Protein AF-A0A8H5XI41-F1 (afdb_monomer_lite)

Organism: NCBI:txid48507

pLDDT: mean 75.7, std 18.84, range [22.56, 98.12]

InterPro domains:
  IPR001138 Zn(2)Cys(6) fungal-type DNA-binding domain [PF00172] (496-532)
  IPR001138 Zn(2)Cys(6) fungal-type DNA-binding domain [PS00463] (496-524)
  IPR001138 Zn(2)Cys(6) fungal-type DNA-binding domain [PS50048] (496-526)
  IPR001138 Zn(2)Cys(6) fungal-type DNA-binding domain [SM00066] (491-535)
  IPR001138 Zn(2)Cys(6) fungal-type DNA-binding domain [cd00067] (493-527)
  IPR007219 Xylanolytic transcriptional activator, regulatory domain [PF04082] (597-843)
  IPR007219 Xylanolytic transcriptional activator, regulatory domain [SM00906] (698-781)
  IPR036864 Zn(2)-C6 fungal-type DNA-binding domain superfamily [G3DSA:4.10.240.10] (496-576)
  IPR036864 Zn(2)-C6 fungal-type DNA-binding domain superfamily [SSF57701] (493-531)
  IPR036890 Histidine kinase/HSP90-like ATPase superfamily [SSF55874] (29-204)
  IPR050815 Transcription factor, fungi [PTHR47338] (496-991)

Structure (mmCIF, N/CA/C/O backbone):
data_AF-A0A8H5XI41-F1
#
_entry.id   AF-A0A8H5XI41-F1
#
loop_
_atom_site.group_PDB
_atom_site.id
_atom_site.type_symbol
_atom_site.label_atom_id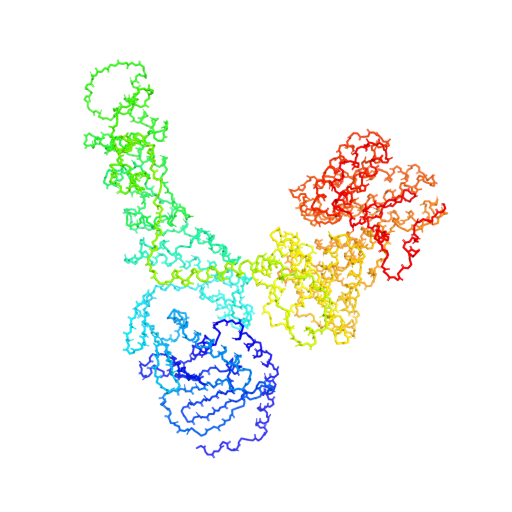
_atom_site.label_alt_id
_atom_site.label_comp_id
_atom_site.label_asym_id
_atom_site.label_entity_id
_atom_site.label_seq_id
_atom_site.pdbx_PDB_ins_code
_atom_site.Cartn_x
_atom_site.Cartn_y
_atom_site.Cartn_z
_atom_site.occupancy
_atom_site.B_iso_or_equiv
_atom_site.auth_seq_id
_atom_site.auth_comp_id
_atom_site.auth_asym_id
_atom_site.auth_atom_id
_atom_site.pdbx_PDB_model_num
ATOM 1 N N . MET A 1 1 ? 15.791 -34.299 -58.474 1.00 33.75 1 MET A N 1
ATOM 2 C CA . MET A 1 1 ? 15.028 -34.713 -57.265 1.00 33.75 1 MET A CA 1
ATOM 3 C C . MET A 1 1 ? 13.581 -34.393 -57.587 1.00 33.75 1 MET A C 1
ATOM 5 O O . MET A 1 1 ? 13.057 -33.374 -57.159 1.00 33.75 1 MET A O 1
ATOM 9 N N . ASP A 1 2 ? 12.982 -35.220 -58.436 1.00 31.73 2 ASP A N 1
ATOM 10 C CA . ASP A 1 2 ? 11.772 -34.885 -59.197 1.00 31.73 2 ASP A CA 1
ATOM 11 C C . ASP A 1 2 ? 10.502 -35.485 -58.585 1.00 31.73 2 ASP A C 1
ATOM 13 O O . ASP A 1 2 ? 9.521 -35.705 -59.279 1.00 31.73 2 ASP A O 1
ATOM 17 N N . ASP A 1 3 ? 10.507 -35.732 -57.271 1.00 39.62 3 ASP A N 1
ATOM 18 C CA . ASP A 1 3 ? 9.444 -36.504 -56.617 1.00 39.62 3 ASP A CA 1
ATOM 19 C C . ASP A 1 3 ? 8.990 -35.939 -55.256 1.00 39.62 3 ASP A C 1
ATOM 21 O O . ASP A 1 3 ? 8.602 -36.655 -54.336 1.00 39.62 3 ASP A O 1
ATOM 25 N N . ILE A 1 4 ? 8.974 -34.608 -55.113 1.00 42.25 4 ILE A N 1
ATOM 26 C CA . ILE A 1 4 ? 8.311 -33.936 -53.969 1.00 42.25 4 ILE A CA 1
ATOM 27 C C . ILE A 1 4 ? 6.768 -34.038 -54.063 1.00 42.25 4 ILE A C 1
ATOM 29 O O . ILE A 1 4 ? 6.047 -33.787 -53.090 1.00 42.25 4 ILE A O 1
ATOM 33 N N . GLY A 1 5 ? 6.244 -34.476 -55.215 1.00 40.41 5 GLY A N 1
ATOM 34 C CA . GLY A 1 5 ? 4.824 -34.752 -55.442 1.00 40.41 5 GLY A CA 1
ATOM 35 C C . GLY A 1 5 ? 4.277 -35.970 -54.685 1.00 40.41 5 GLY A C 1
ATOM 36 O O . GLY A 1 5 ? 3.074 -36.020 -54.442 1.00 40.41 5 GLY A O 1
ATOM 37 N N . CYS A 1 6 ? 5.136 -36.894 -54.238 1.00 39.97 6 CYS A N 1
ATOM 38 C CA . CYS A 1 6 ? 4.734 -38.194 -53.681 1.00 39.97 6 CYS A CA 1
ATOM 39 C C . CYS A 1 6 ? 4.675 -38.266 -52.140 1.00 39.97 6 CYS A C 1
ATOM 41 O O . CYS A 1 6 ? 4.635 -39.356 -51.569 1.00 39.97 6 CYS A O 1
ATOM 43 N N . PHE A 1 7 ? 4.635 -37.134 -51.425 1.00 45.41 7 PHE A N 1
ATOM 44 C CA . PHE A 1 7 ? 4.366 -37.170 -49.981 1.00 45.41 7 PHE A CA 1
ATOM 45 C C . PHE A 1 7 ? 2.884 -37.475 -49.715 1.00 45.41 7 PHE A C 1
ATOM 47 O O . PHE A 1 7 ? 2.018 -36.623 -49.918 1.00 45.41 7 PHE A O 1
ATOM 54 N N . ASN A 1 8 ? 2.637 -38.706 -49.249 1.00 49.75 8 ASN A N 1
ATOM 55 C CA . ASN A 1 8 ? 1.363 -39.276 -48.803 1.00 49.75 8 ASN A CA 1
ATOM 56 C C . ASN A 1 8 ? 0.442 -38.219 -48.152 1.00 49.75 8 ASN A C 1
ATOM 58 O O . ASN A 1 8 ? 0.838 -37.532 -47.204 1.00 49.75 8 ASN A O 1
ATOM 62 N N . SER A 1 9 ? -0.792 -38.090 -48.652 1.00 49.16 9 SER A N 1
ATOM 63 C CA . SER A 1 9 ? -1.793 -37.126 -48.170 1.00 49.16 9 SER A CA 1
ATOM 64 C C . SER A 1 9 ? -2.046 -37.226 -46.667 1.00 49.16 9 SER A C 1
ATOM 66 O O . SER A 1 9 ? -2.331 -36.216 -46.024 1.00 49.16 9 SER A O 1
ATOM 68 N N . ASP A 1 10 ? -1.876 -38.414 -46.088 1.00 45.97 10 ASP A N 1
ATOM 69 C CA . ASP A 1 10 ? -2.046 -38.638 -44.652 1.00 45.97 10 ASP A CA 1
ATOM 70 C C . ASP A 1 10 ? -0.869 -38.106 -43.827 1.00 45.97 10 ASP A C 1
ATOM 72 O O . ASP A 1 10 ? -1.053 -37.675 -42.689 1.00 45.97 10 ASP A O 1
ATOM 76 N N . TYR A 1 11 ? 0.332 -38.052 -44.410 1.00 47.97 11 TYR A N 1
ATOM 77 C CA . TYR A 1 11 ? 1.492 -37.409 -43.792 1.00 47.97 11 TYR A CA 1
ATOM 78 C C . TYR A 1 11 ? 1.343 -35.881 -43.803 1.00 47.97 11 TYR A C 1
ATOM 80 O O . TYR A 1 11 ? 1.595 -35.245 -42.782 1.00 47.97 11 TYR A O 1
ATOM 88 N N . ARG A 1 12 ? 0.833 -35.298 -44.903 1.00 50.50 12 ARG A N 1
ATOM 89 C CA . ARG A 1 12 ? 0.481 -33.864 -44.973 1.00 50.50 12 ARG A CA 1
ATOM 90 C C . ARG A 1 12 ? -0.629 -33.501 -43.986 1.00 50.50 12 ARG A C 1
ATOM 92 O O . ARG A 1 12 ? -0.442 -32.573 -43.217 1.00 50.50 12 ARG A O 1
ATOM 99 N N . ARG A 1 13 ? -1.709 -34.288 -43.901 1.00 50.09 13 ARG A N 1
ATOM 100 C CA . ARG A 1 13 ? -2.786 -34.070 -42.912 1.00 50.09 13 ARG A CA 1
ATOM 101 C C . ARG A 1 13 ? -2.323 -34.229 -41.464 1.00 50.09 13 ARG A C 1
ATOM 103 O O . ARG A 1 13 ? -2.809 -33.512 -40.597 1.00 50.09 13 ARG A O 1
ATOM 110 N N . ARG A 1 14 ? -1.399 -35.153 -41.177 1.00 48.69 14 ARG A N 1
ATOM 111 C CA . ARG A 1 14 ? -0.799 -35.295 -39.836 1.00 48.69 14 ARG A CA 1
ATOM 112 C C . ARG A 1 14 ? 0.106 -34.124 -39.482 1.00 48.69 14 ARG A C 1
ATOM 114 O O . ARG A 1 14 ? 0.086 -33.685 -38.338 1.00 48.69 14 ARG A O 1
ATOM 121 N N . ILE A 1 15 ? 0.875 -33.629 -40.448 1.00 49.50 15 ILE A N 1
ATOM 122 C CA . ILE A 1 15 ? 1.637 -32.391 -40.318 1.00 49.50 15 ILE A CA 1
ATOM 123 C C . ILE A 1 15 ? 0.651 -31.247 -40.060 1.00 49.50 15 ILE A C 1
ATOM 125 O O . ILE A 1 15 ? 0.700 -30.689 -38.972 1.00 49.50 15 ILE A O 1
ATOM 129 N N . ASP A 1 16 ? -0.307 -30.982 -40.947 1.00 47.56 16 ASP A N 1
ATOM 130 C CA . ASP A 1 16 ? -1.300 -29.908 -40.801 1.00 47.56 16 ASP A CA 1
ATOM 131 C C . ASP A 1 16 ? -2.066 -29.992 -39.468 1.00 47.56 16 ASP A C 1
ATOM 133 O O . ASP A 1 16 ? -2.233 -28.986 -38.787 1.00 47.56 16 ASP A O 1
ATOM 137 N N . GLY A 1 17 ? -2.455 -31.193 -39.027 1.00 46.59 17 GLY A N 1
ATOM 138 C CA . GLY A 1 17 ? -3.128 -31.410 -37.742 1.00 46.59 17 GLY A CA 1
ATOM 139 C C . GLY A 1 17 ? -2.235 -31.199 -36.513 1.00 46.59 17 GLY A C 1
ATOM 140 O O . GLY A 1 17 ? -2.713 -30.719 -35.485 1.00 46.59 17 GLY A O 1
ATOM 141 N N . ASN A 1 18 ? -0.940 -31.521 -36.595 1.00 48.50 18 ASN A N 1
ATOM 142 C CA . ASN A 1 18 ? 0.029 -31.204 -35.540 1.00 48.50 18 ASN A CA 1
ATOM 143 C C . ASN A 1 18 ? 0.394 -29.710 -35.537 1.00 48.50 18 ASN A C 1
ATOM 145 O O . ASN A 1 18 ? 0.560 -29.129 -34.466 1.00 48.50 18 ASN A O 1
ATOM 149 N N . TRP A 1 19 ? 0.449 -29.076 -36.711 1.00 46.41 19 TRP A N 1
ATOM 150 C CA . TRP A 1 19 ? 0.665 -27.637 -36.862 1.00 46.41 19 TRP A CA 1
ATOM 151 C C . TRP A 1 19 ? -0.518 -26.825 -36.329 1.00 46.41 19 TRP A C 1
ATOM 153 O O . TRP A 1 19 ? -0.282 -25.877 -35.590 1.00 46.41 19 TRP A O 1
ATOM 163 N N . LEU A 1 20 ? -1.762 -27.256 -36.563 1.00 44.59 20 LEU A N 1
ATOM 164 C CA . LEU A 1 20 ? -2.980 -26.641 -36.009 1.00 44.59 20 LEU A CA 1
ATOM 165 C C . LEU A 1 20 ? -3.036 -26.740 -34.467 1.00 44.59 20 LEU A C 1
ATOM 167 O O . LEU A 1 20 ? -3.506 -25.839 -33.775 1.00 44.59 20 LEU A O 1
ATOM 171 N N . LYS A 1 21 ? -2.510 -27.831 -33.892 1.00 46.09 21 LYS A N 1
ATOM 172 C CA . LYS A 1 21 ? -2.380 -27.987 -32.431 1.00 46.09 21 LYS A CA 1
ATOM 173 C C . LYS A 1 21 ? -1.283 -27.093 -31.842 1.00 46.09 21 LYS A C 1
ATOM 175 O O . LYS A 1 21 ? -1.486 -26.521 -30.775 1.00 46.09 21 LYS A O 1
ATOM 180 N N . MET A 1 22 ? -0.150 -26.940 -32.534 1.00 44.53 22 MET A N 1
ATOM 181 C CA . MET A 1 22 ? 0.895 -25.975 -32.159 1.00 44.53 22 MET A CA 1
ATOM 182 C C . MET A 1 22 ? 0.432 -24.517 -32.330 1.00 44.53 22 MET A C 1
ATOM 184 O O . MET A 1 22 ? 0.833 -23.657 -31.552 1.00 44.53 22 MET A O 1
ATOM 188 N N . GLU A 1 23 ? -0.432 -24.237 -33.307 1.00 45.25 23 GLU A N 1
ATOM 189 C CA . GLU A 1 23 ? -1.037 -22.927 -33.576 1.00 45.25 23 GLU A CA 1
ATOM 190 C C . GLU A 1 23 ? -1.941 -22.464 -32.428 1.00 45.25 23 GLU A C 1
ATOM 192 O O . GLU A 1 23 ? -1.781 -21.341 -31.949 1.00 45.25 23 GLU A O 1
ATOM 197 N N . ASN A 1 24 ? -2.804 -23.339 -31.902 1.00 45.75 24 ASN A N 1
ATOM 198 C CA . ASN A 1 24 ? -3.630 -23.022 -30.730 1.00 45.75 24 ASN A CA 1
ATOM 199 C C . ASN A 1 24 ? -2.791 -22.720 -29.478 1.00 45.75 24 ASN A C 1
ATOM 201 O O . ASN A 1 24 ? -3.178 -21.883 -28.667 1.00 45.75 24 ASN A O 1
ATOM 205 N N . ALA A 1 25 ? -1.620 -23.350 -29.345 1.00 40.22 25 ALA A N 1
ATOM 206 C CA . ALA A 1 25 ? -0.694 -23.091 -28.246 1.00 40.22 25 ALA A CA 1
ATOM 207 C C . ALA A 1 25 ? 0.127 -21.795 -28.434 1.00 40.22 25 ALA A C 1
ATOM 209 O O . ALA A 1 25 ? 0.444 -21.127 -27.454 1.00 40.22 25 ALA A O 1
ATOM 210 N N . ALA A 1 26 ? 0.464 -21.412 -29.675 1.00 37.91 26 ALA A N 1
ATOM 211 C CA . ALA A 1 26 ? 1.352 -20.277 -29.973 1.00 37.91 26 ALA A CA 1
ATOM 212 C C . ALA A 1 26 ? 0.628 -18.966 -30.355 1.00 37.91 26 ALA A C 1
ATOM 214 O O . ALA A 1 26 ? 1.226 -17.891 -30.255 1.00 37.91 26 ALA A O 1
ATOM 215 N N . SER A 1 27 ? -0.644 -19.022 -30.774 1.00 40.81 27 SER A N 1
ATOM 216 C CA . SER A 1 27 ? -1.429 -17.863 -31.244 1.00 40.81 27 SER A CA 1
ATOM 217 C C . SER A 1 27 ? -1.514 -16.746 -30.197 1.00 40.81 27 SER A C 1
ATOM 219 O O . SER A 1 27 ? -1.418 -15.565 -30.531 1.00 40.81 27 SER A O 1
ATOM 221 N N . HIS A 1 28 ? -1.614 -17.106 -28.914 1.00 40.19 28 HIS A N 1
ATOM 222 C CA . HIS A 1 28 ? -1.657 -16.142 -27.814 1.00 40.19 28 HIS A CA 1
ATOM 223 C C . HIS A 1 28 ? -0.310 -15.423 -27.622 1.00 40.19 28 HIS A C 1
ATOM 225 O O . HIS A 1 28 ? -0.267 -14.195 -27.582 1.00 40.19 28 HIS A O 1
ATOM 231 N N . SER A 1 29 ? 0.806 -16.158 -27.605 1.00 35.53 29 SER A N 1
ATOM 232 C CA . SER A 1 29 ? 2.153 -15.588 -27.452 1.00 35.53 29 SER A CA 1
ATOM 233 C C . SER A 1 29 ? 2.546 -14.690 -28.626 1.00 35.53 29 SER A C 1
ATOM 235 O O . SER A 1 29 ? 3.148 -13.642 -28.415 1.00 35.53 29 SER A O 1
ATOM 237 N N . ILE A 1 30 ? 2.158 -15.055 -29.853 1.00 40.56 30 ILE A N 1
ATOM 238 C CA . ILE A 1 30 ? 2.409 -14.257 -31.063 1.00 40.56 30 ILE A CA 1
ATOM 239 C C . ILE A 1 30 ? 1.605 -12.946 -31.019 1.00 40.56 30 ILE A C 1
ATOM 241 O O . ILE A 1 30 ? 2.164 -11.887 -31.291 1.00 40.56 30 ILE A O 1
ATOM 245 N N . LYS A 1 31 ? 0.335 -12.982 -30.584 1.00 41.53 31 LYS A N 1
ATOM 246 C CA . LYS A 1 31 ? -0.521 -11.788 -30.403 1.00 41.53 31 LYS A CA 1
ATOM 247 C C . LYS A 1 31 ? -0.076 -10.877 -29.247 1.00 41.53 31 LYS A C 1
ATOM 249 O O . LYS A 1 31 ? -0.292 -9.667 -29.302 1.00 41.53 31 LYS A O 1
ATOM 254 N N . VAL A 1 32 ? 0.550 -11.428 -28.207 1.00 39.56 32 VAL A N 1
ATOM 255 C CA . VAL A 1 32 ? 1.147 -10.648 -27.107 1.00 39.56 32 VAL A CA 1
ATOM 256 C C . VAL A 1 32 ? 2.461 -9.993 -27.549 1.00 39.56 32 VAL A C 1
ATOM 258 O O . VAL A 1 32 ? 2.661 -8.805 -27.297 1.00 39.56 32 VAL A O 1
ATOM 261 N N . LEU A 1 33 ? 3.324 -10.714 -28.279 1.00 37.50 33 LEU A N 1
ATOM 262 C CA . LEU A 1 33 ? 4.553 -10.154 -28.860 1.00 37.50 33 LEU A CA 1
ATOM 263 C C . LEU A 1 33 ? 4.243 -9.020 -29.854 1.00 37.50 33 LEU A C 1
ATOM 265 O O . LEU A 1 33 ? 4.911 -7.990 -29.844 1.00 37.50 33 LEU A O 1
ATOM 269 N N . ALA A 1 34 ? 3.182 -9.195 -30.649 1.00 41.59 34 ALA A N 1
ATOM 270 C CA . ALA A 1 34 ? 2.641 -8.229 -31.601 1.00 41.59 34 ALA A CA 1
ATOM 271 C C . ALA A 1 34 ? 2.322 -6.866 -30.990 1.00 41.59 34 ALA A C 1
ATOM 273 O O . ALA A 1 34 ? 2.803 -5.837 -31.460 1.00 41.59 34 ALA A O 1
ATOM 274 N N . ARG A 1 35 ? 1.519 -6.860 -29.920 1.00 44.47 35 ARG A N 1
ATOM 275 C CA . ARG A 1 35 ? 1.081 -5.631 -29.245 1.00 44.47 35 ARG A CA 1
ATOM 276 C C . ARG A 1 35 ? 2.245 -4.877 -28.607 1.00 44.47 35 ARG A C 1
ATOM 278 O O . ARG A 1 35 ? 2.241 -3.651 -28.605 1.00 44.47 35 ARG A O 1
ATOM 285 N N . ASN A 1 36 ? 3.269 -5.592 -28.150 1.00 40.00 36 ASN A N 1
ATOM 286 C CA . ASN A 1 36 ? 4.439 -4.986 -27.523 1.00 40.00 36 ASN A CA 1
ATOM 287 C C . ASN A 1 36 ? 5.445 -4.373 -28.523 1.00 40.00 36 ASN A C 1
ATOM 289 O O . ASN A 1 36 ? 6.294 -3.588 -28.103 1.00 40.00 36 ASN A O 1
ATOM 293 N N . ILE A 1 37 ? 5.369 -4.696 -29.824 1.00 46.06 37 ILE A N 1
ATOM 294 C CA . ILE A 1 37 ? 6.197 -4.085 -30.892 1.00 46.06 37 ILE A CA 1
ATOM 295 C C . ILE A 1 37 ? 5.703 -2.690 -31.280 1.00 46.06 37 ILE A C 1
ATOM 297 O O . ILE A 1 37 ? 6.516 -1.843 -31.644 1.00 46.06 37 ILE A O 1
ATOM 301 N N . TYR A 1 38 ? 4.407 -2.419 -31.123 1.00 42.75 38 TYR A N 1
ATOM 302 C CA . TYR A 1 38 ? 3.811 -1.112 -31.410 1.00 42.75 38 TYR A CA 1
ATOM 303 C C . TYR A 1 38 ? 3.887 -0.112 -30.253 1.00 42.75 38 TYR A C 1
ATOM 305 O O . TYR A 1 38 ? 3.722 1.082 -30.476 1.00 42.75 38 TYR A O 1
ATOM 313 N N . GLY A 1 39 ? 4.120 -0.589 -29.026 1.00 43.47 39 GLY A N 1
ATOM 314 C CA . GLY A 1 39 ? 3.970 0.213 -27.808 1.00 43.47 39 GLY A CA 1
ATOM 315 C C . GLY A 1 39 ? 5.201 1.002 -27.348 1.00 43.47 39 GLY A C 1
ATOM 316 O O . GLY A 1 39 ? 5.053 1.878 -26.503 1.00 43.47 39 GLY A O 1
ATOM 317 N N . SER A 1 40 ? 6.413 0.735 -27.853 1.00 40.03 40 SER A N 1
ATOM 318 C CA . SER A 1 40 ? 7.603 1.495 -27.435 1.00 40.03 40 SER A CA 1
ATOM 319 C C . SER A 1 40 ? 8.693 1.586 -28.508 1.00 40.03 40 SER A C 1
ATOM 321 O O . SER A 1 40 ? 8.917 0.674 -29.305 1.00 40.03 40 SER A O 1
ATOM 323 N N . GLY A 1 41 ? 9.366 2.740 -28.540 1.00 48.12 41 GLY A N 1
ATOM 324 C CA . GLY A 1 41 ? 10.152 3.270 -29.660 1.00 48.12 41 GLY A CA 1
ATOM 325 C C . GLY A 1 41 ? 11.439 2.549 -30.086 1.00 48.12 41 GLY A C 1
ATOM 326 O O . GLY A 1 41 ? 12.280 3.207 -30.685 1.00 48.12 41 GLY A O 1
ATOM 327 N N . ALA A 1 42 ? 11.634 1.246 -29.838 1.00 52.50 42 ALA A N 1
ATOM 328 C CA . ALA A 1 42 ? 12.854 0.542 -30.274 1.00 52.50 42 ALA A CA 1
ATOM 329 C C . ALA A 1 42 ? 12.734 -0.986 -30.497 1.00 52.50 42 ALA A C 1
ATOM 331 O O . ALA A 1 42 ? 13.725 -1.689 -30.351 1.00 52.50 42 ALA A O 1
ATOM 332 N N . ARG A 1 43 ? 11.575 -1.571 -30.827 1.00 62.50 43 ARG A N 1
ATOM 333 C CA . ARG A 1 43 ? 11.456 -3.051 -30.818 1.00 62.50 43 ARG A CA 1
ATOM 334 C C . ARG A 1 43 ? 11.770 -3.761 -32.141 1.00 62.50 43 ARG A C 1
ATOM 336 O O . ARG A 1 43 ? 12.300 -4.865 -32.124 1.00 62.50 43 ARG A O 1
ATOM 343 N N . PHE A 1 44 ? 11.489 -3.152 -33.290 1.00 71.12 44 PHE A N 1
ATOM 344 C CA . PHE A 1 44 ? 11.546 -3.853 -34.579 1.00 71.12 44 PHE A CA 1
ATOM 345 C C . PHE A 1 44 ? 12.983 -4.194 -35.007 1.00 71.12 44 PHE A C 1
ATOM 347 O O . PHE A 1 44 ? 13.279 -5.328 -35.379 1.00 71.12 44 PHE A O 1
ATOM 354 N N . VAL A 1 45 ? 13.900 -3.228 -34.905 1.00 77.56 45 VAL A N 1
ATOM 355 C CA . VAL A 1 45 ? 15.300 -3.399 -35.339 1.00 77.56 45 VAL A CA 1
ATOM 356 C C . VAL A 1 45 ? 16.069 -4.363 -34.433 1.00 77.56 45 VAL A C 1
ATOM 358 O O . VAL A 1 45 ? 16.796 -5.222 -34.929 1.00 77.56 45 VAL A O 1
ATOM 361 N N . PHE A 1 46 ? 15.896 -4.264 -33.111 1.00 75.31 46 PHE A N 1
ATOM 362 C CA . PHE A 1 46 ? 16.604 -5.125 -32.158 1.00 75.31 46 PHE A CA 1
ATOM 363 C C . PHE A 1 46 ? 16.165 -6.589 -32.249 1.00 75.31 46 PHE A C 1
ATOM 365 O O . PHE A 1 46 ? 17.015 -7.471 -32.162 1.00 75.31 46 PHE A O 1
ATOM 372 N N . GLU A 1 47 ? 14.884 -6.856 -32.514 1.00 74.81 47 GLU A N 1
ATOM 373 C CA . GLU A 1 47 ? 14.392 -8.215 -32.772 1.00 74.81 47 GLU A CA 1
ATOM 374 C C . GLU A 1 47 ? 15.046 -8.817 -34.026 1.00 74.81 47 GLU A C 1
ATOM 376 O O . GLU A 1 47 ? 15.477 -9.970 -34.011 1.00 74.81 47 GLU A O 1
ATOM 381 N N . LEU A 1 48 ? 15.197 -8.047 -35.111 1.00 78.56 48 LEU A N 1
ATOM 382 C CA . LEU A 1 48 ? 15.892 -8.512 -36.320 1.00 78.56 48 LEU A CA 1
ATOM 383 C C . LEU A 1 48 ? 17.379 -8.796 -36.057 1.00 78.56 48 LEU A C 1
ATOM 385 O O . LEU A 1 48 ? 17.910 -9.806 -36.523 1.00 78.56 48 LEU A O 1
ATOM 389 N N . VAL A 1 49 ? 18.041 -7.935 -35.280 1.00 81.69 49 VAL A N 1
ATOM 390 C CA . VAL A 1 49 ? 19.447 -8.114 -34.885 1.00 81.69 49 VAL A CA 1
ATOM 391 C C . VAL A 1 49 ? 19.622 -9.339 -33.980 1.00 81.69 49 VAL A C 1
ATOM 393 O O . VAL A 1 49 ? 20.544 -10.121 -34.201 1.00 81.69 49 VAL A O 1
ATOM 396 N N . GLN A 1 50 ? 18.729 -9.562 -33.012 1.00 74.81 50 GLN A N 1
ATOM 397 C CA . GLN A 1 50 ? 18.765 -10.731 -32.129 1.00 74.81 50 GLN A CA 1
ATOM 398 C C . GLN A 1 50 ? 18.538 -12.034 -32.907 1.00 74.81 50 GLN A C 1
ATOM 400 O O . GLN A 1 50 ? 19.298 -12.989 -32.754 1.00 74.81 50 GLN A O 1
ATOM 405 N N . ASN A 1 51 ? 17.553 -12.054 -33.809 1.00 73.44 51 ASN A N 1
ATOM 406 C CA . ASN A 1 51 ? 17.301 -13.202 -34.681 1.00 73.44 51 ASN A CA 1
ATOM 407 C C . ASN A 1 51 ? 18.514 -13.541 -35.566 1.00 73.44 51 ASN A C 1
ATOM 409 O O . ASN A 1 51 ? 18.757 -14.710 -35.868 1.00 73.44 51 ASN A O 1
ATOM 413 N N . ALA A 1 52 ? 19.285 -12.534 -35.981 1.00 77.19 52 ALA A N 1
ATOM 414 C CA . ALA A 1 52 ? 20.536 -12.745 -36.698 1.00 77.19 52 ALA A CA 1
ATOM 415 C C . ALA A 1 52 ? 21.673 -13.225 -35.778 1.00 77.19 52 ALA A C 1
ATOM 417 O O . ALA A 1 52 ? 22.441 -14.097 -36.174 1.00 77.19 52 ALA A O 1
ATOM 418 N N . GLU A 1 53 ? 21.767 -12.724 -34.547 1.00 78.06 53 GLU A N 1
ATOM 419 C CA . GLU A 1 53 ? 22.744 -13.162 -33.537 1.00 78.06 53 GLU A CA 1
ATOM 420 C C . GLU A 1 53 ? 22.552 -14.635 -33.122 1.00 78.06 53 GLU A C 1
ATOM 422 O O . GLU A 1 53 ? 23.524 -15.362 -32.883 1.00 78.06 53 GLU A O 1
ATOM 427 N N . ASP A 1 54 ? 21.313 -15.127 -33.099 1.00 69.31 54 ASP A N 1
ATOM 428 C CA . ASP A 1 54 ? 21.001 -16.525 -32.776 1.00 69.31 54 ASP A CA 1
ATOM 429 C C . ASP A 1 54 ? 21.496 -17.516 -33.846 1.00 69.31 54 ASP A C 1
ATOM 431 O O . ASP A 1 54 ? 21.693 -18.706 -33.567 1.00 69.31 54 ASP A O 1
ATOM 435 N N . ASN A 1 55 ? 21.828 -17.042 -35.051 1.00 70.50 55 ASN A N 1
ATOM 436 C CA . ASN A 1 55 ? 22.347 -17.898 -36.109 1.00 70.50 55 ASN A CA 1
ATOM 437 C C . ASN A 1 55 ? 23.711 -18.530 -35.770 1.00 70.50 55 ASN A C 1
ATOM 439 O O . ASN A 1 55 ? 24.525 -18.039 -34.985 1.00 70.50 55 ASN A O 1
ATOM 443 N N . SER A 1 56 ? 23.961 -19.694 -36.371 1.00 62.66 56 SER A N 1
ATOM 444 C CA . SER A 1 56 ? 25.261 -20.371 -36.333 1.00 62.66 56 SER A CA 1
ATOM 445 C C . SER A 1 56 ? 26.033 -20.036 -37.606 1.00 62.66 56 SER A C 1
ATOM 447 O O . SER A 1 56 ? 25.691 -20.546 -38.672 1.00 62.66 56 SER A O 1
ATOM 449 N N . PHE A 1 57 ? 27.076 -19.213 -37.495 1.00 65.56 57 PHE A N 1
ATOM 450 C CA . PHE A 1 57 ? 27.870 -18.703 -38.624 1.00 65.56 57 PHE A CA 1
ATOM 451 C C . PHE A 1 57 ? 29.011 -19.636 -39.077 1.00 65.56 57 PHE A C 1
ATOM 453 O O . PHE A 1 57 ? 29.924 -19.203 -39.764 1.00 65.56 57 PHE A O 1
ATOM 460 N N . ARG A 1 58 ? 28.944 -20.938 -38.763 1.00 57.59 58 ARG A N 1
ATOM 461 C CA . ARG A 1 58 ? 30.025 -21.926 -38.999 1.00 57.59 58 ARG A CA 1
ATOM 462 C C . ARG A 1 58 ? 30.502 -22.067 -40.459 1.00 57.59 58 ARG A C 1
ATOM 464 O O . ARG A 1 58 ? 31.535 -22.671 -40.682 1.00 57.59 58 ARG A O 1
ATOM 471 N N . LYS A 1 59 ? 29.741 -21.576 -41.448 1.00 50.53 59 LYS A N 1
ATOM 472 C CA . LYS A 1 59 ? 30.111 -21.588 -42.882 1.00 50.53 59 LYS A CA 1
ATOM 473 C C . LYS A 1 59 ? 30.792 -20.294 -43.360 1.00 50.53 59 LYS A C 1
ATOM 475 O O . LYS A 1 59 ? 31.268 -20.258 -44.488 1.00 50.53 59 LYS A O 1
ATOM 480 N N . ALA A 1 60 ? 30.792 -19.230 -42.552 1.00 51.44 60 ALA A N 1
ATOM 481 C CA . ALA A 1 60 ? 31.472 -17.971 -42.874 1.00 51.44 60 ALA A CA 1
ATOM 482 C C . ALA A 1 60 ? 32.996 -18.065 -42.650 1.00 51.44 60 ALA A C 1
ATOM 484 O O . ALA A 1 60 ? 33.755 -17.367 -43.320 1.00 51.44 60 ALA A O 1
ATOM 485 N N . ASP A 1 61 ? 33.436 -18.996 -41.792 1.00 47.44 61 ASP A N 1
ATOM 486 C CA . ASP A 1 61 ? 34.854 -19.261 -41.504 1.00 47.44 61 ASP A CA 1
ATOM 487 C C . ASP A 1 61 ? 35.646 -19.730 -42.743 1.00 47.44 61 ASP A C 1
ATOM 489 O O . ASP A 1 61 ? 36.846 -19.483 -42.832 1.00 47.44 61 ASP A O 1
ATOM 493 N N . ASP A 1 62 ? 34.980 -20.308 -43.752 1.00 48.06 62 ASP A N 1
ATOM 494 C CA . ASP A 1 62 ? 35.622 -20.810 -44.979 1.00 48.06 62 ASP A CA 1
ATOM 495 C C . ASP A 1 62 ? 35.923 -19.713 -46.029 1.00 48.06 62 ASP A C 1
ATOM 497 O O . ASP A 1 62 ? 36.604 -19.984 -47.020 1.00 48.06 62 ASP A O 1
ATOM 501 N N . ARG A 1 63 ? 35.416 -18.475 -45.863 1.00 52.25 63 ARG A N 1
ATOM 502 C CA . ARG A 1 63 ? 35.582 -17.368 -46.842 1.00 52.25 63 ARG A CA 1
ATOM 503 C C . ARG A 1 63 ? 36.190 -16.076 -46.282 1.00 52.25 63 ARG A C 1
ATOM 505 O O . ARG A 1 63 ? 36.351 -15.123 -47.035 1.00 52.25 63 ARG A O 1
ATOM 512 N N . SER A 1 64 ? 36.585 -16.045 -45.008 1.00 54.97 64 SER A N 1
ATOM 513 C CA . SER A 1 64 ? 37.180 -14.866 -44.348 1.00 54.97 64 SER A CA 1
ATOM 514 C C . SER A 1 64 ? 36.273 -13.617 -44.278 1.00 54.97 64 SER A C 1
ATOM 516 O O . SER A 1 64 ? 36.769 -12.524 -43.992 1.00 54.97 64 SER A O 1
ATOM 518 N N . ASP A 1 65 ? 34.959 -13.761 -44.484 1.00 62.03 65 ASP A N 1
ATOM 519 C CA . ASP A 1 65 ? 34.000 -12.659 -44.345 1.00 62.03 65 ASP A CA 1
ATOM 520 C C . ASP A 1 65 ? 33.451 -12.587 -42.904 1.00 62.03 65 ASP A C 1
ATOM 522 O O . ASP A 1 65 ? 32.942 -13.586 -42.386 1.00 62.03 65 ASP A O 1
ATOM 526 N N . PRO A 1 66 ? 33.516 -11.421 -42.233 1.00 69.69 66 PRO A N 1
ATOM 527 C CA . PRO A 1 66 ? 33.041 -11.265 -40.860 1.00 69.69 66 PRO A CA 1
ATOM 528 C C . PRO A 1 66 ? 31.510 -11.444 -40.756 1.00 69.69 66 PRO A C 1
ATOM 530 O O . PRO A 1 66 ? 30.787 -10.934 -41.616 1.00 69.69 66 PRO A O 1
ATOM 533 N N . PRO A 1 67 ? 30.971 -12.098 -39.700 1.00 82.75 67 PRO A N 1
ATOM 534 C CA . PRO A 1 67 ? 29.528 -12.250 -39.503 1.00 82.75 67 PRO A CA 1
ATOM 535 C C . PRO A 1 67 ? 28.798 -10.904 -39.526 1.00 82.75 67 PRO A C 1
ATOM 537 O O . PRO A 1 67 ? 29.090 -10.022 -38.705 1.00 82.75 67 PRO A O 1
ATOM 540 N N . PHE A 1 68 ? 27.847 -10.761 -40.453 1.00 86.25 68 PHE A N 1
ATOM 541 C CA . PHE A 1 68 ? 27.175 -9.497 -40.730 1.00 86.25 68 PHE A CA 1
ATOM 542 C C . PHE A 1 68 ? 25.653 -9.620 -40.855 1.00 86.25 68 PHE A C 1
ATOM 544 O O . PHE A 1 68 ? 25.102 -10.685 -41.148 1.00 86.25 68 PHE A O 1
ATOM 551 N N . ILE A 1 69 ? 24.999 -8.474 -40.683 1.00 88.38 69 ILE A N 1
ATOM 552 C CA . ILE A 1 69 ? 23.627 -8.214 -41.116 1.00 88.38 69 ILE A CA 1
ATOM 553 C C . ILE A 1 69 ? 23.580 -6.853 -41.814 1.00 88.38 69 ILE A C 1
ATOM 555 O O . ILE A 1 69 ? 24.202 -5.889 -41.356 1.00 88.38 69 ILE A O 1
ATOM 559 N N . SER A 1 70 ? 22.862 -6.772 -42.930 1.00 90.44 70 SER A N 1
ATOM 560 C CA . SER A 1 70 ? 22.635 -5.513 -43.636 1.00 90.44 70 SER A CA 1
ATOM 561 C C . SER A 1 70 ? 21.156 -5.247 -43.872 1.00 90.44 70 SER A C 1
ATOM 563 O O . SER A 1 70 ? 20.396 -6.149 -44.219 1.00 90.44 70 SER A O 1
ATOM 565 N N . PHE A 1 71 ? 20.775 -3.986 -43.695 1.00 91.75 71 PHE A N 1
ATOM 566 C CA . PHE A 1 71 ? 19.421 -3.479 -43.848 1.00 91.75 71 PHE A CA 1
ATOM 567 C C . PHE A 1 71 ? 19.374 -2.456 -44.980 1.00 91.75 71 PHE A C 1
ATOM 569 O O . PHE A 1 71 ? 20.117 -1.472 -44.960 1.00 91.75 71 PHE A O 1
ATOM 576 N N . GLN A 1 72 ? 18.484 -2.665 -45.946 1.00 91.56 72 GLN A N 1
ATOM 577 C CA . GLN A 1 72 ? 18.200 -1.713 -47.019 1.00 91.56 72 GLN A CA 1
ATOM 578 C C . GLN A 1 72 ? 16.781 -1.181 -46.817 1.00 91.56 72 GLN A C 1
ATOM 580 O O . GLN A 1 72 ? 15.809 -1.933 -46.897 1.00 91.56 72 GLN A O 1
ATOM 585 N N . ILE A 1 73 ? 16.666 0.099 -46.472 1.00 90.31 73 ILE A N 1
ATOM 586 C CA . ILE A 1 73 ? 15.405 0.737 -46.092 1.00 90.31 73 ILE A CA 1
ATOM 587 C C . ILE A 1 73 ? 14.863 1.504 -47.299 1.00 90.31 73 ILE A C 1
ATOM 589 O O . ILE A 1 73 ? 15.408 2.550 -47.659 1.00 90.31 73 ILE A O 1
ATOM 593 N N . HIS A 1 74 ? 13.792 0.989 -47.905 1.00 89.00 74 HIS A N 1
ATOM 594 C CA . HIS A 1 74 ? 13.054 1.646 -48.984 1.00 89.00 74 HIS A CA 1
ATOM 595 C C . HIS A 1 74 ? 11.702 2.179 -48.473 1.00 89.00 74 HIS A C 1
ATOM 597 O O . HIS A 1 74 ? 11.185 1.686 -47.469 1.00 89.00 74 HIS A O 1
ATOM 603 N N . PRO A 1 75 ? 11.059 3.127 -49.183 1.00 83.44 75 PRO A N 1
ATOM 604 C CA . PRO A 1 75 ? 9.772 3.693 -48.757 1.00 83.44 75 PRO A CA 1
ATOM 605 C C . PRO A 1 75 ? 8.631 2.672 -48.592 1.00 83.44 75 PRO A C 1
ATOM 607 O O . PRO A 1 75 ? 7.720 2.874 -47.791 1.00 83.44 75 PRO A O 1
ATOM 610 N N . LYS A 1 76 ? 8.660 1.572 -49.359 1.00 83.38 76 LYS A N 1
ATOM 611 C CA . LYS A 1 76 ? 7.582 0.561 -49.392 1.00 83.38 76 LYS A CA 1
ATOM 612 C C . LYS A 1 76 ? 7.972 -0.793 -48.794 1.00 83.38 76 LYS A C 1
ATOM 614 O O . LYS A 1 76 ? 7.104 -1.630 -48.560 1.00 83.38 76 LYS A O 1
ATOM 619 N N . HIS A 1 77 ? 9.260 -1.044 -48.592 1.00 87.62 77 HIS A N 1
ATOM 620 C CA . HIS A 1 77 ? 9.749 -2.336 -48.125 1.00 87.62 77 HIS A CA 1
ATOM 621 C C . HIS A 1 77 ? 11.129 -2.210 -47.480 1.00 87.62 77 HIS A C 1
ATOM 623 O O . HIS A 1 77 ? 11.853 -1.240 -47.695 1.00 87.62 77 HIS A O 1
ATOM 629 N N . ILE A 1 78 ? 11.499 -3.216 -46.700 1.00 88.31 78 ILE A N 1
ATOM 630 C CA . ILE A 1 78 ? 12.806 -3.327 -46.061 1.00 88.31 78 ILE A CA 1
ATOM 631 C C . ILE A 1 78 ? 13.444 -4.630 -46.520 1.00 88.31 78 ILE A C 1
ATOM 633 O O . ILE A 1 78 ? 12.829 -5.690 -46.425 1.00 88.31 78 ILE A O 1
ATOM 637 N N . VAL A 1 79 ? 14.678 -4.564 -46.998 1.00 88.75 79 VAL A N 1
ATOM 638 C CA . VAL A 1 79 ? 15.477 -5.748 -47.310 1.00 88.75 79 VAL A CA 1
ATOM 639 C C . VAL A 1 79 ? 16.411 -6.040 -46.147 1.00 88.75 79 VAL A C 1
ATOM 641 O O . VAL A 1 79 ? 17.111 -5.148 -45.664 1.00 88.75 79 VAL A O 1
ATOM 644 N N . VAL A 1 80 ? 16.447 -7.301 -45.730 1.00 88.62 80 VAL A N 1
ATOM 645 C CA . VAL A 1 80 ? 17.383 -7.826 -44.740 1.00 88.62 80 VAL A CA 1
ATOM 646 C C . VAL A 1 80 ? 18.236 -8.908 -45.384 1.00 88.62 80 VAL A C 1
ATOM 648 O O . VAL A 1 80 ? 17.730 -9.948 -45.810 1.00 88.62 80 VAL A O 1
ATOM 651 N N . ASP A 1 81 ? 19.538 -8.662 -45.409 1.00 86.88 81 ASP A N 1
ATOM 652 C CA . ASP A 1 81 ? 20.546 -9.549 -45.974 1.00 86.88 81 ASP A CA 1
ATOM 653 C C . ASP A 1 81 ? 21.419 -10.111 -44.847 1.00 86.88 81 ASP A C 1
ATOM 655 O O . ASP A 1 81 ? 21.984 -9.370 -44.034 1.00 86.88 81 ASP A O 1
ATOM 659 N N . CYS A 1 82 ? 21.523 -11.438 -44.786 1.00 80.88 82 CYS A N 1
ATOM 660 C CA . CYS A 1 82 ? 22.346 -12.137 -43.802 1.00 80.88 82 CYS A CA 1
ATOM 661 C C . CYS A 1 82 ? 22.886 -13.457 -44.374 1.00 80.88 82 CYS A C 1
ATOM 663 O O . CYS A 1 82 ? 22.286 -14.070 -45.258 1.00 80.88 82 CYS A O 1
ATOM 665 N N . ALA A 1 83 ? 24.008 -13.941 -43.835 1.00 68.00 83 ALA A N 1
ATOM 666 C CA . ALA A 1 83 ? 24.626 -15.217 -44.221 1.00 68.00 83 ALA A CA 1
ATOM 667 C C . ALA A 1 83 ? 23.752 -16.459 -43.925 1.00 68.00 83 ALA A C 1
ATOM 669 O O . ALA A 1 83 ? 24.071 -17.575 -44.335 1.00 68.00 83 ALA A O 1
ATOM 670 N N . LYS A 1 84 ? 22.662 -16.296 -43.168 1.00 65.69 84 LYS A N 1
ATOM 671 C CA . LYS A 1 84 ? 21.657 -17.327 -42.890 1.00 65.69 84 LYS A CA 1
ATOM 672 C C . LYS A 1 84 ? 20.301 -16.651 -42.673 1.00 65.69 84 LYS A C 1
ATOM 674 O O . LYS A 1 84 ? 20.258 -15.497 -42.259 1.00 65.69 84 LYS A O 1
ATOM 679 N N . GLY A 1 85 ? 19.205 -17.359 -42.950 1.00 59.34 85 GLY A N 1
ATOM 680 C CA . GLY A 1 85 ? 17.853 -16.836 -42.732 1.00 59.34 85 GLY A CA 1
ATOM 681 C C . GLY A 1 85 ? 17.635 -16.325 -41.307 1.00 59.34 85 GLY A C 1
ATOM 682 O O . GLY A 1 85 ? 18.156 -16.894 -40.348 1.00 59.34 85 GLY A O 1
ATOM 683 N N . ILE A 1 86 ? 16.878 -15.238 -41.186 1.00 67.50 86 ILE A N 1
ATOM 684 C CA . ILE A 1 86 ? 16.478 -14.643 -39.908 1.00 67.50 86 ILE A CA 1
ATOM 685 C C . ILE A 1 86 ? 15.172 -15.280 -39.413 1.00 67.50 86 ILE A C 1
ATOM 687 O O . ILE A 1 86 ? 14.337 -15.691 -40.216 1.00 67.50 86 ILE A O 1
ATOM 691 N N . GLY A 1 87 ? 14.968 -15.371 -38.099 1.00 60.75 87 GLY A N 1
ATOM 692 C CA . GLY A 1 87 ? 13.648 -15.660 -37.533 1.00 60.75 87 GLY A CA 1
ATOM 693 C C . GLY A 1 87 ? 12.686 -14.497 -37.804 1.00 60.75 87 GLY A C 1
ATOM 694 O O . GLY A 1 87 ? 13.018 -13.354 -37.521 1.00 60.75 87 GLY A O 1
ATOM 695 N N . PHE A 1 88 ? 11.511 -14.769 -38.381 1.00 60.03 88 PHE A N 1
ATOM 696 C CA . PHE A 1 88 ? 10.580 -13.724 -38.852 1.00 60.03 88 PHE A CA 1
ATOM 697 C C . PHE A 1 88 ? 9.173 -13.798 -38.223 1.00 60.03 88 PHE A C 1
ATOM 699 O O . PHE A 1 88 ? 8.316 -12.967 -38.515 1.00 60.03 88 PHE A O 1
ATOM 706 N N . LYS A 1 89 ? 8.927 -14.753 -37.310 1.00 54.41 89 LYS A N 1
ATOM 707 C CA . LYS A 1 89 ? 7.616 -14.951 -36.655 1.00 54.41 89 LYS A CA 1
ATOM 708 C C . LYS A 1 89 ? 7.134 -13.725 -35.869 1.00 54.41 89 LYS A C 1
ATOM 710 O O . LYS A 1 89 ? 5.940 -13.459 -35.845 1.00 54.41 89 LYS A O 1
ATOM 715 N N . SER A 1 90 ? 8.050 -12.982 -35.248 1.00 55.62 90 SER A N 1
ATOM 716 C CA . SER A 1 90 ? 7.758 -11.755 -34.494 1.00 55.62 90 SER A CA 1
ATOM 717 C C . SER A 1 90 ? 7.504 -10.536 -35.388 1.00 55.62 90 SER A C 1
ATOM 719 O O . SER A 1 90 ? 6.977 -9.533 -34.921 1.00 55.62 90 SER A O 1
ATOM 721 N N . VAL A 1 91 ? 7.846 -10.621 -36.677 1.00 61.16 91 VAL A N 1
ATOM 722 C CA . VAL A 1 91 ? 7.888 -9.484 -37.605 1.00 61.16 91 VAL A CA 1
ATOM 723 C C . VAL A 1 91 ? 6.593 -9.368 -38.420 1.00 61.16 91 VAL A C 1
ATOM 725 O O . VAL A 1 91 ? 6.229 -8.263 -38.805 1.00 61.16 91 VAL A O 1
ATOM 728 N N . PHE A 1 92 ? 5.848 -10.471 -38.604 1.00 61.81 92 PHE A N 1
ATOM 729 C CA . PHE A 1 92 ? 4.593 -10.561 -39.386 1.00 61.81 92 PHE A CA 1
ATOM 730 C C . PHE A 1 92 ? 3.480 -9.608 -38.995 1.00 61.81 92 PHE A C 1
ATOM 732 O O . PHE A 1 92 ? 2.550 -9.374 -39.756 1.00 61.81 92 PHE A O 1
ATOM 739 N N . ILE A 1 93 ? 3.555 -9.103 -37.782 1.00 55.59 93 ILE A N 1
ATOM 740 C CA . ILE A 1 93 ? 2.571 -8.185 -37.254 1.00 55.59 93 ILE A CA 1
ATOM 741 C C . ILE A 1 93 ? 2.734 -6.817 -37.930 1.00 55.59 93 ILE A C 1
ATOM 743 O O . ILE A 1 93 ? 1.751 -6.193 -38.302 1.00 55.59 93 ILE A O 1
ATOM 747 N N . ALA A 1 94 ? 3.979 -6.403 -38.175 1.00 61.84 94 ALA A N 1
ATOM 748 C CA . ALA A 1 94 ? 4.348 -5.102 -38.721 1.00 61.84 94 ALA A CA 1
ATOM 749 C C . ALA A 1 94 ? 4.353 -5.022 -40.258 1.00 61.84 94 ALA A C 1
ATOM 751 O O . ALA A 1 94 ? 4.461 -3.924 -40.801 1.00 61.84 94 ALA A O 1
ATOM 752 N N . VAL A 1 95 ? 4.293 -6.159 -40.956 1.00 71.75 95 VAL A N 1
ATOM 753 C CA . VAL A 1 95 ? 4.482 -6.261 -42.413 1.00 71.75 95 VAL A CA 1
ATOM 754 C C . VAL A 1 95 ? 3.350 -7.073 -43.032 1.00 71.75 95 VAL A C 1
ATOM 756 O O . VAL A 1 95 ? 2.937 -8.090 -42.485 1.00 71.75 95 VAL A O 1
ATOM 759 N N . SER A 1 96 ? 2.850 -6.648 -44.189 1.00 73.88 96 SER A N 1
ATOM 760 C CA . SER A 1 96 ? 1.751 -7.337 -44.885 1.00 73.88 96 SER A CA 1
ATOM 761 C C . SER A 1 96 ? 2.222 -8.610 -45.597 1.00 73.88 96 SER A C 1
ATOM 763 O O . SER A 1 96 ? 1.465 -9.565 -45.798 1.00 73.88 96 SER A O 1
ATOM 765 N N . ARG A 1 97 ? 3.500 -8.639 -45.988 1.00 84.44 97 ARG A N 1
ATOM 766 C CA . ARG A 1 97 ? 4.095 -9.728 -46.763 1.00 84.44 97 ARG A CA 1
ATOM 767 C C . ARG A 1 97 ? 5.579 -9.870 -46.447 1.00 84.44 97 ARG A C 1
ATOM 769 O O . ARG A 1 97 ? 6.307 -8.884 -46.368 1.00 84.44 97 ARG A O 1
ATOM 776 N N . VAL A 1 98 ? 6.029 -11.115 -46.317 1.00 86.19 98 VAL A N 1
ATOM 777 C CA . VAL A 1 98 ? 7.444 -11.474 -46.144 1.00 86.19 98 VAL A CA 1
ATOM 778 C C . VAL A 1 98 ? 7.842 -12.386 -47.290 1.00 86.19 98 VAL A C 1
ATOM 780 O O . VAL A 1 98 ? 7.279 -13.468 -47.430 1.00 86.19 98 VAL A O 1
ATOM 783 N N . TYR A 1 99 ? 8.800 -11.958 -48.104 1.00 87.25 99 TYR A N 1
ATOM 784 C CA . TYR A 1 99 ? 9.377 -12.746 -49.190 1.00 87.25 99 TYR A CA 1
ATOM 785 C C . TYR A 1 99 ? 10.785 -13.196 -48.800 1.00 87.25 99 TYR A C 1
ATOM 787 O O . TYR A 1 99 ? 11.582 -12.393 -48.321 1.00 87.25 99 TYR A O 1
ATOM 795 N N . ILE A 1 100 ? 11.084 -14.482 -48.972 1.00 86.44 100 ILE A N 1
ATOM 796 C CA . ILE A 1 100 ? 12.363 -15.078 -48.587 1.00 86.44 100 ILE A CA 1
ATOM 797 C C . ILE A 1 100 ? 12.969 -15.768 -49.794 1.00 86.44 100 ILE A C 1
ATOM 799 O O . ILE A 1 100 ? 12.336 -16.610 -50.435 1.00 86.44 100 ILE A O 1
ATOM 803 N N . GLN A 1 101 ? 14.238 -15.462 -50.035 1.00 85.50 101 GLN A N 1
ATOM 804 C CA . GLN A 1 101 ? 15.052 -16.121 -51.033 1.00 85.50 101 GLN A CA 1
ATOM 805 C C . GLN A 1 101 ? 16.359 -16.616 -50.406 1.00 85.50 101 GLN A C 1
ATOM 807 O O . GLN A 1 101 ? 17.102 -15.857 -49.787 1.00 85.50 101 GLN A O 1
ATOM 812 N N . SER A 1 102 ? 16.643 -17.912 -50.546 1.00 80.56 102 SER A N 1
ATOM 813 C CA . SER A 1 102 ? 17.851 -18.551 -50.010 1.00 80.56 102 SER A CA 1
ATOM 814 C C . SER A 1 102 ? 18.312 -19.658 -50.956 1.00 80.56 102 SER A C 1
ATOM 816 O O . SER A 1 102 ? 17.722 -20.741 -51.013 1.00 80.56 102 SER A O 1
ATOM 818 N N . GLY A 1 103 ? 19.349 -19.382 -51.752 1.00 74.75 103 GLY A N 1
ATOM 819 C CA . GLY A 1 103 ? 19.783 -20.282 -52.826 1.00 74.75 103 GLY A CA 1
ATOM 820 C C . GLY A 1 103 ? 18.651 -20.577 -53.820 1.00 74.75 103 GLY A C 1
ATOM 821 O O . GLY A 1 103 ? 18.096 -19.657 -54.414 1.00 74.75 103 GLY A O 1
ATOM 822 N N . ASN A 1 104 ? 18.293 -21.857 -53.975 1.00 74.00 104 ASN A N 1
ATOM 823 C CA . ASN A 1 104 ? 17.227 -22.309 -54.884 1.00 74.00 104 ASN A CA 1
ATOM 824 C C . ASN A 1 104 ? 15.811 -22.216 -54.282 1.00 74.00 104 ASN A C 1
ATOM 826 O O . ASN A 1 104 ? 14.840 -22.558 -54.955 1.00 74.00 104 ASN A O 1
ATOM 830 N N . TYR A 1 105 ? 15.679 -21.802 -53.020 1.00 77.44 105 TYR A N 1
ATOM 831 C CA . TYR A 1 105 ? 14.387 -21.684 -52.348 1.00 77.44 105 TYR A CA 1
ATOM 832 C C . TYR A 1 105 ? 13.875 -20.248 -52.440 1.00 77.44 105 TYR A C 1
ATOM 834 O O . TYR A 1 105 ? 14.575 -19.314 -52.049 1.00 77.44 105 TYR A O 1
ATOM 842 N N . SER A 1 106 ? 12.646 -20.089 -52.931 1.00 84.69 106 SER A N 1
ATOM 843 C CA . SER A 1 106 ? 11.935 -18.813 -53.008 1.00 84.69 106 SER A CA 1
ATOM 844 C C . SER A 1 106 ? 10.473 -19.029 -52.624 1.00 84.69 106 SER A C 1
ATOM 846 O O . SER A 1 106 ? 9.765 -19.847 -53.217 1.00 84.69 106 SER A O 1
ATOM 848 N N . PHE A 1 107 ? 10.037 -18.360 -51.564 1.00 86.25 107 PHE A N 1
ATOM 849 C CA . PHE A 1 107 ? 8.672 -18.453 -51.057 1.00 86.25 107 PHE A CA 1
ATOM 850 C C . PHE A 1 107 ? 8.312 -17.202 -50.265 1.00 86.25 107 PHE A C 1
ATOM 852 O O . PHE A 1 107 ? 9.175 -16.448 -49.819 1.00 86.25 107 PHE A O 1
ATOM 859 N N . GLU A 1 108 ? 7.020 -16.981 -50.082 1.00 86.75 108 GLU A N 1
ATOM 860 C CA . GLU A 1 108 ? 6.494 -15.855 -49.327 1.00 86.75 108 GLU A CA 1
ATOM 861 C C . GLU A 1 108 ? 5.415 -16.272 -48.339 1.00 86.75 108 GLU A C 1
ATOM 863 O O . GLU A 1 108 ? 4.778 -17.315 -48.471 1.00 86.75 108 GLU A O 1
ATOM 868 N N . PHE A 1 109 ? 5.182 -15.401 -47.373 1.00 82.25 109 PHE A N 1
ATOM 869 C CA . PHE A 1 109 ? 4.081 -15.468 -46.428 1.00 82.25 109 PHE A CA 1
ATOM 870 C C . PHE A 1 109 ? 3.282 -14.173 -46.547 1.00 82.25 109 PHE A C 1
ATOM 872 O O . PHE A 1 109 ? 3.861 -13.093 -46.711 1.00 82.25 109 PHE A O 1
ATOM 879 N N . ARG A 1 110 ? 1.956 -14.273 -46.480 1.00 75.62 110 ARG A N 1
ATOM 880 C CA . ARG A 1 110 ? 1.039 -13.136 -46.627 1.00 75.62 110 ARG A CA 1
ATOM 881 C C . ARG A 1 110 ? 0.108 -13.102 -45.434 1.00 75.62 110 ARG A C 1
ATOM 883 O O . ARG A 1 110 ? -0.524 -14.111 -45.152 1.00 75.62 110 ARG A O 1
ATOM 890 N N . HIS A 1 111 ? -0.008 -11.960 -44.772 1.00 69.31 111 HIS A N 1
ATOM 891 C CA . HIS A 1 111 ? -0.891 -11.798 -43.625 1.00 69.31 111 HIS A CA 1
ATOM 892 C C . HIS A 1 111 ? -1.742 -10.533 -43.776 1.00 69.31 111 HIS A C 1
ATOM 894 O O . HIS A 1 111 ? -1.213 -9.445 -43.988 1.00 69.31 111 HIS A O 1
ATOM 900 N N . ASN A 1 112 ? -3.062 -10.685 -43.641 1.00 62.00 112 ASN A N 1
ATOM 901 C CA . ASN A 1 112 ? -4.016 -9.575 -43.641 1.00 62.00 112 ASN A CA 1
ATOM 902 C C . ASN A 1 112 ? -4.497 -9.303 -42.207 1.00 62.00 112 ASN A C 1
ATOM 904 O O . ASN A 1 112 ? -4.715 -10.255 -41.462 1.00 62.00 112 ASN A O 1
ATOM 908 N N . LYS A 1 113 ? -4.766 -8.034 -41.848 1.00 52.94 113 LYS A N 1
ATOM 909 C CA . LYS A 1 113 ? -5.227 -7.623 -40.497 1.00 52.94 113 LYS A CA 1
ATOM 910 C C . LYS A 1 113 ? -6.452 -8.408 -39.975 1.00 52.94 113 LYS A C 1
ATOM 912 O O . LYS A 1 113 ? -6.609 -8.541 -38.768 1.00 52.94 113 LYS A O 1
ATOM 917 N N . ASN A 1 114 ? -7.283 -8.947 -40.873 1.00 51.84 114 ASN A N 1
ATOM 918 C CA . ASN A 1 114 ? -8.505 -9.698 -40.545 1.00 51.84 114 ASN A CA 1
ATOM 919 C C . ASN A 1 114 ? -8.341 -11.232 -40.630 1.00 51.84 114 ASN A C 1
ATOM 921 O O . ASN A 1 114 ? -9.314 -11.963 -40.458 1.00 51.84 114 ASN A O 1
ATOM 925 N N . ASP A 1 115 ? -7.143 -11.734 -40.939 1.00 53.81 115 ASP A N 1
ATOM 926 C CA . ASP A 1 115 ? -6.846 -13.168 -41.026 1.00 53.81 115 ASP A CA 1
ATOM 927 C C . ASP A 1 115 ? -6.518 -13.718 -39.618 1.00 53.81 115 ASP A C 1
ATOM 929 O O . ASP A 1 115 ? -5.731 -13.095 -38.899 1.00 53.81 115 ASP A O 1
ATOM 933 N N . PRO A 1 116 ? -7.068 -14.878 -39.200 1.00 46.66 116 PRO A N 1
ATOM 934 C CA . PRO A 1 116 ? -6.800 -15.499 -37.894 1.00 46.66 116 PRO A CA 1
ATOM 935 C C . PRO A 1 116 ? -5.318 -15.821 -37.606 1.00 46.66 116 PRO A C 1
ATOM 937 O O . PRO A 1 116 ? -4.994 -16.185 -36.472 1.00 46.66 116 PRO A O 1
ATOM 940 N N . GLY A 1 117 ? -4.424 -15.650 -38.588 1.00 53.34 117 GLY A N 1
ATOM 941 C CA . GLY A 1 117 ? -2.972 -15.822 -38.465 1.00 53.34 117 GLY A CA 1
ATOM 942 C C . GLY A 1 117 ? -2.417 -16.938 -39.353 1.00 53.34 117 GLY A C 1
ATOM 943 O O . GLY A 1 117 ? -1.207 -17.164 -39.368 1.00 53.34 117 GLY A O 1
ATOM 944 N N . LEU A 1 118 ? -3.275 -17.597 -40.140 1.00 48.22 118 LEU A N 1
ATOM 945 C CA . LEU A 1 118 ? -2.940 -18.771 -40.953 1.00 48.22 118 LEU A CA 1
ATOM 946 C C . LEU A 1 118 ? -1.922 -18.428 -42.059 1.00 48.22 118 LEU A C 1
ATOM 948 O O . LEU A 1 118 ? -1.017 -19.208 -42.375 1.00 48.22 118 LEU A O 1
ATOM 952 N N . GLY A 1 119 ? -2.028 -17.220 -42.618 1.00 56.00 119 GLY A N 1
ATOM 953 C CA . GLY A 1 119 ? -1.124 -16.693 -43.641 1.00 56.00 119 GLY A CA 1
ATOM 954 C C . GLY A 1 119 ? 0.316 -16.391 -43.177 1.00 56.00 119 GLY A C 1
ATOM 955 O O . GLY A 1 119 ? 1.213 -16.255 -44.011 1.00 56.00 119 GLY A O 1
ATOM 956 N N . MET A 1 120 ? 0.572 -16.362 -41.859 1.00 60.56 120 MET A N 1
ATOM 957 C CA . MET A 1 120 ? 1.914 -16.159 -41.276 1.00 60.56 120 MET A CA 1
ATOM 958 C C . MET A 1 120 ? 2.765 -17.439 -41.225 1.00 60.56 120 MET A C 1
ATOM 960 O O . MET A 1 120 ? 3.966 -17.384 -40.967 1.00 60.56 120 MET A O 1
ATOM 964 N N . VAL A 1 121 ? 2.152 -18.612 -41.410 1.00 56.94 121 VAL A N 1
ATOM 965 C CA . VAL A 1 121 ? 2.814 -19.915 -41.197 1.00 56.94 121 VAL A CA 1
ATOM 966 C C . VAL A 1 121 ? 2.820 -20.766 -42.467 1.00 56.94 121 VAL A C 1
ATOM 968 O O . VAL A 1 121 ? 3.692 -21.619 -42.633 1.00 56.94 121 VAL A O 1
ATOM 971 N N . ARG A 1 122 ? 1.898 -20.513 -43.403 1.00 65.38 122 ARG A N 1
ATOM 972 C CA . ARG A 1 122 ? 1.804 -21.244 -44.670 1.00 65.38 122 ARG A CA 1
ATOM 973 C C . ARG A 1 122 ? 2.678 -20.600 -45.761 1.00 65.38 122 ARG A C 1
ATOM 975 O O . ARG A 1 122 ? 2.325 -19.520 -46.233 1.00 65.38 122 ARG A O 1
ATOM 982 N N . PRO A 1 123 ? 3.762 -21.256 -46.222 1.00 77.12 123 PRO A N 1
ATOM 983 C CA . PRO A 1 123 ? 4.585 -20.722 -47.300 1.00 77.12 123 PRO A CA 1
ATOM 984 C C . PRO A 1 123 ? 3.871 -20.846 -48.651 1.00 77.12 123 PRO A C 1
ATOM 986 O O . PRO A 1 123 ? 3.319 -21.895 -48.999 1.00 77.12 123 PRO A O 1
ATOM 989 N N . ILE A 1 124 ? 3.930 -19.777 -49.435 1.00 80.44 124 ILE A N 1
ATOM 990 C CA . ILE A 1 124 ? 3.510 -19.717 -50.832 1.00 80.44 124 ILE A CA 1
ATOM 991 C C . ILE A 1 124 ? 4.786 -19.758 -51.668 1.00 80.44 124 ILE A C 1
ATOM 993 O O . ILE A 1 124 ? 5.571 -18.818 -51.649 1.00 80.44 124 ILE A O 1
ATOM 997 N N . TRP A 1 125 ? 5.026 -20.858 -52.376 1.00 82.06 125 TRP A N 1
ATOM 998 C CA . TRP A 1 125 ? 6.210 -20.996 -53.225 1.00 82.06 125 TRP A CA 1
ATOM 999 C C . TRP A 1 125 ? 6.134 -20.050 -54.425 1.00 82.06 125 TRP A C 1
ATOM 1001 O O . TRP A 1 125 ? 5.122 -20.012 -55.126 1.00 82.06 125 TRP A O 1
ATOM 1011 N N . VAL A 1 126 ? 7.214 -19.307 -54.668 1.00 82.69 126 VAL A N 1
ATOM 1012 C CA . VAL A 1 126 ? 7.319 -18.317 -55.746 1.00 82.69 126 VAL A CA 1
ATOM 1013 C C . VAL A 1 126 ? 8.482 -18.712 -56.654 1.00 82.69 126 VAL A C 1
ATOM 1015 O O . VAL A 1 126 ? 9.490 -19.246 -56.199 1.00 82.69 126 VAL A O 1
ATOM 1018 N N . LYS A 1 127 ? 8.352 -18.486 -57.965 1.00 76.75 127 LYS A N 1
ATOM 1019 C CA . LYS A 1 127 ? 9.494 -18.623 -58.877 1.00 76.75 127 LYS A CA 1
ATOM 1020 C C . LYS A 1 127 ? 10.363 -17.365 -58.751 1.00 76.75 127 LYS A C 1
ATOM 1022 O O . LYS A 1 127 ? 9.827 -16.279 -58.973 1.00 76.75 127 LYS A O 1
ATOM 1027 N N . PRO A 1 128 ? 11.656 -17.482 -58.409 1.00 71.56 128 PRO A N 1
ATOM 1028 C CA . PRO A 1 128 ? 12.511 -16.316 -58.229 1.00 71.56 128 PRO A CA 1
ATOM 1029 C C . PRO A 1 128 ? 12.713 -15.592 -59.564 1.00 71.56 128 PRO A C 1
ATOM 1031 O O . PRO A 1 128 ? 12.939 -16.229 -60.593 1.00 71.56 128 PRO A O 1
ATOM 1034 N N . THR A 1 129 ? 12.634 -14.263 -59.542 1.00 65.19 129 THR A N 1
ATOM 1035 C CA . THR A 1 129 ? 12.912 -13.396 -60.699 1.00 65.19 129 THR A CA 1
ATOM 1036 C C . THR A 1 129 ? 14.408 -13.188 -60.937 1.00 65.19 129 THR A C 1
ATOM 1038 O O . THR A 1 129 ? 14.811 -12.969 -62.073 1.00 65.19 129 THR A O 1
ATOM 1041 N N . GLU A 1 130 ? 15.233 -13.298 -59.892 1.00 70.62 130 GLU A N 1
ATOM 1042 C CA . GLU A 1 130 ? 16.684 -13.068 -59.933 1.00 70.62 130 GLU A CA 1
ATOM 1043 C C . GLU A 1 130 ? 17.425 -14.118 -59.093 1.00 70.62 130 GLU A C 1
ATOM 1045 O O . GLU A 1 130 ? 16.847 -14.703 -58.179 1.00 70.62 130 GLU A O 1
ATOM 1050 N N . THR A 1 131 ? 18.702 -14.382 -59.378 1.00 71.38 131 THR A N 1
ATOM 1051 C CA . THR A 1 131 ? 19.536 -15.326 -58.610 1.00 71.38 131 THR A CA 1
ATOM 1052 C C . THR A 1 131 ? 20.435 -14.590 -57.620 1.00 71.38 131 THR A C 1
ATOM 1054 O O . THR A 1 131 ? 21.270 -13.790 -58.036 1.00 71.38 131 THR A O 1
ATOM 1057 N N . ILE A 1 132 ? 20.322 -14.903 -56.325 1.00 75.00 132 ILE A N 1
ATOM 1058 C CA . ILE A 1 132 ? 21.181 -14.326 -55.279 1.00 75.00 132 ILE A CA 1
ATOM 1059 C C . ILE A 1 132 ? 22.469 -15.150 -55.054 1.00 75.00 132 ILE A C 1
ATOM 1061 O O . ILE A 1 132 ? 22.438 -16.381 -55.169 1.00 75.00 132 ILE A O 1
ATOM 1065 N N . PRO A 1 133 ? 23.605 -14.522 -54.692 1.00 69.94 133 PRO A N 1
ATOM 1066 C CA . PRO A 1 133 ? 24.857 -15.232 -54.417 1.00 69.94 133 PRO A CA 1
ATOM 1067 C C . PRO A 1 133 ? 24.768 -16.118 -53.160 1.00 69.94 133 PRO A C 1
ATOM 1069 O O . PRO A 1 133 ? 24.434 -15.648 -52.079 1.00 69.94 133 PRO A O 1
ATOM 1072 N N . SER A 1 134 ? 25.123 -17.403 -53.250 1.00 59.25 134 SER A N 1
ATOM 1073 C CA . SER A 1 134 ? 25.238 -18.289 -52.073 1.00 59.25 134 SER A CA 1
ATOM 1074 C C . SER A 1 134 ? 26.519 -17.985 -51.265 1.00 59.25 134 SER A C 1
ATOM 1076 O O . SER A 1 134 ? 27.586 -17.829 -51.882 1.00 59.25 134 SER A O 1
ATOM 1078 N N . PRO A 1 135 ? 26.482 -17.940 -49.911 1.00 63.41 135 PRO A N 1
ATOM 1079 C CA . PRO A 1 135 ? 25.421 -18.403 -49.001 1.00 63.41 135 PRO A CA 1
ATOM 1080 C C . PRO A 1 135 ? 24.507 -17.286 -48.442 1.00 63.41 135 PRO A C 1
ATOM 1082 O O . PRO A 1 135 ? 24.154 -17.315 -47.266 1.00 63.41 135 PRO A O 1
ATOM 1085 N N . LEU A 1 136 ? 24.122 -16.287 -49.240 1.00 77.56 136 LEU A N 1
ATOM 1086 C CA . LEU A 1 136 ? 23.236 -15.213 -48.780 1.00 77.56 136 LEU A CA 1
ATOM 1087 C C . LEU A 1 136 ? 21.785 -15.698 -48.644 1.00 77.56 136 LEU A C 1
ATOM 1089 O O . LEU A 1 136 ? 21.272 -16.432 -49.491 1.00 77.56 136 LEU A O 1
ATOM 1093 N N . THR A 1 137 ? 21.109 -15.258 -47.585 1.00 83.00 137 THR A N 1
ATOM 1094 C CA . THR A 1 137 ? 19.647 -15.295 -47.488 1.00 83.00 137 THR A CA 1
ATOM 1095 C C . THR A 1 137 ? 19.117 -13.870 -47.519 1.00 83.00 137 THR A C 1
ATOM 1097 O O . THR A 1 137 ? 19.454 -13.064 -46.652 1.00 83.00 137 THR A O 1
ATOM 1100 N N . HIS A 1 138 ? 18.287 -13.594 -48.517 1.00 87.00 138 HIS A N 1
ATOM 1101 C CA . HIS A 1 138 ? 17.657 -12.306 -48.759 1.00 87.00 138 HIS A CA 1
ATOM 1102 C C . HIS A 1 138 ? 16.209 -12.364 -48.274 1.00 87.00 138 HIS A C 1
ATOM 1104 O O . HIS A 1 138 ? 15.442 -13.233 -48.696 1.00 87.00 138 HIS A O 1
ATOM 1110 N N . THR A 1 139 ? 15.836 -11.472 -47.359 1.00 87.56 139 THR A N 1
ATOM 1111 C CA . THR A 1 139 ? 14.474 -11.386 -46.816 1.00 87.56 139 THR A CA 1
ATOM 1112 C C . THR A 1 139 ? 13.900 -10.004 -47.092 1.00 87.56 139 THR A C 1
ATOM 1114 O O . THR A 1 139 ? 14.417 -9.011 -46.591 1.00 87.56 139 THR A O 1
ATOM 1117 N N . THR A 1 140 ? 12.816 -9.931 -47.858 1.00 88.56 140 THR A N 1
ATOM 1118 C CA . THR A 1 140 ? 12.110 -8.684 -48.167 1.00 88.56 140 THR A CA 1
ATOM 1119 C C . THR A 1 140 ? 10.843 -8.582 -47.323 1.00 88.56 140 THR A C 1
ATOM 1121 O O . THR A 1 140 ? 9.955 -9.433 -47.397 1.00 88.56 140 THR A O 1
ATOM 1124 N N . LEU A 1 141 ? 10.755 -7.527 -46.521 1.00 87.19 141 LEU A N 1
ATOM 1125 C CA . LEU A 1 141 ? 9.640 -7.208 -45.639 1.00 87.19 141 LEU A CA 1
ATOM 1126 C C . LEU A 1 141 ? 8.818 -6.080 -46.272 1.00 87.19 141 LEU A C 1
ATOM 1128 O O . LEU A 1 141 ? 9.290 -4.948 -46.359 1.00 87.19 141 LEU A O 1
ATOM 1132 N N . TYR A 1 142 ? 7.605 -6.372 -46.730 1.00 86.00 142 TYR A N 1
ATOM 1133 C CA . TYR A 1 142 ? 6.724 -5.376 -47.343 1.00 86.00 142 TYR A CA 1
ATOM 1134 C C . TYR A 1 142 ? 5.894 -4.664 -46.278 1.00 86.00 142 TYR A C 1
ATOM 1136 O O . TYR A 1 142 ? 5.199 -5.303 -45.484 1.00 86.00 142 TYR A O 1
ATOM 1144 N N . LEU A 1 143 ? 5.967 -3.335 -46.268 1.00 81.31 143 LEU A N 1
ATOM 1145 C CA . LEU A 1 143 ? 5.227 -2.521 -45.311 1.00 81.31 143 LEU A CA 1
ATOM 1146 C C . LEU A 1 143 ? 3.731 -2.485 -45.680 1.00 81.31 143 LEU A C 1
ATOM 1148 O O . LEU A 1 143 ? 3.400 -2.618 -46.861 1.00 81.31 143 LEU A O 1
ATOM 1152 N N . PRO A 1 144 ? 2.823 -2.308 -44.702 1.00 74.56 144 PRO A N 1
ATOM 1153 C CA . PRO A 1 144 ? 1.393 -2.218 -44.967 1.00 74.56 144 PRO A CA 1
ATOM 1154 C C . PRO A 1 144 ? 1.063 -1.043 -45.896 1.00 74.56 144 PRO A C 1
ATOM 1156 O O . PRO A 1 144 ? 1.556 0.070 -45.710 1.00 74.56 144 PRO A O 1
ATOM 1159 N N . ASP A 1 145 ? 0.211 -1.302 -46.881 1.00 69.00 145 ASP A N 1
ATOM 1160 C CA . ASP A 1 145 ? -0.289 -0.347 -47.876 1.00 69.00 145 ASP A CA 1
ATOM 1161 C C . ASP A 1 145 ? -1.824 -0.220 -47.857 1.00 69.00 145 ASP A C 1
ATOM 1163 O O . ASP A 1 145 ? -2.393 0.524 -48.651 1.00 69.00 145 ASP A O 1
ATOM 1167 N N . GLN A 1 146 ? -2.493 -0.924 -46.937 1.00 60.66 146 GLN A N 1
ATOM 1168 C CA . GLN A 1 146 ? -3.945 -0.925 -46.746 1.00 60.66 146 GLN A CA 1
ATOM 1169 C C . GLN A 1 146 ? -4.293 -0.668 -45.270 1.00 60.66 146 GLN A C 1
ATOM 1171 O O . GLN A 1 146 ? -3.775 -1.348 -44.379 1.00 60.66 146 GLN A O 1
ATOM 1176 N N . GLY A 1 147 ? -5.180 0.294 -45.001 1.00 64.19 147 GLY A N 1
ATOM 1177 C CA . GLY A 1 147 ? -5.564 0.723 -43.649 1.00 64.19 147 GLY A CA 1
ATOM 1178 C C . GLY A 1 147 ? -5.686 2.244 -43.542 1.00 64.19 147 GLY A C 1
ATOM 1179 O O . GLY A 1 147 ? -5.755 2.915 -44.566 1.00 64.19 147 GLY A O 1
ATOM 1180 N N . ASP A 1 148 ? -5.718 2.767 -42.314 1.00 68.88 148 ASP A N 1
ATOM 1181 C CA . ASP A 1 148 ? -5.673 4.210 -42.055 1.00 68.88 148 ASP A CA 1
ATOM 1182 C C . ASP A 1 148 ? -4.317 4.793 -42.493 1.00 68.88 148 ASP A C 1
ATOM 1184 O O . ASP A 1 148 ? -3.253 4.280 -42.132 1.00 68.88 148 ASP A O 1
ATOM 1188 N N . GLU A 1 149 ? -4.362 5.837 -43.315 1.00 70.94 149 GLU A N 1
ATOM 1189 C CA . GLU A 1 149 ? -3.199 6.431 -43.976 1.00 70.94 149 GLU A CA 1
ATOM 1190 C C . GLU A 1 149 ? -2.274 7.121 -42.959 1.00 70.94 149 GLU A C 1
ATOM 1192 O O . GLU A 1 149 ? -1.050 6.976 -43.043 1.00 70.94 149 GLU A O 1
ATOM 1197 N N . ASP A 1 150 ? -2.852 7.750 -41.929 1.00 66.31 150 ASP A N 1
ATOM 1198 C CA . ASP A 1 150 ? -2.108 8.410 -40.852 1.00 66.31 150 ASP A CA 1
ATOM 1199 C C . ASP A 1 150 ? -1.380 7.392 -39.954 1.00 66.31 150 ASP A C 1
ATOM 1201 O O . ASP A 1 150 ? -0.221 7.598 -39.577 1.00 66.31 150 ASP A O 1
ATOM 1205 N N . GLU A 1 151 ? -2.012 6.250 -39.654 1.00 61.19 151 GLU A N 1
ATOM 1206 C CA . GLU A 1 151 ? -1.385 5.154 -38.899 1.00 61.19 151 GLU A CA 1
ATOM 1207 C C . GLU A 1 151 ? -0.218 4.528 -39.672 1.00 61.19 151 GLU A C 1
ATOM 1209 O O . GLU A 1 151 ? 0.837 4.236 -39.097 1.00 61.19 151 GLU A O 1
ATOM 1214 N N . ILE A 1 152 ? -0.397 4.312 -40.979 1.00 68.00 152 ILE A N 1
ATOM 1215 C CA . ILE A 1 152 ? 0.624 3.725 -41.854 1.00 68.00 152 ILE A CA 1
ATOM 1216 C C . ILE A 1 152 ? 1.825 4.665 -41.970 1.00 68.00 152 ILE A C 1
ATOM 1218 O O . ILE A 1 152 ? 2.970 4.213 -41.865 1.00 68.00 152 ILE A O 1
ATOM 1222 N N . GLU A 1 153 ? 1.588 5.961 -42.164 1.00 71.62 153 GLU A N 1
ATOM 1223 C CA . GLU A 1 153 ? 2.655 6.953 -42.274 1.00 71.62 153 GLU A CA 1
ATOM 1224 C C . GLU A 1 153 ? 3.404 7.126 -40.946 1.00 71.62 153 GLU A C 1
ATOM 1226 O O . GLU A 1 153 ? 4.641 7.155 -40.914 1.00 71.62 153 GLU A O 1
ATOM 1231 N N . HIS A 1 154 ? 2.680 7.129 -39.824 1.00 69.56 154 HIS A N 1
ATOM 1232 C CA . HIS A 1 154 ? 3.285 7.125 -38.496 1.00 69.56 154 HIS A CA 1
ATOM 1233 C C . HIS A 1 154 ? 4.190 5.900 -38.286 1.00 69.56 154 HIS A C 1
ATOM 1235 O O . HIS A 1 154 ? 5.342 6.035 -37.869 1.00 69.56 154 HIS A O 1
ATOM 1241 N N . LEU A 1 155 ? 3.708 4.708 -38.635 1.00 68.56 155 LEU A N 1
ATOM 1242 C CA . LEU A 1 155 ? 4.435 3.446 -38.489 1.00 68.56 155 LEU A CA 1
ATOM 1243 C C . LEU A 1 155 ? 5.697 3.389 -39.364 1.00 68.56 155 LEU A C 1
ATOM 1245 O O . LEU A 1 155 ? 6.764 2.992 -38.885 1.00 68.56 155 LEU A O 1
ATOM 1249 N N . LYS A 1 156 ? 5.617 3.859 -40.615 1.00 73.81 156 LYS A N 1
ATOM 1250 C CA . LYS A 1 156 ? 6.783 4.006 -41.507 1.00 73.81 156 LYS A CA 1
ATOM 1251 C C . LYS A 1 156 ? 7.835 4.934 -40.905 1.00 73.81 156 LYS A C 1
ATOM 1253 O O . LYS A 1 156 ? 9.025 4.601 -40.898 1.00 73.81 156 LYS A O 1
ATOM 1258 N N . LYS A 1 157 ? 7.403 6.073 -40.357 1.00 73.00 157 LYS A N 1
ATOM 1259 C CA . LYS A 1 157 ? 8.287 7.040 -39.700 1.00 73.00 157 LYS A CA 1
ATOM 1260 C C . LYS A 1 157 ? 8.963 6.440 -38.467 1.00 73.00 157 LYS A C 1
ATOM 1262 O O . LYS A 1 157 ? 10.170 6.607 -38.308 1.00 73.00 157 LYS A O 1
ATOM 1267 N N . VAL A 1 158 ? 8.226 5.692 -37.643 1.00 71.06 158 VAL A N 1
ATOM 1268 C CA . VAL A 1 158 ? 8.770 4.999 -36.464 1.00 71.06 158 VAL A CA 1
ATOM 1269 C C . VAL A 1 158 ? 9.845 3.984 -36.861 1.00 71.06 158 VAL A C 1
ATOM 1271 O O . VAL A 1 158 ? 10.921 3.990 -36.266 1.00 71.06 158 VAL A O 1
ATOM 1274 N N . PHE A 1 159 ? 9.626 3.154 -37.887 1.00 76.25 159 PHE A N 1
ATOM 1275 C CA . PHE A 1 159 ? 10.654 2.205 -38.339 1.00 76.25 159 PHE A CA 1
ATOM 1276 C C . PHE A 1 159 ? 11.902 2.905 -38.864 1.00 76.25 159 PHE A C 1
ATOM 1278 O O . PHE A 1 159 ? 13.013 2.545 -38.472 1.00 76.25 159 PHE A O 1
ATOM 1285 N N . ALA A 1 160 ? 11.737 3.935 -39.695 1.00 77.62 160 ALA A N 1
ATOM 1286 C CA . ALA A 1 160 ? 12.864 4.708 -40.200 1.00 77.62 160 ALA A CA 1
ATOM 1287 C C . ALA A 1 160 ? 13.674 5.356 -39.062 1.00 77.62 160 ALA A C 1
ATOM 1289 O O . ALA A 1 160 ? 14.905 5.321 -39.104 1.00 77.62 160 ALA A O 1
ATOM 1290 N N . MET A 1 161 ? 13.001 5.887 -38.033 1.00 78.75 161 MET A N 1
ATOM 1291 C CA . MET A 1 161 ? 13.648 6.441 -36.837 1.00 78.75 161 MET A CA 1
ATOM 1292 C C . MET A 1 161 ? 14.422 5.372 -36.058 1.00 78.75 161 MET A C 1
ATOM 1294 O O . MET A 1 161 ? 15.569 5.612 -35.702 1.00 78.75 161 MET A O 1
ATOM 1298 N N . GLN A 1 162 ? 13.873 4.166 -35.875 1.00 80.75 162 GLN A N 1
ATOM 1299 C CA . GLN A 1 162 ? 14.571 3.087 -35.157 1.00 80.75 162 GLN A CA 1
ATOM 1300 C C . GLN A 1 162 ? 15.874 2.651 -35.841 1.00 80.75 162 GLN A C 1
ATOM 1302 O O . GLN A 1 162 ? 16.868 2.379 -35.168 1.00 80.75 162 GLN A O 1
ATOM 1307 N N . PHE A 1 163 ? 15.894 2.587 -37.176 1.00 85.69 163 PHE A N 1
ATOM 1308 C CA . PHE A 1 163 ? 17.126 2.309 -37.921 1.00 85.69 163 PHE A CA 1
ATOM 1309 C C . PHE A 1 163 ? 18.106 3.488 -37.882 1.00 85.69 163 PHE A C 1
ATOM 1311 O O . PHE A 1 163 ? 19.318 3.278 -37.942 1.00 85.69 163 PHE A O 1
ATOM 1318 N N . ASP A 1 164 ? 17.605 4.723 -37.787 1.00 83.25 164 ASP A N 1
ATOM 1319 C CA . ASP A 1 164 ? 18.448 5.913 -37.666 1.00 83.25 164 ASP A CA 1
ATOM 1320 C C . ASP A 1 164 ? 19.101 6.017 -36.279 1.00 83.25 164 ASP A C 1
ATOM 1322 O O . ASP A 1 164 ? 20.277 6.374 -36.187 1.00 83.25 164 ASP A O 1
ATOM 1326 N N . ASP A 1 165 ? 18.376 5.638 -35.227 1.00 82.56 165 ASP A N 1
ATOM 1327 C CA . ASP A 1 165 ? 18.813 5.685 -33.828 1.00 82.56 165 ASP A CA 1
ATOM 1328 C C . ASP A 1 165 ? 19.746 4.532 -33.427 1.00 82.56 165 ASP A C 1
ATOM 1330 O O . ASP A 1 165 ? 20.299 4.541 -32.322 1.00 82.56 165 ASP A O 1
ATOM 1334 N N . LEU A 1 166 ? 19.957 3.547 -34.307 1.00 84.06 166 LEU A N 1
ATOM 1335 C CA . LEU A 1 166 ? 20.871 2.436 -34.055 1.00 84.06 166 LEU A CA 1
ATOM 1336 C C . LEU A 1 166 ? 22.308 2.955 -33.858 1.00 84.06 166 LEU A C 1
ATOM 1338 O O . LEU A 1 166 ? 22.830 3.699 -34.690 1.00 84.06 166 LEU A O 1
ATOM 1342 N N . LYS A 1 167 ? 22.956 2.546 -32.760 1.00 83.56 167 LYS A N 1
ATOM 1343 C CA . LYS A 1 167 ? 24.312 2.979 -32.375 1.00 83.56 167 LYS A CA 1
ATOM 1344 C C . LYS A 1 167 ? 25.316 1.836 -32.467 1.00 83.56 167 LYS A C 1
ATOM 1346 O O . LYS A 1 167 ? 24.970 0.670 -32.280 1.00 83.56 167 LYS A O 1
ATOM 1351 N N . GLU A 1 168 ? 26.589 2.174 -32.648 1.00 82.00 168 GLU A N 1
ATOM 1352 C CA . GLU A 1 168 ? 27.690 1.206 -32.674 1.00 82.00 168 GLU A CA 1
ATOM 1353 C C . GLU A 1 168 ? 27.812 0.397 -31.375 1.00 82.00 168 GLU A C 1
ATOM 1355 O O . GLU A 1 168 ? 28.231 -0.761 -31.397 1.00 82.00 168 GLU A O 1
ATOM 1360 N N . THR A 1 169 ? 27.379 0.970 -30.247 1.00 80.81 169 THR A N 1
ATOM 1361 C CA . THR A 1 169 ? 27.416 0.325 -28.929 1.00 80.81 169 THR A CA 1
ATOM 1362 C C . THR A 1 169 ? 26.554 -0.932 -28.853 1.00 80.81 169 THR A C 1
ATOM 1364 O O . THR A 1 169 ? 26.827 -1.788 -28.016 1.00 80.81 169 THR A O 1
ATOM 1367 N N . CYS A 1 170 ? 25.568 -1.114 -29.739 1.00 80.50 170 CYS A N 1
ATOM 1368 C CA . CYS A 1 170 ? 24.777 -2.344 -29.799 1.00 80.50 170 CYS A CA 1
ATOM 1369 C C . CYS A 1 170 ? 25.661 -3.576 -30.061 1.00 80.50 170 CYS A C 1
ATOM 1371 O O . CYS A 1 170 ? 25.433 -4.629 -29.472 1.00 80.50 170 CYS A O 1
ATOM 1373 N N . LEU A 1 171 ? 26.731 -3.439 -30.855 1.00 83.50 171 LEU A N 1
ATOM 1374 C CA . LEU A 1 171 ? 27.680 -4.525 -31.127 1.00 83.50 171 LEU A CA 1
ATOM 1375 C C . LEU A 1 171 ? 28.572 -4.881 -29.917 1.00 83.50 171 LEU A C 1
ATOM 1377 O O . LEU A 1 171 ? 29.192 -5.949 -29.924 1.00 83.50 171 LEU A O 1
ATOM 1381 N N . LEU A 1 172 ? 28.665 -4.046 -28.869 1.00 76.56 172 LEU A N 1
ATOM 1382 C CA . LEU A 1 172 ? 29.422 -4.385 -27.648 1.00 76.56 172 LEU A CA 1
ATOM 1383 C C . LEU A 1 172 ? 28.873 -5.650 -26.992 1.00 76.56 172 LEU A C 1
ATOM 1385 O O . LEU A 1 172 ? 29.649 -6.525 -26.604 1.00 76.56 172 LEU A O 1
ATOM 1389 N N . PHE A 1 173 ? 27.547 -5.748 -26.940 1.00 74.44 173 PHE A N 1
ATOM 1390 C CA . PHE A 1 173 ? 26.815 -6.789 -26.225 1.00 74.44 173 PHE A CA 1
ATOM 1391 C C . PHE A 1 173 ? 26.482 -8.009 -27.096 1.00 74.44 173 PHE A C 1
ATOM 1393 O O . PHE A 1 173 ? 26.035 -9.028 -26.575 1.00 74.44 173 PHE A O 1
ATOM 1400 N N . LEU A 1 174 ? 26.752 -7.940 -28.404 1.00 80.06 174 LEU A N 1
ATOM 1401 C CA . LEU A 1 174 ? 26.617 -9.066 -29.329 1.00 80.06 174 LEU A CA 1
ATOM 1402 C C . LEU A 1 174 ? 27.886 -9.932 -29.316 1.00 80.06 174 LEU A C 1
ATOM 1404 O O . LEU A 1 174 ? 29.019 -9.425 -29.276 1.00 80.06 174 LEU A O 1
ATOM 1408 N N . ARG A 1 175 ? 27.698 -11.255 -29.317 1.00 74.88 175 ARG A N 1
ATOM 1409 C CA . ARG A 1 175 ? 28.771 -12.251 -29.200 1.00 74.88 175 ARG A CA 1
ATOM 1410 C C . ARG A 1 175 ? 29.295 -12.687 -30.567 1.00 74.88 175 ARG A C 1
ATOM 1412 O O . ARG A 1 175 ? 30.499 -12.905 -30.683 1.00 74.88 175 ARG A O 1
ATOM 1419 N N . LYS A 1 176 ? 28.423 -12.826 -31.571 1.00 80.12 176 LYS A N 1
ATOM 1420 C CA . LYS A 1 176 ? 28.746 -13.393 -32.889 1.00 80.12 176 LYS A CA 1
ATOM 1421 C C . LYS A 1 176 ? 28.791 -12.339 -33.990 1.00 80.12 176 LYS A C 1
ATOM 1423 O O . LYS A 1 176 ? 29.725 -12.356 -34.789 1.00 80.12 176 LYS A O 1
ATOM 1428 N N . LEU A 1 177 ? 27.811 -11.436 -34.050 1.00 85.44 177 LEU A N 1
ATOM 1429 C CA . LEU A 1 177 ? 27.780 -10.376 -35.057 1.00 85.44 177 LEU A CA 1
ATOM 1430 C C . LEU A 1 177 ? 28.940 -9.396 -34.860 1.00 85.44 177 LEU A C 1
ATOM 1432 O O . LEU A 1 177 ? 29.216 -8.920 -33.758 1.00 85.44 177 LEU A O 1
ATOM 1436 N N . SER A 1 178 ? 29.609 -9.080 -35.964 1.00 86.62 178 SER A N 1
ATOM 1437 C CA . SER A 1 178 ? 30.789 -8.206 -35.983 1.00 86.62 178 SER A CA 1
ATOM 1438 C C . SER A 1 178 ? 30.619 -6.993 -36.895 1.00 86.62 178 SER A C 1
ATOM 1440 O O . SER A 1 178 ? 31.357 -6.015 -36.755 1.00 86.62 178 SER A O 1
ATOM 1442 N N . LYS A 1 179 ? 29.619 -7.022 -37.786 1.00 89.75 179 LYS A N 1
ATOM 1443 C CA . LYS A 1 179 ? 29.299 -5.938 -38.713 1.00 89.75 179 LYS A CA 1
ATOM 1444 C C . LYS A 1 179 ? 27.786 -5.739 -38.845 1.00 89.75 179 LYS A C 1
ATOM 1446 O O . LYS A 1 179 ? 27.049 -6.702 -39.043 1.00 89.75 179 LYS A O 1
ATOM 1451 N N . ILE A 1 180 ? 27.337 -4.486 -38.775 1.00 90.94 180 ILE A N 1
ATOM 1452 C CA . ILE A 1 180 ? 25.954 -4.082 -39.079 1.00 90.94 180 ILE A CA 1
ATOM 1453 C C . ILE A 1 180 ? 26.003 -2.942 -40.092 1.00 90.94 180 ILE A C 1
ATOM 1455 O O . ILE A 1 180 ? 26.730 -1.971 -39.883 1.00 90.94 180 ILE A O 1
ATOM 1459 N N . SER A 1 181 ? 25.226 -3.043 -41.167 1.00 91.56 181 SER A N 1
ATOM 1460 C CA . SER A 1 181 ? 25.118 -2.000 -42.194 1.00 91.56 181 SER A CA 1
ATOM 1461 C C . SER A 1 181 ? 23.659 -1.590 -42.396 1.00 91.56 181 SER A C 1
ATOM 1463 O O . SER A 1 181 ? 22.783 -2.444 -42.467 1.00 91.56 181 SER A O 1
ATOM 1465 N N . VAL A 1 182 ? 23.394 -0.291 -42.511 1.00 92.88 182 VAL A N 1
ATOM 1466 C CA . VAL A 1 182 ? 22.066 0.280 -42.775 1.00 92.88 182 VAL A CA 1
ATOM 1467 C C . VAL A 1 182 ? 22.186 1.274 -43.923 1.00 92.88 182 VAL A C 1
ATOM 1469 O O . VAL A 1 182 ? 22.967 2.222 -43.832 1.00 92.88 182 VAL A O 1
ATOM 1472 N N . THR A 1 183 ? 21.399 1.092 -44.978 1.00 92.94 183 THR A N 1
ATOM 1473 C CA . THR A 1 183 ? 21.367 1.980 -46.148 1.00 92.94 183 THR A CA 1
ATOM 1474 C C . THR A 1 183 ? 19.942 2.470 -46.379 1.00 92.94 183 THR A C 1
ATOM 1476 O O . THR A 1 183 ? 19.013 1.667 -46.410 1.00 92.94 183 THR A O 1
ATOM 1479 N N . PHE A 1 184 ? 19.764 3.781 -46.536 1.00 91.19 184 PHE A N 1
ATOM 1480 C CA . PHE A 1 184 ? 18.469 4.420 -46.775 1.00 91.19 184 PHE A CA 1
ATOM 1481 C C . PHE A 1 184 ? 18.363 4.873 -48.230 1.00 91.19 184 PHE A C 1
ATOM 1483 O O . PHE A 1 184 ? 19.234 5.606 -48.708 1.00 91.19 184 PHE A O 1
ATOM 1490 N N . TYR A 1 185 ? 17.276 4.493 -48.894 1.00 89.75 185 TYR A N 1
ATOM 1491 C CA . TYR A 1 185 ? 17.010 4.804 -50.298 1.00 89.75 185 TYR A CA 1
ATOM 1492 C C . TYR A 1 185 ? 15.848 5.793 -50.448 1.00 89.75 185 TYR A C 1
ATOM 1494 O O . TYR A 1 185 ? 14.955 5.849 -49.599 1.00 89.75 185 TYR A O 1
ATOM 1502 N N . ASP A 1 186 ? 15.863 6.587 -51.518 1.00 85.81 186 ASP A N 1
ATOM 1503 C CA . ASP A 1 186 ? 14.734 7.435 -51.918 1.00 85.81 186 ASP A CA 1
ATOM 1504 C C . ASP A 1 186 ? 13.699 6.674 -52.777 1.00 85.81 186 ASP A C 1
ATOM 1506 O O . ASP A 1 186 ? 13.824 5.472 -53.026 1.00 85.81 186 ASP A O 1
ATOM 1510 N N . GLU A 1 187 ? 12.647 7.369 -53.224 1.00 82.69 187 GLU A N 1
ATOM 1511 C CA . GLU A 1 187 ? 11.607 6.797 -54.097 1.00 82.69 187 GLU A CA 1
ATOM 1512 C C . GLU A 1 187 ? 12.117 6.403 -55.491 1.00 82.69 187 GLU A C 1
ATOM 1514 O O . GLU A 1 187 ? 11.483 5.595 -56.168 1.00 82.69 187 GLU A O 1
ATOM 1519 N N . GLN A 1 188 ? 13.255 6.955 -55.915 1.00 83.31 188 GLN A N 1
ATOM 1520 C CA . GLN A 1 188 ? 13.888 6.700 -57.210 1.00 83.31 188 GLN A CA 1
ATOM 1521 C C . GLN A 1 188 ? 14.907 5.550 -57.131 1.00 83.31 188 GLN A C 1
ATOM 1523 O O . GLN A 1 188 ? 15.435 5.131 -58.158 1.00 83.31 188 GLN A O 1
ATOM 1528 N N . GLY A 1 189 ? 15.161 5.017 -55.929 1.00 79.62 189 GLY A N 1
ATOM 1529 C CA . GLY A 1 189 ? 16.129 3.952 -55.682 1.00 79.62 189 GLY A CA 1
ATOM 1530 C C . GLY A 1 189 ? 17.567 4.441 -55.493 1.00 79.62 189 GLY A C 1
ATOM 1531 O O . GLY A 1 189 ? 18.477 3.615 -55.450 1.00 79.62 189 GLY A O 1
ATOM 1532 N N . ASN A 1 190 ? 17.797 5.748 -55.343 1.00 84.81 190 ASN A N 1
ATOM 1533 C CA . ASN A 1 190 ? 19.124 6.289 -55.058 1.00 84.81 190 ASN A CA 1
ATOM 1534 C C . ASN A 1 190 ? 19.419 6.247 -53.554 1.00 84.81 190 ASN A C 1
ATOM 1536 O O . ASN A 1 190 ? 18.551 6.499 -52.712 1.00 84.81 190 ASN A O 1
ATOM 1540 N N . THR A 1 191 ? 20.672 5.963 -53.203 1.00 84.88 191 THR A N 1
ATOM 1541 C CA . THR A 1 191 ? 21.141 5.976 -51.813 1.00 84.88 191 THR A CA 1
ATOM 1542 C C . THR A 1 191 ? 21.158 7.406 -51.272 1.00 84.88 191 THR A C 1
ATOM 1544 O O . THR A 1 191 ? 21.935 8.231 -51.742 1.00 84.88 191 THR A O 1
ATOM 1547 N N . ARG A 1 192 ? 20.361 7.700 -50.237 1.00 86.25 192 ARG A N 1
ATOM 1548 C CA . ARG A 1 192 ? 20.408 9.000 -49.537 1.00 86.25 192 ARG A CA 1
ATOM 1549 C C . ARG A 1 192 ? 21.530 9.047 -48.506 1.00 86.25 192 ARG A C 1
ATOM 1551 O O . ARG A 1 192 ? 22.258 10.029 -48.409 1.00 86.25 192 ARG A O 1
ATOM 1558 N N . ARG A 1 193 ? 21.634 7.993 -47.691 1.00 88.81 193 ARG A N 1
ATOM 1559 C CA . ARG A 1 193 ? 22.632 7.878 -46.618 1.00 88.81 193 ARG A CA 1
ATOM 1560 C C . ARG A 1 193 ? 22.863 6.427 -46.216 1.00 88.81 193 ARG A C 1
ATOM 1562 O O . ARG A 1 193 ? 21.965 5.595 -46.349 1.00 88.81 193 ARG A O 1
ATOM 1569 N N . SER A 1 194 ? 24.029 6.138 -45.652 1.00 91.44 194 SER A N 1
ATOM 1570 C CA . SER A 1 194 ? 24.350 4.831 -45.077 1.00 91.44 194 SER A CA 1
ATOM 1571 C C . SER A 1 194 ? 25.135 4.950 -43.773 1.00 91.44 194 SER A C 1
ATOM 1573 O O . SER A 1 194 ? 25.857 5.923 -43.546 1.00 91.44 194 SER A O 1
ATOM 1575 N N . LYS A 1 195 ? 24.979 3.952 -42.901 1.00 91.56 195 LYS A N 1
ATOM 1576 C CA . LYS A 1 195 ? 25.734 3.781 -41.657 1.00 91.56 195 LYS A CA 1
ATOM 1577 C C . LYS A 1 195 ? 26.258 2.353 -41.590 1.00 91.56 195 LYS A C 1
ATOM 1579 O O . LYS A 1 195 ? 25.517 1.407 -41.846 1.00 91.56 195 LYS A O 1
ATOM 1584 N N . GLN A 1 196 ? 27.519 2.189 -41.222 1.00 91.31 196 GLN A N 1
ATOM 1585 C CA . GLN A 1 196 ? 28.128 0.888 -40.994 1.00 91.31 196 GLN A CA 1
ATOM 1586 C C . GLN A 1 196 ? 28.878 0.893 -39.669 1.00 91.31 196 GLN A C 1
ATOM 1588 O O . GLN A 1 196 ? 29.707 1.766 -39.429 1.00 91.31 196 GLN A O 1
ATOM 1593 N N . PHE A 1 197 ? 28.623 -0.125 -38.852 1.00 91.44 197 PHE A N 1
ATOM 1594 C CA . PHE A 1 197 ? 29.316 -0.381 -37.596 1.00 91.44 197 PHE A CA 1
ATOM 1595 C C . PHE A 1 197 ? 30.158 -1.645 -37.737 1.00 91.44 197 PHE A C 1
ATOM 1597 O O . PHE A 1 197 ? 29.659 -2.671 -38.204 1.00 91.44 197 PHE A O 1
ATOM 1604 N N . THR A 1 198 ? 31.427 -1.579 -37.335 1.00 90.25 198 THR A N 1
ATOM 1605 C CA . THR A 1 198 ? 32.358 -2.716 -37.382 1.00 90.25 198 THR A CA 1
ATOM 1606 C C . THR A 1 198 ? 33.066 -2.873 -36.041 1.00 90.25 198 THR A C 1
ATOM 1608 O O . THR A 1 198 ? 33.630 -1.910 -35.528 1.00 90.25 198 THR A O 1
ATOM 1611 N N . LYS A 1 199 ? 33.062 -4.091 -35.491 1.00 88.38 199 LYS A N 1
ATOM 1612 C CA . LYS A 1 199 ? 33.729 -4.471 -34.236 1.00 88.38 199 LYS A CA 1
ATOM 1613 C C . LYS A 1 199 ? 35.035 -5.206 -34.534 1.00 88.38 199 LYS A C 1
ATOM 1615 O O . LYS A 1 199 ? 35.017 -6.223 -35.225 1.00 88.38 199 LYS A O 1
ATOM 1620 N N . LYS A 1 200 ? 36.157 -4.747 -33.973 1.00 86.31 200 LYS A N 1
ATOM 1621 C CA . LYS A 1 200 ? 37.471 -5.405 -34.093 1.00 86.31 200 LYS A CA 1
ATOM 1622 C C . LYS A 1 200 ? 38.062 -5.675 -32.707 1.00 86.31 200 LYS A C 1
ATOM 1624 O O . LYS A 1 200 ? 38.173 -4.768 -31.883 1.00 86.31 200 LYS A O 1
ATOM 1629 N N . LYS A 1 201 ? 38.447 -6.927 -32.435 1.00 82.69 201 LYS A N 1
ATOM 1630 C CA . LYS A 1 201 ? 39.174 -7.287 -31.204 1.00 82.69 201 LYS A CA 1
ATOM 1631 C C . LYS A 1 201 ? 40.613 -6.769 -31.319 1.00 82.69 201 LYS A C 1
ATOM 1633 O O . LYS A 1 201 ? 41.275 -7.066 -32.308 1.00 82.69 201 LYS A O 1
ATOM 1638 N N . ILE A 1 202 ? 41.076 -6.009 -30.327 1.00 84.19 202 ILE A N 1
ATOM 1639 C CA . ILE A 1 202 ? 42.472 -5.549 -30.240 1.00 84.19 202 ILE A CA 1
ATOM 1640 C C . ILE A 1 202 ? 43.267 -6.530 -29.377 1.00 84.19 202 ILE A C 1
ATOM 1642 O O . ILE A 1 202 ? 44.288 -7.052 -29.808 1.00 84.19 202 ILE A O 1
ATOM 1646 N N . ASP A 1 203 ? 42.771 -6.800 -28.170 1.00 81.94 203 ASP A N 1
ATOM 1647 C CA . ASP A 1 203 ? 43.317 -7.790 -27.241 1.00 81.94 203 ASP A CA 1
ATOM 1648 C C . ASP A 1 203 ? 42.201 -8.346 -26.343 1.00 81.94 203 ASP A C 1
ATOM 1650 O O . ASP A 1 203 ? 41.017 -8.229 -26.668 1.00 81.94 203 ASP A O 1
ATOM 1654 N N . ASP A 1 204 ? 42.562 -9.011 -25.247 1.00 75.00 204 ASP A N 1
ATOM 1655 C CA . ASP A 1 204 ? 41.608 -9.682 -24.363 1.00 75.00 204 ASP A CA 1
ATOM 1656 C C . ASP A 1 204 ? 40.659 -8.739 -23.622 1.00 75.00 204 ASP A C 1
ATOM 1658 O O . ASP A 1 204 ? 39.552 -9.161 -23.282 1.00 75.00 204 ASP A O 1
ATOM 1662 N N . TYR A 1 205 ? 41.031 -7.468 -23.455 1.00 78.38 205 TYR A N 1
ATOM 1663 C CA . TYR A 1 205 ? 40.218 -6.475 -22.754 1.00 78.38 205 TYR A CA 1
ATOM 1664 C C . TYR A 1 205 ? 39.808 -5.304 -23.646 1.00 78.38 205 TYR A C 1
ATOM 1666 O O . TYR A 1 205 ? 38.929 -4.544 -23.262 1.00 78.38 205 TYR A O 1
ATOM 1674 N N . ARG A 1 206 ? 40.400 -5.127 -24.833 1.00 82.88 206 ARG A N 1
ATOM 1675 C CA . ARG A 1 206 ? 40.151 -3.961 -25.692 1.00 82.88 206 ARG A CA 1
ATOM 1676 C C . ARG A 1 206 ? 39.513 -4.327 -27.021 1.00 82.88 206 ARG A C 1
ATOM 1678 O O . ARG A 1 206 ? 39.957 -5.224 -27.740 1.00 82.88 206 ARG A O 1
ATOM 1685 N N . VAL A 1 207 ? 38.494 -3.554 -27.381 1.00 87.06 207 VAL A N 1
ATOM 1686 C CA . VAL A 1 207 ? 37.772 -3.667 -28.653 1.00 87.06 207 VAL A CA 1
ATOM 1687 C C . VAL A 1 207 ? 37.666 -2.284 -29.284 1.00 87.06 207 VAL A C 1
ATOM 1689 O O . VAL A 1 207 ? 37.330 -1.321 -28.591 1.00 87.06 207 VAL A O 1
ATOM 1692 N N . SER A 1 208 ? 37.942 -2.177 -30.585 1.00 87.31 208 SER A N 1
ATOM 1693 C CA . SER A 1 208 ? 37.647 -0.971 -31.361 1.00 87.31 208 SER A CA 1
ATOM 1694 C C . SER A 1 208 ? 36.346 -1.112 -32.136 1.00 87.31 208 SER A C 1
ATOM 1696 O O . SER A 1 208 ? 36.034 -2.167 -32.696 1.00 87.31 208 SER A O 1
ATOM 1698 N N . PHE A 1 209 ? 35.605 -0.011 -32.184 1.00 87.75 209 PHE A N 1
ATOM 1699 C CA . PHE A 1 209 ? 34.459 0.172 -33.058 1.00 87.75 209 PHE A CA 1
ATOM 1700 C C . PHE A 1 209 ? 34.807 1.211 -34.099 1.00 87.75 209 PHE A C 1
ATOM 1702 O O . PHE A 1 209 ? 35.291 2.291 -33.764 1.00 87.75 209 PHE A O 1
ATOM 1709 N N . GLU A 1 210 ? 34.566 0.868 -35.354 1.00 88.62 210 GLU A N 1
ATOM 1710 C CA . GLU A 1 210 ? 34.620 1.796 -36.473 1.00 88.62 210 GLU A CA 1
ATOM 1711 C C . GLU A 1 210 ? 33.197 2.052 -36.954 1.00 88.62 210 GLU A C 1
ATOM 1713 O O . GLU A 1 210 ? 32.468 1.112 -37.291 1.00 88.62 210 GLU A O 1
ATOM 1718 N N . THR A 1 211 ? 32.827 3.328 -36.984 1.00 88.94 211 THR A N 1
ATOM 1719 C CA . THR A 1 211 ? 31.555 3.799 -37.518 1.00 88.94 211 THR A CA 1
ATOM 1720 C C . THR A 1 211 ? 31.827 4.584 -38.784 1.00 88.94 211 THR A C 1
ATOM 1722 O O . THR A 1 211 ? 32.484 5.624 -38.749 1.00 88.94 211 THR A O 1
ATOM 1725 N N . THR A 1 212 ? 31.305 4.097 -39.902 1.00 90.19 212 THR A N 1
ATOM 1726 C CA . THR A 1 212 ? 31.384 4.763 -41.199 1.00 90.19 212 THR A CA 1
ATOM 1727 C C . THR A 1 212 ? 30.002 5.284 -41.565 1.00 90.19 212 THR A C 1
ATOM 1729 O O . THR A 1 212 ? 29.058 4.504 -41.676 1.00 90.19 212 THR A O 1
ATOM 1732 N N . VAL A 1 213 ? 29.872 6.599 -41.739 1.00 88.94 213 VAL A N 1
ATO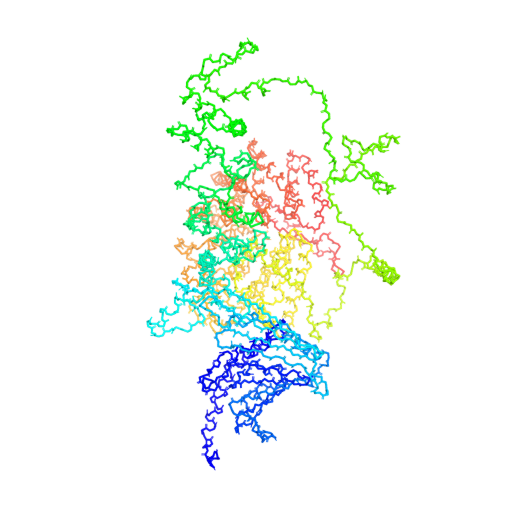M 1733 C CA . VAL A 1 213 ? 28.630 7.255 -42.164 1.00 88.94 213 VAL A CA 1
ATOM 1734 C C . VAL A 1 213 ? 28.862 7.933 -43.505 1.00 88.94 213 VAL A C 1
ATOM 1736 O O . VAL A 1 213 ? 29.798 8.725 -43.644 1.00 88.94 213 VAL A O 1
ATOM 1739 N N . THR A 1 214 ? 27.987 7.640 -44.464 1.00 88.19 214 THR A N 1
ATOM 1740 C CA . THR A 1 214 ? 27.956 8.275 -45.785 1.00 88.19 214 THR A CA 1
ATOM 1741 C C . THR A 1 214 ? 26.677 9.098 -45.888 1.00 88.19 214 THR A C 1
ATOM 1743 O O . THR A 1 214 ? 25.589 8.541 -45.753 1.00 88.19 214 THR A O 1
ATOM 1746 N N . SER A 1 215 ? 26.789 10.410 -46.093 1.00 81.00 215 SER A N 1
ATOM 1747 C CA . SER A 1 215 ? 25.657 11.326 -46.315 1.00 81.00 215 SER A CA 1
ATOM 1748 C C . SER A 1 215 ? 26.057 12.328 -47.386 1.00 81.00 215 SER A C 1
ATOM 1750 O O . SER A 1 215 ? 27.144 12.896 -47.280 1.00 81.00 215 SER A O 1
ATOM 1752 N N . ASP A 1 216 ? 25.207 12.542 -48.392 1.00 71.94 216 ASP A N 1
ATOM 1753 C CA . ASP A 1 216 ? 25.437 13.523 -49.467 1.00 71.94 216 ASP A CA 1
ATOM 1754 C C . ASP A 1 216 ? 26.852 13.407 -50.091 1.00 71.94 216 ASP A C 1
ATOM 1756 O O . ASP A 1 216 ? 27.595 14.387 -50.177 1.00 71.94 216 ASP A O 1
ATOM 1760 N N . ASP A 1 217 ? 27.264 12.174 -50.422 1.00 67.31 217 ASP A N 1
ATOM 1761 C CA . ASP A 1 217 ? 28.583 11.792 -50.968 1.00 67.31 217 ASP A CA 1
ATOM 1762 C C . ASP A 1 217 ? 29.819 12.101 -50.096 1.00 67.31 217 ASP A C 1
ATOM 1764 O O . ASP A 1 217 ? 30.963 11.950 -50.535 1.00 67.31 217 ASP A O 1
ATOM 1768 N N . LYS A 1 218 ? 29.636 12.472 -48.822 1.00 76.62 218 LYS A N 1
ATOM 1769 C CA . LYS A 1 218 ? 30.734 12.632 -47.856 1.00 76.62 218 LYS A CA 1
ATOM 1770 C C . LYS A 1 218 ? 30.851 11.419 -46.944 1.00 76.62 218 LYS A C 1
ATOM 1772 O O . LYS A 1 218 ? 29.927 11.088 -46.202 1.00 76.62 218 LYS A O 1
ATOM 1777 N N . LEU A 1 219 ? 32.032 10.803 -46.961 1.00 86.94 219 LEU A N 1
ATOM 1778 C CA . LEU A 1 219 ? 32.403 9.698 -46.084 1.00 86.94 219 LEU A CA 1
ATOM 1779 C C . LEU A 1 219 ? 33.045 10.233 -44.799 1.00 86.94 219 LEU A C 1
ATOM 1781 O O . LEU A 1 219 ? 34.077 10.904 -44.842 1.00 86.94 219 LEU A O 1
ATOM 1785 N N . SER A 1 220 ? 32.468 9.900 -43.648 1.00 88.19 220 SER A N 1
ATOM 1786 C CA . SER A 1 220 ? 33.066 10.155 -42.334 1.00 88.19 220 SER A CA 1
ATOM 1787 C C . SER A 1 220 ? 33.275 8.834 -41.604 1.00 88.19 220 SER A C 1
ATOM 1789 O O . SER A 1 220 ? 32.371 8.003 -41.551 1.00 88.19 220 SER A O 1
ATOM 1791 N N . THR A 1 221 ? 34.480 8.615 -41.077 1.00 89.25 221 THR A N 1
ATOM 1792 C CA . THR A 1 221 ? 34.799 7.429 -40.272 1.00 89.25 221 THR A CA 1
ATOM 1793 C C . THR A 1 221 ? 35.278 7.869 -38.899 1.00 89.25 221 THR A C 1
ATOM 1795 O O . THR A 1 221 ? 36.214 8.662 -38.792 1.00 89.25 221 THR A O 1
ATOM 1798 N N . THR A 1 222 ? 34.638 7.363 -37.851 1.00 89.38 222 THR A N 1
ATOM 1799 C CA . THR A 1 222 ? 35.038 7.572 -36.457 1.00 89.38 222 THR A CA 1
ATOM 1800 C C . THR A 1 222 ? 35.440 6.241 -35.836 1.00 89.38 222 THR A C 1
ATOM 1802 O O . THR A 1 222 ? 34.881 5.196 -36.166 1.00 89.38 222 THR A O 1
ATOM 1805 N N . SER A 1 223 ? 36.438 6.270 -34.951 1.00 86.50 223 SER A N 1
ATOM 1806 C CA . SER A 1 223 ? 36.888 5.088 -34.217 1.00 86.50 223 SER A CA 1
ATOM 1807 C C . SER A 1 223 ? 36.860 5.350 -32.717 1.00 86.50 223 SER A C 1
ATOM 1809 O O . SER A 1 223 ? 37.329 6.394 -32.260 1.00 86.50 223 SER A O 1
ATOM 1811 N N . GLN A 1 224 ? 36.304 4.409 -31.956 1.00 86.44 224 GLN A N 1
ATOM 1812 C CA . GLN A 1 224 ? 36.272 4.437 -30.494 1.00 86.44 224 GLN A CA 1
ATOM 1813 C C . GLN A 1 224 ? 36.813 3.124 -29.931 1.00 86.44 224 GLN A C 1
ATOM 1815 O O . GLN A 1 224 ? 36.561 2.054 -30.481 1.00 86.44 224 GLN A O 1
ATOM 1820 N N . MET A 1 225 ? 37.549 3.201 -28.821 1.00 85.31 225 MET A N 1
ATOM 1821 C CA . MET A 1 225 ? 38.064 2.031 -28.105 1.00 85.31 225 MET A CA 1
ATOM 1822 C C . MET A 1 225 ? 37.331 1.846 -26.781 1.00 85.31 225 MET A C 1
ATOM 1824 O O . MET A 1 225 ? 37.144 2.808 -26.037 1.00 85.31 225 MET A O 1
ATOM 1828 N N . TYR A 1 226 ? 36.993 0.600 -26.465 1.00 85.75 226 TYR A N 1
ATOM 1829 C CA . TYR A 1 226 ? 36.345 0.214 -25.215 1.00 85.75 226 TYR A CA 1
ATOM 1830 C C . TYR A 1 226 ? 37.203 -0.799 -24.469 1.00 85.75 226 TYR A C 1
ATOM 1832 O O . TYR A 1 226 ? 37.787 -1.690 -25.088 1.00 85.75 226 TYR A O 1
ATOM 1840 N N . HIS A 1 227 ? 37.241 -0.669 -23.142 1.00 87.12 227 HIS A N 1
ATOM 1841 C CA . HIS A 1 227 ? 37.755 -1.692 -22.234 1.00 87.12 227 HIS A CA 1
ATOM 1842 C C . HIS A 1 227 ? 36.587 -2.552 -21.743 1.00 87.12 227 HIS A C 1
ATOM 1844 O O . HIS A 1 227 ? 35.579 -2.012 -21.289 1.00 87.12 227 HIS A O 1
ATOM 1850 N N . ILE A 1 228 ? 36.708 -3.872 -21.842 1.00 85.94 228 ILE A N 1
ATOM 1851 C CA . ILE A 1 228 ? 35.674 -4.848 -21.504 1.00 85.94 228 ILE A CA 1
ATOM 1852 C C . ILE A 1 228 ? 36.227 -5.783 -20.434 1.00 85.94 228 ILE A C 1
ATOM 1854 O O . ILE A 1 228 ? 37.082 -6.623 -20.705 1.00 85.94 228 ILE A O 1
ATOM 1858 N N . THR A 1 229 ? 35.669 -5.678 -19.235 1.00 86.12 229 THR A N 1
ATOM 1859 C CA . THR A 1 229 ? 35.904 -6.626 -18.146 1.00 86.12 229 THR A CA 1
ATOM 1860 C C . THR A 1 229 ? 34.774 -7.647 -18.146 1.00 86.12 229 THR A C 1
ATOM 1862 O O . THR A 1 229 ? 33.601 -7.282 -18.055 1.00 86.12 229 THR A O 1
ATOM 1865 N N . LYS A 1 230 ? 35.110 -8.935 -18.262 1.00 81.81 230 LYS A N 1
ATOM 1866 C CA . LYS A 1 230 ? 34.134 -10.031 -18.212 1.00 81.81 230 LYS A CA 1
ATOM 1867 C C . LYS A 1 230 ? 34.287 -10.795 -16.910 1.00 81.81 230 LYS A C 1
ATOM 1869 O O . LYS A 1 230 ? 35.380 -11.242 -16.578 1.00 81.81 230 LYS A O 1
ATOM 1874 N N . GLN A 1 231 ? 33.181 -10.988 -16.204 1.00 82.25 231 GLN A N 1
ATOM 1875 C CA . GLN A 1 231 ? 33.148 -11.798 -14.997 1.00 82.25 231 GLN A CA 1
ATOM 1876 C C . GLN A 1 231 ? 31.930 -12.713 -15.021 1.00 82.25 231 GLN A C 1
ATOM 1878 O O . GLN A 1 231 ? 30.847 -12.320 -15.459 1.00 82.25 231 GLN A O 1
ATOM 1883 N N . LEU A 1 232 ? 32.129 -13.934 -14.531 1.00 81.62 232 LEU A N 1
ATOM 1884 C CA . LEU A 1 232 ? 31.058 -14.875 -14.264 1.00 81.62 232 LEU A CA 1
ATOM 1885 C C . LEU A 1 232 ? 30.647 -14.722 -12.796 1.00 81.62 232 LEU A C 1
ATOM 1887 O O . LEU A 1 232 ? 31.449 -14.968 -11.893 1.00 81.62 232 LEU A O 1
ATOM 1891 N N . ALA A 1 233 ? 29.417 -14.288 -12.550 1.00 80.06 233 ALA A N 1
ATOM 1892 C CA . ALA A 1 233 ? 28.812 -14.365 -11.233 1.00 80.06 233 ALA A CA 1
ATOM 1893 C C . ALA A 1 233 ? 28.557 -15.837 -10.894 1.00 80.06 233 ALA A C 1
ATOM 1895 O O . ALA A 1 233 ? 28.094 -16.593 -11.744 1.00 80.06 233 ALA A O 1
ATOM 1896 N N . THR A 1 234 ? 28.875 -16.252 -9.671 1.00 78.88 234 THR A N 1
ATOM 1897 C CA . THR A 1 234 ? 28.747 -17.636 -9.192 1.00 78.88 234 THR A CA 1
ATOM 1898 C C . THR A 1 234 ? 27.920 -17.681 -7.908 1.00 78.88 234 THR A C 1
ATOM 1900 O O . THR A 1 234 ? 27.821 -16.682 -7.193 1.00 78.88 234 THR A O 1
ATOM 1903 N N . GLY A 1 235 ? 27.301 -18.830 -7.619 1.00 72.81 235 GLY A N 1
ATOM 1904 C CA . GLY A 1 235 ? 26.393 -18.976 -6.474 1.00 72.81 235 GLY A CA 1
ATOM 1905 C C . GLY A 1 235 ? 25.056 -18.256 -6.671 1.00 72.81 235 GLY A C 1
ATOM 1906 O O . GLY A 1 235 ? 24.433 -17.834 -5.700 1.00 72.81 235 GLY A O 1
ATOM 1907 N N . LEU A 1 236 ? 24.640 -18.071 -7.926 1.00 76.50 236 LEU A N 1
ATOM 1908 C CA . LEU A 1 236 ? 23.375 -17.437 -8.275 1.00 76.50 236 LEU A CA 1
ATOM 1909 C C . LEU A 1 236 ? 22.198 -18.359 -7.950 1.00 76.50 236 LEU A C 1
ATOM 1911 O O . LEU A 1 236 ? 22.266 -19.568 -8.185 1.00 76.50 236 LEU A O 1
ATOM 1915 N N . ALA A 1 237 ? 21.097 -17.762 -7.491 1.00 71.00 237 ALA A N 1
ATOM 1916 C CA . ALA A 1 237 ? 19.812 -18.446 -7.429 1.00 71.00 237 ALA A CA 1
ATOM 1917 C C . ALA A 1 237 ? 19.393 -18.960 -8.822 1.00 71.00 237 ALA A C 1
ATOM 1919 O O . ALA A 1 237 ? 19.737 -18.370 -9.859 1.00 71.00 237 ALA A O 1
ATOM 1920 N N . GLN A 1 238 ? 18.664 -20.076 -8.836 1.00 66.94 238 GLN A N 1
ATOM 1921 C CA . GLN A 1 238 ? 18.158 -20.685 -10.062 1.00 66.94 238 GLN A CA 1
ATOM 1922 C C . GLN A 1 238 ? 17.176 -19.728 -10.756 1.00 66.94 238 GLN A C 1
ATOM 1924 O O . GLN A 1 238 ? 16.362 -19.092 -10.095 1.00 66.94 238 GLN A O 1
ATOM 1929 N N . SER A 1 239 ? 17.282 -19.602 -12.083 1.00 58.28 239 SER A N 1
ATOM 1930 C CA . SER A 1 239 ? 16.339 -18.802 -12.874 1.00 58.28 239 SER A CA 1
ATOM 1931 C C . SER A 1 239 ? 15.013 -19.554 -12.993 1.00 58.28 239 SER A C 1
ATOM 1933 O O . SER A 1 239 ? 15.003 -20.695 -13.452 1.00 58.28 239 SER A O 1
ATOM 1935 N N . GLU A 1 240 ? 13.911 -18.913 -12.605 1.00 53.28 240 GLU A N 1
ATOM 1936 C CA . GLU A 1 240 ? 12.544 -19.461 -12.695 1.00 53.28 240 GLU A CA 1
ATOM 1937 C C . GLU A 1 240 ? 12.050 -19.578 -14.149 1.00 53.28 240 GLU A C 1
ATOM 1939 O O . GLU A 1 240 ? 11.131 -20.335 -14.442 1.00 53.28 240 GLU A O 1
ATOM 1944 N N . SER A 1 241 ? 12.687 -18.851 -15.074 1.00 47.81 241 SER A N 1
ATOM 1945 C CA . SER A 1 241 ? 12.317 -18.782 -16.496 1.00 47.81 241 SER A CA 1
ATOM 1946 C C . SER A 1 241 ? 13.009 -19.820 -17.390 1.00 47.81 241 SER A C 1
ATOM 1948 O O . SER A 1 241 ? 12.689 -19.924 -18.575 1.00 47.81 241 SER A O 1
ATOM 1950 N N . ARG A 1 242 ? 13.990 -20.563 -16.857 1.00 52.44 242 ARG A N 1
ATOM 1951 C CA . ARG A 1 242 ? 14.761 -21.570 -17.601 1.00 52.44 242 ARG A CA 1
ATOM 1952 C C . ARG A 1 242 ? 14.346 -22.962 -17.121 1.00 52.44 242 ARG A C 1
ATOM 1954 O O . ARG A 1 242 ? 14.512 -23.267 -15.943 1.00 52.44 242 ARG A O 1
ATOM 1961 N N . ASP A 1 243 ? 13.820 -23.781 -18.036 1.00 44.09 243 ASP A N 1
ATOM 1962 C CA . ASP A 1 243 ? 13.336 -25.143 -17.765 1.00 44.09 243 ASP A CA 1
ATOM 1963 C C . ASP A 1 243 ? 14.303 -25.954 -16.886 1.00 44.09 243 ASP A C 1
ATOM 1965 O O . ASP A 1 243 ? 15.530 -25.865 -17.018 1.00 44.09 243 ASP A O 1
ATOM 1969 N N . THR A 1 244 ? 13.744 -26.772 -15.988 1.00 43.50 244 THR A N 1
ATOM 1970 C CA . THR A 1 244 ? 14.491 -27.617 -15.048 1.00 43.50 244 THR A CA 1
ATOM 1971 C C . THR A 1 244 ? 15.448 -28.543 -15.793 1.00 43.50 244 THR A C 1
ATOM 1973 O O . THR A 1 244 ? 15.036 -29.548 -16.376 1.00 43.50 244 THR A O 1
ATOM 1976 N N . ALA A 1 245 ? 16.738 -28.212 -15.777 1.00 46.22 245 ALA A N 1
ATOM 1977 C CA . ALA A 1 245 ? 17.742 -29.007 -16.462 1.00 46.22 245 ALA A CA 1
ATOM 1978 C C . ALA A 1 245 ? 17.906 -30.389 -15.806 1.00 46.22 245 ALA A C 1
ATOM 1980 O O . ALA A 1 245 ? 17.997 -30.513 -14.583 1.00 46.22 245 ALA A O 1
ATOM 1981 N N . THR A 1 246 ? 17.962 -31.434 -16.631 1.00 45.19 246 THR A N 1
ATOM 1982 C CA . THR A 1 246 ? 17.966 -32.844 -16.209 1.00 45.19 246 THR A CA 1
ATOM 1983 C C . THR A 1 246 ? 19.345 -33.376 -15.799 1.00 45.19 246 THR A C 1
ATOM 1985 O O . THR A 1 246 ? 19.426 -34.481 -15.270 1.00 45.19 246 THR A O 1
ATOM 1988 N N . THR A 1 247 ? 20.427 -32.612 -15.996 1.00 49.16 247 THR A N 1
ATOM 1989 C CA . THR A 1 247 ? 21.814 -33.039 -15.730 1.00 49.16 247 THR A CA 1
ATOM 1990 C C . THR A 1 247 ? 22.542 -32.147 -14.712 1.00 49.16 247 THR A C 1
ATOM 1992 O O . THR A 1 247 ? 22.346 -30.932 -14.655 1.00 49.16 247 THR A O 1
ATOM 1995 N N . GLU A 1 248 ? 23.429 -32.752 -13.913 1.00 47.06 248 GLU A N 1
ATOM 1996 C CA . GLU A 1 248 ? 24.212 -32.102 -12.841 1.00 47.06 248 GLU A CA 1
ATOM 1997 C C . GLU A 1 248 ? 25.121 -30.966 -13.364 1.00 47.06 248 GLU A C 1
ATOM 1999 O O . GLU A 1 248 ? 25.283 -29.918 -12.736 1.00 47.06 248 GLU A O 1
ATOM 2004 N N . GLU A 1 249 ? 25.679 -31.141 -14.564 1.00 47.44 249 GLU A N 1
ATOM 2005 C CA . GLU A 1 249 ? 26.512 -30.144 -15.251 1.00 47.44 249 GLU A CA 1
ATOM 2006 C C . GLU A 1 249 ? 25.685 -28.939 -15.723 1.00 47.44 249 GLU A C 1
ATOM 2008 O O . GLU A 1 249 ? 26.124 -27.793 -15.597 1.00 47.44 249 GLU A O 1
ATOM 2013 N N . ALA A 1 250 ? 24.446 -29.171 -16.167 1.00 50.94 250 ALA A N 1
ATOM 2014 C CA . ALA A 1 250 ? 23.521 -28.101 -16.513 1.00 50.94 250 ALA A CA 1
ATOM 2015 C C . ALA A 1 250 ? 23.017 -27.357 -15.260 1.00 50.94 250 ALA A C 1
ATOM 2017 O O . ALA A 1 250 ? 22.914 -26.129 -15.287 1.00 50.94 250 ALA A O 1
ATOM 2018 N N . ARG A 1 251 ? 22.833 -28.047 -14.121 1.00 51.72 251 ARG A N 1
ATOM 2019 C CA . ARG A 1 251 ? 22.573 -27.414 -12.810 1.00 51.72 251 ARG A CA 1
ATOM 2020 C C . ARG A 1 251 ? 23.707 -26.483 -12.364 1.00 51.72 251 ARG A C 1
ATOM 2022 O O . ARG A 1 251 ? 23.428 -25.377 -11.907 1.00 51.72 251 ARG A O 1
ATOM 2029 N N . LYS A 1 252 ? 24.976 -26.868 -12.551 1.00 48.69 252 LYS A N 1
ATOM 2030 C CA . LYS A 1 252 ? 26.137 -25.986 -12.287 1.00 48.69 252 LYS A CA 1
ATOM 2031 C C . LYS A 1 252 ? 26.211 -24.792 -13.248 1.00 48.69 252 LYS A C 1
ATOM 2033 O O . LYS A 1 252 ? 26.623 -23.707 -12.841 1.00 48.69 252 LYS A O 1
ATOM 2038 N N . SER A 1 253 ? 25.771 -24.956 -14.497 1.00 52.56 253 SER A N 1
ATOM 2039 C CA . SER A 1 253 ? 25.671 -23.841 -15.453 1.00 52.56 253 SER A CA 1
ATOM 2040 C C . SER A 1 253 ? 24.537 -22.857 -15.124 1.00 52.56 253 SER A C 1
ATOM 2042 O O . SER A 1 253 ? 24.613 -21.694 -15.497 1.00 52.56 253 SER A O 1
ATOM 2044 N N . LEU A 1 254 ? 23.510 -23.287 -14.378 1.00 57.88 254 LEU A N 1
ATOM 2045 C CA . LEU A 1 254 ? 22.382 -22.443 -13.963 1.00 57.88 254 LEU A CA 1
ATOM 2046 C C . LEU A 1 254 ? 22.698 -21.562 -12.743 1.00 57.88 254 LEU A C 1
ATOM 2048 O O . LEU A 1 254 ? 22.071 -20.517 -12.576 1.00 57.88 254 LEU A O 1
ATOM 2052 N N . THR A 1 255 ? 23.682 -21.928 -11.917 1.00 59.38 255 THR A N 1
ATOM 2053 C CA . THR A 1 255 ? 24.114 -21.155 -10.731 1.00 59.38 255 THR A CA 1
ATOM 2054 C C . THR A 1 255 ? 25.263 -20.188 -11.024 1.00 59.38 255 THR A C 1
ATOM 2056 O O . THR A 1 255 ? 25.802 -19.553 -10.111 1.00 59.38 255 THR A O 1
ATOM 2059 N N . SER A 1 256 ? 25.637 -20.046 -12.297 1.00 64.69 256 SER A N 1
ATOM 2060 C CA . SER A 1 256 ? 26.612 -19.063 -12.752 1.00 64.69 256 SER A CA 1
ATOM 2061 C C . SER A 1 256 ? 26.157 -18.355 -14.030 1.00 64.69 256 SER A C 1
ATOM 2063 O O . SER A 1 256 ? 25.386 -18.909 -14.808 1.00 64.69 256 SER A O 1
ATOM 2065 N N . ALA A 1 257 ? 26.537 -17.091 -14.211 1.00 66.25 257 ALA A N 1
ATOM 2066 C CA . ALA A 1 257 ? 26.129 -16.293 -15.372 1.00 66.25 257 ALA A CA 1
ATOM 2067 C C . ALA A 1 257 ? 27.067 -15.113 -15.608 1.00 66.25 257 ALA A C 1
ATOM 2069 O O . ALA A 1 257 ? 27.701 -14.632 -14.670 1.00 66.25 257 ALA A O 1
ATOM 2070 N N . GLU A 1 258 ? 27.140 -14.612 -16.841 1.00 72.31 258 GLU A N 1
ATOM 2071 C CA . GLU A 1 258 ? 27.783 -13.317 -17.083 1.00 72.31 258 GLU A CA 1
ATOM 2072 C C . GLU A 1 258 ? 27.013 -12.222 -16.331 1.00 72.31 258 GLU A C 1
ATOM 2074 O O . GLU A 1 258 ? 25.790 -12.272 -16.220 1.00 72.31 258 GLU A O 1
ATOM 2079 N N . VAL A 1 259 ? 27.723 -11.214 -15.825 1.00 72.62 259 VAL A N 1
ATOM 2080 C CA . VAL A 1 259 ? 27.164 -10.143 -14.971 1.00 72.62 259 VAL A CA 1
ATOM 2081 C C . VAL A 1 259 ? 26.144 -9.229 -15.699 1.00 72.62 259 VAL A C 1
ATOM 2083 O O . VAL A 1 259 ? 25.580 -8.313 -15.110 1.00 72.62 259 VAL A O 1
ATOM 2086 N N . SER A 1 260 ? 25.846 -9.514 -16.969 1.00 71.12 260 SER A N 1
ATOM 2087 C CA . SER A 1 260 ? 24.801 -8.882 -17.783 1.00 71.12 260 SER A CA 1
ATOM 2088 C C . SER A 1 260 ? 23.589 -9.785 -18.086 1.00 71.12 260 SER A C 1
ATOM 2090 O O . SER A 1 260 ? 22.669 -9.332 -18.759 1.00 71.12 260 SER A O 1
ATOM 2092 N N . ASP A 1 261 ? 23.572 -11.048 -17.637 1.00 74.12 261 ASP A N 1
ATOM 2093 C CA . ASP A 1 261 ? 22.526 -12.050 -17.940 1.00 74.12 261 ASP A CA 1
ATOM 2094 C C . ASP A 1 261 ? 21.346 -11.973 -16.950 1.00 74.12 261 ASP A C 1
ATOM 2096 O O . ASP A 1 261 ? 21.066 -12.922 -16.213 1.00 74.12 261 ASP A O 1
ATOM 2100 N N . PHE A 1 262 ? 20.695 -10.807 -16.893 1.00 77.69 262 PHE A N 1
ATOM 2101 C CA . PHE A 1 262 ? 19.527 -10.574 -16.042 1.00 77.69 262 PHE A CA 1
ATOM 2102 C C . PHE A 1 262 ? 18.301 -11.367 -16.519 1.00 77.69 262 PHE A C 1
ATOM 2104 O O . PHE A 1 262 ? 18.002 -11.414 -17.714 1.00 77.69 262 PHE A O 1
ATOM 2111 N N . ASP A 1 263 ? 17.532 -11.909 -15.573 1.00 72.56 263 ASP A N 1
ATOM 2112 C CA . ASP A 1 263 ? 16.162 -12.341 -15.840 1.00 72.56 263 ASP A CA 1
ATOM 2113 C C . ASP A 1 263 ? 15.336 -11.106 -16.223 1.00 72.56 263 ASP A C 1
ATOM 2115 O O . ASP A 1 263 ? 15.365 -10.074 -15.544 1.00 72.56 263 ASP A O 1
ATOM 2119 N N . THR A 1 264 ? 14.593 -11.203 -17.315 1.00 64.00 264 THR A N 1
ATOM 2120 C CA . THR A 1 264 ? 13.740 -10.115 -17.794 1.00 64.00 264 THR A CA 1
ATOM 2121 C C . THR A 1 264 ? 12.280 -10.503 -17.639 1.00 64.00 264 THR A C 1
ATOM 2123 O O . THR A 1 264 ? 11.946 -11.688 -17.602 1.00 64.00 264 THR A O 1
ATOM 2126 N N . SER A 1 265 ? 11.406 -9.509 -17.496 1.00 53.44 265 SER A N 1
ATOM 2127 C CA . SER A 1 265 ? 9.961 -9.732 -17.459 1.00 53.44 265 SER A CA 1
ATOM 2128 C C . SER A 1 265 ? 9.490 -10.433 -18.743 1.00 53.44 265 SER A C 1
ATOM 2130 O O . SER A 1 265 ? 10.214 -10.507 -19.736 1.00 53.44 265 SER A O 1
ATOM 2132 N N . ALA A 1 266 ? 8.263 -10.960 -18.763 1.00 43.94 266 ALA A N 1
ATOM 2133 C CA . ALA A 1 266 ? 7.757 -11.753 -19.892 1.00 43.94 266 ALA A CA 1
ATOM 2134 C C . ALA A 1 266 ? 7.838 -11.033 -21.261 1.00 43.94 266 ALA A C 1
ATOM 2136 O O . ALA A 1 266 ? 7.894 -11.681 -22.306 1.00 43.94 266 ALA A O 1
ATOM 2137 N N . ASN A 1 267 ? 7.880 -9.695 -21.266 1.00 44.56 267 ASN A N 1
ATOM 2138 C CA . ASN A 1 267 ? 8.034 -8.867 -22.462 1.00 44.56 267 ASN A CA 1
ATOM 2139 C C . ASN A 1 267 ? 9.507 -8.592 -22.854 1.00 44.56 267 ASN A C 1
ATOM 2141 O O . ASN A 1 267 ? 9.717 -7.950 -23.883 1.00 44.56 267 ASN A O 1
ATOM 2145 N N . ARG A 1 268 ? 10.495 -9.074 -22.085 1.00 53.41 268 ARG A N 1
ATOM 2146 C CA . ARG A 1 268 ? 11.950 -8.862 -22.221 1.00 53.41 268 ARG A CA 1
ATOM 2147 C C . ARG A 1 268 ? 12.413 -7.394 -22.200 1.00 53.41 268 ARG A C 1
ATOM 2149 O O . ARG A 1 268 ? 13.516 -7.107 -22.656 1.00 53.41 268 ARG A O 1
ATOM 2156 N N . GLN A 1 269 ? 11.578 -6.469 -21.716 1.00 49.56 269 GLN A N 1
ATOM 2157 C CA . GLN A 1 269 ? 11.856 -5.023 -21.734 1.00 49.56 269 GLN A CA 1
ATOM 2158 C C . GLN A 1 269 ? 12.501 -4.527 -20.442 1.00 49.56 269 GLN A C 1
ATOM 2160 O O . GLN A 1 269 ? 13.384 -3.676 -20.510 1.00 49.56 269 GLN A O 1
ATOM 2165 N N . ASP A 1 270 ? 12.114 -5.097 -19.300 1.00 55.03 270 ASP A N 1
ATOM 2166 C CA . ASP A 1 270 ? 12.613 -4.687 -17.990 1.00 55.03 270 ASP A CA 1
ATOM 2167 C C . ASP A 1 270 ? 13.273 -5.843 -17.248 1.00 55.03 270 ASP A C 1
ATOM 2169 O O . ASP A 1 270 ? 12.899 -7.013 -17.379 1.00 55.03 270 ASP A O 1
ATOM 2173 N N . ILE A 1 271 ? 14.269 -5.498 -16.435 1.00 68.19 271 ILE A N 1
ATOM 2174 C CA . ILE A 1 271 ? 14.892 -6.429 -15.497 1.00 68.19 271 ILE A CA 1
ATOM 2175 C C . ILE A 1 271 ? 13.851 -6.779 -14.438 1.00 68.19 271 ILE A C 1
ATOM 2177 O O . ILE A 1 271 ? 13.250 -5.889 -13.837 1.00 68.19 271 ILE A O 1
ATOM 2181 N N . MET A 1 272 ? 13.661 -8.069 -14.158 1.00 66.94 272 MET A N 1
ATOM 2182 C CA . MET A 1 272 ? 12.820 -8.469 -13.031 1.00 66.94 272 MET A CA 1
ATOM 2183 C C . MET A 1 272 ? 13.491 -8.035 -11.727 1.00 66.94 272 MET A C 1
ATOM 2185 O O . MET A 1 272 ? 14.494 -8.610 -11.306 1.00 66.94 272 MET A O 1
ATOM 2189 N N . THR A 1 273 ? 12.957 -7.002 -11.086 1.00 71.94 273 THR A N 1
ATOM 2190 C CA . THR A 1 273 ? 13.604 -6.357 -9.934 1.00 71.94 273 THR A CA 1
ATOM 2191 C C . THR A 1 273 ? 13.503 -7.172 -8.643 1.00 71.94 273 THR A C 1
ATOM 2193 O O . THR A 1 273 ? 14.270 -6.938 -7.709 1.00 71.94 273 THR A O 1
ATOM 2196 N N . THR A 1 274 ? 12.592 -8.145 -8.594 1.00 66.88 274 THR A N 1
ATOM 2197 C CA . THR A 1 274 ? 12.306 -8.972 -7.415 1.00 66.88 274 THR A CA 1
ATOM 2198 C C . THR A 1 274 ? 13.067 -10.297 -7.388 1.00 66.88 274 THR A C 1
ATOM 2200 O O . THR A 1 274 ? 13.152 -10.913 -6.325 1.00 66.88 274 THR A O 1
ATOM 2203 N N . THR A 1 275 ? 13.649 -10.760 -8.505 1.00 74.88 275 THR A N 1
ATOM 2204 C CA . THR A 1 275 ? 14.275 -12.092 -8.516 1.00 74.88 275 THR A CA 1
ATOM 2205 C C . THR A 1 275 ? 15.572 -12.089 -7.717 1.00 74.88 275 THR A C 1
ATOM 2207 O O . THR A 1 275 ? 16.439 -11.215 -7.851 1.00 74.88 275 THR A O 1
ATOM 2210 N N . ARG A 1 276 ? 15.750 -13.126 -6.891 1.00 75.44 276 ARG A N 1
ATOM 2211 C CA . ARG A 1 276 ? 16.968 -13.287 -6.089 1.00 75.44 276 ARG A CA 1
ATOM 2212 C C . ARG A 1 276 ? 18.215 -13.357 -6.972 1.00 75.44 276 ARG A C 1
ATOM 2214 O O . ARG A 1 276 ? 19.243 -12.779 -6.623 1.00 75.44 276 ARG A O 1
ATOM 2221 N N . ARG A 1 277 ? 18.093 -13.991 -8.144 1.00 82.56 277 ARG A N 1
ATOM 2222 C CA . ARG A 1 277 ? 19.141 -14.062 -9.164 1.00 82.56 277 ARG A CA 1
ATOM 2223 C C . ARG A 1 277 ? 19.580 -12.671 -9.618 1.00 82.56 277 ARG A C 1
ATOM 2225 O O . ARG A 1 277 ? 20.773 -12.384 -9.567 1.00 82.56 277 ARG A O 1
ATOM 2232 N N . ASN A 1 278 ? 18.648 -11.795 -9.991 1.00 85.25 278 ASN A N 1
ATOM 2233 C CA . ASN A 1 278 ? 18.979 -10.446 -10.455 1.00 85.25 278 ASN A CA 1
ATOM 2234 C C . ASN A 1 278 ? 19.576 -9.574 -9.358 1.00 85.25 278 ASN A C 1
ATOM 2236 O O . ASN A 1 278 ? 20.493 -8.805 -9.637 1.00 85.25 278 ASN A O 1
ATOM 2240 N N . LEU A 1 279 ? 19.139 -9.736 -8.108 1.00 81.31 279 LEU A N 1
ATOM 2241 C CA . LEU A 1 279 ? 19.793 -9.092 -6.968 1.00 81.31 279 LEU A CA 1
ATOM 2242 C C . LEU A 1 279 ? 21.247 -9.571 -6.807 1.00 81.31 279 LEU A C 1
ATOM 2244 O O . LEU A 1 279 ? 22.140 -8.759 -6.570 1.00 81.31 279 LEU A O 1
ATOM 2248 N N . ASN A 1 280 ? 21.522 -10.867 -6.998 1.00 83.81 280 ASN A N 1
ATOM 2249 C CA . ASN A 1 280 ? 22.889 -11.398 -6.952 1.00 83.81 280 ASN A CA 1
ATOM 2250 C C . ASN A 1 280 ? 23.750 -10.957 -8.149 1.00 83.81 280 ASN A C 1
ATOM 2252 O O . ASN A 1 280 ? 24.941 -10.681 -7.977 1.00 83.81 280 ASN A O 1
ATOM 2256 N N . ILE A 1 281 ? 23.170 -10.859 -9.348 1.00 85.38 281 ILE A N 1
ATOM 2257 C CA . ILE A 1 281 ? 23.843 -10.318 -10.538 1.00 85.38 281 ILE A CA 1
ATOM 2258 C C . ILE A 1 281 ? 24.155 -8.833 -10.329 1.00 85.38 281 ILE A C 1
ATOM 2260 O O . ILE A 1 281 ? 25.296 -8.420 -10.531 1.00 85.38 281 ILE A O 1
ATOM 2264 N N . ARG A 1 282 ? 23.195 -8.051 -9.817 1.00 87.62 282 ARG A N 1
ATOM 2265 C CA . ARG A 1 282 ? 23.387 -6.644 -9.441 1.00 87.62 282 ARG A CA 1
ATOM 2266 C C . ARG A 1 282 ? 24.557 -6.489 -8.475 1.00 87.62 282 ARG A C 1
ATOM 2268 O O . ARG A 1 282 ? 25.458 -5.702 -8.730 1.00 87.62 282 ARG A O 1
ATOM 2275 N N . ASP A 1 283 ? 24.603 -7.269 -7.401 1.00 85.81 283 ASP A N 1
ATOM 2276 C CA . ASP A 1 283 ? 25.713 -7.198 -6.443 1.00 85.81 283 ASP A CA 1
ATOM 2277 C C . ASP A 1 283 ? 27.055 -7.634 -7.066 1.00 85.81 283 ASP A C 1
ATOM 2279 O O . ASP A 1 283 ? 28.125 -7.170 -6.657 1.00 85.81 283 ASP A O 1
ATOM 2283 N N . SER A 1 284 ? 27.013 -8.503 -8.080 1.00 87.88 284 SER A N 1
ATOM 2284 C CA . SER A 1 284 ? 28.191 -8.906 -8.848 1.00 87.88 284 SER A CA 1
ATOM 2285 C C . SER A 1 284 ? 28.716 -7.787 -9.754 1.00 87.88 284 SER A C 1
ATOM 2287 O O . SER A 1 284 ? 29.930 -7.713 -9.922 1.00 87.88 284 SER A O 1
ATOM 2289 N N . ILE A 1 285 ? 27.876 -6.850 -10.225 1.00 89.69 285 ILE A N 1
ATOM 2290 C CA . ILE A 1 285 ? 28.324 -5.641 -10.953 1.00 89.69 285 ILE A CA 1
ATOM 2291 C C . ILE A 1 285 ? 29.334 -4.854 -10.120 1.00 89.69 285 ILE A C 1
ATOM 2293 O O . ILE A 1 285 ? 30.375 -4.450 -10.635 1.00 89.69 285 ILE A O 1
ATOM 2297 N N . ALA A 1 286 ? 29.072 -4.669 -8.823 1.00 89.56 286 ALA A N 1
ATOM 2298 C CA . ALA A 1 286 ? 29.990 -3.943 -7.948 1.00 89.56 286 ALA A CA 1
ATOM 2299 C C . ALA A 1 286 ? 31.360 -4.640 -7.850 1.00 89.56 286 ALA A C 1
ATOM 2301 O O . ALA A 1 286 ? 32.397 -3.978 -7.848 1.00 89.56 286 ALA A O 1
ATOM 2302 N N . LYS A 1 287 ? 31.379 -5.981 -7.827 1.00 89.75 287 LYS A N 1
ATOM 2303 C CA . LYS A 1 287 ? 32.622 -6.772 -7.842 1.00 89.75 287 LYS A CA 1
ATOM 2304 C C . LYS A 1 287 ? 33.353 -6.641 -9.181 1.00 89.75 287 LYS A C 1
ATOM 2306 O O . LYS A 1 287 ? 34.569 -6.465 -9.192 1.00 89.75 287 LYS A O 1
ATOM 2311 N N . THR A 1 288 ? 32.618 -6.671 -10.291 1.00 91.38 288 THR A N 1
ATOM 2312 C CA . THR A 1 288 ? 33.179 -6.501 -11.638 1.00 91.38 288 THR A CA 1
ATOM 2313 C C . THR A 1 288 ? 33.763 -5.110 -11.834 1.00 91.38 288 THR A C 1
ATOM 2315 O O . THR A 1 288 ? 34.822 -4.982 -12.437 1.00 91.38 288 THR A O 1
ATOM 2318 N N . LEU A 1 289 ? 33.140 -4.073 -11.269 1.00 92.25 289 LEU A N 1
ATOM 2319 C CA . LEU A 1 289 ? 33.687 -2.718 -11.288 1.00 92.25 289 LEU A CA 1
ATOM 2320 C C . LEU A 1 289 ? 35.031 -2.640 -10.552 1.00 92.25 289 LEU A C 1
ATOM 2322 O O . LEU A 1 289 ? 35.970 -2.047 -11.072 1.00 92.25 289 LEU A O 1
ATOM 2326 N N . VAL A 1 290 ? 35.162 -3.265 -9.377 1.00 92.25 290 VAL A N 1
ATOM 2327 C CA . VAL A 1 290 ? 36.453 -3.326 -8.666 1.00 92.25 290 VAL A CA 1
ATOM 2328 C C . VAL A 1 290 ? 37.504 -4.064 -9.493 1.00 92.25 290 VAL A C 1
ATOM 2330 O O . VAL A 1 290 ? 38.632 -3.588 -9.606 1.00 92.25 290 VAL A O 1
ATOM 2333 N N . GLN A 1 291 ? 37.134 -5.177 -10.127 1.00 91.56 291 GLN A N 1
ATOM 2334 C CA . GLN A 1 291 ? 38.027 -5.905 -11.026 1.00 91.56 291 GLN A CA 1
ATOM 2335 C C . GLN A 1 291 ? 38.473 -5.034 -12.216 1.00 91.56 291 GLN A C 1
ATOM 2337 O O . GLN A 1 291 ? 39.665 -4.960 -12.513 1.00 91.56 291 GLN A O 1
ATOM 2342 N N . ALA A 1 292 ? 37.550 -4.287 -12.825 1.00 92.12 292 ALA A N 1
ATOM 2343 C CA . ALA A 1 292 ? 37.861 -3.330 -13.883 1.00 92.12 292 ALA A CA 1
ATOM 2344 C C . ALA A 1 292 ? 38.816 -2.230 -13.393 1.00 92.12 292 ALA A C 1
ATOM 2346 O O . ALA A 1 292 ? 39.748 -1.864 -14.099 1.00 92.12 292 ALA A O 1
ATOM 2347 N N . ILE A 1 293 ? 38.657 -1.736 -12.161 1.00 93.44 293 ILE A N 1
ATOM 2348 C CA . ILE A 1 293 ? 39.572 -0.748 -11.566 1.00 93.44 293 ILE A CA 1
ATOM 2349 C C . ILE A 1 293 ? 40.987 -1.317 -11.396 1.00 93.44 293 ILE A C 1
ATOM 2351 O O . ILE A 1 293 ? 41.971 -0.608 -11.634 1.00 93.44 293 ILE A O 1
ATOM 2355 N N . LEU A 1 294 ? 41.121 -2.588 -11.013 1.00 91.44 294 LEU A N 1
ATOM 2356 C CA . LEU A 1 294 ? 42.425 -3.255 -10.942 1.00 91.44 294 LEU A CA 1
ATOM 2357 C C . LEU A 1 294 ? 43.078 -3.355 -12.330 1.00 91.44 294 LEU A C 1
ATOM 2359 O O . LEU A 1 294 ? 44.276 -3.104 -12.461 1.00 91.44 294 LEU A O 1
ATOM 2363 N N . GLU A 1 295 ? 42.294 -3.635 -13.370 1.00 90.75 295 GLU A N 1
ATOM 2364 C CA . GLU A 1 295 ? 42.751 -3.640 -14.767 1.00 90.75 295 GLU A CA 1
ATOM 2365 C C . GLU A 1 295 ? 43.120 -2.227 -15.250 1.00 90.75 295 GLU A C 1
ATOM 2367 O O . GLU A 1 295 ? 44.178 -2.018 -15.846 1.00 90.75 295 GLU A O 1
ATOM 2372 N N . PHE A 1 296 ? 42.317 -1.213 -14.918 1.00 91.75 296 PHE A N 1
ATOM 2373 C CA . PHE A 1 296 ? 42.606 0.187 -15.233 1.00 91.75 296 PHE A CA 1
ATOM 2374 C C . PHE A 1 296 ? 43.914 0.655 -14.603 1.00 91.75 296 PHE A C 1
ATOM 2376 O O . PHE A 1 296 ? 44.652 1.417 -15.227 1.00 91.75 296 PHE A O 1
ATOM 2383 N N . ASN A 1 297 ? 44.241 0.165 -13.405 1.00 89.00 297 ASN A N 1
ATOM 2384 C CA . ASN A 1 297 ? 45.506 0.443 -12.729 1.00 89.00 297 ASN A CA 1
ATOM 2385 C C . ASN A 1 297 ? 46.739 -0.110 -13.464 1.00 89.00 297 ASN A C 1
ATOM 2387 O O . ASN A 1 297 ? 47.854 0.338 -13.173 1.00 89.00 297 ASN A O 1
ATOM 2391 N N . GLN A 1 298 ? 46.555 -1.035 -14.410 1.00 86.50 298 GLN A N 1
ATOM 2392 C CA . GLN A 1 298 ? 47.597 -1.535 -15.314 1.00 86.50 298 GLN A CA 1
ATOM 2393 C C . GLN A 1 298 ? 47.671 -0.721 -16.618 1.00 86.50 298 GLN A C 1
ATOM 2395 O O . GLN A 1 298 ? 48.682 -0.757 -17.317 1.00 86.50 298 GLN A O 1
ATOM 2400 N N . HIS A 1 299 ? 46.633 0.059 -16.938 1.00 83.88 299 HIS A N 1
ATOM 2401 C CA . HIS A 1 299 ? 46.575 0.870 -18.150 1.00 83.88 299 HIS A CA 1
ATOM 2402 C C . HIS A 1 299 ? 47.391 2.159 -18.015 1.00 83.88 299 HIS A C 1
ATOM 2404 O O . HIS A 1 299 ? 47.366 2.833 -16.985 1.00 83.88 299 HIS A O 1
ATOM 2410 N N . SER A 1 300 ? 48.044 2.581 -19.099 1.00 81.75 300 SER A N 1
ATOM 2411 C CA . SER A 1 300 ? 48.872 3.789 -19.092 1.00 81.75 300 SER A CA 1
ATOM 2412 C C . SER A 1 300 ? 48.074 5.074 -18.842 1.00 81.75 300 SER A C 1
ATOM 2414 O O . SER A 1 300 ? 48.554 5.950 -18.126 1.00 81.75 300 SER A O 1
ATOM 2416 N N . VAL A 1 301 ? 46.852 5.141 -19.383 1.00 81.81 301 VAL A N 1
ATOM 2417 C CA . VAL A 1 301 ? 45.945 6.308 -19.337 1.00 81.81 301 VAL A CA 1
ATOM 2418 C C . VAL A 1 301 ? 44.890 6.234 -18.219 1.00 81.81 301 VAL A C 1
ATOM 2420 O O . VAL A 1 301 ? 44.528 7.262 -17.649 1.00 81.81 301 VAL A O 1
ATOM 2423 N N . LEU A 1 302 ? 44.379 5.038 -17.888 1.00 88.38 302 LEU A N 1
ATOM 2424 C CA . LEU A 1 302 ? 43.199 4.900 -17.016 1.00 88.38 302 LEU A CA 1
ATOM 2425 C C . LEU A 1 302 ? 43.567 4.826 -15.529 1.00 88.38 302 LEU A C 1
ATOM 2427 O O . LEU A 1 302 ? 42.755 5.192 -14.683 1.00 88.38 302 LEU A O 1
ATOM 2431 N N . ARG A 1 303 ? 44.808 4.449 -15.195 1.00 90.00 303 ARG A N 1
ATOM 2432 C CA . ARG A 1 303 ? 45.273 4.248 -13.811 1.00 90.00 303 ARG A CA 1
ATOM 2433 C C . ARG A 1 303 ? 45.117 5.448 -12.871 1.00 90.00 303 ARG A C 1
ATOM 2435 O O . ARG A 1 303 ? 45.032 5.243 -11.669 1.00 90.00 303 ARG A O 1
ATOM 2442 N N . TYR A 1 304 ? 45.025 6.668 -13.405 1.00 91.19 304 TYR A N 1
ATOM 2443 C CA . TYR A 1 304 ? 44.799 7.897 -12.625 1.00 91.19 304 TYR A CA 1
ATOM 2444 C C . TYR A 1 304 ? 43.491 8.623 -12.971 1.00 91.19 304 TYR A C 1
ATOM 2446 O O . TYR A 1 304 ? 43.197 9.673 -12.403 1.00 91.19 304 TYR A O 1
ATOM 2454 N N . THR A 1 305 ? 42.700 8.091 -13.906 1.00 92.00 305 THR A N 1
ATOM 2455 C CA . THR A 1 305 ? 41.443 8.704 -14.374 1.00 92.00 305 THR A CA 1
ATOM 2456 C C . THR A 1 305 ? 40.224 7.816 -14.156 1.00 92.00 305 THR A C 1
ATOM 2458 O O . THR A 1 305 ? 39.101 8.308 -14.241 1.00 92.00 305 THR A O 1
ATOM 2461 N N . TRP A 1 306 ? 40.421 6.550 -13.775 1.00 91.94 306 TRP A N 1
ATOM 2462 C CA . TRP A 1 306 ? 39.341 5.617 -13.481 1.00 91.94 306 TRP A CA 1
ATOM 2463 C C . TRP A 1 306 ? 38.293 6.106 -12.467 1.00 91.94 306 TRP A C 1
ATOM 2465 O O . TRP A 1 306 ? 37.136 5.716 -12.629 1.00 91.94 306 TRP A O 1
ATOM 2475 N N . PRO A 1 307 ? 38.596 6.972 -11.468 1.00 92.56 307 PRO A N 1
ATOM 2476 C CA . PRO A 1 307 ? 37.558 7.437 -10.547 1.00 92.56 307 PRO A CA 1
ATOM 2477 C C . PRO A 1 307 ? 36.449 8.250 -11.229 1.00 92.56 307 PRO A C 1
ATOM 2479 O O . PRO A 1 307 ? 35.386 8.433 -10.649 1.00 92.56 307 PRO A O 1
ATOM 2482 N N . LEU A 1 308 ? 36.660 8.704 -12.471 1.00 89.19 308 LEU A N 1
ATOM 2483 C CA . LEU A 1 308 ? 35.624 9.340 -13.289 1.00 89.19 308 LEU A CA 1
ATOM 2484 C C . LEU A 1 308 ? 34.496 8.378 -13.701 1.00 89.19 308 LEU A C 1
ATOM 2486 O O . LEU A 1 308 ? 33.435 8.849 -14.099 1.00 89.19 308 LEU A O 1
ATOM 2490 N N . PHE A 1 309 ? 34.712 7.061 -13.614 1.00 88.12 309 PHE A N 1
ATOM 2491 C CA . PHE A 1 309 ? 33.698 6.039 -13.901 1.00 88.12 309 PHE A CA 1
ATOM 2492 C C . PHE A 1 309 ? 32.875 5.641 -12.665 1.00 88.12 309 PHE A C 1
ATOM 2494 O O . PHE A 1 309 ? 31.995 4.789 -12.771 1.00 88.12 309 PHE A O 1
ATOM 2501 N N . LEU A 1 310 ? 33.147 6.232 -11.495 1.00 88.00 310 LEU A N 1
ATOM 2502 C CA . LEU A 1 310 ? 32.334 6.021 -10.299 1.00 88.00 310 LEU A CA 1
ATOM 2503 C C . LEU A 1 310 ? 31.000 6.785 -10.406 1.00 88.00 310 LEU A C 1
ATOM 2505 O O . LEU A 1 310 ? 30.989 7.929 -10.870 1.00 88.00 310 LEU A O 1
ATOM 2509 N N . PRO A 1 311 ? 29.875 6.196 -9.958 1.00 83.62 311 PRO A N 1
ATOM 2510 C CA . PRO A 1 311 ? 28.573 6.856 -10.012 1.00 83.62 311 PRO A CA 1
ATOM 2511 C C . PRO A 1 311 ? 28.505 8.096 -9.097 1.00 83.62 311 PRO A C 1
ATOM 2513 O O . PRO A 1 311 ? 29.153 8.158 -8.048 1.00 83.62 311 PRO A O 1
ATOM 2516 N N . SER A 1 312 ? 27.705 9.095 -9.488 1.00 70.38 312 SER A N 1
ATOM 2517 C CA . SER A 1 312 ? 27.385 10.271 -8.664 1.00 70.38 312 SER A CA 1
ATOM 2518 C C . SER A 1 312 ? 26.335 9.936 -7.599 1.00 70.38 312 SER A C 1
ATOM 2520 O O . SER A 1 312 ? 25.392 9.203 -7.885 1.00 70.38 312 SER A O 1
ATOM 2522 N N . GLN A 1 313 ? 26.457 10.500 -6.388 1.00 65.00 313 GLN A N 1
ATOM 2523 C CA . GLN A 1 313 ? 25.533 10.214 -5.274 1.00 65.00 313 GLN A CA 1
ATOM 2524 C C . GLN A 1 313 ? 24.125 10.830 -5.425 1.00 65.00 313 GLN A C 1
ATOM 2526 O O . GLN A 1 313 ? 23.225 10.430 -4.699 1.00 65.00 313 GLN A O 1
ATOM 2531 N N . ASP A 1 314 ? 23.914 11.732 -6.390 1.00 54.38 314 ASP A N 1
ATOM 2532 C CA . ASP A 1 314 ? 22.658 12.489 -6.569 1.00 54.38 314 ASP A CA 1
ATOM 2533 C C . ASP A 1 314 ? 21.607 11.832 -7.479 1.00 54.38 314 ASP A C 1
ATOM 2535 O O . ASP A 1 314 ? 20.599 12.449 -7.821 1.00 54.38 314 ASP A O 1
ATOM 2539 N N . ASN A 1 315 ? 21.794 10.583 -7.899 1.00 47.53 315 ASN A N 1
ATOM 2540 C CA . ASN A 1 315 ? 20.830 9.979 -8.813 1.00 47.53 315 ASN A CA 1
ATOM 2541 C C . ASN A 1 315 ? 19.718 9.283 -8.026 1.00 47.53 315 ASN A C 1
ATOM 2543 O O . ASN A 1 315 ? 19.947 8.232 -7.426 1.00 47.53 315 ASN A O 1
ATOM 2547 N N . GLY A 1 316 ? 18.509 9.850 -8.098 1.00 47.62 316 GLY A N 1
ATOM 2548 C CA . GLY A 1 316 ? 17.234 9.206 -7.768 1.00 47.62 316 GLY A CA 1
ATOM 2549 C C . GLY A 1 316 ? 16.977 7.988 -8.657 1.00 47.62 316 GLY A C 1
ATOM 2550 O O . GLY A 1 316 ? 16.105 7.995 -9.518 1.00 47.62 316 GLY A O 1
ATOM 2551 N N . GLN A 1 317 ? 17.806 6.958 -8.512 1.00 51.22 317 GLN A N 1
ATOM 2552 C CA . GLN A 1 317 ? 17.675 5.719 -9.257 1.00 51.22 317 GLN A CA 1
ATOM 2553 C C . GLN A 1 317 ? 16.517 4.897 -8.695 1.00 51.22 317 GLN A C 1
ATOM 2555 O O . GLN A 1 317 ? 16.313 4.834 -7.483 1.00 51.22 317 GLN A O 1
ATOM 2560 N N . ALA A 1 318 ? 15.804 4.233 -9.607 1.00 53.03 318 ALA A N 1
ATOM 2561 C CA . ALA A 1 318 ? 14.768 3.251 -9.317 1.00 53.03 318 ALA A CA 1
ATOM 2562 C C . ALA A 1 318 ? 15.171 2.292 -8.179 1.00 53.03 318 ALA A C 1
ATOM 2564 O O . ALA A 1 318 ? 16.341 1.911 -8.055 1.00 53.03 318 ALA A O 1
ATOM 2565 N N . SER A 1 319 ? 14.185 1.864 -7.384 1.00 65.38 319 SER A N 1
ATOM 2566 C CA . SER A 1 319 ? 14.347 1.066 -6.154 1.00 65.38 319 SER A CA 1
ATOM 2567 C C . SER A 1 319 ? 15.268 -0.158 -6.289 1.00 65.38 319 SER A C 1
ATOM 2569 O O . SER A 1 319 ? 15.923 -0.540 -5.325 1.00 65.38 319 SER A O 1
ATOM 2571 N N . PHE A 1 320 ? 15.395 -0.750 -7.480 1.00 76.56 320 PHE A N 1
ATOM 2572 C CA . PHE A 1 320 ? 16.287 -1.885 -7.733 1.00 76.56 320 PHE A CA 1
ATOM 2573 C C . PHE A 1 320 ? 17.786 -1.547 -7.631 1.00 76.56 320 PHE A C 1
ATOM 2575 O O . PHE A 1 320 ? 18.567 -2.341 -7.096 1.00 76.56 320 PHE A O 1
ATOM 2582 N N . TRP A 1 321 ? 18.215 -0.379 -8.121 1.00 81.12 321 TRP A N 1
ATOM 2583 C CA . TRP A 1 321 ? 19.635 -0.009 -8.213 1.00 81.12 321 TRP A CA 1
ATOM 2584 C C . TRP A 1 321 ? 20.176 0.652 -6.941 1.00 81.12 321 TRP A C 1
ATOM 2586 O O . TRP A 1 321 ? 21.392 0.752 -6.783 1.00 81.12 321 TRP A O 1
ATOM 2596 N N . CYS A 1 322 ? 19.312 1.037 -5.995 1.00 71.75 322 CYS A N 1
ATOM 2597 C CA . CYS A 1 322 ? 19.737 1.702 -4.759 1.00 71.75 322 CYS A CA 1
ATOM 2598 C C . CYS A 1 322 ? 20.774 0.872 -3.973 1.00 71.75 322 CYS A C 1
ATOM 2600 O O . CYS A 1 322 ? 21.778 1.405 -3.497 1.00 71.75 322 CYS A O 1
ATOM 2602 N N . GLY A 1 323 ? 20.601 -0.455 -3.934 1.00 78.94 323 GLY A N 1
ATOM 2603 C CA . GLY A 1 323 ? 21.535 -1.373 -3.279 1.00 78.94 323 GLY A CA 1
ATOM 2604 C C . GLY A 1 323 ? 22.893 -1.486 -3.982 1.00 78.94 323 GLY A C 1
ATOM 2605 O O . GLY A 1 323 ? 23.899 -1.750 -3.323 1.00 78.94 323 GLY A O 1
ATOM 2606 N N . LEU A 1 324 ? 22.956 -1.238 -5.297 1.00 86.19 324 LEU A N 1
ATOM 2607 C CA . LEU A 1 324 ? 24.205 -1.290 -6.061 1.00 86.19 324 LEU A CA 1
ATOM 2608 C C . LEU A 1 324 ? 25.170 -0.188 -5.613 1.00 86.19 324 LEU A C 1
ATOM 2610 O O . LEU A 1 324 ? 26.339 -0.474 -5.370 1.00 86.19 324 LEU A O 1
ATOM 2614 N N . ASN A 1 325 ? 24.685 1.045 -5.442 1.00 84.38 325 ASN A N 1
ATOM 2615 C CA . ASN A 1 325 ? 25.530 2.167 -5.019 1.00 84.38 325 ASN A CA 1
ATOM 2616 C C . ASN A 1 325 ? 26.125 1.930 -3.628 1.00 84.38 325 ASN A C 1
ATOM 2618 O O . ASN A 1 325 ? 27.331 2.091 -3.444 1.00 84.38 325 ASN A O 1
ATOM 2622 N N . ALA A 1 326 ? 25.314 1.461 -2.674 1.00 84.75 326 ALA A N 1
ATOM 2623 C CA . ALA A 1 326 ? 25.799 1.095 -1.343 1.00 84.75 326 ALA A CA 1
ATOM 2624 C C . ALA A 1 326 ? 26.887 0.008 -1.415 1.00 84.75 326 ALA A C 1
ATOM 2626 O O . ALA A 1 326 ? 27.913 0.093 -0.733 1.00 84.75 326 ALA A O 1
ATOM 2627 N N . LYS A 1 327 ? 26.706 -0.988 -2.294 1.00 88.69 327 LYS A N 1
ATOM 2628 C CA . LYS A 1 327 ? 27.684 -2.063 -2.477 1.00 88.69 327 LYS A CA 1
ATOM 2629 C C . LYS A 1 327 ? 28.974 -1.587 -3.145 1.00 88.69 327 LYS A C 1
ATOM 2631 O O . LYS A 1 327 ? 30.047 -2.000 -2.709 1.00 88.69 327 LYS A O 1
ATOM 2636 N N . ILE A 1 328 ? 28.885 -0.715 -4.153 1.00 91.00 328 ILE A N 1
ATOM 2637 C CA . ILE A 1 328 ? 30.049 -0.084 -4.791 1.00 91.00 328 ILE A CA 1
ATOM 2638 C C . ILE A 1 328 ? 30.832 0.713 -3.750 1.00 91.00 328 ILE A C 1
ATOM 2640 O O . ILE A 1 328 ? 32.038 0.522 -3.654 1.00 91.00 328 ILE A O 1
ATOM 2644 N N . ILE A 1 329 ? 30.167 1.542 -2.936 1.00 89.06 329 ILE A N 1
ATOM 2645 C CA . ILE A 1 329 ? 30.826 2.340 -1.890 1.00 89.06 329 ILE A CA 1
ATOM 2646 C C . ILE A 1 329 ? 31.601 1.440 -0.925 1.00 89.06 329 ILE A C 1
ATOM 2648 O O . ILE A 1 329 ? 32.793 1.663 -0.721 1.00 89.06 329 ILE A O 1
ATOM 2652 N N . SER A 1 330 ? 30.958 0.396 -0.393 1.00 90.38 330 SER A N 1
ATOM 2653 C CA . SER A 1 330 ? 31.609 -0.558 0.515 1.00 90.38 330 SER A CA 1
ATOM 2654 C C . SER A 1 330 ? 32.819 -1.235 -0.138 1.00 90.38 330 SER A C 1
ATOM 2656 O O . SER A 1 330 ? 33.913 -1.211 0.421 1.00 90.38 330 SER A O 1
ATOM 2658 N N . LEU A 1 331 ? 32.670 -1.786 -1.347 1.00 92.44 331 LEU A N 1
ATOM 2659 C CA . LEU A 1 331 ? 33.769 -2.499 -2.001 1.00 92.44 331 LEU A CA 1
ATOM 2660 C C . LEU A 1 331 ? 34.921 -1.569 -2.403 1.00 92.44 331 LEU A C 1
ATOM 2662 O O . LEU A 1 331 ? 36.080 -1.951 -2.260 1.00 92.44 331 LEU A O 1
ATOM 2666 N N . VAL A 1 332 ? 34.629 -0.355 -2.869 1.00 92.38 332 VAL A N 1
ATOM 2667 C CA . VAL A 1 332 ? 35.635 0.662 -3.218 1.00 92.38 332 VAL A CA 1
ATOM 2668 C C . VAL A 1 332 ? 36.410 1.116 -1.974 1.00 92.38 332 VAL A C 1
ATOM 2670 O O . VAL A 1 332 ? 37.618 1.324 -2.057 1.00 92.38 332 VAL A O 1
ATOM 2673 N N . GLN A 1 333 ? 35.756 1.215 -0.813 1.00 90.44 333 GLN A N 1
ATOM 2674 C CA . GLN A 1 333 ? 36.405 1.559 0.459 1.00 90.44 333 GLN A CA 1
ATOM 2675 C C . GLN A 1 333 ? 37.335 0.459 0.981 1.00 90.44 333 GLN A C 1
ATOM 2677 O O . GLN A 1 333 ? 38.411 0.763 1.507 1.00 90.44 333 GLN A O 1
ATOM 2682 N N . ASP A 1 334 ? 36.914 -0.799 0.849 1.00 90.31 334 ASP A N 1
ATOM 2683 C CA . ASP A 1 334 ? 37.612 -1.957 1.411 1.00 90.31 334 ASP A CA 1
ATOM 2684 C C . ASP A 1 334 ? 38.719 -2.509 0.504 1.00 90.31 334 ASP A C 1
ATOM 2686 O O . ASP A 1 334 ? 39.676 -3.110 0.996 1.00 90.31 334 ASP A O 1
ATOM 2690 N N . SER A 1 335 ? 38.612 -2.301 -0.810 1.00 93.62 335 SER A N 1
ATOM 2691 C CA . SER A 1 335 ? 39.544 -2.867 -1.788 1.00 93.62 335 SER A CA 1
ATOM 2692 C C . SER A 1 335 ? 40.811 -2.027 -1.935 1.00 93.62 335 SER A C 1
ATOM 2694 O O . SER A 1 335 ? 40.773 -0.799 -1.967 1.00 93.62 335 SER A O 1
ATOM 2696 N N . ALA A 1 336 ? 41.954 -2.693 -2.099 1.00 93.69 336 ALA A N 1
ATOM 2697 C CA . ALA A 1 336 ? 43.220 -2.037 -2.397 1.00 93.69 336 ALA A CA 1
ATOM 2698 C C . ALA A 1 336 ? 43.279 -1.606 -3.874 1.00 93.69 336 ALA A C 1
ATOM 2700 O O . ALA A 1 336 ? 43.673 -2.386 -4.737 1.00 93.69 336 ALA A O 1
ATOM 2701 N N . ILE A 1 337 ? 42.858 -0.370 -4.165 1.00 93.56 337 ILE A N 1
ATOM 2702 C CA . ILE A 1 337 ? 42.672 0.133 -5.543 1.00 93.56 337 ILE A CA 1
ATOM 2703 C C . ILE A 1 337 ? 43.289 1.511 -5.820 1.00 93.56 337 ILE A C 1
ATOM 2705 O O . ILE A 1 337 ? 43.380 1.908 -6.984 1.00 93.56 337 ILE A O 1
ATOM 2709 N N . LEU A 1 338 ? 43.719 2.248 -4.787 1.00 91.94 338 LEU A N 1
ATOM 2710 C CA . LEU A 1 338 ? 44.379 3.547 -4.947 1.00 91.94 338 LEU A CA 1
ATOM 2711 C C . LEU A 1 338 ? 45.896 3.423 -4.941 1.00 91.94 338 LEU A C 1
ATOM 2713 O O . LEU A 1 338 ? 46.464 2.570 -4.271 1.00 91.94 338 LEU A O 1
ATOM 2717 N N . ARG A 1 339 ? 46.558 4.341 -5.648 1.00 90.31 339 ARG A N 1
ATOM 2718 C CA . ARG A 1 339 ? 48.019 4.472 -5.635 1.00 90.31 339 ARG A CA 1
ATOM 2719 C C . ARG A 1 339 ? 48.423 5.581 -4.673 1.00 90.31 339 ARG A C 1
ATOM 2721 O O . ARG A 1 339 ? 47.984 6.726 -4.832 1.00 90.31 339 ARG A O 1
ATOM 2728 N N . SER A 1 340 ? 49.253 5.240 -3.694 1.00 88.50 340 SER A N 1
ATOM 2729 C CA . SER A 1 340 ? 49.928 6.233 -2.865 1.00 88.50 340 SER A CA 1
ATOM 2730 C C . SER A 1 340 ? 51.101 6.852 -3.629 1.00 88.50 340 SER A C 1
ATOM 2732 O O . SER A 1 340 ? 51.417 6.458 -4.753 1.00 88.50 340 SER A O 1
ATOM 2734 N N . ARG A 1 341 ? 51.709 7.885 -3.056 1.00 82.94 341 ARG A N 1
ATOM 2735 C CA . ARG A 1 341 ? 52.708 8.714 -3.732 1.00 82.94 341 ARG A CA 1
ATOM 2736 C C . ARG A 1 341 ? 53.975 7.960 -4.130 1.00 82.94 341 ARG A C 1
ATOM 2738 O O . ARG A 1 341 ? 54.475 8.185 -5.228 1.00 82.94 341 ARG A O 1
ATOM 2745 N N . ASN A 1 342 ? 54.511 7.131 -3.239 1.00 77.50 342 ASN A N 1
ATOM 2746 C CA . ASN A 1 342 ? 55.847 6.548 -3.386 1.00 77.50 342 ASN A CA 1
ATOM 2747 C C . ASN A 1 342 ? 55.833 5.015 -3.493 1.00 77.50 342 ASN A C 1
ATOM 2749 O O . ASN A 1 342 ? 56.891 4.412 -3.673 1.00 77.50 342 ASN A O 1
ATOM 2753 N N . ARG A 1 343 ? 54.663 4.370 -3.391 1.00 76.69 343 ARG A N 1
ATOM 2754 C CA . ARG A 1 343 ? 54.521 2.915 -3.539 1.00 76.69 343 ARG A CA 1
ATOM 2755 C C . ARG A 1 343 ? 53.893 2.529 -4.872 1.00 76.69 343 ARG A C 1
ATOM 2757 O O . ARG A 1 343 ? 52.956 3.154 -5.360 1.00 76.69 343 ARG A O 1
ATOM 2764 N N . SER A 1 344 ? 54.390 1.429 -5.431 1.00 74.88 344 SER A N 1
ATOM 2765 C CA . SER A 1 344 ? 53.799 0.766 -6.597 1.00 74.88 344 SER A CA 1
ATOM 2766 C C . SER A 1 344 ? 52.565 -0.074 -6.240 1.00 74.88 344 SER A C 1
ATOM 2768 O O . SER A 1 344 ? 51.718 -0.301 -7.109 1.00 74.88 344 SER A O 1
ATOM 2770 N N . GLU A 1 345 ? 52.472 -0.511 -4.981 1.00 85.12 345 GLU A N 1
ATOM 2771 C CA . GLU A 1 345 ? 51.370 -1.292 -4.416 1.00 85.12 345 GLU A CA 1
ATOM 2772 C C . GLU A 1 345 ? 50.087 -0.464 -4.282 1.00 85.12 345 GLU A C 1
ATOM 2774 O O . GLU A 1 345 ? 50.120 0.720 -3.937 1.00 85.12 345 GLU A O 1
ATOM 2779 N N . LEU A 1 346 ? 48.944 -1.109 -4.521 1.00 91.56 346 LEU A N 1
ATOM 2780 C CA . LEU A 1 346 ? 47.636 -0.493 -4.334 1.00 91.56 346 LEU A CA 1
ATOM 2781 C C . LEU A 1 346 ? 47.233 -0.512 -2.855 1.00 91.56 346 LEU A C 1
ATOM 2783 O O . LEU A 1 346 ? 47.592 -1.422 -2.108 1.00 91.56 346 LEU A O 1
ATOM 2787 N N . ARG A 1 347 ? 46.466 0.493 -2.431 1.00 90.81 347 ARG A N 1
ATOM 2788 C CA . ARG A 1 347 ? 46.042 0.698 -1.042 1.00 90.81 347 ARG A CA 1
ATOM 2789 C C . ARG A 1 347 ? 44.536 0.958 -0.944 1.00 90.81 347 ARG A C 1
ATOM 2791 O O . ARG A 1 347 ? 43.954 1.515 -1.883 1.00 90.81 347 ARG A O 1
ATOM 2798 N N . PRO A 1 348 ? 43.891 0.558 0.168 1.00 92.12 348 PRO A N 1
ATOM 2799 C CA . PRO A 1 348 ? 42.503 0.912 0.442 1.00 92.12 348 PRO A CA 1
ATOM 2800 C C . PRO A 1 348 ? 42.327 2.419 0.607 1.00 92.12 348 PRO A C 1
ATOM 2802 O O . PRO A 1 348 ? 43.208 3.092 1.146 1.00 92.12 348 PRO A O 1
ATOM 2805 N N . ILE A 1 349 ? 41.164 2.949 0.215 1.00 92.25 349 ILE A N 1
ATOM 2806 C CA . ILE A 1 349 ? 40.897 4.397 0.273 1.00 92.25 349 ILE A CA 1
ATOM 2807 C C . ILE A 1 349 ? 41.068 4.956 1.685 1.00 92.25 349 ILE A C 1
ATOM 2809 O O . ILE A 1 349 ? 41.659 6.016 1.860 1.00 92.25 349 ILE A O 1
ATOM 2813 N N . ARG A 1 350 ? 40.617 4.219 2.703 1.00 87.38 350 ARG A N 1
ATOM 2814 C CA . ARG A 1 350 ? 40.702 4.634 4.114 1.00 87.38 350 ARG A CA 1
ATOM 2815 C C . ARG A 1 350 ? 42.128 4.834 4.641 1.00 87.38 350 ARG A C 1
ATOM 2817 O O . ARG A 1 350 ? 42.299 5.464 5.680 1.00 87.38 350 ARG A O 1
ATOM 2824 N N . GLU A 1 351 ? 43.134 4.272 3.974 1.00 87.00 351 GLU A N 1
ATOM 2825 C CA . GLU A 1 351 ? 44.542 4.374 4.382 1.00 87.00 351 GLU A CA 1
ATOM 2826 C C . GLU A 1 351 ? 45.285 5.511 3.676 1.00 87.00 351 GLU A C 1
ATOM 2828 O O . GLU A 1 351 ? 46.435 5.792 4.015 1.00 87.00 351 GLU A O 1
ATOM 2833 N N . VAL A 1 352 ? 44.632 6.157 2.706 1.00 90.56 352 VAL A N 1
ATOM 2834 C CA . VAL A 1 352 ? 45.205 7.207 1.870 1.00 90.56 352 VAL A CA 1
ATOM 2835 C C . VAL A 1 352 ? 44.464 8.522 2.127 1.00 90.56 352 VAL A C 1
ATOM 2837 O O . VAL A 1 352 ? 43.241 8.558 2.235 1.00 90.56 352 VAL A O 1
ATOM 2840 N N . VAL A 1 353 ? 45.198 9.625 2.233 1.00 90.56 353 VAL A N 1
ATOM 2841 C CA . VAL A 1 353 ? 44.676 10.957 2.543 1.00 90.56 353 VAL A CA 1
ATOM 2842 C C . VAL A 1 353 ? 45.213 12.025 1.594 1.00 90.56 353 VAL A C 1
ATOM 2844 O O . VAL A 1 353 ? 46.269 11.888 0.969 1.00 90.56 353 VAL A O 1
ATOM 2847 N N . ILE A 1 354 ? 44.476 13.130 1.513 1.00 89.12 354 ILE A N 1
ATOM 2848 C CA . ILE A 1 354 ? 44.869 14.356 0.817 1.00 89.12 354 ILE A CA 1
ATOM 2849 C C . ILE A 1 354 ? 45.652 15.234 1.799 1.00 89.12 354 ILE A C 1
ATOM 2851 O O . ILE A 1 354 ? 45.218 15.446 2.930 1.00 89.12 354 ILE A O 1
ATOM 2855 N N . ALA A 1 355 ? 46.798 15.772 1.388 1.00 83.94 355 ALA A N 1
ATOM 2856 C CA . ALA A 1 355 ? 47.564 16.689 2.229 1.00 83.94 355 ALA A CA 1
ATOM 2857 C C . ALA A 1 355 ? 46.758 17.965 2.552 1.00 83.94 355 ALA A C 1
ATOM 2859 O O . ALA A 1 355 ? 46.163 18.568 1.660 1.00 83.94 355 ALA A O 1
ATOM 2860 N N . LEU A 1 356 ? 46.745 18.389 3.822 1.00 79.19 356 LEU A N 1
ATOM 2861 C CA . LEU A 1 356 ? 46.133 19.661 4.221 1.00 79.19 356 LEU A CA 1
ATOM 2862 C C . LEU A 1 356 ? 46.954 20.856 3.721 1.00 79.19 356 LEU A C 1
ATOM 2864 O O . LEU A 1 356 ? 48.181 20.791 3.607 1.00 79.19 356 LEU A O 1
ATOM 2868 N N . ASN A 1 357 ? 46.281 21.994 3.533 1.00 70.75 357 ASN A N 1
ATOM 2869 C CA . ASN A 1 357 ? 46.946 23.268 3.269 1.00 70.75 357 ASN A CA 1
ATOM 2870 C C . ASN A 1 357 ? 47.947 23.590 4.392 1.00 70.75 357 ASN A C 1
ATOM 2872 O O . ASN A 1 357 ? 47.567 23.702 5.554 1.00 70.75 357 ASN A O 1
ATOM 2876 N N . GLY A 1 358 ? 49.224 23.744 4.031 1.00 69.44 358 GLY A N 1
ATOM 2877 C CA . GLY A 1 358 ? 50.319 23.992 4.975 1.00 69.44 358 GLY A CA 1
ATOM 2878 C C . GLY A 1 358 ? 51.132 22.755 5.372 1.00 69.44 358 GLY A C 1
ATOM 2879 O O . GLY A 1 358 ? 52.178 22.924 5.989 1.00 69.44 358 GLY A O 1
ATOM 2880 N N . MET A 1 359 ? 50.722 21.539 4.983 1.00 75.62 359 MET A N 1
ATOM 2881 C CA . MET A 1 359 ? 51.530 20.313 5.137 1.00 75.62 359 MET A CA 1
ATOM 2882 C C . MET A 1 359 ? 52.587 20.127 4.044 1.00 75.62 359 MET A C 1
ATOM 2884 O O . MET A 1 359 ? 53.418 19.222 4.142 1.00 75.62 359 MET A O 1
ATOM 2888 N N . THR A 1 360 ? 52.557 20.959 3.009 1.00 76.56 360 THR A N 1
ATOM 2889 C CA . THR A 1 360 ? 53.543 20.993 1.930 1.00 76.56 360 THR A CA 1
ATOM 2890 C C . THR A 1 360 ? 54.293 22.318 1.941 1.00 76.56 360 THR A C 1
ATOM 2892 O O . THR A 1 360 ? 53.768 23.342 2.383 1.00 76.56 360 THR A O 1
ATOM 2895 N N . ASP A 1 361 ? 55.517 22.314 1.430 1.00 75.38 361 ASP A N 1
ATOM 2896 C CA . ASP A 1 361 ? 56.251 23.538 1.134 1.00 75.38 361 ASP A CA 1
ATOM 2897 C C . ASP A 1 361 ? 55.704 24.263 -0.111 1.00 75.38 361 ASP A C 1
ATOM 2899 O O . ASP A 1 361 ? 54.730 23.837 -0.740 1.00 75.38 361 ASP A O 1
ATOM 2903 N N . LYS A 1 362 ? 56.335 25.390 -0.471 1.00 66.81 362 LYS A N 1
ATOM 2904 C CA . LYS A 1 362 ? 55.975 26.195 -1.654 1.00 66.81 362 LYS A CA 1
ATOM 2905 C C . LYS A 1 362 ? 56.126 25.424 -2.980 1.00 66.81 362 LYS A C 1
ATOM 2907 O O . LYS A 1 362 ? 55.559 25.855 -3.978 1.00 66.81 362 LYS A O 1
ATOM 2912 N N . GLY A 1 363 ? 56.868 24.313 -2.995 1.00 63.56 363 GLY A N 1
ATOM 2913 C CA . GLY A 1 363 ? 57.042 23.419 -4.142 1.00 63.56 363 GLY A CA 1
ATOM 2914 C C . GLY A 1 363 ? 56.095 22.215 -4.149 1.00 63.56 363 GLY A C 1
ATOM 2915 O O . GLY A 1 363 ? 56.212 21.370 -5.031 1.00 63.56 363 GLY A O 1
ATOM 2916 N N . GLY A 1 364 ? 55.167 22.110 -3.188 1.00 66.69 364 GLY A N 1
ATOM 2917 C CA . GLY A 1 364 ? 54.233 20.984 -3.079 1.00 66.69 364 GLY A CA 1
ATOM 2918 C C . GLY A 1 364 ? 54.834 19.728 -2.437 1.00 66.69 364 GLY A C 1
ATOM 2919 O O . GLY A 1 364 ? 54.190 18.679 -2.424 1.00 66.69 364 GLY A O 1
ATOM 2920 N N . ILE A 1 365 ? 56.046 19.809 -1.877 1.00 75.25 365 ILE A N 1
ATOM 2921 C CA . ILE A 1 365 ? 56.705 18.686 -1.205 1.00 75.25 365 ILE A CA 1
ATOM 2922 C C . ILE A 1 365 ? 56.234 18.632 0.248 1.00 75.25 365 ILE A C 1
ATOM 2924 O O . ILE A 1 365 ? 56.272 19.632 0.963 1.00 75.25 365 ILE A O 1
ATOM 2928 N N . LEU A 1 366 ? 55.807 17.454 0.707 1.00 77.06 366 LEU A N 1
ATOM 2929 C CA . LEU A 1 366 ? 55.396 17.245 2.097 1.00 77.06 366 LEU A CA 1
ATOM 2930 C C . LEU A 1 366 ? 56.505 17.609 3.089 1.00 77.06 366 LEU A C 1
ATOM 2932 O O . LEU A 1 366 ? 57.665 17.226 2.922 1.00 77.06 366 LEU A O 1
ATOM 2936 N N . LEU A 1 367 ? 56.124 18.298 4.167 1.00 75.06 367 LEU A N 1
ATOM 2937 C CA . LEU A 1 367 ? 57.044 18.685 5.234 1.00 75.06 367 LEU A CA 1
ATOM 2938 C C . LEU A 1 367 ? 57.718 17.460 5.861 1.00 75.06 367 LEU A C 1
ATOM 2940 O O . LEU A 1 367 ? 58.932 17.492 6.077 1.00 75.06 367 LEU A O 1
ATOM 2944 N N . ARG A 1 368 ? 56.942 16.393 6.101 1.00 75.62 368 ARG A N 1
ATOM 2945 C CA . ARG A 1 368 ? 57.402 15.046 6.460 1.00 75.62 368 ARG A CA 1
ATOM 2946 C C . ARG A 1 368 ? 56.449 13.975 5.950 1.00 75.62 368 ARG A C 1
ATOM 2948 O O . ARG A 1 368 ? 55.283 14.245 5.687 1.00 75.62 368 ARG A O 1
ATOM 2955 N N . ASP A 1 369 ? 56.994 12.772 5.834 1.00 71.06 369 ASP A N 1
ATOM 2956 C CA . ASP A 1 369 ? 56.329 11.604 5.278 1.00 71.06 369 ASP A CA 1
ATOM 2957 C C . ASP A 1 369 ? 56.667 10.360 6.114 1.00 71.06 369 ASP A C 1
ATOM 2959 O O . ASP A 1 369 ? 57.632 10.353 6.885 1.00 71.06 369 ASP A O 1
ATOM 2963 N N . ASP A 1 370 ? 55.871 9.312 5.955 1.00 76.00 370 ASP A N 1
ATOM 2964 C CA . ASP A 1 370 ? 56.128 7.987 6.496 1.00 76.00 370 ASP A CA 1
ATOM 2965 C C . ASP A 1 370 ? 56.380 7.038 5.318 1.00 76.00 370 ASP A C 1
ATOM 2967 O O . ASP A 1 370 ? 55.417 6.567 4.727 1.00 76.00 370 ASP A O 1
ATOM 2971 N N . PRO A 1 371 ? 57.634 6.700 4.969 1.00 70.56 371 PRO A N 1
ATOM 2972 C CA . PRO A 1 371 ? 57.907 5.836 3.815 1.00 70.56 371 PRO A CA 1
ATOM 2973 C C . PRO A 1 371 ? 57.341 4.415 3.981 1.00 70.56 371 PRO A C 1
ATOM 2975 O O . PRO A 1 371 ? 57.157 3.692 3.003 1.00 70.56 371 PRO A O 1
ATOM 2978 N N . ILE A 1 372 ? 57.040 4.002 5.219 1.00 72.62 372 ILE A N 1
ATOM 2979 C CA . ILE A 1 372 ? 56.445 2.697 5.507 1.00 72.62 372 ILE A CA 1
ATOM 2980 C C . ILE A 1 372 ? 54.932 2.772 5.312 1.00 72.62 372 ILE A C 1
ATOM 2982 O O . ILE A 1 372 ? 54.377 1.926 4.622 1.00 72.62 372 ILE A O 1
ATOM 2986 N N . LYS A 1 373 ? 54.247 3.763 5.885 1.00 75.88 373 LYS A N 1
ATOM 2987 C CA . LYS A 1 373 ? 52.782 3.856 5.771 1.00 75.88 373 LYS A CA 1
ATOM 2988 C C . LYS A 1 373 ? 52.307 4.527 4.482 1.00 75.88 373 LYS A C 1
ATOM 2990 O O . LYS A 1 373 ? 51.207 4.199 4.048 1.00 75.88 373 LYS A O 1
ATOM 2995 N N . ASP A 1 374 ? 53.127 5.396 3.892 1.00 84.00 374 ASP A N 1
ATOM 2996 C CA . ASP A 1 374 ? 52.904 6.235 2.702 1.00 84.00 374 ASP A CA 1
ATOM 2997 C C . ASP A 1 374 ? 51.442 6.686 2.573 1.00 84.00 374 ASP A C 1
ATOM 2999 O O . ASP A 1 374 ? 50.729 6.256 1.664 1.00 84.00 374 ASP A O 1
ATOM 3003 N N . PRO A 1 375 ? 50.940 7.475 3.543 1.00 87.25 375 PRO A N 1
ATOM 3004 C CA . PRO A 1 375 ? 49.511 7.706 3.683 1.00 87.25 375 PRO A CA 1
ATOM 3005 C C . PRO A 1 375 ? 48.978 8.719 2.666 1.00 87.25 375 PRO A C 1
ATOM 3007 O O . PRO A 1 375 ? 47.802 9.040 2.717 1.00 87.25 375 PRO A O 1
ATOM 3010 N N . PHE A 1 376 ? 49.794 9.274 1.769 1.00 89.44 376 PHE A N 1
ATOM 3011 C CA . PHE A 1 376 ? 49.371 10.346 0.868 1.00 89.44 376 PHE A CA 1
ATOM 3012 C C . PHE A 1 376 ? 49.095 9.835 -0.547 1.00 89.44 376 PHE A C 1
ATOM 3014 O O . PHE A 1 376 ? 49.837 9.012 -1.086 1.00 89.44 376 PHE A O 1
ATOM 3021 N N . ILE A 1 377 ? 48.025 10.346 -1.161 1.00 91.00 377 ILE A N 1
ATOM 3022 C CA . ILE A 1 377 ? 47.652 10.007 -2.541 1.00 91.00 377 ILE A CA 1
ATOM 3023 C C . ILE A 1 377 ? 48.716 10.479 -3.546 1.00 91.00 377 ILE A C 1
ATOM 3025 O O . ILE A 1 377 ? 49.352 11.517 -3.346 1.00 91.00 377 ILE A O 1
ATOM 3029 N N . SER A 1 378 ? 48.906 9.731 -4.639 1.00 89.50 378 SER A N 1
ATOM 3030 C CA . SER A 1 378 ? 49.815 10.142 -5.716 1.00 89.50 378 SER A CA 1
ATOM 3031 C C . SER A 1 378 ? 49.404 11.472 -6.355 1.00 89.50 378 SER A C 1
ATOM 3033 O O . SER A 1 378 ? 48.231 11.707 -6.648 1.00 89.50 378 SER A O 1
ATOM 3035 N N . ALA A 1 379 ? 50.395 12.322 -6.633 1.00 84.56 379 ALA A N 1
ATOM 3036 C CA . ALA A 1 379 ? 50.210 13.597 -7.323 1.00 84.56 379 ALA A CA 1
ATOM 3037 C C . ALA A 1 379 ? 49.825 13.437 -8.808 1.00 84.56 379 ALA A C 1
ATOM 3039 O O . ALA A 1 379 ? 49.419 14.408 -9.440 1.00 84.56 379 ALA A O 1
ATOM 3040 N N . GLU A 1 380 ? 49.933 12.225 -9.364 1.00 88.56 380 GLU A N 1
ATOM 3041 C CA . GLU A 1 380 ? 49.513 11.927 -10.739 1.00 88.56 380 GLU A CA 1
ATOM 3042 C C . GLU A 1 380 ? 47.982 11.895 -10.903 1.00 88.56 380 GLU A C 1
ATOM 3044 O O . GLU A 1 380 ? 47.485 11.991 -12.026 1.00 88.56 380 GLU A O 1
ATOM 3049 N N . TYR A 1 381 ? 47.214 11.816 -9.806 1.00 90.06 381 TYR A N 1
ATOM 3050 C CA . TYR A 1 381 ? 45.760 11.972 -9.851 1.00 90.06 381 TYR A CA 1
ATOM 3051 C C . TYR A 1 381 ? 45.377 13.441 -10.114 1.00 90.06 381 TYR A C 1
ATOM 3053 O O . TYR A 1 381 ? 45.680 14.313 -9.295 1.00 90.06 381 TYR A O 1
ATOM 3061 N N . PRO A 1 382 ? 44.647 13.753 -11.204 1.00 90.00 382 PRO A N 1
ATOM 3062 C CA . PRO A 1 382 ? 44.221 15.122 -11.475 1.00 90.00 382 PRO A CA 1
ATOM 3063 C C . PRO A 1 382 ? 43.281 15.651 -10.385 1.00 90.00 382 PRO A C 1
ATOM 3065 O O . PRO A 1 382 ? 42.386 14.941 -9.926 1.00 90.00 382 PRO A O 1
ATOM 3068 N N . SER A 1 383 ? 43.374 16.937 -10.037 1.00 83.88 383 SER A N 1
ATOM 3069 C CA . SER A 1 383 ? 42.555 17.529 -8.961 1.00 83.88 383 SER A CA 1
ATOM 3070 C C . SER A 1 383 ? 41.043 17.396 -9.185 1.00 83.88 383 SER A C 1
ATOM 3072 O O . SER A 1 383 ? 40.280 17.313 -8.226 1.00 83.88 383 SER A O 1
ATOM 3074 N N . LYS A 1 384 ? 40.590 17.352 -10.449 1.00 84.19 384 LYS A N 1
ATOM 3075 C CA . LYS A 1 384 ? 39.180 17.096 -10.789 1.00 84.19 384 LYS A CA 1
ATOM 3076 C C . LYS A 1 384 ? 38.755 15.672 -10.415 1.00 84.19 384 LYS A C 1
ATOM 3078 O O . LYS A 1 384 ? 37.635 15.494 -9.964 1.00 84.19 384 LYS A O 1
ATOM 3083 N N . VAL A 1 385 ? 39.648 14.694 -10.574 1.00 87.38 385 VAL A N 1
ATOM 3084 C CA . VAL A 1 385 ? 39.422 13.273 -10.269 1.00 87.38 385 VAL A CA 1
ATOM 3085 C C . VAL A 1 385 ? 39.401 13.034 -8.758 1.00 87.38 385 VAL A C 1
ATOM 3087 O O . VAL A 1 385 ? 38.545 12.300 -8.280 1.00 87.38 385 VAL A O 1
ATOM 3090 N N . ILE A 1 386 ? 40.277 13.704 -7.998 1.00 87.81 386 ILE A N 1
ATOM 3091 C CA . ILE A 1 386 ? 40.350 13.577 -6.528 1.00 87.81 386 ILE A CA 1
ATOM 3092 C C . ILE A 1 386 ? 38.995 13.870 -5.867 1.00 87.81 386 ILE A C 1
ATOM 3094 O O . ILE A 1 386 ? 38.575 13.132 -4.981 1.00 87.81 386 ILE A O 1
ATOM 3098 N N . LYS A 1 387 ? 38.262 14.876 -6.357 1.00 85.56 387 LYS A N 1
ATOM 3099 C CA . LYS A 1 387 ? 36.921 15.212 -5.848 1.00 85.56 387 LYS A CA 1
ATOM 3100 C C . LYS A 1 387 ? 35.906 14.076 -5.999 1.00 85.56 387 LYS A C 1
ATOM 3102 O O . LYS A 1 387 ? 35.010 13.955 -5.174 1.00 85.56 387 LYS A O 1
ATOM 3107 N N . HIS A 1 388 ? 36.045 13.225 -7.019 1.00 88.19 388 HIS A N 1
ATOM 3108 C CA . HIS A 1 388 ? 35.159 12.069 -7.206 1.00 88.19 388 HIS A CA 1
ATOM 3109 C C . HIS A 1 388 ? 35.406 10.957 -6.176 1.00 88.19 388 HIS A C 1
ATOM 3111 O O . HIS A 1 388 ? 34.545 10.103 -6.008 1.00 88.19 388 HIS A O 1
ATOM 3117 N N . LEU A 1 389 ? 36.545 10.967 -5.473 1.00 90.12 389 LEU A N 1
ATOM 3118 C CA . LEU A 1 389 ? 36.888 9.975 -4.450 1.00 90.12 389 LEU A CA 1
ATOM 3119 C C . LEU A 1 389 ? 36.443 10.385 -3.035 1.00 90.12 389 LEU A C 1
ATOM 3121 O O . LEU A 1 389 ? 36.348 9.523 -2.162 1.00 90.12 389 LEU A O 1
ATOM 3125 N N . GLU A 1 390 ? 36.146 11.667 -2.792 1.00 87.38 390 GLU A N 1
ATOM 3126 C CA . GLU A 1 390 ? 35.708 12.169 -1.477 1.00 87.38 390 GLU A CA 1
ATOM 3127 C C . GLU A 1 390 ? 34.441 11.451 -0.955 1.00 87.38 390 GLU A C 1
ATOM 3129 O O . GLU A 1 390 ? 34.473 10.960 0.178 1.00 87.38 390 GLU A O 1
ATOM 3134 N N . PRO A 1 391 ? 33.368 11.251 -1.757 1.00 87.62 391 PRO A N 1
ATOM 3135 C CA . PRO A 1 391 ? 32.168 10.528 -1.307 1.00 87.62 391 PRO A CA 1
ATOM 3136 C C . PRO A 1 391 ? 32.419 9.043 -1.008 1.00 87.62 391 PRO A C 1
ATOM 3138 O O . PRO A 1 391 ? 31.653 8.405 -0.290 1.00 87.62 391 PRO A O 1
ATOM 3141 N N . TYR A 1 392 ? 33.507 8.491 -1.549 1.00 89.44 392 TYR A N 1
ATOM 3142 C CA . TYR A 1 392 ? 33.927 7.104 -1.362 1.00 89.44 392 TYR A CA 1
ATOM 3143 C C . TYR A 1 392 ? 34.914 6.950 -0.202 1.00 89.44 392 TYR A C 1
ATOM 3145 O O . TYR A 1 392 ? 35.447 5.867 0.010 1.00 89.44 392 TYR A O 1
ATOM 3153 N N . GLY A 1 393 ? 35.124 7.998 0.598 1.00 87.00 393 GLY A N 1
ATOM 3154 C CA . GLY A 1 393 ? 35.881 7.928 1.846 1.00 87.00 393 GLY A CA 1
ATOM 3155 C C . GLY A 1 393 ? 37.306 8.465 1.770 1.00 87.00 393 GLY A C 1
ATOM 3156 O O . GLY A 1 393 ? 38.020 8.346 2.766 1.00 87.00 393 GLY A O 1
ATOM 3157 N N . LEU A 1 394 ? 37.721 9.078 0.653 1.00 91.19 394 LEU A N 1
ATOM 3158 C CA . LEU A 1 394 ? 38.988 9.806 0.601 1.00 91.19 394 LEU A CA 1
ATOM 3159 C C . LEU A 1 394 ? 38.864 11.083 1.438 1.00 91.19 394 LEU A C 1
ATOM 3161 O O . LEU A 1 394 ? 37.949 11.880 1.245 1.00 91.19 394 LEU A O 1
ATOM 3165 N N . ARG A 1 395 ? 39.782 11.278 2.385 1.00 90.38 395 ARG A N 1
ATOM 3166 C CA . ARG A 1 395 ? 39.711 12.377 3.359 1.00 90.38 395 ARG A CA 1
ATOM 3167 C C . ARG A 1 395 ? 40.950 13.252 3.297 1.00 90.38 395 ARG A C 1
ATOM 3169 O O . ARG A 1 395 ? 42.025 12.803 2.905 1.00 90.38 395 ARG A O 1
ATOM 3176 N N . ALA A 1 396 ? 40.812 14.491 3.755 1.00 86.94 396 ALA A N 1
ATOM 3177 C CA . ALA A 1 396 ? 41.969 15.300 4.103 1.00 86.94 396 ALA A CA 1
ATOM 3178 C C . ALA A 1 396 ? 42.696 14.698 5.318 1.00 86.94 396 ALA A C 1
ATOM 3180 O O . ALA A 1 396 ? 42.074 14.121 6.214 1.00 86.94 396 ALA A O 1
ATOM 3181 N N . ALA A 1 397 ? 44.019 14.836 5.341 1.00 84.94 397 ALA A N 1
ATOM 3182 C CA . ALA A 1 397 ? 44.869 14.412 6.442 1.00 84.94 397 ALA A CA 1
ATOM 3183 C C . ALA A 1 397 ? 44.398 15.053 7.753 1.00 84.94 397 ALA A C 1
ATOM 3185 O O . ALA A 1 397 ? 44.014 16.218 7.778 1.00 84.94 397 ALA A O 1
ATOM 3186 N N . SER A 1 398 ? 44.431 14.316 8.860 1.00 84.19 398 SER A N 1
ATOM 3187 C CA . SER A 1 398 ? 44.045 14.871 10.156 1.00 84.19 398 SER A CA 1
ATOM 3188 C C . SER A 1 398 ? 45.204 15.622 10.820 1.00 84.19 398 SER A C 1
ATOM 3190 O O . SER A 1 398 ? 46.385 15.331 10.607 1.00 84.19 398 SER A O 1
ATOM 3192 N N . ALA A 1 399 ? 44.857 16.538 11.725 1.00 77.31 399 ALA A N 1
ATOM 3193 C CA . ALA A 1 399 ? 45.799 17.140 12.668 1.00 77.31 399 ALA A CA 1
ATOM 3194 C C . ALA A 1 399 ? 46.573 16.074 13.473 1.00 77.31 399 ALA A C 1
ATOM 3196 O O . ALA A 1 399 ? 47.779 16.190 13.676 1.00 77.31 399 ALA A O 1
ATOM 3197 N N . SER A 1 400 ? 45.906 14.991 13.882 1.00 80.81 400 SER A N 1
ATOM 3198 C CA . SER A 1 400 ? 46.537 13.890 14.618 1.00 80.81 400 SER A CA 1
ATOM 3199 C C . SER A 1 400 ? 47.581 13.134 13.790 1.00 80.81 400 SER A C 1
ATOM 3201 O O . SER A 1 400 ? 48.628 12.762 14.323 1.00 80.81 400 SER A O 1
ATOM 3203 N N . LEU A 1 401 ? 47.347 12.958 12.483 1.00 83.50 401 LEU A N 1
ATOM 3204 C CA . LEU A 1 401 ? 48.326 12.363 11.577 1.00 83.50 401 LEU A CA 1
ATOM 3205 C C . LEU A 1 401 ? 49.577 13.244 11.493 1.00 83.50 401 LEU A C 1
ATOM 3207 O O . LEU A 1 401 ? 50.681 12.725 11.648 1.00 83.50 401 LEU A O 1
ATOM 3211 N N . PHE A 1 402 ? 49.420 14.568 11.360 1.00 82.56 402 PHE A N 1
ATOM 3212 C CA . PHE A 1 402 ? 50.548 15.509 11.398 1.00 82.56 402 PHE A CA 1
ATOM 3213 C C . PHE A 1 402 ? 51.390 15.346 12.666 1.00 82.56 402 PHE A C 1
ATOM 3215 O O . PHE A 1 402 ? 52.606 15.179 12.596 1.00 82.56 402 PHE A O 1
ATOM 3222 N N . VAL A 1 403 ? 50.727 15.347 13.825 1.00 80.69 403 VAL A N 1
ATOM 3223 C CA . VAL A 1 403 ? 51.382 15.202 15.129 1.00 80.69 403 VAL A CA 1
ATOM 3224 C C . VAL A 1 403 ? 52.140 13.875 15.215 1.00 80.69 403 VAL A C 1
ATOM 3226 O O . VAL A 1 403 ? 53.259 13.840 15.724 1.00 80.69 403 VAL A O 1
ATOM 3229 N N . SER A 1 404 ? 51.581 12.789 14.676 1.00 82.62 404 SER A N 1
ATOM 3230 C CA . SER A 1 404 ? 52.258 11.487 14.645 1.00 82.62 404 SER A CA 1
ATOM 3231 C C . SER A 1 404 ? 53.511 11.485 13.755 1.00 82.62 404 SER A C 1
ATOM 3233 O O . SER A 1 404 ? 54.547 10.959 14.168 1.00 82.62 404 SER A O 1
ATOM 3235 N N . LEU A 1 405 ? 53.454 12.134 12.584 1.00 84.81 405 LEU A N 1
ATOM 3236 C CA . LEU A 1 405 ? 54.590 12.281 11.669 1.00 84.81 405 LEU A CA 1
ATOM 3237 C C . LEU A 1 405 ? 55.691 13.152 12.287 1.00 84.81 405 LEU A C 1
ATOM 3239 O O . LEU A 1 405 ? 56.871 12.818 12.189 1.00 84.81 405 LEU A O 1
ATOM 3243 N N . LEU A 1 406 ? 55.311 14.227 12.982 1.00 80.75 406 LEU A N 1
ATOM 3244 C CA . LEU A 1 406 ? 56.240 15.100 13.697 1.00 80.75 406 LEU A CA 1
ATOM 3245 C C . LEU A 1 406 ? 56.892 14.387 14.889 1.00 80.75 406 LEU A C 1
ATOM 3247 O O . LEU A 1 406 ? 58.105 14.463 15.068 1.00 80.75 406 LEU A O 1
ATOM 3251 N N . LYS A 1 407 ? 56.113 13.642 15.683 1.00 80.94 407 LYS A N 1
ATOM 3252 C CA . LYS A 1 407 ? 56.635 12.831 16.794 1.00 80.94 407 LYS A CA 1
ATOM 3253 C C . LYS A 1 407 ? 57.645 11.797 16.298 1.00 80.94 407 LYS A C 1
ATOM 3255 O O . LYS A 1 407 ? 58.670 11.589 16.942 1.00 80.94 407 LYS A O 1
ATOM 3260 N N . ARG A 1 408 ? 57.376 11.180 15.144 1.00 80.75 408 ARG A N 1
ATOM 3261 C CA . ARG A 1 408 ? 58.313 10.263 14.495 1.00 80.75 408 ARG A CA 1
ATOM 3262 C C . ARG A 1 408 ? 59.578 10.982 14.038 1.00 80.75 408 ARG A C 1
ATOM 3264 O O . ARG A 1 408 ? 60.655 10.494 14.355 1.00 80.75 408 ARG A O 1
ATOM 3271 N N . ASP A 1 409 ? 59.474 12.129 13.364 1.00 81.19 409 ASP A N 1
ATOM 3272 C CA . ASP A 1 409 ? 60.654 12.917 12.979 1.00 81.19 409 ASP A CA 1
ATOM 3273 C C . ASP A 1 409 ? 61.555 13.207 14.182 1.00 81.19 409 ASP A C 1
ATOM 3275 O O . ASP A 1 409 ? 62.754 12.972 14.112 1.00 81.19 409 ASP A O 1
ATOM 3279 N N . LEU A 1 410 ? 60.972 13.630 15.304 1.00 79.38 410 LEU A N 1
ATOM 3280 C CA . LEU A 1 410 ? 61.703 13.928 16.539 1.00 79.38 410 LEU A CA 1
ATOM 3281 C C . LEU A 1 410 ? 62.360 12.698 17.185 1.00 79.38 410 LEU A C 1
ATOM 3283 O O . LEU A 1 410 ? 63.301 12.854 17.964 1.00 79.38 410 LEU A O 1
ATOM 3287 N N . SER A 1 411 ? 61.871 11.493 16.884 1.00 80.19 411 SER A N 1
ATOM 3288 C CA . SER A 1 411 ? 62.458 10.233 17.355 1.00 80.19 411 SER A CA 1
ATOM 3289 C C . SER A 1 411 ? 63.618 9.731 16.489 1.00 80.19 411 SER A C 1
ATOM 3291 O O . SER A 1 411 ? 64.368 8.867 16.935 1.00 80.19 411 SER A O 1
ATOM 3293 N N . LEU A 1 412 ? 63.785 10.261 15.272 1.00 80.00 412 LEU A N 1
ATOM 3294 C CA . LEU A 1 412 ? 64.876 9.886 14.373 1.00 80.00 412 LEU A CA 1
ATOM 3295 C C . LEU A 1 412 ? 66.174 10.626 14.734 1.00 80.00 412 LEU A C 1
ATOM 3297 O O . LEU A 1 412 ? 66.156 11.784 15.162 1.00 80.00 412 LEU A O 1
ATOM 3301 N N . HIS A 1 413 ? 67.318 9.967 14.529 1.00 75.75 413 HIS A N 1
ATOM 3302 C CA . HIS A 1 413 ? 68.639 10.569 14.750 1.00 75.75 413 HIS A CA 1
ATOM 3303 C C . HIS A 1 413 ? 68.942 11.710 13.761 1.00 75.75 413 HIS A C 1
ATOM 3305 O O . HIS A 1 413 ? 69.628 12.662 14.119 1.00 75.75 413 HIS A O 1
ATOM 3311 N N . ASP A 1 414 ? 68.373 11.653 12.556 1.00 78.31 414 ASP A N 1
ATOM 3312 C CA . ASP A 1 414 ? 68.457 12.639 11.473 1.00 78.31 414 ASP A CA 1
ATOM 3313 C C . ASP A 1 414 ? 67.182 13.506 11.368 1.00 78.31 414 ASP A C 1
ATOM 3315 O O . ASP A 1 414 ? 66.713 13.861 10.281 1.00 78.31 414 ASP A O 1
ATOM 3319 N N . SER A 1 415 ? 66.590 13.853 12.516 1.00 79.88 415 SER A N 1
ATOM 3320 C CA . SER A 1 415 ? 65.406 14.719 12.595 1.00 79.88 415 SER A CA 1
ATOM 3321 C C . SER A 1 415 ? 65.611 16.029 11.824 1.00 79.88 415 SER A C 1
ATOM 3323 O O . SER A 1 415 ? 66.517 16.814 12.114 1.00 79.88 415 SER A O 1
ATOM 3325 N N . LYS A 1 416 ? 64.706 16.325 10.885 1.00 77.81 416 LYS A N 1
ATOM 3326 C CA . LYS A 1 416 ? 64.730 17.577 10.107 1.00 77.81 416 LYS A CA 1
ATOM 3327 C C . LYS A 1 416 ? 64.313 18.757 10.973 1.00 77.81 416 LYS A C 1
ATOM 3329 O O . LYS A 1 416 ? 64.797 19.862 10.746 1.00 77.81 416 LYS A O 1
ATOM 3334 N N . MET A 1 417 ? 63.495 18.512 12.000 1.00 75.62 417 MET A N 1
ATOM 3335 C CA . MET A 1 417 ? 63.178 19.499 13.029 1.00 75.62 417 MET A CA 1
ATOM 3336 C C . MET A 1 417 ? 64.403 19.883 13.877 1.00 75.62 417 MET A C 1
ATOM 3338 O O . MET A 1 417 ? 64.508 21.041 14.272 1.00 75.62 417 MET A O 1
ATOM 3342 N N . ARG A 1 418 ? 65.331 18.947 14.140 1.00 73.19 418 ARG A N 1
ATOM 3343 C CA . ARG A 1 418 ? 66.571 19.198 14.910 1.00 73.19 418 ARG A CA 1
ATOM 3344 C C . ARG A 1 418 ? 67.769 19.605 14.046 1.00 73.19 418 ARG A C 1
ATOM 3346 O O . ARG A 1 418 ? 68.750 20.116 14.579 1.00 73.19 418 ARG A O 1
ATOM 3353 N N . SER A 1 419 ? 67.707 19.371 12.737 1.00 77.44 419 SER A N 1
ATOM 3354 C CA . SER A 1 419 ? 68.790 19.693 11.809 1.00 77.44 419 SER A CA 1
ATOM 3355 C C . SER A 1 419 ? 68.976 21.203 11.648 1.00 77.44 419 SER A C 1
ATOM 3357 O O . SER A 1 419 ? 68.031 21.939 11.378 1.00 77.44 419 SER A O 1
ATOM 3359 N N . ASN A 1 420 ? 70.225 21.658 11.738 1.00 68.81 420 ASN A N 1
ATOM 3360 C CA . ASN A 1 420 ? 70.626 23.052 11.526 1.00 68.81 420 ASN A CA 1
ATOM 3361 C C . ASN A 1 420 ? 70.752 23.447 10.039 1.00 68.81 420 ASN A C 1
ATOM 3363 O O . ASN A 1 420 ? 71.023 24.608 9.742 1.00 68.81 420 ASN A O 1
ATOM 3367 N N . THR A 1 421 ? 70.577 22.492 9.119 1.00 73.56 421 THR A N 1
ATOM 3368 C CA . THR A 1 421 ? 70.629 22.703 7.660 1.00 73.56 421 THR A CA 1
ATOM 3369 C C . THR A 1 421 ? 69.242 22.830 7.022 1.00 73.56 421 THR A C 1
ATOM 3371 O O . THR A 1 421 ? 69.129 23.107 5.828 1.00 73.56 421 THR A O 1
ATOM 3374 N N . THR A 1 422 ? 68.173 22.639 7.797 1.00 75.50 422 THR A N 1
ATOM 3375 C CA . THR A 1 422 ? 66.790 22.786 7.334 1.00 75.50 422 THR A CA 1
ATOM 3376 C C . THR A 1 422 ? 66.433 24.261 7.127 1.00 75.50 422 THR A C 1
ATOM 3378 O O . THR A 1 422 ? 66.775 25.112 7.940 1.00 75.50 422 THR A O 1
ATOM 3381 N N . ALA A 1 423 ? 65.724 24.576 6.038 1.00 74.06 423 ALA A N 1
ATOM 3382 C CA . ALA A 1 423 ? 65.341 25.949 5.709 1.00 74.06 423 ALA A CA 1
ATOM 3383 C C . ALA A 1 423 ? 64.343 26.561 6.715 1.00 74.06 423 ALA A C 1
ATOM 3385 O O . ALA A 1 423 ? 63.374 25.912 7.117 1.00 74.06 423 ALA A O 1
ATOM 3386 N N . ASP A 1 424 ? 64.508 27.850 7.027 1.00 68.00 424 ASP A N 1
ATOM 3387 C CA . ASP A 1 424 ? 63.651 28.601 7.964 1.00 68.00 424 ASP A CA 1
ATOM 3388 C C . ASP A 1 424 ? 62.161 28.622 7.535 1.00 68.00 424 ASP A C 1
ATOM 3390 O O . ASP A 1 424 ? 61.250 28.576 8.372 1.00 68.00 424 ASP A O 1
ATOM 3394 N N . ASP A 1 425 ? 61.890 28.597 6.224 1.00 69.00 425 ASP A N 1
ATOM 3395 C CA . ASP A 1 425 ? 60.538 28.490 5.650 1.00 69.00 425 ASP A CA 1
ATOM 3396 C C . ASP A 1 425 ? 59.836 27.173 6.042 1.00 69.00 425 ASP A C 1
ATOM 3398 O O . ASP A 1 425 ? 58.630 27.163 6.310 1.00 69.00 425 ASP A O 1
ATOM 3402 N N . TRP A 1 426 ? 60.583 26.063 6.124 1.00 78.31 426 TRP A N 1
ATOM 3403 C CA . TRP A 1 426 ? 60.059 24.755 6.533 1.00 78.31 426 TRP A CA 1
ATOM 3404 C C . TRP A 1 426 ? 59.649 24.775 8.010 1.00 78.31 426 TRP A C 1
ATOM 3406 O O . TRP A 1 426 ? 58.547 24.349 8.359 1.00 78.31 426 TRP A O 1
ATOM 3416 N N . HIS A 1 427 ? 60.489 25.353 8.874 1.00 72.69 427 HIS A N 1
ATOM 3417 C CA . HIS A 1 427 ? 60.192 25.502 10.301 1.00 72.69 427 HIS A CA 1
ATOM 3418 C C . HIS A 1 427 ? 58.980 26.410 10.549 1.00 72.69 427 HIS A C 1
ATOM 3420 O O . HIS A 1 427 ? 58.142 26.115 11.403 1.00 72.69 427 HIS A O 1
ATOM 3426 N N . SER A 1 428 ? 58.837 27.471 9.752 1.00 69.62 428 SER A N 1
ATOM 3427 C CA . SER A 1 428 ? 57.684 28.376 9.801 1.00 69.62 428 SER A CA 1
ATOM 3428 C C . SER A 1 428 ? 56.371 27.679 9.421 1.00 69.62 428 SER A C 1
ATOM 3430 O O . SER A 1 428 ? 55.326 27.958 10.011 1.00 69.62 428 SER A O 1
ATOM 3432 N N . LEU A 1 429 ? 56.404 26.749 8.460 1.00 70.62 429 LEU A N 1
ATOM 3433 C CA . LEU A 1 429 ? 55.245 25.932 8.081 1.00 70.62 429 LEU A CA 1
ATOM 3434 C C . LEU A 1 429 ? 54.862 24.925 9.177 1.00 70.62 429 LEU A C 1
ATOM 3436 O O . LEU A 1 429 ? 53.683 24.818 9.513 1.00 70.62 429 LEU A O 1
ATOM 3440 N N . VAL A 1 430 ? 55.842 24.255 9.793 1.00 74.44 430 VAL A N 1
ATOM 3441 C CA . VAL A 1 430 ? 55.606 23.349 10.935 1.00 74.44 430 VAL A CA 1
ATOM 3442 C C . VAL A 1 430 ? 55.012 24.101 12.130 1.00 74.44 430 VAL A C 1
ATOM 3444 O O . VAL A 1 430 ? 54.073 23.608 12.754 1.00 74.44 430 VAL A O 1
ATOM 3447 N N . ALA A 1 431 ? 55.485 25.320 12.413 1.00 69.50 431 ALA A N 1
ATOM 3448 C CA . ALA A 1 431 ? 54.934 26.165 13.474 1.00 69.50 431 ALA A CA 1
ATOM 3449 C C . ALA A 1 431 ? 53.461 26.530 13.218 1.00 69.50 431 ALA A C 1
ATOM 3451 O O . ALA A 1 431 ? 52.633 26.410 14.121 1.00 69.50 431 ALA A O 1
ATOM 3452 N N . ARG A 1 432 ? 53.111 26.899 11.976 1.00 69.56 432 ARG A N 1
ATOM 3453 C CA . ARG A 1 432 ? 51.713 27.139 11.579 1.00 69.56 432 ARG A CA 1
ATOM 3454 C C . ARG A 1 432 ? 50.842 25.898 11.759 1.00 69.56 432 ARG A C 1
ATOM 3456 O O . ARG A 1 432 ? 49.738 26.012 12.279 1.00 69.56 432 ARG A O 1
ATOM 3463 N N . MET A 1 433 ? 51.341 24.719 11.388 1.00 72.19 433 MET A N 1
ATOM 3464 C CA . MET A 1 433 ? 50.609 23.468 11.595 1.00 72.19 433 MET A CA 1
ATOM 3465 C C . MET A 1 433 ? 50.410 23.158 13.085 1.00 72.19 433 MET A C 1
ATOM 3467 O O . MET A 1 433 ? 49.299 22.806 13.472 1.00 72.19 433 MET A O 1
ATOM 3471 N N . CYS A 1 434 ? 51.417 23.366 13.943 1.00 69.31 434 CYS A N 1
ATOM 3472 C CA . CYS A 1 434 ? 51.238 23.174 15.386 1.00 69.31 434 CYS A CA 1
ATOM 3473 C C . CYS A 1 434 ? 50.211 24.147 15.996 1.00 69.31 434 CYS A C 1
ATOM 3475 O O . CYS A 1 434 ? 49.434 23.720 16.849 1.00 69.31 434 CYS A O 1
ATOM 3477 N N . LEU A 1 435 ? 50.145 25.403 15.526 1.00 66.56 435 LEU A N 1
ATOM 3478 C CA . LEU A 1 435 ? 49.107 26.364 15.938 1.00 66.56 435 LEU A CA 1
ATOM 3479 C C . LEU A 1 435 ? 47.691 25.873 15.592 1.00 66.56 435 LEU A C 1
ATOM 3481 O O . LEU A 1 435 ? 46.777 26.055 16.389 1.00 66.56 435 LEU A O 1
ATOM 3485 N N . ILE A 1 436 ? 47.518 25.208 14.444 1.00 66.56 436 ILE A N 1
ATOM 3486 C CA . ILE A 1 436 ? 46.234 24.617 14.028 1.00 66.56 436 ILE A CA 1
ATOM 3487 C C . ILE A 1 436 ? 45.880 23.386 14.883 1.00 66.56 436 ILE A C 1
ATOM 3489 O O . ILE A 1 436 ? 44.710 23.152 15.169 1.00 66.56 436 ILE A O 1
ATOM 3493 N N . THR A 1 437 ? 46.870 22.591 15.307 1.00 65.31 437 THR A N 1
ATOM 3494 C CA . THR A 1 437 ? 46.644 21.335 16.054 1.00 65.31 437 THR A CA 1
ATOM 3495 C C . THR A 1 437 ? 46.513 21.485 17.582 1.00 65.31 437 THR A C 1
ATOM 3497 O O . THR A 1 437 ? 46.176 20.510 18.252 1.00 65.31 437 THR A O 1
ATOM 3500 N N . GLY A 1 438 ? 46.756 22.677 18.142 1.00 63.78 438 GLY A N 1
ATOM 3501 C CA . GLY A 1 438 ? 46.528 22.989 19.563 1.00 63.78 438 GLY A CA 1
ATOM 3502 C C . GLY A 1 438 ? 47.542 22.388 20.556 1.00 63.78 438 GLY A C 1
ATOM 3503 O O . GLY A 1 438 ? 48.659 22.015 20.191 1.00 63.78 438 GLY A O 1
ATOM 3504 N N . GLU A 1 439 ? 47.150 22.303 21.837 1.00 59.19 439 GLU A N 1
ATOM 3505 C CA . GLU A 1 439 ? 48.024 21.977 22.988 1.00 59.19 439 GLU A CA 1
ATOM 3506 C C . GLU A 1 439 ? 48.762 20.627 22.885 1.00 59.19 439 GLU A C 1
ATOM 3508 O O . GLU A 1 439 ? 49.856 20.477 23.429 1.00 59.19 439 GLU A O 1
ATOM 3513 N N . ILE A 1 440 ? 48.228 19.660 22.132 1.00 62.56 440 ILE A N 1
ATOM 3514 C CA . ILE A 1 440 ? 48.829 18.324 21.962 1.00 62.56 440 ILE A CA 1
ATOM 3515 C C . ILE A 1 440 ? 50.184 18.400 21.225 1.00 62.56 440 ILE A C 1
ATOM 3517 O O . ILE A 1 440 ? 51.126 17.697 21.600 1.00 62.56 440 ILE A O 1
ATOM 3521 N N . CYS A 1 441 ? 50.313 19.263 20.205 1.00 62.84 441 CYS A N 1
ATOM 3522 C CA . CYS A 1 441 ? 51.579 19.465 19.474 1.00 62.84 441 CYS A CA 1
ATOM 3523 C C . CYS A 1 441 ? 52.637 20.061 20.407 1.00 62.84 441 CYS A C 1
ATOM 3525 O O . CYS A 1 441 ? 53.780 19.602 20.444 1.00 62.84 441 CYS A O 1
ATOM 3527 N N . PHE A 1 442 ? 52.228 21.053 21.204 1.00 62.84 442 PHE A N 1
ATOM 3528 C CA . PHE A 1 442 ? 53.104 21.762 22.131 1.00 62.84 442 PHE A CA 1
ATOM 3529 C C . PHE A 1 442 ? 53.583 20.862 23.271 1.00 62.84 442 PHE A C 1
ATOM 3531 O O . PHE A 1 442 ? 54.780 20.844 23.547 1.00 62.84 442 PHE A O 1
ATOM 3538 N N . GLY A 1 443 ? 52.718 20.013 23.832 1.00 62.53 443 GLY A N 1
ATOM 3539 C CA . GLY A 1 443 ? 53.116 19.038 24.853 1.00 62.53 443 GLY A CA 1
ATOM 3540 C C . GLY A 1 443 ? 54.175 18.033 24.373 1.00 62.53 443 GLY A C 1
ATOM 3541 O O . GLY A 1 443 ? 55.109 17.719 25.111 1.00 62.53 443 GLY A O 1
ATOM 3542 N N . ILE A 1 444 ? 54.094 17.561 23.121 1.00 64.81 444 ILE A N 1
ATOM 3543 C CA . ILE A 1 444 ? 55.098 16.644 22.542 1.00 64.81 444 ILE A CA 1
ATOM 3544 C C . ILE A 1 444 ? 56.433 17.359 22.312 1.00 64.81 444 ILE A C 1
ATOM 3546 O O . ILE A 1 444 ? 57.488 16.790 22.607 1.00 64.81 444 ILE A O 1
ATOM 3550 N N . LEU A 1 445 ? 56.396 18.600 21.816 1.00 63.88 445 LEU A N 1
ATOM 3551 C CA . LEU A 1 445 ? 57.595 19.422 21.645 1.00 63.88 445 LEU A CA 1
ATOM 3552 C C . LEU A 1 445 ? 58.265 19.707 22.999 1.00 63.88 445 LEU A C 1
ATOM 3554 O O . LEU A 1 445 ? 59.476 19.546 23.115 1.00 63.88 445 LEU A O 1
ATOM 3558 N N . GLU A 1 446 ? 57.495 20.029 24.040 1.00 63.78 446 GLU A N 1
ATOM 3559 C CA . GLU A 1 446 ? 58.003 20.261 25.401 1.00 63.78 446 GLU A CA 1
ATOM 3560 C C . GLU A 1 446 ? 58.576 18.997 26.064 1.00 63.78 446 GLU A C 1
ATOM 3562 O O . GLU A 1 446 ? 59.529 19.085 26.842 1.00 63.78 446 GLU A O 1
ATOM 3567 N N . GLN A 1 447 ? 58.014 17.817 25.779 1.00 65.06 447 GLN A N 1
ATOM 3568 C CA . GLN A 1 447 ? 58.496 16.542 26.320 1.00 65.06 447 GLN A CA 1
ATOM 3569 C C . GLN A 1 447 ? 59.784 16.067 25.630 1.00 65.06 447 GLN A C 1
ATOM 3571 O O . GLN A 1 447 ? 60.698 15.589 26.298 1.00 65.06 447 GLN A O 1
ATOM 3576 N N . GLN A 1 448 ? 59.857 16.176 24.300 1.00 65.06 448 GLN A N 1
ATOM 3577 C CA . GLN A 1 448 ? 60.975 15.667 23.489 1.00 65.06 448 GLN A CA 1
ATOM 3578 C C . GLN A 1 448 ? 62.105 16.693 23.296 1.00 65.06 448 GLN A C 1
ATOM 3580 O O . GLN A 1 448 ? 63.188 16.337 22.824 1.00 65.06 448 GLN A O 1
ATOM 3585 N N . MET A 1 449 ? 61.861 17.962 23.643 1.00 62.75 449 MET A N 1
ATOM 3586 C CA . MET A 1 449 ? 62.844 19.051 23.664 1.00 62.75 449 MET A CA 1
ATOM 3587 C C . MET A 1 449 ? 62.733 19.836 24.989 1.00 62.75 449 MET A C 1
ATOM 3589 O O . MET A 1 449 ? 62.291 20.987 25.005 1.00 62.75 449 MET A O 1
ATOM 3593 N N . PRO A 1 450 ? 63.156 19.244 26.124 1.00 53.66 450 PRO A N 1
ATOM 3594 C CA . PRO A 1 450 ? 62.960 19.805 27.467 1.00 53.66 450 PRO A CA 1
ATOM 3595 C C . PRO A 1 450 ? 63.653 21.158 27.699 1.00 53.66 450 PRO A C 1
ATOM 3597 O O . PRO A 1 450 ? 63.300 21.879 28.631 1.00 53.66 450 PRO A O 1
ATOM 3600 N N . HIS A 1 451 ? 64.595 21.552 26.837 1.00 53.44 451 HIS A N 1
ATOM 3601 C CA . HIS A 1 451 ? 65.220 22.880 26.853 1.00 53.44 451 HIS A CA 1
ATOM 3602 C C . HIS A 1 451 ? 64.226 24.025 26.580 1.00 53.44 451 HIS A C 1
ATOM 3604 O O . HIS A 1 451 ? 64.506 25.164 26.946 1.00 53.44 451 HIS A O 1
ATOM 3610 N N . LEU A 1 452 ? 63.053 23.729 26.008 1.00 50.66 452 LEU A N 1
ATOM 3611 C CA . LEU A 1 452 ? 61.980 24.701 25.779 1.00 50.66 452 LEU A CA 1
ATOM 3612 C C . LEU A 1 452 ? 61.205 25.070 27.058 1.00 50.66 452 LEU A C 1
ATOM 3614 O O . LEU A 1 452 ? 60.650 26.161 27.128 1.00 50.66 452 LEU A O 1
ATOM 3618 N N . LYS A 1 453 ? 61.228 24.225 28.106 1.00 43.97 453 LYS A N 1
ATOM 3619 C CA . LYS A 1 453 ? 60.513 24.459 29.382 1.00 43.97 453 LYS A CA 1
ATOM 3620 C C . LYS A 1 453 ? 61.092 25.583 30.254 1.00 43.97 453 LYS A C 1
ATOM 3622 O O . LYS A 1 453 ? 60.451 25.978 31.221 1.00 43.97 453 LYS A O 1
ATOM 3627 N N . LYS A 1 454 ? 62.299 26.086 29.960 1.00 43.31 454 LYS A N 1
ATOM 3628 C CA . LYS A 1 454 ? 62.965 27.133 30.764 1.00 43.31 454 LYS A CA 1
ATOM 3629 C C . LYS A 1 454 ? 62.523 28.568 30.439 1.00 43.31 454 LYS A C 1
ATOM 3631 O O . LYS A 1 454 ? 62.993 29.490 31.098 1.00 43.31 454 LYS A O 1
ATOM 3636 N N . PHE A 1 455 ? 61.646 28.771 29.457 1.00 43.75 455 PHE A N 1
ATOM 3637 C CA . PHE A 1 455 ? 61.162 30.101 29.092 1.00 43.75 455 PHE A CA 1
ATOM 3638 C C . PHE A 1 455 ? 59.877 30.441 29.857 1.00 43.75 455 PHE A C 1
ATOM 3640 O O . PHE A 1 455 ? 58.802 29.913 29.578 1.00 43.75 455 PHE A O 1
ATOM 3647 N N . ASP A 1 456 ? 60.023 31.310 30.859 1.00 37.75 456 ASP A N 1
ATOM 3648 C CA . ASP A 1 456 ? 58.939 31.859 31.674 1.00 37.75 456 ASP A CA 1
ATOM 3649 C C . ASP A 1 456 ? 57.934 32.633 30.797 1.00 37.75 456 ASP A C 1
ATOM 3651 O O . ASP A 1 456 ? 58.320 33.449 29.958 1.00 37.75 456 ASP A O 1
ATOM 3655 N N . ARG A 1 457 ? 56.628 32.406 30.992 1.00 39.16 457 ARG A N 1
ATOM 3656 C CA . ARG A 1 457 ? 55.550 32.989 30.165 1.00 39.16 457 ARG A CA 1
ATOM 3657 C C . ARG A 1 457 ? 55.361 34.504 30.378 1.00 39.16 457 ARG A C 1
ATOM 3659 O O . ARG A 1 457 ? 54.431 35.071 29.808 1.00 39.16 457 ARG A O 1
ATOM 3666 N N . ARG A 1 458 ? 56.166 35.160 31.227 1.00 34.94 458 ARG A N 1
ATOM 3667 C CA . ARG A 1 458 ? 55.923 36.542 31.694 1.00 34.94 458 ARG A CA 1
ATOM 3668 C C . ARG A 1 458 ? 57.137 37.487 31.740 1.00 34.94 458 ARG A C 1
ATOM 3670 O O . ARG A 1 458 ? 56.961 38.613 32.197 1.00 34.94 458 ARG A O 1
ATOM 3677 N N . GLN A 1 459 ? 58.330 37.115 31.262 1.00 35.19 459 GLN A N 1
ATOM 3678 C CA . GLN A 1 459 ? 59.506 38.010 31.304 1.00 35.19 459 GLN A CA 1
ATOM 3679 C C . GLN A 1 459 ? 59.969 38.498 29.917 1.00 35.19 459 GLN A C 1
ATOM 3681 O O . GLN A 1 459 ? 60.203 37.717 28.999 1.00 35.19 459 GLN A O 1
ATOM 3686 N N . PHE A 1 460 ? 60.078 39.826 29.796 1.00 34.03 460 PHE A N 1
ATOM 3687 C CA . PHE A 1 460 ? 60.490 40.622 28.631 1.00 34.03 460 PHE A CA 1
ATOM 3688 C C . PHE A 1 460 ? 62.023 40.690 28.472 1.00 34.03 460 PHE A C 1
ATOM 3690 O O . PHE A 1 460 ? 62.702 40.803 29.485 1.00 34.03 460 PHE A O 1
ATOM 3697 N N . LEU A 1 461 ? 62.548 40.740 27.229 1.00 29.50 461 LEU A N 1
ATOM 3698 C CA . LEU A 1 461 ? 63.745 41.511 26.795 1.00 29.50 461 LEU A CA 1
ATOM 3699 C C . LEU A 1 461 ? 64.012 41.338 25.272 1.00 29.50 461 LEU A C 1
ATOM 3701 O O . LEU A 1 461 ? 63.880 40.226 24.758 1.00 29.50 461 LEU A O 1
ATOM 3705 N N . PRO A 1 462 ? 64.424 42.394 24.535 1.00 32.53 462 PRO A N 1
ATOM 3706 C CA . PRO A 1 462 ? 64.849 42.307 23.142 1.00 32.53 462 PRO A CA 1
ATOM 3707 C C . PRO A 1 462 ? 66.361 42.038 23.046 1.00 32.53 462 PRO A C 1
ATOM 3709 O O . PRO A 1 462 ? 67.157 42.671 23.732 1.00 32.53 462 PRO A O 1
ATOM 3712 N N . SER A 1 463 ? 66.757 41.177 22.107 1.00 32.16 463 SER A N 1
ATOM 3713 C CA . SER A 1 463 ? 68.151 40.908 21.697 1.00 32.16 463 SER A CA 1
ATOM 3714 C C . SER A 1 463 ? 68.938 39.905 22.552 1.00 32.16 463 SER A C 1
ATOM 3716 O O . SER A 1 463 ? 69.798 40.281 23.340 1.00 32.16 463 SER A O 1
ATOM 3718 N N . ILE A 1 464 ? 68.755 38.605 22.289 1.00 31.83 464 ILE A N 1
ATOM 3719 C CA . ILE A 1 464 ? 69.766 37.579 22.599 1.00 31.83 464 ILE A CA 1
ATOM 3720 C C . ILE A 1 464 ? 69.898 36.630 21.397 1.00 31.83 464 ILE A C 1
ATOM 3722 O O . ILE A 1 464 ? 68.951 35.944 21.017 1.00 31.83 464 ILE A O 1
ATOM 3726 N N . LYS A 1 465 ? 71.093 36.589 20.789 1.00 31.78 465 LYS A N 1
ATOM 3727 C CA . LYS A 1 465 ? 71.504 35.547 19.834 1.00 31.78 465 LYS A CA 1
ATOM 3728 C C . LYS A 1 465 ? 71.818 34.274 20.626 1.00 31.78 465 LYS A C 1
ATOM 3730 O O . LYS A 1 465 ? 72.871 34.198 21.251 1.00 31.78 465 LYS A O 1
ATOM 3735 N N . LEU A 1 466 ? 70.944 33.271 20.578 1.00 32.84 466 LEU A N 1
ATOM 3736 C CA . LEU A 1 466 ? 71.266 31.922 21.051 1.00 32.84 466 LEU A CA 1
ATOM 3737 C C . LEU A 1 466 ? 71.899 31.121 19.908 1.00 32.84 466 LEU A C 1
ATOM 3739 O O . LEU A 1 466 ? 71.292 30.894 18.861 1.00 32.84 466 LEU A O 1
ATOM 3743 N N . GLN A 1 467 ? 73.154 30.724 20.110 1.00 32.34 467 GLN A N 1
ATOM 3744 C CA . GLN A 1 467 ? 73.843 29.744 19.280 1.00 32.34 467 GLN A CA 1
ATOM 3745 C C . GLN A 1 467 ? 73.087 28.405 19.338 1.00 32.34 467 GLN A C 1
ATOM 3747 O O . GLN A 1 467 ? 72.858 27.867 20.417 1.00 32.34 467 GLN A O 1
ATOM 3752 N N . GLY A 1 468 ? 72.733 27.852 18.176 1.00 40.97 468 GLY A N 1
ATOM 3753 C CA . GLY A 1 468 ? 72.537 26.405 18.026 1.00 40.97 468 GLY A CA 1
ATOM 3754 C C . GLY A 1 468 ? 71.123 25.869 17.790 1.00 40.97 468 GLY A C 1
ATOM 3755 O O . GLY A 1 468 ? 71.028 24.751 17.304 1.00 40.97 468 GLY A O 1
ATOM 3756 N N . TYR A 1 469 ? 70.038 26.618 18.020 1.00 39.28 469 TYR A N 1
ATOM 3757 C CA . TYR A 1 469 ? 68.675 26.155 17.692 1.00 39.28 469 TYR A CA 1
ATOM 3758 C C . TYR A 1 469 ? 67.812 27.319 17.180 1.00 39.28 469 TYR A C 1
ATOM 3760 O O . TYR A 1 469 ? 67.366 28.162 17.951 1.00 39.28 469 TYR A O 1
ATOM 3768 N N . ARG A 1 470 ? 67.590 27.390 15.859 1.00 42.69 470 ARG A N 1
ATOM 3769 C CA . ARG A 1 470 ? 66.852 28.476 15.171 1.00 42.69 470 ARG A CA 1
ATOM 3770 C C . ARG A 1 470 ? 65.332 28.272 15.086 1.00 42.69 470 ARG A C 1
ATOM 3772 O O . ARG A 1 470 ? 64.669 28.889 14.261 1.00 42.69 470 ARG A O 1
ATOM 3779 N N . VAL A 1 471 ? 64.740 27.435 15.933 1.00 43.22 471 VAL A N 1
ATOM 3780 C CA . VAL A 1 471 ? 63.331 27.046 15.781 1.00 43.22 471 VAL A CA 1
ATOM 3781 C C . VAL A 1 471 ? 62.560 27.358 17.049 1.00 43.22 471 VAL A C 1
ATOM 3783 O O . VAL A 1 471 ? 62.448 26.495 17.908 1.00 43.22 471 VAL A O 1
ATOM 3786 N N . LEU A 1 472 ? 62.083 28.606 17.166 1.00 43.66 472 LEU A N 1
ATOM 3787 C CA . LEU A 1 472 ? 60.854 29.028 17.877 1.00 43.66 472 LEU A CA 1
ATOM 3788 C C . LEU A 1 472 ? 60.748 30.563 17.992 1.00 43.66 472 LEU A C 1
ATOM 3790 O O . LEU A 1 472 ? 60.358 31.103 19.020 1.00 43.66 472 LEU A O 1
ATOM 3794 N N . GLN A 1 473 ? 61.029 31.301 16.912 1.00 41.16 473 GLN A N 1
ATOM 3795 C CA . GLN A 1 473 ? 60.731 32.743 16.868 1.00 41.16 473 GLN A CA 1
ATOM 3796 C C . GLN A 1 473 ? 59.248 33.056 16.578 1.00 41.16 473 GLN A C 1
ATOM 3798 O O . GLN A 1 473 ? 58.847 34.213 16.626 1.00 41.16 473 GLN A O 1
ATOM 3803 N N . LEU A 1 474 ? 58.409 32.042 16.328 1.00 38.53 474 LEU A N 1
ATOM 3804 C CA . LEU A 1 474 ? 56.983 32.216 16.011 1.00 38.53 474 LEU A CA 1
ATOM 3805 C C . LEU A 1 474 ? 56.011 31.773 17.115 1.00 38.53 474 LEU A C 1
ATOM 3807 O O . LEU A 1 474 ? 54.806 31.774 16.886 1.00 38.53 474 LEU A O 1
ATOM 3811 N N . TYR A 1 475 ? 56.501 31.444 18.316 1.00 39.09 475 TYR A N 1
ATOM 3812 C CA . TYR A 1 475 ? 55.633 31.338 19.500 1.00 39.09 475 TYR A CA 1
ATOM 3813 C C . TYR A 1 475 ? 55.360 32.706 20.146 1.00 39.09 475 TYR A C 1
ATOM 3815 O O . TYR A 1 475 ? 54.554 32.814 21.059 1.00 39.09 475 TYR A O 1
ATOM 3823 N N . PHE A 1 476 ? 56.026 33.761 19.661 1.00 39.75 476 PHE A N 1
ATOM 3824 C CA . PHE A 1 476 ? 56.099 35.050 20.348 1.00 39.75 476 PHE A CA 1
ATOM 3825 C C . PHE A 1 476 ? 55.324 36.196 19.674 1.00 39.75 476 PHE A C 1
ATOM 3827 O O . PHE A 1 476 ? 55.233 37.271 20.252 1.00 39.75 476 PHE A O 1
ATOM 3834 N N . VAL A 1 477 ? 54.751 36.002 18.477 1.00 38.78 477 VAL A N 1
ATOM 3835 C CA . VAL A 1 477 ? 54.103 37.103 17.721 1.00 38.78 477 VAL A CA 1
ATOM 3836 C C . VAL A 1 477 ? 52.565 37.034 17.714 1.00 38.78 477 VAL A C 1
ATOM 3838 O O . VAL A 1 477 ? 51.924 38.008 17.343 1.00 38.78 477 VAL A O 1
ATOM 3841 N N . LEU A 1 478 ? 51.928 35.934 18.145 1.00 33.16 478 LEU A N 1
ATOM 3842 C CA . LEU A 1 478 ? 50.476 35.739 17.942 1.00 33.16 478 LEU A CA 1
ATOM 3843 C C . LEU A 1 478 ? 49.653 35.384 19.193 1.00 33.16 478 LEU A C 1
ATOM 3845 O O . LEU A 1 478 ? 48.523 34.916 19.068 1.00 33.16 478 LEU A O 1
ATOM 3849 N N . THR A 1 479 ? 50.150 35.669 20.397 1.00 35.81 479 THR A N 1
ATOM 3850 C CA . THR A 1 479 ? 49.316 35.660 21.610 1.00 35.81 479 THR A CA 1
ATOM 3851 C C . THR A 1 479 ? 49.328 37.035 22.269 1.00 35.81 479 THR A C 1
ATOM 3853 O O . THR A 1 479 ? 50.311 37.398 22.904 1.00 35.81 479 THR A O 1
ATOM 3856 N N . PHE A 1 480 ? 48.185 37.722 22.128 1.00 31.27 480 PHE A N 1
ATOM 3857 C CA . PHE A 1 480 ? 47.785 39.069 22.576 1.00 31.27 480 PHE A CA 1
ATOM 3858 C C . PHE A 1 480 ? 48.268 40.262 21.735 1.00 31.27 480 PHE A C 1
ATOM 3860 O O . PHE A 1 480 ? 49.455 40.421 21.509 1.00 31.27 480 PHE A O 1
ATOM 3867 N N . ARG A 1 481 ? 47.437 41.227 21.333 1.00 30.31 481 ARG A N 1
ATOM 3868 C CA . ARG A 1 481 ? 45.973 41.408 21.216 1.00 30.31 481 ARG A CA 1
ATOM 3869 C C . ARG A 1 481 ? 45.833 42.768 20.511 1.00 30.31 481 ARG A C 1
ATOM 3871 O O . ARG A 1 481 ? 46.649 43.636 20.775 1.00 30.31 481 ARG A O 1
ATOM 3878 N N . GLU A 1 482 ? 44.849 42.908 19.629 1.00 34.12 482 GLU A N 1
ATOM 3879 C CA . GLU A 1 482 ? 44.229 44.162 19.158 1.00 34.12 482 GLU A CA 1
ATOM 3880 C C . GLU A 1 482 ? 45.034 45.480 19.205 1.00 34.12 482 GLU A C 1
ATOM 3882 O O . GLU A 1 482 ? 45.344 45.999 20.270 1.00 34.12 482 GLU A O 1
ATOM 3887 N N . VAL A 1 483 ? 45.169 46.080 18.015 1.00 29.28 483 VAL A N 1
ATOM 3888 C CA . VAL A 1 483 ? 45.330 47.513 17.674 1.00 29.28 483 VAL A CA 1
ATOM 3889 C C . VAL A 1 483 ? 46.544 47.716 16.772 1.00 29.28 483 VAL A C 1
ATOM 3891 O O . VAL A 1 483 ? 47.664 47.832 17.240 1.00 29.28 483 VAL A O 1
ATOM 3894 N N . LEU A 1 484 ? 46.264 47.733 15.466 1.00 27.64 484 LEU A N 1
ATOM 3895 C CA . LEU A 1 484 ? 46.863 48.512 14.368 1.00 27.64 484 LEU A CA 1
ATOM 3896 C C . LEU A 1 484 ? 46.082 48.051 13.119 1.00 27.64 484 LEU A C 1
ATOM 3898 O O . LEU A 1 484 ? 46.413 47.070 12.466 1.00 27.64 484 LEU A O 1
ATOM 3902 N N . TYR A 1 485 ? 44.852 48.520 12.904 1.00 25.64 485 TYR A N 1
ATOM 3903 C CA . TYR A 1 485 ? 44.599 49.688 12.056 1.00 25.64 485 TYR A CA 1
ATOM 3904 C C . TYR A 1 485 ? 45.733 49.989 11.063 1.00 25.64 485 TYR A C 1
ATOM 3906 O O . TYR A 1 485 ? 46.730 50.588 11.440 1.00 25.64 485 TYR A O 1
ATOM 3914 N N . ARG A 1 486 ? 45.464 49.623 9.798 1.00 29.91 486 ARG A N 1
ATOM 3915 C CA . ARG A 1 486 ? 45.978 50.179 8.529 1.00 29.91 486 ARG A CA 1
ATOM 3916 C C . ARG A 1 486 ? 47.509 50.182 8.396 1.00 29.91 486 ARG A C 1
ATOM 3918 O O . ARG A 1 486 ? 48.196 50.941 9.054 1.00 29.91 486 ARG A O 1
ATOM 3925 N N . THR A 1 487 ? 48.055 49.426 7.452 1.00 27.52 487 THR A N 1
ATOM 3926 C CA . THR A 1 487 ? 48.133 49.920 6.071 1.00 27.52 487 THR A CA 1
ATOM 3927 C C . THR A 1 487 ? 47.869 48.846 5.016 1.00 27.52 487 THR A C 1
ATOM 3929 O O . THR A 1 487 ? 48.231 47.682 5.131 1.00 27.52 487 THR A O 1
ATOM 3932 N N . SER A 1 488 ? 47.190 49.314 3.978 1.00 37.03 488 SER A N 1
ATOM 3933 C CA . SER A 1 488 ? 46.919 48.714 2.681 1.00 37.03 488 SER A CA 1
ATOM 3934 C C . SER A 1 488 ? 48.139 48.070 2.013 1.00 37.03 488 SER A C 1
ATOM 3936 O O . SER A 1 488 ? 49.056 48.778 1.602 1.00 37.03 488 SER A O 1
ATOM 3938 N N . GLU A 1 489 ? 48.068 46.765 1.768 1.00 36.75 489 GLU A N 1
ATOM 3939 C CA . GLU A 1 489 ? 48.563 46.205 0.511 1.00 36.75 489 GLU A CA 1
ATOM 3940 C C . GLU A 1 489 ? 47.345 45.926 -0.372 1.00 36.75 489 GLU A C 1
ATOM 3942 O O . GLU A 1 489 ? 46.467 45.121 -0.057 1.00 36.75 489 GLU A O 1
ATOM 3947 N N . GLU A 1 490 ? 47.244 46.710 -1.441 1.00 43.69 490 GLU A N 1
ATOM 3948 C CA . GLU A 1 490 ? 46.152 46.708 -2.401 1.00 43.69 490 GLU A CA 1
ATOM 3949 C C . GLU A 1 490 ? 46.134 45.390 -3.179 1.00 43.69 490 GLU A C 1
ATOM 3951 O O . GLU A 1 490 ? 46.792 45.238 -4.207 1.00 43.69 490 GLU A O 1
ATOM 3956 N N . THR A 1 491 ? 45.341 44.419 -2.731 1.00 49.47 491 THR A N 1
ATOM 3957 C CA . THR A 1 491 ? 44.947 43.323 -3.616 1.00 49.47 491 THR A CA 1
ATOM 3958 C C . THR A 1 491 ? 43.859 43.836 -4.562 1.00 49.47 491 THR A C 1
ATOM 3960 O O . THR A 1 491 ? 42.775 44.196 -4.085 1.00 49.47 491 THR A O 1
ATOM 3963 N N . PRO A 1 492 ? 44.098 43.887 -5.886 1.00 58.62 492 PRO A N 1
ATOM 3964 C CA . PRO A 1 492 ? 43.080 44.321 -6.827 1.00 58.62 492 PRO A CA 1
ATOM 3965 C C . PRO A 1 492 ? 41.913 43.335 -6.813 1.00 58.62 492 PRO A C 1
ATOM 3967 O O . PRO A 1 492 ? 42.097 42.119 -6.915 1.00 58.62 492 PRO A O 1
ATOM 3970 N N . MET A 1 493 ? 40.693 43.857 -6.720 1.00 70.19 493 MET A N 1
ATOM 3971 C CA . MET A 1 493 ? 39.487 43.045 -6.786 1.00 70.19 493 MET A CA 1
ATOM 3972 C C . MET A 1 493 ? 39.448 42.292 -8.127 1.00 70.19 493 MET A C 1
ATOM 3974 O O . MET A 1 493 ? 39.713 42.878 -9.184 1.00 70.19 493 MET A O 1
ATOM 3978 N N . PRO A 1 494 ? 39.088 40.996 -8.135 1.00 66.50 494 PRO A N 1
ATOM 3979 C CA . PRO A 1 494 ? 39.160 40.161 -9.337 1.00 66.50 494 PRO A CA 1
ATOM 3980 C C . PRO A 1 494 ? 38.220 40.630 -10.462 1.00 66.50 494 PRO A C 1
ATOM 3982 O O . PRO A 1 494 ? 38.399 40.260 -11.625 1.00 66.50 494 PRO A O 1
ATOM 3985 N N . PHE A 1 495 ? 37.242 41.485 -10.148 1.00 79.19 495 PHE A N 1
ATOM 3986 C CA . PHE A 1 495 ? 36.267 42.025 -11.090 1.00 79.19 495 PHE A CA 1
ATOM 3987 C C . PHE A 1 495 ? 36.238 43.556 -11.054 1.00 79.19 495 PHE A C 1
ATOM 3989 O O . PHE A 1 495 ? 36.520 44.174 -10.032 1.00 79.19 495 PHE A O 1
ATOM 3996 N N . SER A 1 496 ? 35.869 44.187 -12.172 1.00 83.88 496 SER A N 1
ATOM 3997 C CA . SER A 1 496 ? 35.549 45.617 -12.181 1.00 83.88 496 SER A CA 1
ATOM 3998 C C . SER A 1 496 ? 34.272 45.890 -11.379 1.00 83.88 496 SER A C 1
ATOM 4000 O O . SER A 1 496 ? 33.329 45.095 -11.422 1.00 83.88 496 SER A O 1
ATOM 4002 N N . CYS A 1 497 ? 34.230 47.018 -10.662 1.00 86.81 497 CYS A N 1
ATOM 4003 C CA . CYS A 1 497 ? 33.049 47.413 -9.894 1.00 86.81 497 CYS A CA 1
ATOM 4004 C C . CYS A 1 497 ? 31.839 47.678 -10.809 1.00 86.81 497 CYS A C 1
ATOM 4006 O O . CYS A 1 497 ? 31.994 48.016 -11.990 1.00 86.81 497 CYS A O 1
ATOM 4008 N N . TYR A 1 498 ? 30.625 47.570 -10.262 1.00 81.06 498 TYR A N 1
ATOM 4009 C CA . TYR A 1 498 ? 29.387 47.760 -11.027 1.00 81.06 498 TYR A CA 1
ATOM 4010 C C . TYR A 1 498 ? 29.299 49.139 -11.689 1.00 81.06 498 TYR A C 1
ATOM 4012 O O . TYR A 1 498 ? 28.820 49.238 -12.815 1.00 81.06 498 TYR A O 1
ATOM 4020 N N . GLN A 1 499 ? 29.817 50.193 -11.052 1.00 83.69 499 GLN A N 1
ATOM 4021 C CA . GLN A 1 499 ? 29.681 51.553 -11.579 1.00 83.69 499 GLN A CA 1
ATOM 4022 C C . GLN A 1 499 ? 30.599 51.852 -12.757 1.00 83.69 499 GLN A C 1
ATOM 4024 O O . GLN A 1 499 ? 30.143 52.359 -13.782 1.00 83.69 499 GLN A O 1
ATOM 4029 N N . CYS A 1 500 ? 31.874 51.472 -12.674 1.00 84.25 500 CYS A N 1
ATOM 4030 C CA . CYS A 1 500 ? 32.769 51.585 -13.824 1.00 84.25 500 CYS A CA 1
ATOM 4031 C C . CYS A 1 500 ? 32.325 50.656 -14.963 1.00 84.25 500 CYS A C 1
ATOM 4033 O O . CYS A 1 500 ? 32.442 51.027 -16.130 1.00 84.25 500 CYS A O 1
ATOM 4035 N N . ARG A 1 501 ? 31.740 49.492 -14.642 1.00 79.62 501 ARG A N 1
ATOM 4036 C CA . ARG A 1 501 ? 31.174 48.570 -15.636 1.00 79.62 501 ARG A CA 1
ATOM 4037 C C . ARG A 1 501 ? 29.928 49.138 -16.331 1.00 79.62 501 ARG A C 1
ATOM 4039 O O . ARG A 1 501 ? 29.870 49.080 -17.556 1.00 79.62 501 ARG A O 1
ATOM 4046 N N . ASN A 1 502 ? 28.988 49.735 -15.596 1.00 76.06 502 ASN A N 1
ATOM 4047 C CA . ASN A 1 502 ? 27.779 50.352 -16.161 1.00 76.06 502 ASN A CA 1
ATOM 4048 C C . ASN A 1 502 ? 28.093 51.620 -16.966 1.00 76.06 502 ASN A C 1
ATOM 4050 O O . ASN A 1 502 ? 27.483 51.852 -18.006 1.00 76.06 502 ASN A O 1
ATOM 4054 N N . ARG A 1 503 ? 29.093 52.401 -16.539 1.00 75.62 503 ARG A N 1
ATOM 4055 C CA . ARG A 1 503 ? 29.567 53.593 -17.264 1.00 75.62 503 ARG A CA 1
ATOM 4056 C C . ARG A 1 503 ? 30.551 53.274 -18.402 1.00 75.62 503 ARG A C 1
ATOM 4058 O O . ARG A 1 503 ? 30.985 54.190 -19.087 1.00 75.62 503 ARG A O 1
ATOM 4065 N N . LYS A 1 504 ? 30.898 51.995 -18.616 1.00 78.50 504 LYS A N 1
ATOM 4066 C CA . LYS A 1 504 ? 31.876 51.511 -19.617 1.00 78.50 504 LYS A CA 1
ATOM 4067 C C . LYS A 1 504 ? 33.265 52.170 -19.513 1.00 78.50 504 LYS A C 1
ATOM 4069 O O . LYS A 1 504 ? 33.942 52.376 -20.516 1.00 78.50 504 LYS A O 1
ATOM 4074 N N . LEU A 1 505 ? 33.710 52.477 -18.296 1.00 77.50 505 LEU A N 1
ATOM 4075 C CA . LEU A 1 505 ? 35.014 53.084 -18.011 1.00 77.50 505 LEU A CA 1
ATOM 4076 C C . LEU A 1 505 ? 35.971 52.054 -17.394 1.00 77.50 505 LEU A C 1
ATOM 4078 O O . LEU A 1 505 ? 35.553 51.106 -16.725 1.00 77.50 505 LEU A O 1
ATOM 4082 N N . LYS A 1 506 ? 37.282 52.236 -17.598 1.00 74.31 506 LYS A N 1
ATOM 4083 C CA . LYS A 1 506 ? 38.308 51.335 -17.047 1.00 74.31 506 LYS A CA 1
ATOM 4084 C C . LYS A 1 506 ? 38.371 51.479 -15.519 1.00 74.31 506 LYS A C 1
ATOM 4086 O O . LYS A 1 506 ? 38.583 52.574 -15.005 1.00 74.31 506 LYS A O 1
ATOM 4091 N N . CYS A 1 507 ? 38.179 50.361 -14.818 1.00 85.06 507 CYS A N 1
ATOM 4092 C CA . CYS A 1 507 ? 38.280 50.248 -13.363 1.00 85.06 507 CYS A CA 1
ATOM 4093 C C . CYS A 1 507 ? 39.675 49.735 -12.991 1.00 85.06 507 CYS A C 1
ATOM 4095 O O . CYS A 1 507 ? 40.114 48.721 -13.537 1.00 85.06 507 CYS A O 1
ATOM 4097 N N . ASP A 1 508 ? 40.329 50.433 -12.074 1.00 81.81 508 ASP A N 1
ATOM 4098 C CA . ASP A 1 508 ? 41.621 50.109 -11.455 1.00 81.81 508 ASP A CA 1
ATOM 4099 C C . ASP A 1 508 ? 41.515 49.035 -10.359 1.00 81.81 508 ASP A C 1
ATOM 4101 O O . ASP A 1 508 ? 42.507 48.398 -10.034 1.00 81.81 508 ASP A O 1
ATOM 4105 N N . ARG A 1 509 ? 40.292 48.742 -9.895 1.00 79.81 509 ARG A N 1
ATOM 4106 C CA . ARG A 1 509 ? 39.948 47.608 -9.014 1.00 79.81 509 ARG A CA 1
ATOM 4107 C C . ARG A 1 509 ? 40.583 47.666 -7.622 1.00 79.81 509 ARG A C 1
ATOM 4109 O O . ARG A 1 509 ? 40.642 46.641 -6.950 1.00 79.81 509 ARG A O 1
ATOM 4116 N N . SER A 1 510 ? 41.004 48.840 -7.169 1.00 77.62 510 SER A N 1
ATOM 4117 C CA . SER A 1 510 ? 41.437 49.063 -5.790 1.00 77.62 510 SER A CA 1
ATOM 4118 C C . SER A 1 510 ? 40.289 48.802 -4.802 1.00 77.62 510 SER A C 1
ATOM 4120 O O . SER A 1 510 ? 39.123 49.118 -5.059 1.00 77.62 510 SER A O 1
ATOM 4122 N N . SER A 1 511 ? 40.607 48.140 -3.689 1.00 72.00 511 SER A N 1
ATOM 4123 C CA . SER A 1 511 ? 39.673 47.841 -2.596 1.00 72.00 511 SER A CA 1
ATOM 4124 C C . SER A 1 511 ? 39.923 48.829 -1.452 1.00 72.00 511 SER A C 1
ATOM 4126 O O . SER A 1 511 ? 41.091 49.057 -1.134 1.00 72.00 511 SER A O 1
ATOM 4128 N N . PRO A 1 512 ? 38.895 49.420 -0.810 1.00 66.19 512 PRO A N 1
ATOM 4129 C CA . PRO A 1 512 ? 37.462 49.106 -0.905 1.00 66.19 512 PRO A CA 1
ATOM 4130 C C . PRO A 1 512 ? 36.708 49.817 -2.043 1.00 66.19 512 PRO A C 1
ATOM 4132 O O . PRO A 1 512 ? 35.632 49.361 -2.431 1.00 66.19 512 PRO A O 1
ATOM 4135 N N . GLU A 1 513 ? 37.256 50.893 -2.614 1.00 79.69 513 GLU A N 1
ATOM 4136 C CA . GLU A 1 513 ? 36.646 51.640 -3.718 1.00 79.69 513 GLU A CA 1
ATOM 4137 C C . GLU A 1 513 ? 37.662 51.930 -4.821 1.00 79.69 513 GLU A C 1
ATOM 4139 O O . GLU A 1 513 ? 38.809 52.266 -4.548 1.00 79.69 513 GLU A O 1
ATOM 4144 N N . CYS A 1 514 ? 37.222 51.842 -6.077 1.00 86.94 514 CYS A N 1
ATOM 4145 C CA . CYS A 1 514 ? 38.067 52.169 -7.220 1.00 86.94 514 CYS A CA 1
ATOM 4146 C C . CYS A 1 514 ? 38.320 53.689 -7.290 1.00 86.94 514 CYS A C 1
ATOM 4148 O O . CYS A 1 514 ? 37.407 54.471 -6.986 1.00 86.94 514 CYS A O 1
ATOM 4150 N N . SER A 1 515 ? 39.499 54.136 -7.746 1.00 83.56 515 SER A N 1
ATOM 4151 C CA . SER A 1 515 ? 39.897 55.561 -7.687 1.00 83.56 515 SER A CA 1
ATOM 4152 C C . SER A 1 515 ? 38.901 56.487 -8.392 1.00 83.56 515 SER A C 1
ATOM 4154 O O . SER A 1 515 ? 38.697 57.634 -8.003 1.00 83.56 515 SER A O 1
ATOM 4156 N N . ARG A 1 516 ? 38.216 55.977 -9.422 1.00 80.50 516 ARG A N 1
ATOM 4157 C CA . ARG A 1 516 ? 37.239 56.740 -10.210 1.00 80.50 516 ARG A CA 1
ATOM 4158 C C . ARG A 1 516 ? 35.872 56.863 -9.526 1.00 80.50 516 ARG A C 1
ATOM 4160 O O . ARG A 1 516 ? 35.214 57.891 -9.670 1.00 80.50 516 ARG A O 1
ATOM 4167 N N . CYS A 1 517 ? 35.440 55.837 -8.793 1.00 85.25 517 CYS A N 1
ATOM 4168 C CA . CYS A 1 517 ? 34.228 55.902 -7.969 1.00 85.25 517 CYS A CA 1
ATOM 4169 C C . CYS A 1 517 ? 34.447 56.801 -6.750 1.00 85.25 517 CYS A C 1
ATOM 4171 O O . CYS A 1 517 ? 33.567 57.598 -6.434 1.00 85.25 517 CYS A O 1
ATOM 4173 N N . SER A 1 518 ? 35.652 56.749 -6.172 1.00 82.50 518 SER A N 1
ATOM 4174 C CA . SER A 1 518 ? 36.079 57.643 -5.094 1.00 82.50 518 SER A CA 1
ATOM 4175 C C . SER A 1 518 ? 36.088 59.113 -5.546 1.00 82.50 518 SER A C 1
ATOM 4177 O O . SER A 1 518 ? 35.430 59.950 -4.935 1.00 82.50 518 SER A O 1
ATOM 4179 N N . ALA A 1 519 ? 36.694 59.424 -6.700 1.00 79.31 519 ALA A N 1
ATOM 4180 C CA . ALA A 1 519 ? 36.744 60.790 -7.241 1.00 79.31 519 ALA A CA 1
ATOM 4181 C C . ALA A 1 519 ? 35.376 61.373 -7.653 1.00 79.31 519 ALA A C 1
ATOM 4183 O O . ALA A 1 519 ? 35.232 62.585 -7.775 1.00 79.31 519 ALA A O 1
ATOM 4184 N N . THR A 1 520 ? 34.369 60.527 -7.889 1.00 78.31 520 THR A N 1
ATOM 4185 C CA . THR A 1 520 ? 33.004 60.954 -8.254 1.00 78.31 520 THR A CA 1
ATOM 4186 C C . THR A 1 520 ? 32.011 60.834 -7.095 1.00 78.31 520 THR A C 1
ATOM 4188 O O . THR A 1 520 ? 30.808 60.976 -7.314 1.00 78.31 520 THR A O 1
ATOM 4191 N N . GLY A 1 521 ? 32.487 60.533 -5.878 1.00 73.75 521 GLY A N 1
ATOM 4192 C CA . GLY A 1 521 ? 31.662 60.400 -4.670 1.00 73.75 521 GLY A CA 1
ATOM 4193 C C . GLY A 1 521 ? 30.568 59.331 -4.765 1.00 73.75 521 GLY A C 1
ATOM 4194 O O . GLY A 1 521 ? 29.567 59.402 -4.058 1.00 73.75 521 GLY A O 1
ATOM 4195 N N . THR A 1 522 ? 30.701 58.365 -5.681 1.00 77.75 522 THR A N 1
ATOM 4196 C CA . THR A 1 522 ? 29.651 57.382 -5.975 1.00 77.75 522 THR A CA 1
ATOM 4197 C C . THR A 1 522 ? 29.990 56.038 -5.326 1.00 77.75 522 THR A C 1
ATOM 4199 O O . THR A 1 522 ? 31.049 55.478 -5.600 1.00 77.75 522 THR A O 1
ATOM 4202 N N . LYS A 1 523 ? 29.070 55.479 -4.526 1.00 79.00 523 LYS A N 1
ATOM 4203 C CA . LYS A 1 523 ? 29.260 54.229 -3.761 1.00 79.00 523 LYS A CA 1
ATOM 4204 C C . LYS A 1 523 ? 29.769 53.069 -4.636 1.00 79.00 523 LYS A C 1
ATOM 4206 O O . LYS A 1 523 ? 29.075 52.627 -5.560 1.00 79.00 523 LYS A O 1
ATOM 4211 N N . CYS A 1 524 ? 30.970 52.564 -4.345 1.00 84.50 524 CYS A N 1
ATOM 4212 C CA . CYS A 1 524 ? 31.631 51.525 -5.141 1.00 84.50 524 CYS A CA 1
ATOM 4213 C C . CYS A 1 524 ? 31.270 50.116 -4.642 1.00 84.50 524 CYS A C 1
ATOM 4215 O O . CYS A 1 524 ? 31.416 49.814 -3.463 1.00 84.50 524 CYS A O 1
ATOM 4217 N N . GLN A 1 525 ? 30.801 49.231 -5.529 1.00 81.56 525 GLN A N 1
ATOM 4218 C CA . GLN A 1 525 ? 30.463 47.845 -5.179 1.00 81.56 525 GLN A CA 1
ATOM 4219 C C . GLN A 1 525 ? 31.035 46.856 -6.195 1.00 81.56 525 GLN A C 1
ATOM 4221 O O . GLN A 1 525 ? 30.897 47.046 -7.410 1.00 81.56 525 GLN A O 1
ATOM 4226 N N . TYR A 1 526 ? 31.649 45.785 -5.692 1.00 80.69 526 TYR A N 1
ATOM 4227 C CA . TYR A 1 526 ? 32.266 44.727 -6.489 1.00 80.69 526 TYR A CA 1
ATOM 4228 C C . TYR A 1 526 ? 31.379 43.467 -6.541 1.00 80.69 526 TYR A C 1
ATOM 4230 O O . TYR A 1 526 ? 30.779 43.103 -5.531 1.00 80.69 526 TYR A O 1
ATOM 4238 N N . PRO A 1 527 ? 31.277 42.781 -7.695 1.00 74.44 527 PRO A N 1
ATOM 4239 C CA . PRO A 1 527 ? 30.559 41.509 -7.806 1.00 74.44 527 PRO A CA 1
ATOM 4240 C C . PRO A 1 527 ? 31.239 40.382 -7.011 1.00 74.44 527 PRO A C 1
ATOM 4242 O O . PRO A 1 527 ? 32.457 40.243 -7.075 1.00 74.44 527 PRO A O 1
ATOM 4245 N N . SER A 1 528 ? 30.457 39.521 -6.353 1.00 59.66 528 SER A N 1
ATOM 4246 C CA . SER A 1 528 ? 30.938 38.333 -5.623 1.00 59.66 528 SER A CA 1
ATOM 4247 C C . SER A 1 528 ? 31.123 37.079 -6.501 1.00 59.66 528 SER A C 1
ATOM 4249 O O . SER A 1 528 ? 31.769 36.127 -6.074 1.00 59.66 528 SER A O 1
ATOM 4251 N N . SER A 1 529 ? 30.625 37.067 -7.748 1.00 60.88 529 SER A N 1
ATOM 4252 C CA . SER A 1 529 ? 30.899 36.017 -8.747 1.00 60.88 529 SER A CA 1
ATOM 4253 C C . SER A 1 529 ? 30.634 36.483 -10.192 1.00 60.88 529 SER A C 1
ATOM 4255 O O . SER A 1 529 ? 29.984 37.503 -10.447 1.00 60.88 529 SER A O 1
ATOM 4257 N N . ARG A 1 530 ? 31.163 35.743 -11.179 1.00 47.00 530 ARG A N 1
ATOM 4258 C CA . ARG A 1 530 ? 31.041 36.042 -12.617 1.00 47.00 530 ARG A CA 1
ATOM 4259 C C . ARG A 1 530 ? 29.685 35.531 -13.143 1.00 47.00 530 ARG A C 1
ATOM 4261 O O . ARG A 1 530 ? 29.596 34.389 -13.583 1.00 47.00 530 ARG A O 1
ATOM 4268 N N . LYS A 1 531 ? 28.624 36.353 -13.143 1.00 43.00 531 LYS A N 1
ATOM 4269 C CA . LYS A 1 531 ? 27.405 36.027 -13.921 1.00 43.00 531 LYS A CA 1
ATOM 4270 C C . LYS A 1 531 ? 27.774 35.895 -15.408 1.00 43.00 531 LYS A C 1
ATOM 4272 O O . LYS A 1 531 ? 28.411 36.797 -15.963 1.00 43.00 531 LYS A O 1
ATOM 4277 N N . LYS A 1 532 ? 27.393 34.773 -16.037 1.00 34.59 532 LYS A N 1
ATOM 4278 C CA . LYS A 1 532 ? 27.515 34.572 -17.490 1.00 34.59 532 LYS A CA 1
ATOM 4279 C C . LYS A 1 532 ? 26.727 35.670 -18.225 1.00 34.59 532 LYS A C 1
ATOM 4281 O O . LYS A 1 532 ? 25.622 35.999 -17.794 1.00 34.59 532 LYS A O 1
ATOM 4286 N N . PRO A 1 533 ? 27.280 36.250 -19.303 1.00 30.23 533 PRO A N 1
ATOM 4287 C CA . PRO A 1 533 ? 26.588 37.247 -20.097 1.00 30.23 533 PRO A CA 1
ATOM 4288 C C . PRO A 1 533 ? 25.545 36.582 -20.998 1.00 30.23 533 PRO A C 1
ATOM 4290 O O . PRO A 1 533 ? 25.837 35.628 -21.715 1.00 30.23 533 PRO A O 1
ATOM 4293 N N . VAL A 1 534 ? 24.342 37.144 -20.977 1.00 39.78 534 VAL A N 1
ATOM 4294 C CA . VAL A 1 534 ? 23.384 37.066 -22.078 1.00 39.78 534 VAL A CA 1
ATOM 4295 C C . VAL A 1 534 ? 24.027 37.781 -23.270 1.00 39.78 534 VAL A C 1
ATOM 4297 O O . VAL A 1 534 ? 24.336 38.968 -23.174 1.00 39.78 534 VAL A O 1
ATOM 4300 N N . ILE A 1 535 ? 24.275 37.064 -24.369 1.00 34.16 535 ILE A N 1
ATOM 4301 C CA . ILE A 1 535 ? 24.628 37.664 -25.662 1.00 34.16 535 ILE A CA 1
ATOM 4302 C C . ILE A 1 535 ? 23.524 37.311 -26.653 1.00 34.16 535 ILE A C 1
ATOM 4304 O O . ILE A 1 535 ? 23.511 36.264 -27.290 1.00 34.16 535 ILE A O 1
ATOM 4308 N N . THR A 1 536 ? 22.587 38.243 -26.748 1.00 31.14 536 THR A N 1
ATOM 4309 C CA . THR A 1 536 ? 21.757 38.545 -27.909 1.00 31.14 536 THR A CA 1
ATOM 4310 C C . THR A 1 536 ? 22.616 39.134 -29.026 1.00 31.14 536 THR A C 1
ATOM 4312 O O . THR A 1 536 ? 23.137 40.236 -28.862 1.00 31.14 536 THR A O 1
ATOM 4315 N N . ALA A 1 537 ? 22.698 38.455 -30.172 1.00 34.66 537 ALA A N 1
ATOM 4316 C CA . ALA A 1 537 ? 22.798 39.098 -31.485 1.00 34.66 537 ALA A CA 1
ATOM 4317 C C . ALA A 1 537 ? 22.520 38.092 -32.615 1.00 34.66 537 ALA A C 1
ATOM 4319 O O . ALA A 1 537 ? 23.406 37.367 -33.049 1.00 34.66 537 ALA A O 1
ATOM 4320 N N . THR A 1 538 ? 21.286 38.083 -33.117 1.00 35.81 538 THR A N 1
ATOM 4321 C CA . THR A 1 538 ? 20.987 38.053 -34.562 1.00 35.81 538 THR A CA 1
ATOM 4322 C C . THR A 1 538 ? 19.524 38.466 -34.747 1.00 35.81 538 THR A C 1
ATOM 4324 O O . THR A 1 538 ? 18.586 37.690 -34.585 1.00 35.81 538 THR A O 1
ATOM 4327 N N . ARG A 1 539 ? 19.342 39.765 -35.016 1.00 48.62 539 ARG A N 1
ATOM 4328 C CA . ARG A 1 539 ? 18.090 40.416 -35.428 1.00 48.62 539 ARG A CA 1
ATOM 4329 C C . ARG A 1 539 ? 17.826 40.055 -36.897 1.00 48.62 539 ARG A C 1
ATOM 4331 O O . ARG A 1 539 ? 18.336 40.738 -37.778 1.00 48.62 539 ARG A O 1
ATOM 4338 N N . PRO A 1 540 ? 17.188 38.906 -37.156 1.00 43.41 540 PRO A N 1
ATOM 4339 C CA . PRO A 1 540 ? 15.902 38.918 -37.874 1.00 43.41 540 PRO A CA 1
ATOM 4340 C C . PRO A 1 540 ? 14.800 38.160 -37.113 1.00 43.41 540 PRO A C 1
ATOM 4342 O O . PRO A 1 540 ? 13.619 38.411 -37.318 1.00 43.41 540 PRO A O 1
ATOM 4345 N N . ARG A 1 541 ? 15.187 37.304 -36.159 1.00 45.69 541 ARG A N 1
ATOM 4346 C CA . ARG A 1 541 ? 14.292 36.428 -35.386 1.00 45.69 541 ARG A CA 1
ATOM 4347 C C . ARG A 1 541 ? 13.530 37.159 -34.280 1.00 45.69 541 ARG A C 1
ATOM 4349 O O . ARG A 1 541 ? 12.563 36.631 -33.764 1.00 45.69 541 ARG A O 1
ATOM 4356 N N . VAL A 1 542 ? 13.953 38.376 -33.922 1.00 49.44 542 VAL A N 1
ATOM 4357 C CA . VAL A 1 542 ? 13.331 39.183 -32.856 1.00 49.44 542 VAL A CA 1
ATOM 4358 C C . VAL A 1 542 ? 11.994 39.780 -33.294 1.00 49.44 542 VAL A C 1
ATOM 4360 O O . VAL A 1 542 ? 11.084 39.777 -32.491 1.00 49.44 542 VAL A O 1
ATOM 4363 N N . LYS A 1 543 ? 11.815 40.181 -34.561 1.00 43.97 543 LYS A N 1
ATOM 4364 C CA . LYS A 1 543 ? 10.499 40.635 -35.060 1.00 43.97 543 LYS A CA 1
ATOM 4365 C C . LYS A 1 543 ? 9.495 39.486 -35.191 1.00 43.97 543 LYS A C 1
ATOM 4367 O O . LYS A 1 543 ? 8.313 39.662 -34.930 1.00 43.97 543 LYS A O 1
ATOM 4372 N N . GLU A 1 544 ? 9.976 38.306 -35.574 1.00 49.62 544 GLU A N 1
ATOM 4373 C CA . GLU A 1 544 ? 9.167 37.085 -35.629 1.00 49.62 544 GLU A CA 1
ATOM 4374 C C . GLU A 1 544 ? 8.832 36.583 -34.220 1.00 49.62 544 GLU A C 1
ATOM 4376 O O . GLU A 1 544 ? 7.702 36.190 -33.959 1.00 49.62 544 GLU A O 1
ATOM 4381 N N . LEU A 1 545 ? 9.784 36.656 -33.286 1.00 45.06 545 LEU A N 1
ATOM 4382 C CA . LEU A 1 545 ? 9.547 36.346 -31.881 1.00 45.06 545 LEU A CA 1
ATOM 4383 C C . LEU A 1 545 ? 8.653 37.386 -31.218 1.00 45.06 545 LEU A C 1
ATOM 4385 O O . LEU A 1 545 ? 7.791 36.967 -30.484 1.00 45.06 545 LEU A O 1
ATOM 4389 N N . GLU A 1 546 ? 8.767 38.684 -31.496 1.00 53.53 546 GLU A N 1
ATOM 4390 C CA . GLU A 1 546 ? 7.838 39.713 -31.000 1.00 53.53 546 GLU A CA 1
ATOM 4391 C C . GLU A 1 546 ? 6.424 39.485 -31.553 1.00 53.53 546 GLU A C 1
ATOM 4393 O O . GLU A 1 546 ? 5.464 39.550 -30.796 1.00 53.53 546 GLU A O 1
ATOM 4398 N N . SER A 1 547 ? 6.280 39.100 -32.827 1.00 51.75 547 SER A N 1
ATOM 4399 C CA . SER A 1 547 ? 4.985 38.696 -33.395 1.00 51.75 547 SER A CA 1
ATOM 4400 C C . SER A 1 547 ? 4.444 37.409 -32.767 1.00 51.75 547 SER A C 1
ATOM 4402 O O . SER A 1 547 ? 3.243 37.306 -32.541 1.00 51.75 547 SER A O 1
ATOM 4404 N N . ARG A 1 548 ? 5.309 36.433 -32.464 1.00 55.69 548 ARG A N 1
ATOM 4405 C CA . ARG A 1 548 ? 4.937 35.185 -31.778 1.00 55.69 548 ARG A CA 1
ATOM 4406 C C . ARG A 1 548 ? 4.761 35.364 -30.279 1.00 55.69 548 ARG A C 1
ATOM 4408 O O . ARG A 1 548 ? 4.125 34.518 -29.683 1.00 55.69 548 ARG A O 1
ATOM 4415 N N . LEU A 1 549 ? 5.316 36.413 -29.681 1.00 52.06 549 LEU A N 1
ATOM 4416 C CA . LEU A 1 549 ? 5.188 36.771 -28.271 1.00 52.06 549 LEU A CA 1
ATOM 4417 C C . LEU A 1 549 ? 3.933 37.608 -28.072 1.00 52.06 549 LEU A C 1
ATOM 4419 O O . LEU A 1 549 ? 3.278 37.410 -27.072 1.00 52.06 549 LEU A O 1
ATOM 4423 N N . VAL A 1 550 ? 3.516 38.406 -29.059 1.00 60.72 550 VAL A N 1
ATOM 4424 C CA . VAL A 1 550 ? 2.161 38.974 -29.132 1.00 60.72 550 VAL A CA 1
ATOM 4425 C C . VAL A 1 550 ? 1.125 37.885 -29.427 1.00 60.72 550 VAL A C 1
ATOM 4427 O O . VAL A 1 550 ? 0.085 37.887 -28.788 1.00 60.72 550 VAL A O 1
ATOM 4430 N N . ASP A 1 551 ? 1.403 36.916 -30.310 1.00 52.16 551 ASP A N 1
ATOM 4431 C CA . ASP A 1 551 ? 0.529 35.744 -30.519 1.00 52.16 551 ASP A CA 1
ATOM 4432 C C . ASP A 1 551 ? 0.507 34.826 -29.289 1.00 52.16 551 ASP A C 1
ATOM 4434 O O . ASP A 1 551 ? -0.545 34.336 -28.915 1.00 52.16 551 ASP A O 1
ATOM 4438 N N . LEU A 1 552 ? 1.635 34.636 -28.597 1.00 48.22 552 LEU A N 1
ATOM 4439 C CA . LEU A 1 552 ? 1.705 33.892 -27.339 1.00 48.22 552 LEU A CA 1
ATOM 4440 C C . LEU A 1 552 ? 1.128 34.677 -26.176 1.00 48.22 552 LEU A C 1
ATOM 4442 O O . LEU A 1 552 ? 0.583 34.032 -25.312 1.00 48.22 552 LEU A O 1
ATOM 4446 N N . GLU A 1 553 ? 1.206 36.004 -26.119 1.00 59.97 553 GLU A N 1
ATOM 4447 C CA . GLU A 1 553 ? 0.538 36.835 -25.107 1.00 59.97 553 GLU A CA 1
ATOM 4448 C C . GLU A 1 553 ? -0.953 36.949 -25.400 1.00 59.97 553 GLU A C 1
ATOM 4450 O O . GLU A 1 553 ? -1.736 37.027 -24.466 1.00 59.97 553 GLU A O 1
ATOM 4455 N N . TYR A 1 554 ? -1.366 36.902 -26.667 1.00 51.78 554 TYR A N 1
ATOM 4456 C CA . TYR A 1 554 ? -2.762 36.783 -27.073 1.00 51.78 554 TYR A CA 1
ATOM 4457 C C . TYR A 1 554 ? -3.291 35.376 -26.793 1.00 51.78 554 TYR A C 1
ATOM 4459 O O . TYR A 1 554 ? -4.391 35.253 -26.283 1.00 51.78 554 TYR A O 1
ATOM 4467 N N . ARG A 1 555 ? -2.496 34.320 -27.014 1.00 47.16 555 ARG A N 1
ATOM 4468 C CA . ARG A 1 555 ? -2.821 32.928 -26.665 1.00 47.16 555 ARG A CA 1
ATOM 4469 C C . ARG A 1 555 ? -2.645 32.631 -25.183 1.00 47.16 555 ARG A C 1
ATOM 4471 O O . ARG A 1 555 ? -3.311 31.730 -24.708 1.00 47.16 555 ARG A O 1
ATOM 4478 N N . LEU A 1 556 ? -1.800 33.364 -24.457 1.00 43.28 556 LEU A N 1
ATOM 4479 C CA . LEU A 1 556 ? -1.640 33.326 -22.998 1.00 43.28 556 LEU A CA 1
ATOM 4480 C C . LEU A 1 556 ? -2.703 34.162 -22.322 1.00 43.28 556 LEU A C 1
ATOM 4482 O O . LEU A 1 556 ? -3.177 33.729 -21.296 1.00 43.28 556 LEU A O 1
ATOM 4486 N N . LYS A 1 557 ? -3.143 35.287 -22.891 1.00 43.84 557 LYS A N 1
ATOM 4487 C CA . LYS A 1 557 ? -4.370 35.961 -22.452 1.00 43.84 557 LYS A CA 1
ATOM 4488 C C . LYS A 1 557 ? -5.592 35.136 -22.809 1.00 43.84 557 LYS A C 1
ATOM 4490 O O . LYS A 1 557 ? -6.441 34.984 -21.955 1.00 43.84 557 LYS A O 1
ATOM 4495 N N . ALA A 1 558 ? -5.632 34.496 -23.977 1.00 41.50 558 ALA A N 1
ATOM 4496 C CA . ALA A 1 558 ? -6.679 33.536 -24.304 1.00 41.50 558 ALA A CA 1
ATOM 4497 C C . ALA A 1 558 ? -6.610 32.300 -23.395 1.00 41.50 558 ALA A C 1
ATOM 4499 O O . ALA A 1 558 ? -7.650 31.860 -22.968 1.00 41.50 558 ALA A O 1
ATOM 4500 N N . THR A 1 559 ? -5.437 31.792 -22.987 1.00 42.06 559 THR A N 1
ATOM 4501 C CA . THR A 1 559 ? -5.313 30.677 -22.013 1.00 42.06 559 THR A CA 1
ATOM 4502 C C . THR A 1 559 ? -5.275 31.110 -20.542 1.00 42.06 559 THR A C 1
ATOM 4504 O O . THR A 1 559 ? -5.297 30.248 -19.673 1.00 42.06 559 THR A O 1
ATOM 4507 N N . GLN A 1 560 ? -5.243 32.410 -20.232 1.00 40.62 560 GLN A N 1
ATOM 4508 C CA . GLN A 1 560 ? -5.432 32.971 -18.884 1.00 40.62 560 GLN A CA 1
ATOM 4509 C C . GLN A 1 560 ? -6.886 33.410 -18.676 1.00 40.62 560 GLN A C 1
ATOM 4511 O O . GLN A 1 560 ? -7.382 33.263 -17.565 1.00 40.62 560 GLN A O 1
ATOM 4516 N N . ASP A 1 561 ? -7.589 33.825 -19.735 1.00 35.56 561 ASP A N 1
ATOM 4517 C CA . ASP A 1 561 ? -9.050 33.975 -19.769 1.00 35.56 561 ASP A CA 1
ATOM 4518 C C . ASP A 1 561 ? -9.762 32.626 -20.051 1.00 35.56 561 ASP A C 1
ATOM 4520 O O . ASP A 1 561 ? -10.914 32.449 -19.666 1.00 35.56 561 ASP A O 1
ATOM 4524 N N . GLU A 1 562 ? -9.067 31.622 -20.610 1.00 35.97 562 GLU A N 1
ATOM 4525 C CA . GLU A 1 562 ? -9.498 30.207 -20.720 1.00 35.97 562 GLU A CA 1
ATOM 4526 C C . GLU A 1 562 ? -8.666 29.266 -19.826 1.00 35.97 562 GLU A C 1
ATOM 4528 O O . GLU A 1 562 ? -8.577 28.052 -20.038 1.00 35.97 562 GLU A O 1
ATOM 4533 N N . GLY A 1 563 ? -8.048 29.813 -18.783 1.00 32.62 563 GLY A N 1
ATOM 4534 C CA . GLY A 1 563 ? -7.296 29.050 -17.798 1.00 32.62 563 GLY A CA 1
ATOM 4535 C C . GLY A 1 563 ? -8.211 28.468 -16.736 1.00 32.62 563 GLY A C 1
ATOM 4536 O O . GLY A 1 563 ? -8.163 28.964 -15.626 1.00 32.62 563 GLY A O 1
ATOM 4537 N N . TYR A 1 564 ? -9.047 27.472 -17.069 1.00 30.80 564 TYR A N 1
ATOM 4538 C CA . TYR A 1 564 ? -9.699 26.526 -16.129 1.00 30.80 564 TYR A CA 1
ATOM 4539 C C . TYR A 1 564 ? -10.632 25.526 -16.867 1.00 30.80 564 TYR A C 1
ATOM 4541 O O . TYR A 1 564 ? -11.788 25.359 -16.494 1.00 30.80 564 TYR A O 1
ATOM 4549 N N . GLN A 1 565 ? -10.200 24.856 -17.951 1.00 29.17 565 GLN A N 1
ATOM 4550 C CA . GLN A 1 565 ? -11.070 23.880 -18.657 1.00 29.17 565 GLN A CA 1
ATOM 4551 C C . GLN A 1 565 ? -10.419 22.547 -19.092 1.00 29.17 565 GLN A C 1
ATOM 4553 O O . GLN A 1 565 ? -10.834 21.960 -20.083 1.00 29.17 565 GLN A O 1
ATOM 4558 N N . SER A 1 566 ? -9.479 21.984 -18.317 1.00 36.06 566 SER A N 1
ATOM 4559 C CA . SER A 1 566 ? -9.068 20.564 -18.480 1.00 36.06 566 SER A CA 1
ATOM 4560 C C . SER A 1 566 ? -9.584 19.614 -17.386 1.00 36.06 566 SER A C 1
ATOM 4562 O O . SER A 1 566 ? -9.341 18.414 -17.451 1.00 36.06 566 SER A O 1
ATOM 4564 N N . PHE A 1 567 ? -10.351 20.106 -16.418 1.00 35.59 567 PHE A N 1
ATOM 4565 C CA . PHE A 1 567 ? -11.229 19.280 -15.587 1.00 35.59 567 PHE A CA 1
ATOM 4566 C C . PHE A 1 567 ? -12.550 20.031 -15.441 1.00 35.59 567 PHE A C 1
ATOM 4568 O O . PHE A 1 567 ? -12.813 20.667 -14.423 1.00 35.59 567 PHE A O 1
ATOM 4575 N N . ARG A 1 568 ? -13.377 20.019 -16.495 1.00 30.75 568 ARG A N 1
ATOM 4576 C CA . ARG A 1 568 ? -14.793 20.339 -16.300 1.00 30.75 568 ARG A CA 1
ATOM 4577 C C . ARG A 1 568 ? -15.402 19.236 -15.418 1.00 30.75 568 ARG A C 1
ATOM 4579 O O . ARG A 1 568 ? -15.170 18.061 -15.708 1.00 30.75 568 ARG A O 1
ATOM 4586 N N . PRO A 1 569 ? -16.213 19.565 -14.399 1.00 30.61 569 PRO A N 1
ATOM 4587 C CA . PRO A 1 569 ? -17.298 18.684 -13.993 1.00 30.61 569 PRO A CA 1
ATOM 4588 C C . PRO A 1 569 ? -18.176 18.512 -15.234 1.00 30.61 569 PRO A C 1
ATOM 4590 O O . PRO A 1 569 ? -18.677 19.500 -15.772 1.00 30.61 569 PRO A O 1
ATOM 4593 N N . PHE A 1 570 ? -18.265 17.300 -15.767 1.00 33.12 570 PHE A N 1
ATOM 4594 C CA . PHE A 1 570 ? -19.100 17.051 -16.931 1.00 33.12 570 PHE A CA 1
ATOM 4595 C C . PHE A 1 570 ? -20.569 17.142 -16.496 1.00 33.12 570 PHE A C 1
ATOM 4597 O O . PHE A 1 570 ? -21.010 16.389 -15.630 1.00 33.12 570 PHE A O 1
ATOM 4604 N N . GLU A 1 571 ? -21.299 18.100 -17.068 1.00 29.44 571 GLU A N 1
ATOM 4605 C CA . GLU A 1 571 ? -22.745 17.981 -17.256 1.00 29.44 571 GLU A CA 1
ATOM 4606 C C . GLU A 1 571 ? -23.001 16.869 -18.289 1.00 29.44 571 GLU A C 1
ATOM 4608 O O . GLU A 1 571 ? -22.209 16.709 -19.219 1.00 29.44 571 GLU A O 1
ATOM 4613 N N . PRO A 1 572 ? -24.063 16.070 -18.130 1.00 34.47 572 PRO A N 1
ATOM 4614 C CA . PRO A 1 572 ? -24.184 14.755 -18.744 1.00 34.47 572 PRO A CA 1
ATOM 4615 C C . PRO A 1 572 ? -24.365 14.831 -20.266 1.00 34.47 572 PRO A C 1
ATOM 4617 O O . PRO A 1 572 ? -25.415 15.219 -20.773 1.00 34.47 572 PRO A O 1
ATOM 4620 N N . SER A 1 573 ? -23.364 14.354 -21.001 1.00 33.72 573 SER A N 1
ATOM 4621 C CA . SER A 1 573 ? -23.555 13.705 -22.305 1.00 33.72 573 SER A CA 1
ATOM 4622 C C . SER A 1 573 ? -22.880 12.325 -22.291 1.00 33.72 573 SER A C 1
ATOM 4624 O O . SER A 1 573 ? -21.951 12.030 -23.036 1.00 33.72 573 SER A O 1
ATOM 4626 N N . GLU A 1 574 ? -23.343 11.476 -21.370 1.00 43.75 574 GLU A N 1
ATOM 4627 C CA . GLU A 1 574 ? -22.727 10.196 -20.980 1.00 43.75 574 GLU A CA 1
ATOM 4628 C C . GLU A 1 574 ? -22.843 9.046 -21.998 1.00 43.75 574 GLU A C 1
ATOM 4630 O O . GLU A 1 574 ? -22.242 8.001 -21.781 1.00 43.75 574 GLU A O 1
ATOM 4635 N N . ASN A 1 575 ? -23.508 9.209 -23.147 1.00 36.84 575 ASN A N 1
ATOM 4636 C CA . ASN A 1 575 ? -23.738 8.064 -24.048 1.00 36.84 575 ASN A CA 1
ATOM 4637 C C . ASN A 1 575 ? -22.768 7.947 -25.240 1.00 36.84 575 ASN A C 1
ATOM 4639 O O . ASN A 1 575 ? -22.695 6.889 -25.852 1.00 36.84 575 ASN A O 1
ATOM 4643 N N . GLN A 1 576 ? -21.982 8.974 -25.593 1.00 35.41 576 GLN A N 1
ATOM 4644 C CA . GLN A 1 576 ? -21.212 8.924 -26.854 1.00 35.41 576 GLN A CA 1
ATOM 4645 C C . GLN A 1 576 ? -19.820 8.278 -26.756 1.00 35.41 576 GLN A C 1
ATOM 4647 O O . GLN A 1 576 ? -19.313 7.781 -27.761 1.00 35.41 576 GLN A O 1
ATOM 4652 N N . LEU A 1 577 ? -19.167 8.263 -25.591 1.00 41.25 577 LEU A N 1
ATOM 4653 C CA . LEU A 1 577 ? -17.786 7.754 -25.476 1.00 41.25 577 LEU A CA 1
ATOM 4654 C C . LEU A 1 577 ? -17.728 6.222 -25.361 1.00 41.25 577 LEU A C 1
ATOM 4656 O O . LEU A 1 577 ? -16.835 5.591 -25.927 1.00 41.25 577 LEU A O 1
ATOM 4660 N N . THR A 1 578 ? -18.718 5.620 -24.706 1.00 39.22 578 THR A N 1
ATOM 4661 C CA . THR A 1 578 ? -18.874 4.165 -24.562 1.00 39.22 578 THR A CA 1
ATOM 4662 C C . THR A 1 578 ? -19.474 3.507 -25.808 1.00 39.22 578 THR A C 1
ATOM 4664 O O . THR A 1 578 ? -19.044 2.411 -26.160 1.00 39.22 578 THR A O 1
ATOM 4667 N N . GLU A 1 579 ? -20.360 4.185 -26.551 1.00 34.16 579 GLU A N 1
ATOM 4668 C CA . GLU A 1 579 ? -20.906 3.674 -27.826 1.00 34.16 579 GLU A CA 1
ATOM 4669 C C . GLU A 1 579 ? -19.910 3.755 -29.003 1.00 34.16 579 GLU A C 1
ATOM 4671 O O . GLU A 1 579 ? -20.045 3.016 -29.977 1.00 34.16 579 GLU A O 1
ATOM 4676 N N . THR A 1 580 ? -18.879 4.608 -28.924 1.00 33.50 580 THR A N 1
ATOM 4677 C CA . THR A 1 580 ? -17.893 4.807 -30.012 1.00 33.50 580 THR A CA 1
ATOM 4678 C C . THR A 1 580 ? -16.570 4.059 -29.827 1.00 33.50 580 THR A C 1
ATOM 4680 O O . THR A 1 580 ? -15.704 4.130 -30.700 1.00 33.50 580 THR A O 1
ATOM 4683 N N . GLY A 1 581 ? -16.381 3.342 -28.712 1.00 34.22 581 GLY A N 1
ATOM 4684 C CA . GLY A 1 581 ? -15.156 2.576 -28.447 1.00 34.22 581 GLY A CA 1
ATOM 4685 C C . GLY A 1 581 ? -13.891 3.428 -28.248 1.00 34.22 581 GLY A C 1
ATOM 4686 O O . GLY A 1 581 ? -12.781 2.916 -28.403 1.00 34.22 581 GLY A O 1
ATOM 4687 N N . ARG A 1 582 ? -14.024 4.722 -27.921 1.00 32.94 582 ARG A N 1
ATOM 4688 C CA . ARG A 1 582 ? -12.883 5.602 -27.626 1.00 32.94 582 ARG A CA 1
ATOM 4689 C C . ARG A 1 582 ? -12.524 5.522 -26.141 1.00 32.94 582 ARG A C 1
ATOM 4691 O O . ARG A 1 582 ? -13.316 5.900 -25.286 1.00 32.94 582 ARG A O 1
ATOM 4698 N N . TYR A 1 583 ? -11.313 5.048 -25.845 1.00 45.94 583 TYR A N 1
ATOM 4699 C CA . TYR A 1 583 ? -10.759 5.042 -24.490 1.00 45.94 583 TYR A CA 1
ATOM 4700 C C . TYR A 1 583 ? -10.506 6.474 -24.008 1.00 45.94 583 TYR A C 1
ATOM 4702 O O . TYR A 1 583 ? -9.947 7.296 -24.736 1.00 45.94 583 TYR A O 1
ATOM 4710 N N . GLU A 1 584 ? -10.900 6.765 -22.772 1.00 53.34 584 GLU A N 1
ATOM 4711 C CA . GLU A 1 584 ? -10.503 7.989 -22.088 1.00 53.34 584 GLU A CA 1
ATOM 4712 C C . GLU A 1 584 ? -8.973 8.075 -21.997 1.00 53.34 584 GLU A C 1
ATOM 4714 O O . GLU A 1 584 ? -8.294 7.072 -21.766 1.00 53.34 584 GLU A O 1
ATOM 4719 N N . GLN A 1 585 ? -8.414 9.276 -22.169 1.00 53.31 585 GLN A N 1
ATOM 4720 C CA . GLN A 1 585 ? -6.984 9.477 -21.977 1.00 53.31 585 GLN A CA 1
ATOM 4721 C C . GLN A 1 585 ? -6.645 9.270 -20.493 1.00 53.31 585 GLN A C 1
ATOM 4723 O O . GLN A 1 585 ? -7.120 10.003 -19.617 1.00 53.31 585 GLN A O 1
ATOM 4728 N N . LEU A 1 586 ? -5.836 8.245 -20.218 1.00 63.59 586 LEU A N 1
ATOM 4729 C CA . LEU A 1 586 ? -5.293 7.972 -18.890 1.00 63.59 586 LEU A CA 1
ATOM 4730 C C . LEU A 1 586 ? -4.477 9.175 -18.377 1.00 63.59 586 LEU A C 1
ATOM 4732 O O . LEU A 1 586 ? -3.929 9.937 -19.185 1.00 63.59 586 LEU A O 1
ATOM 4736 N N . PRO A 1 587 ? -4.361 9.351 -17.045 1.00 73.56 587 PRO A N 1
ATOM 4737 C CA . PRO A 1 587 ? -3.412 10.304 -16.481 1.00 73.56 587 PRO A CA 1
ATOM 4738 C C . PRO A 1 587 ? -1.995 10.068 -17.034 1.00 73.56 587 PRO A C 1
ATOM 4740 O O . PRO A 1 587 ? -1.677 8.946 -17.434 1.00 73.56 587 PRO A O 1
ATOM 4743 N N . PRO A 1 588 ? -1.123 11.093 -17.043 1.00 76.25 588 PRO A N 1
ATOM 4744 C CA . PRO A 1 588 ? 0.286 10.912 -17.373 1.00 76.25 588 PRO A CA 1
ATOM 4745 C C . PRO A 1 588 ? 0.889 9.725 -16.614 1.00 76.25 588 PRO A C 1
ATOM 4747 O O . PRO A 1 588 ? 0.661 9.586 -15.413 1.00 76.25 588 PRO A O 1
ATOM 4750 N N . GLN A 1 589 ? 1.674 8.898 -17.310 1.00 73.56 589 GLN A N 1
ATOM 4751 C CA . GLN A 1 589 ? 2.269 7.676 -16.758 1.00 73.56 589 GLN A CA 1
ATOM 4752 C C . GLN A 1 589 ? 3.032 7.931 -15.447 1.00 73.56 589 GLN A C 1
ATOM 4754 O O . GLN A 1 589 ? 2.926 7.141 -14.516 1.00 73.56 589 GLN A O 1
ATOM 4759 N N . GLU A 1 590 ? 3.720 9.072 -15.345 1.00 76.06 590 GLU A N 1
ATOM 4760 C CA . GLU A 1 590 ? 4.426 9.510 -14.134 1.00 76.06 590 GLU A CA 1
ATOM 4761 C C . GLU A 1 590 ? 3.489 9.594 -12.915 1.00 76.06 590 GLU A C 1
ATOM 4763 O O . GLU A 1 590 ? 3.819 9.098 -11.843 1.00 76.06 590 GLU A O 1
ATOM 4768 N N . ILE A 1 591 ? 2.273 10.132 -13.087 1.00 78.75 591 ILE A N 1
ATOM 4769 C CA . ILE A 1 591 ? 1.276 10.234 -12.008 1.00 78.75 591 ILE A CA 1
ATOM 4770 C C . ILE A 1 591 ? 0.762 8.847 -11.611 1.00 78.75 591 ILE A C 1
ATOM 4772 O O . ILE A 1 591 ? 0.562 8.581 -10.424 1.00 78.75 591 ILE A O 1
ATOM 4776 N N . ILE A 1 592 ? 0.545 7.961 -12.589 1.00 80.69 592 ILE A N 1
ATOM 4777 C CA . ILE A 1 592 ? 0.095 6.586 -12.337 1.00 80.69 592 ILE A CA 1
ATOM 4778 C C . ILE A 1 592 ? 1.150 5.839 -11.516 1.00 80.69 592 ILE A C 1
ATOM 4780 O O . ILE A 1 592 ? 0.814 5.222 -10.504 1.00 80.69 592 ILE A O 1
ATOM 4784 N N . GLU A 1 593 ? 2.419 5.916 -11.914 1.00 79.31 593 GLU A N 1
ATOM 4785 C CA . GLU A 1 593 ? 3.533 5.257 -11.230 1.00 79.31 593 GLU A CA 1
ATOM 4786 C C . GLU A 1 593 ? 3.748 5.823 -9.822 1.00 79.31 593 GLU A C 1
ATOM 4788 O O . GLU A 1 593 ? 3.814 5.056 -8.857 1.00 79.31 593 GLU A O 1
ATOM 4793 N N . ASP A 1 594 ? 3.768 7.149 -9.675 1.00 85.69 594 ASP A N 1
ATOM 4794 C CA . ASP A 1 594 ? 3.946 7.817 -8.385 1.00 85.69 594 ASP A CA 1
ATOM 4795 C C . ASP A 1 594 ? 2.832 7.457 -7.398 1.00 85.69 594 ASP A C 1
ATOM 4797 O O . ASP A 1 594 ? 3.105 7.051 -6.264 1.00 85.69 594 ASP A O 1
ATOM 4801 N N . LEU A 1 595 ? 1.565 7.557 -7.812 1.00 88.00 595 LEU A N 1
ATOM 4802 C CA . LEU A 1 595 ? 0.434 7.238 -6.940 1.00 88.00 595 LEU A CA 1
ATOM 4803 C C . LEU A 1 595 ? 0.338 5.742 -6.643 1.00 88.00 595 LEU A C 1
ATOM 4805 O O . LEU A 1 595 ? 0.036 5.370 -5.509 1.00 88.00 595 LEU A O 1
ATOM 4809 N N . THR A 1 596 ? 0.656 4.873 -7.602 1.00 89.56 596 THR A N 1
ATOM 4810 C CA . THR A 1 596 ? 0.699 3.426 -7.350 1.00 89.56 596 THR A CA 1
ATOM 4811 C C . THR A 1 596 ? 1.790 3.082 -6.330 1.00 89.56 596 THR A C 1
ATOM 4813 O O . THR A 1 596 ? 1.550 2.304 -5.405 1.00 89.56 596 THR A O 1
ATOM 4816 N N . ASN A 1 597 ? 2.960 3.721 -6.409 1.00 86.94 597 ASN A N 1
ATOM 4817 C CA . ASN A 1 597 ? 4.018 3.568 -5.408 1.00 86.94 597 ASN A CA 1
ATOM 4818 C C . ASN A 1 597 ? 3.588 4.093 -4.030 1.00 86.94 597 ASN A C 1
ATOM 4820 O O . ASN A 1 597 ? 3.831 3.437 -3.014 1.00 86.94 597 ASN A O 1
ATOM 4824 N N . VAL A 1 598 ? 2.913 5.246 -3.969 1.00 90.50 598 VAL A N 1
ATOM 4825 C CA . VAL A 1 598 ? 2.364 5.782 -2.712 1.00 90.50 598 VAL A CA 1
ATOM 4826 C C . VAL A 1 598 ? 1.335 4.824 -2.106 1.00 90.50 598 VAL A C 1
ATOM 4828 O O . VAL A 1 598 ? 1.367 4.593 -0.898 1.00 90.50 598 VAL A O 1
ATOM 4831 N N . PHE A 1 599 ? 0.468 4.214 -2.918 1.00 93.69 599 PHE A N 1
ATOM 4832 C CA . PHE A 1 599 ? -0.492 3.215 -2.445 1.00 93.69 599 PHE A CA 1
ATOM 4833 C C . PHE A 1 599 ? 0.217 2.048 -1.748 1.00 93.69 599 PHE A C 1
ATOM 4835 O O . PHE A 1 599 ? -0.075 1.750 -0.589 1.00 93.69 599 PHE A O 1
ATOM 4842 N N . PHE A 1 600 ? 1.194 1.428 -2.419 1.00 89.75 600 PHE A N 1
ATOM 4843 C CA . PHE A 1 600 ? 1.884 0.252 -1.883 1.00 89.75 600 PHE A CA 1
ATOM 4844 C C . PHE A 1 600 ? 2.837 0.545 -0.722 1.00 89.75 600 PHE A C 1
ATOM 4846 O O . PHE A 1 600 ? 3.185 -0.369 0.017 1.00 89.75 600 PHE A O 1
ATOM 4853 N N . THR A 1 601 ? 3.229 1.804 -0.524 1.00 86.38 601 THR A N 1
ATOM 4854 C CA . THR A 1 601 ? 4.111 2.206 0.584 1.00 86.38 601 THR A CA 1
ATOM 4855 C C . THR A 1 601 ? 3.366 2.755 1.797 1.00 86.38 601 THR A C 1
ATOM 4857 O O . THR A 1 601 ? 3.843 2.568 2.913 1.00 86.38 601 THR A O 1
ATOM 4860 N N . LYS A 1 602 ? 2.222 3.431 1.609 1.00 84.62 602 LYS A N 1
ATOM 4861 C CA . LYS A 1 602 ? 1.503 4.130 2.693 1.00 84.62 602 LYS A CA 1
ATOM 4862 C C . LYS A 1 602 ? 0.092 3.621 2.981 1.00 84.62 602 LYS A C 1
ATOM 4864 O O . LYS A 1 602 ? -0.421 3.904 4.053 1.00 84.62 602 LYS A O 1
ATOM 4869 N N . VAL A 1 603 ? -0.554 2.936 2.036 1.00 87.00 603 VAL A N 1
ATOM 4870 C CA . VAL A 1 603 ? -1.971 2.525 2.148 1.00 87.00 603 VAL A CA 1
ATOM 4871 C C . VAL A 1 603 ? -2.123 1.002 2.229 1.00 87.00 603 VAL A C 1
ATOM 4873 O O . VAL A 1 603 ? -3.126 0.499 2.728 1.00 87.00 603 VAL A O 1
ATOM 4876 N N . HIS A 1 604 ? -1.137 0.242 1.746 1.00 86.75 604 HIS A N 1
ATOM 4877 C CA . HIS A 1 604 ? -1.248 -1.210 1.568 1.00 86.75 604 HIS A CA 1
ATOM 4878 C C . HIS A 1 604 ? -1.409 -2.026 2.853 1.00 86.75 604 HIS A C 1
ATOM 4880 O O . HIS A 1 604 ? -1.987 -3.106 2.776 1.00 86.75 604 HIS A O 1
ATOM 4886 N N . CYS A 1 605 ? -1.025 -1.510 4.025 1.00 80.62 605 CYS A N 1
ATOM 4887 C CA . CYS A 1 605 ? -1.311 -2.161 5.314 1.00 80.62 605 CYS A CA 1
ATOM 4888 C C . CYS A 1 605 ? -2.816 -2.441 5.522 1.00 80.62 605 CYS A C 1
ATOM 4890 O O . CYS A 1 605 ? -3.192 -3.493 6.042 1.00 80.62 605 CYS A O 1
ATOM 4892 N N . ASP A 1 606 ? -3.685 -1.576 4.989 1.00 76.75 606 ASP A N 1
ATOM 4893 C CA . ASP A 1 606 ? -5.145 -1.745 5.019 1.00 76.75 606 ASP A CA 1
ATOM 4894 C C . ASP A 1 606 ? -5.702 -2.443 3.761 1.00 76.75 606 ASP A C 1
ATOM 4896 O O . ASP A 1 606 ? -6.905 -2.699 3.655 1.00 76.75 606 ASP A O 1
ATOM 4900 N N . ALA A 1 607 ? -4.841 -2.746 2.782 1.00 82.31 607 ALA A N 1
ATOM 4901 C CA . ALA A 1 607 ? -5.190 -3.328 1.484 1.00 82.31 607 ALA A CA 1
ATOM 4902 C C . ALA A 1 607 ? -4.374 -4.588 1.138 1.00 82.31 607 ALA A C 1
ATOM 4904 O O . ALA A 1 607 ? -4.149 -4.897 -0.034 1.00 82.31 607 ALA A O 1
ATOM 4905 N N . GLN A 1 608 ? -3.974 -5.360 2.153 1.00 85.69 608 GLN A N 1
ATOM 4906 C CA . GLN A 1 608 ? -3.160 -6.582 2.027 1.00 85.69 608 GLN A CA 1
ATOM 4907 C C . GLN A 1 608 ? -3.845 -7.746 1.281 1.00 85.69 608 GLN A C 1
ATOM 4909 O O . GLN A 1 608 ? -3.337 -8.865 1.273 1.00 85.69 608 GLN A O 1
ATOM 4914 N N . TYR A 1 609 ? -5.003 -7.499 0.673 1.00 93.62 609 TYR A N 1
ATOM 4915 C CA . TYR A 1 609 ? -5.731 -8.392 -0.225 1.00 93.62 609 TYR A CA 1
ATOM 4916 C C . TYR A 1 609 ? -5.439 -8.130 -1.710 1.00 93.62 609 TYR A C 1
ATOM 4918 O O . TYR A 1 609 ? -5.978 -8.836 -2.554 1.00 93.62 609 TYR A O 1
ATOM 4926 N N . ILE A 1 610 ? -4.601 -7.137 -2.029 1.00 94.00 610 ILE A N 1
ATOM 4927 C CA . ILE A 1 610 ? -4.038 -6.912 -3.366 1.00 94.00 610 ILE A CA 1
ATOM 4928 C C . ILE A 1 610 ? -2.548 -7.228 -3.297 1.00 94.00 610 ILE A C 1
ATOM 4930 O O . ILE A 1 610 ? -1.815 -6.614 -2.516 1.00 94.00 610 ILE A O 1
ATOM 4934 N N . HIS A 1 611 ? -2.074 -8.172 -4.107 1.00 89.00 611 HIS A N 1
ATOM 4935 C CA . HIS A 1 611 ? -0.656 -8.519 -4.105 1.00 89.00 611 HIS A CA 1
ATOM 4936 C C . HIS A 1 611 ? 0.170 -7.463 -4.875 1.00 89.00 611 HIS A C 1
ATOM 4938 O O . HIS A 1 611 ? -0.022 -7.321 -6.088 1.00 89.00 611 HIS A O 1
ATOM 4944 N N . PRO A 1 612 ? 1.165 -6.785 -4.256 1.00 81.69 612 PRO A N 1
ATOM 4945 C CA . PRO A 1 612 ? 1.885 -5.671 -4.884 1.00 81.69 612 PRO A CA 1
ATOM 4946 C C . PRO A 1 612 ? 2.553 -6.037 -6.211 1.00 81.69 612 PRO A C 1
ATOM 4948 O O . PRO A 1 612 ? 2.286 -5.422 -7.241 1.00 81.69 612 PRO A O 1
ATOM 4951 N N . SER A 1 613 ? 3.376 -7.092 -6.221 1.00 77.44 613 SER A N 1
ATOM 4952 C CA . SER A 1 613 ? 4.114 -7.496 -7.426 1.00 77.44 613 SER A CA 1
ATOM 4953 C C . SER A 1 613 ? 3.203 -7.963 -8.564 1.00 77.44 613 SER A C 1
ATOM 4955 O O . SER A 1 613 ? 3.493 -7.677 -9.722 1.00 77.44 613 SER A O 1
ATOM 4957 N N . ARG A 1 614 ? 2.094 -8.649 -8.254 1.00 82.38 614 ARG A N 1
ATOM 4958 C CA . ARG A 1 614 ? 1.134 -9.135 -9.256 1.00 82.38 614 ARG A CA 1
ATOM 4959 C C . ARG A 1 614 ? 0.338 -7.980 -9.853 1.00 82.38 614 ARG A C 1
ATOM 4961 O O . ARG A 1 614 ? 0.215 -7.911 -11.073 1.00 82.38 614 ARG A O 1
ATOM 4968 N N . TYR A 1 615 ? -0.130 -7.049 -9.019 1.00 85.69 615 TYR A N 1
ATOM 4969 C CA . TYR A 1 615 ? -0.820 -5.853 -9.492 1.00 85.69 615 TYR A CA 1
ATOM 4970 C C . TYR A 1 615 ? 0.098 -4.992 -10.369 1.00 85.69 615 TYR A C 1
ATOM 4972 O O . TYR A 1 615 ? -0.262 -4.684 -11.504 1.00 85.69 615 TYR A O 1
ATOM 4980 N N . LEU A 1 616 ? 1.316 -4.684 -9.910 1.00 77.12 616 LEU A N 1
ATOM 4981 C CA . LEU A 1 616 ? 2.285 -3.913 -10.697 1.00 77.12 616 LEU A CA 1
ATOM 4982 C C . LEU A 1 616 ? 2.609 -4.597 -12.030 1.00 77.12 616 LEU A C 1
ATOM 4984 O O . LEU A 1 616 ? 2.560 -3.951 -13.071 1.00 77.12 616 LEU A O 1
ATOM 4988 N N . ALA A 1 617 ? 2.862 -5.910 -12.026 1.00 72.19 617 ALA A N 1
ATOM 4989 C CA . ALA A 1 617 ? 3.094 -6.664 -13.257 1.00 72.19 617 ALA A CA 1
ATOM 4990 C C . ALA A 1 617 ? 1.883 -6.622 -14.205 1.00 72.19 617 ALA A C 1
ATOM 4992 O O . ALA A 1 617 ? 2.059 -6.573 -15.423 1.00 72.19 617 ALA A O 1
ATOM 4993 N N . SER A 1 618 ? 0.661 -6.610 -13.661 1.00 74.88 618 SER A N 1
ATOM 4994 C CA . SER A 1 618 ? -0.566 -6.578 -14.458 1.00 74.88 618 SER A CA 1
ATOM 4995 C C . SER A 1 618 ? -0.797 -5.252 -15.189 1.00 74.88 618 SER A C 1
ATOM 4997 O O . SER A 1 618 ? -1.399 -5.269 -16.259 1.00 74.88 618 SER A O 1
ATOM 4999 N N . LEU A 1 619 ? -0.264 -4.125 -14.695 1.00 70.56 619 LEU A N 1
ATOM 5000 C CA . LEU A 1 619 ? -0.356 -2.824 -15.379 1.00 70.56 619 LEU A CA 1
ATOM 5001 C C . LEU A 1 619 ? 0.410 -2.796 -16.711 1.00 70.56 619 LEU A C 1
ATOM 5003 O O . LEU A 1 619 ? 0.047 -2.055 -17.620 1.00 70.56 619 LEU A O 1
ATOM 5007 N N . TYR A 1 620 ? 1.434 -3.639 -16.860 1.00 68.12 620 TYR A N 1
ATOM 5008 C CA . TYR A 1 620 ? 2.224 -3.751 -18.091 1.00 68.12 620 TYR A CA 1
ATOM 5009 C C . TYR A 1 620 ? 1.661 -4.784 -19.082 1.00 68.12 620 TYR A C 1
ATOM 5011 O O . TYR A 1 620 ? 2.253 -5.020 -20.138 1.00 68.12 620 TYR A O 1
ATOM 5019 N N . LEU A 1 621 ? 0.528 -5.421 -18.762 1.00 60.19 621 LEU A N 1
ATOM 5020 C CA . LEU A 1 621 ? -0.170 -6.315 -19.685 1.00 60.19 621 LEU A CA 1
ATOM 5021 C C . LEU A 1 621 ? -0.968 -5.510 -20.729 1.00 60.19 621 LEU A C 1
ATOM 5023 O O . LEU A 1 621 ? -1.266 -4.336 -20.521 1.00 60.19 621 LEU A O 1
ATOM 5027 N N . PRO A 1 622 ? -1.342 -6.111 -21.872 1.00 48.19 622 PRO A N 1
ATOM 5028 C CA . PRO A 1 622 ? -2.267 -5.496 -22.825 1.00 48.19 622 PRO A CA 1
ATOM 5029 C C . PRO A 1 622 ? -3.591 -5.046 -22.171 1.00 48.19 622 PRO A C 1
ATOM 5031 O O . PRO A 1 622 ? -4.066 -5.773 -21.303 1.00 48.19 622 PRO A O 1
ATOM 5034 N N . PRO A 1 623 ? -4.277 -3.984 -22.650 1.00 57.56 623 PRO A N 1
ATOM 5035 C CA . PRO A 1 623 ? -5.426 -3.372 -21.957 1.00 57.56 623 PRO A CA 1
ATOM 5036 C C . PRO A 1 623 ? -6.515 -4.343 -21.472 1.00 57.56 623 PRO A C 1
ATOM 5038 O O . PRO A 1 623 ? -6.962 -4.260 -20.340 1.00 57.56 623 PRO A O 1
ATOM 5041 N N . HIS A 1 624 ? -6.892 -5.333 -22.287 1.00 64.12 624 HIS A N 1
ATOM 5042 C CA . HIS A 1 624 ? -7.872 -6.372 -21.917 1.00 64.12 624 HIS A CA 1
ATOM 5043 C C . HIS A 1 624 ? -7.435 -7.360 -20.809 1.00 64.12 624 HIS A C 1
ATOM 5045 O O . HIS A 1 624 ? -8.244 -8.173 -20.377 1.00 64.12 624 HIS A O 1
ATOM 5051 N N . MET A 1 625 ? -6.162 -7.347 -20.407 1.00 64.50 625 MET A N 1
ATOM 5052 C CA . MET A 1 625 ? -5.578 -8.166 -19.336 1.00 64.50 625 MET A CA 1
ATOM 5053 C C . MET A 1 625 ? -5.073 -7.318 -18.158 1.00 64.50 625 MET A C 1
ATOM 5055 O O . MET A 1 625 ? -4.594 -7.877 -17.172 1.00 64.50 625 MET A O 1
ATOM 5059 N N . GLN A 1 626 ? -5.144 -5.988 -18.262 1.00 78.50 626 GLN A N 1
ATOM 5060 C CA . GLN A 1 626 ? -4.858 -5.092 -17.147 1.00 78.50 626 GLN A CA 1
ATOM 5061 C C . GLN A 1 626 ? -5.984 -5.164 -16.107 1.00 78.50 626 GLN A C 1
ATOM 5063 O O . GLN A 1 626 ? -7.093 -5.610 -16.425 1.00 78.50 626 GLN A O 1
ATOM 5068 N N . PRO A 1 627 ? -5.742 -4.691 -14.872 1.00 86.38 627 PRO A N 1
ATOM 5069 C CA . PRO A 1 627 ? -6.813 -4.448 -13.920 1.00 86.38 627 PRO A CA 1
ATOM 5070 C C . PRO A 1 627 ? -7.901 -3.563 -14.543 1.00 86.38 627 PRO A C 1
ATOM 5072 O O . PRO A 1 627 ? -7.566 -2.640 -15.294 1.00 86.38 627 PRO A O 1
ATOM 5075 N N . PRO A 1 628 ? -9.187 -3.794 -14.232 1.00 90.12 628 PRO A N 1
ATOM 5076 C CA . PRO A 1 628 ? -10.258 -2.946 -14.733 1.00 90.12 628 PRO A CA 1
ATOM 5077 C C . PRO A 1 628 ? -10.024 -1.496 -14.301 1.00 90.12 628 PRO A C 1
ATOM 5079 O O . PRO A 1 628 ? -9.460 -1.226 -13.235 1.00 90.12 628 PRO A O 1
ATOM 5082 N N . MET A 1 629 ? -10.461 -0.551 -15.134 1.00 89.88 629 MET A N 1
ATOM 5083 C CA . MET A 1 629 ? -10.201 0.879 -14.931 1.00 89.88 629 MET A CA 1
ATOM 5084 C C . MET A 1 629 ? -10.697 1.363 -13.567 1.00 89.88 629 MET A C 1
ATOM 5086 O O . MET A 1 629 ? -10.033 2.169 -12.917 1.00 89.88 629 MET A O 1
ATOM 5090 N N . CYS A 1 630 ? -11.819 0.818 -13.091 1.00 93.62 630 CYS A N 1
ATOM 5091 C CA . CYS A 1 630 ? -12.358 1.107 -11.768 1.00 93.62 630 CYS A CA 1
ATOM 5092 C C . CYS A 1 630 ? -11.355 0.809 -10.638 1.00 93.62 630 CYS A C 1
ATOM 5094 O O . CYS A 1 630 ? -11.181 1.631 -9.735 1.00 93.62 630 CYS A O 1
ATOM 5096 N N . LEU A 1 631 ? -10.632 -0.316 -10.715 1.00 95.94 631 LEU A N 1
ATOM 5097 C CA . LEU A 1 631 ? -9.623 -0.695 -9.729 1.00 95.94 631 LEU A CA 1
ATOM 5098 C C . LEU A 1 631 ? -8.391 0.218 -9.814 1.00 95.94 631 LEU A C 1
ATOM 5100 O O . LEU A 1 631 ? -7.894 0.676 -8.785 1.00 95.94 631 LEU A O 1
ATOM 5104 N N . GLN A 1 632 ? -7.936 0.541 -11.028 1.00 94.00 632 GLN A N 1
ATOM 5105 C CA . GLN A 1 632 ? -6.798 1.447 -11.218 1.00 94.00 632 GLN A CA 1
ATOM 5106 C C . GLN A 1 632 ? -7.085 2.842 -10.644 1.00 94.00 632 GLN A C 1
ATOM 5108 O O . GLN A 1 632 ? -6.281 3.391 -9.885 1.00 94.00 632 GLN A O 1
ATOM 5113 N N . TYR A 1 633 ? -8.259 3.402 -10.948 1.00 95.62 633 TYR A N 1
ATOM 5114 C CA . TYR A 1 633 ? -8.651 4.721 -10.462 1.00 95.62 633 TYR A CA 1
ATOM 5115 C C . TYR A 1 633 ? -8.854 4.766 -8.952 1.00 95.62 633 TYR A C 1
ATOM 5117 O O . TYR A 1 633 ? -8.421 5.736 -8.330 1.00 95.62 633 TYR A O 1
ATOM 5125 N N . ILE A 1 634 ? -9.458 3.744 -8.332 1.00 97.44 634 ILE A N 1
ATOM 5126 C CA . ILE A 1 634 ? -9.648 3.778 -6.877 1.00 97.44 634 ILE A CA 1
ATOM 5127 C C . ILE A 1 634 ? -8.320 3.634 -6.124 1.00 97.44 634 ILE A C 1
ATOM 5129 O O . ILE A 1 634 ? -8.135 4.285 -5.096 1.00 97.44 634 ILE A O 1
ATOM 5133 N N . ILE A 1 635 ? -7.360 2.866 -6.655 1.00 96.25 635 ILE A N 1
ATOM 5134 C CA . ILE A 1 635 ? -5.995 2.788 -6.109 1.00 96.25 635 ILE A CA 1
ATOM 5135 C C . ILE A 1 635 ? -5.323 4.165 -6.154 1.00 96.25 635 ILE A C 1
ATOM 5137 O O . ILE A 1 635 ? -4.813 4.634 -5.133 1.00 96.25 635 ILE A O 1
ATOM 5141 N N . MET A 1 636 ? -5.397 4.860 -7.294 1.00 95.56 636 MET A N 1
ATOM 5142 C CA . MET A 1 636 ? -4.868 6.223 -7.419 1.00 95.56 636 MET A CA 1
ATOM 5143 C C . MET A 1 636 ? -5.599 7.222 -6.510 1.00 95.56 636 MET A C 1
ATOM 5145 O O . MET A 1 636 ? -4.952 8.064 -5.892 1.00 95.56 636 MET A O 1
ATOM 5149 N N . ALA A 1 637 ? -6.923 7.119 -6.371 1.00 96.12 637 ALA A N 1
ATOM 5150 C CA . ALA A 1 637 ? -7.715 7.985 -5.497 1.00 96.12 637 ALA A CA 1
ATOM 5151 C C . ALA A 1 637 ? -7.320 7.825 -4.020 1.00 96.12 637 ALA A C 1
ATOM 5153 O O . ALA A 1 637 ? -7.119 8.812 -3.309 1.00 96.12 637 ALA A O 1
ATOM 5154 N N . ARG A 1 638 ? -7.157 6.576 -3.565 1.00 94.69 638 ARG A N 1
ATOM 5155 C CA . ARG A 1 638 ? -6.703 6.248 -2.206 1.00 94.69 638 ARG A CA 1
ATOM 5156 C C . ARG A 1 638 ? -5.289 6.766 -1.944 1.00 94.69 638 ARG A C 1
ATOM 5158 O O . ARG A 1 638 ? -5.045 7.344 -0.890 1.00 94.69 638 ARG A O 1
ATOM 5165 N N . ALA A 1 639 ? -4.377 6.608 -2.901 1.00 94.69 639 ALA A N 1
ATOM 5166 C CA . ALA A 1 639 ? -3.021 7.140 -2.796 1.00 94.69 639 ALA A CA 1
ATOM 5167 C C . ALA A 1 639 ? -2.980 8.672 -2.776 1.00 94.69 639 ALA A C 1
ATOM 5169 O O . ALA A 1 639 ? -2.224 9.265 -2.006 1.00 94.69 639 ALA A O 1
ATOM 5170 N N . ALA A 1 640 ? -3.808 9.317 -3.599 1.00 94.75 640 ALA A N 1
ATOM 5171 C CA . ALA A 1 640 ? -3.895 10.768 -3.676 1.00 94.75 640 ALA A CA 1
ATOM 5172 C C . ALA A 1 640 ? -4.307 11.385 -2.329 1.00 94.75 640 ALA A C 1
ATOM 5174 O O . ALA A 1 640 ? -3.726 12.394 -1.939 1.00 94.75 640 ALA A O 1
ATOM 5175 N N . LEU A 1 641 ? -5.215 10.753 -1.566 1.00 89.00 641 LEU A N 1
ATOM 5176 C CA . LEU A 1 641 ? -5.618 11.232 -0.231 1.00 89.00 641 LEU A CA 1
ATOM 5177 C C . LEU A 1 641 ? -4.440 11.398 0.742 1.00 89.00 641 LEU A C 1
ATOM 5179 O O . LEU A 1 641 ? -4.442 12.333 1.542 1.00 89.00 641 LEU A O 1
ATOM 5183 N N . VAL A 1 642 ? -3.434 10.522 0.654 1.00 86.88 642 VAL A N 1
ATOM 5184 C CA . VAL A 1 642 ? -2.247 10.517 1.531 1.00 86.88 642 VAL A CA 1
ATOM 5185 C C . VAL A 1 642 ? -1.001 11.126 0.867 1.00 86.88 642 VAL A C 1
ATOM 5187 O O . VAL A 1 642 ? 0.107 11.062 1.411 1.00 86.88 642 VAL A O 1
ATOM 5190 N N . SER A 1 643 ? -1.164 11.720 -0.320 1.00 90.38 643 SER A N 1
ATOM 5191 C CA . SER A 1 643 ? -0.109 12.381 -1.090 1.00 90.38 643 SER A CA 1
ATOM 5192 C C . SER A 1 643 ? -0.392 13.885 -1.168 1.00 90.38 643 SER A C 1
ATOM 5194 O O . SER A 1 643 ? -1.168 14.313 -2.023 1.00 90.38 643 SER A O 1
ATOM 5196 N N . PRO A 1 644 ? 0.241 14.724 -0.322 1.00 87.06 644 PRO A N 1
ATOM 5197 C CA . PRO A 1 644 ? 0.017 16.171 -0.318 1.00 87.06 644 PRO A CA 1
ATOM 5198 C C . PRO A 1 644 ? 0.048 16.858 -1.700 1.00 87.06 644 PRO A C 1
ATOM 5200 O O . PRO A 1 644 ? -0.876 17.624 -1.973 1.00 87.06 644 PRO A O 1
ATOM 5203 N N . PRO A 1 645 ? 1.012 16.580 -2.610 1.00 89.31 645 PRO A N 1
ATOM 5204 C CA . PRO A 1 645 ? 1.017 17.213 -3.936 1.00 89.31 645 PRO A CA 1
ATOM 5205 C C . PRO A 1 645 ? -0.172 16.802 -4.820 1.00 89.31 645 PRO A C 1
ATOM 5207 O O . PRO A 1 645 ? -0.577 17.560 -5.699 1.00 89.31 645 PRO A O 1
ATOM 5210 N N . HIS A 1 646 ? -0.767 15.635 -4.570 1.00 90.50 646 HIS A N 1
ATOM 5211 C CA . HIS A 1 646 ? -1.808 15.045 -5.411 1.00 90.50 646 HIS A CA 1
ATOM 5212 C C . HIS A 1 646 ? -3.188 14.988 -4.740 1.00 90.50 646 HIS A C 1
ATOM 5214 O O . HIS A 1 646 ? -4.127 14.497 -5.358 1.00 90.50 646 HIS A O 1
ATOM 5220 N N . LYS A 1 647 ? -3.360 15.519 -3.518 1.00 89.12 647 LYS A N 1
ATOM 5221 C CA . LYS A 1 647 ? -4.618 15.435 -2.740 1.00 89.12 647 LYS A CA 1
ATOM 5222 C C . LYS A 1 647 ? -5.851 15.916 -3.513 1.00 89.12 647 LYS A C 1
ATOM 5224 O O . LYS A 1 647 ? -6.924 15.337 -3.385 1.00 89.12 647 LYS A O 1
ATOM 5229 N N . HIS A 1 648 ? -5.686 16.923 -4.368 1.00 88.19 648 HIS A N 1
ATOM 5230 C CA . HIS A 1 648 ? -6.743 17.461 -5.230 1.00 88.19 648 HIS A CA 1
ATOM 5231 C C . HIS A 1 648 ? -7.261 16.469 -6.294 1.00 88.19 648 HIS A C 1
ATOM 5233 O O . HIS A 1 648 ? -8.369 16.643 -6.793 1.00 88.19 648 HIS A O 1
ATOM 5239 N N . LEU A 1 649 ? -6.495 15.424 -6.631 1.00 91.69 649 LEU A N 1
ATOM 5240 C CA . LEU A 1 649 ? -6.869 14.392 -7.607 1.00 91.69 649 LEU A CA 1
ATOM 5241 C C . LEU A 1 649 ? -7.720 13.264 -7.002 1.00 91.69 649 LEU A C 1
ATOM 5243 O O . LEU A 1 649 ? -8.296 12.473 -7.747 1.00 91.69 649 LEU A O 1
ATOM 5247 N N . ALA A 1 650 ? -7.825 13.190 -5.671 1.00 92.44 650 ALA A N 1
ATOM 5248 C CA . ALA A 1 650 ? -8.494 12.092 -4.978 1.00 92.44 650 ALA A CA 1
ATOM 5249 C C . ALA A 1 650 ? -9.980 11.949 -5.358 1.00 92.44 650 ALA A C 1
ATOM 5251 O O . ALA A 1 650 ? -10.404 10.876 -5.782 1.00 92.44 650 ALA A O 1
ATOM 5252 N N . ASP A 1 651 ? -10.767 13.025 -5.246 1.00 90.00 651 ASP A N 1
ATOM 5253 C CA . ASP A 1 651 ? -12.201 13.013 -5.583 1.00 90.00 651 ASP A CA 1
ATOM 5254 C C . ASP A 1 651 ? -12.461 12.783 -7.090 1.00 90.00 651 ASP A C 1
ATOM 5256 O O . ASP A 1 651 ? -13.260 11.900 -7.412 1.00 90.00 651 ASP A O 1
ATOM 5260 N N . PRO A 1 652 ? -11.758 13.453 -8.031 1.00 91.00 652 PRO A N 1
ATOM 5261 C CA . PRO A 1 652 ? -11.874 13.147 -9.458 1.00 91.00 652 PRO A CA 1
ATOM 5262 C C . PRO A 1 652 ? -11.610 11.676 -9.802 1.00 91.00 652 PRO A C 1
ATOM 5264 O O . PRO A 1 652 ? -12.389 11.069 -10.539 1.00 91.00 652 PRO A O 1
ATOM 5267 N N . PHE A 1 653 ? -10.546 11.077 -9.256 1.00 94.31 653 PHE A N 1
ATOM 5268 C CA . PHE A 1 653 ? -10.240 9.666 -9.501 1.00 94.31 653 PHE A CA 1
ATOM 5269 C C . PHE A 1 653 ? -11.272 8.731 -8.874 1.00 94.31 653 PHE A C 1
ATOM 5271 O O . PHE A 1 653 ? -11.675 7.768 -9.521 1.00 94.31 653 PHE A O 1
ATOM 5278 N N . TYR A 1 654 ? -11.779 9.031 -7.678 1.00 95.94 654 TYR A N 1
ATOM 5279 C CA . TYR A 1 654 ? -12.865 8.257 -7.076 1.00 95.94 654 TYR A CA 1
ATOM 5280 C C . TYR A 1 654 ? -14.143 8.281 -7.933 1.00 95.94 654 TYR A C 1
ATOM 5282 O O . TYR A 1 654 ? -14.753 7.234 -8.160 1.00 95.94 654 TYR A O 1
ATOM 5290 N N . ARG A 1 655 ? -14.534 9.445 -8.473 1.00 91.12 655 ARG A N 1
ATOM 5291 C CA . ARG A 1 655 ? -15.713 9.547 -9.352 1.00 91.12 655 ARG A CA 1
ATOM 5292 C C . ARG A 1 655 ? -15.544 8.721 -10.624 1.00 91.12 655 ARG A C 1
ATOM 5294 O O . ARG A 1 655 ? -16.476 8.024 -11.013 1.00 91.12 655 ARG A O 1
ATOM 5301 N N . ARG A 1 656 ? -14.350 8.738 -11.229 1.00 90.06 656 ARG A N 1
ATOM 5302 C CA . ARG A 1 656 ? -14.046 7.868 -12.376 1.00 90.06 656 ARG A CA 1
ATOM 5303 C C . ARG A 1 656 ? -14.083 6.393 -12.003 1.00 90.06 656 ARG A C 1
ATOM 5305 O O . ARG A 1 656 ? -14.640 5.603 -12.754 1.00 90.06 656 ARG A O 1
ATOM 5312 N N . ALA A 1 657 ? -13.539 6.022 -10.844 1.00 95.31 657 ALA A N 1
ATOM 5313 C CA . ALA A 1 657 ? -13.588 4.642 -10.378 1.00 95.31 657 ALA A CA 1
ATOM 5314 C C . ALA A 1 657 ? -15.030 4.123 -10.304 1.00 95.31 657 ALA A C 1
ATOM 5316 O O . ALA A 1 657 ? -15.315 3.042 -10.817 1.00 95.31 657 ALA A O 1
ATOM 5317 N N . ARG A 1 658 ? -15.940 4.930 -9.743 1.00 93.94 658 ARG A N 1
ATOM 5318 C CA . ARG A 1 658 ? -17.374 4.619 -9.690 1.00 93.94 658 ARG A CA 1
ATOM 5319 C C . ARG A 1 658 ? -18.013 4.522 -11.065 1.00 93.94 658 ARG A C 1
ATOM 5321 O O . ARG A 1 658 ? -18.696 3.541 -11.325 1.00 93.94 658 ARG A O 1
ATOM 5328 N N . TYR A 1 659 ? -17.752 5.494 -11.935 1.00 92.19 659 TYR A N 1
ATOM 5329 C CA . TYR A 1 659 ? -18.271 5.486 -13.300 1.00 92.19 659 TYR A CA 1
ATOM 5330 C C . TYR A 1 659 ? -17.899 4.194 -14.039 1.00 92.19 659 TYR A C 1
ATOM 5332 O O . TYR A 1 659 ? -18.773 3.515 -14.566 1.00 92.19 659 TYR A O 1
ATOM 5340 N N . TYR A 1 660 ? -16.619 3.803 -14.024 1.00 90.31 660 TYR A N 1
ATOM 5341 C CA . TYR A 1 660 ? -16.185 2.573 -14.694 1.00 90.31 660 TYR A CA 1
ATOM 5342 C C . TYR A 1 660 ? -16.765 1.316 -14.048 1.00 90.31 660 TYR A C 1
ATOM 5344 O O . TYR A 1 660 ? -17.094 0.376 -14.760 1.00 90.31 660 TYR A O 1
ATOM 5352 N N . LEU A 1 661 ? -16.928 1.302 -12.723 1.00 93.12 661 LEU A N 1
ATOM 5353 C CA . LEU A 1 661 ? -17.554 0.180 -12.033 1.00 93.12 661 LEU A CA 1
ATOM 5354 C C . LEU A 1 661 ? -19.023 0.006 -12.450 1.00 93.12 661 LEU A C 1
ATOM 5356 O O . LEU A 1 661 ? -19.453 -1.110 -12.721 1.00 93.12 661 LEU A O 1
ATOM 5360 N N . GLU A 1 662 ? -19.782 1.102 -12.497 1.00 91.06 662 GLU A N 1
ATOM 5361 C CA . GLU A 1 662 ? -21.196 1.114 -12.893 1.00 91.06 662 GLU A CA 1
ATOM 5362 C C . GLU A 1 662 ? -21.358 0.804 -14.393 1.00 91.06 662 GLU A C 1
ATOM 5364 O O . GLU A 1 662 ? -22.279 0.088 -14.783 1.00 91.06 662 GLU A O 1
ATOM 5369 N N . ALA A 1 663 ? -20.425 1.261 -15.233 1.00 87.56 663 ALA A N 1
ATOM 5370 C CA . ALA A 1 663 ? -20.389 0.919 -16.652 1.00 87.56 663 ALA A CA 1
ATOM 5371 C C . ALA A 1 663 ? -20.090 -0.573 -16.887 1.00 87.56 663 ALA A C 1
ATOM 5373 O O . ALA A 1 663 ? -20.738 -1.198 -17.726 1.00 87.56 663 ALA A O 1
ATOM 5374 N N . ASP A 1 664 ? -19.143 -1.157 -16.146 1.00 89.12 664 ASP A N 1
ATOM 5375 C CA . ASP A 1 664 ? -18.840 -2.591 -16.225 1.00 89.12 664 ASP A CA 1
ATOM 5376 C C . ASP A 1 664 ? -20.005 -3.449 -15.687 1.00 89.12 664 ASP A C 1
ATOM 5378 O O . ASP A 1 664 ? -20.244 -4.537 -16.212 1.00 89.12 664 ASP A O 1
ATOM 5382 N N . GLU A 1 665 ? -20.769 -2.952 -14.704 1.00 88.75 665 GLU A N 1
ATOM 5383 C CA . GLU A 1 665 ? -22.012 -3.570 -14.200 1.00 88.75 665 GLU A CA 1
ATOM 5384 C C . GLU A 1 665 ? -23.111 -3.639 -15.270 1.00 88.75 665 GLU A C 1
ATOM 5386 O O . GLU A 1 665 ? -23.806 -4.648 -15.369 1.00 88.75 665 GLU A O 1
ATOM 5391 N N . GLN A 1 666 ? -23.244 -2.605 -16.104 1.00 87.00 666 GLN A N 1
ATOM 5392 C CA . GLN A 1 666 ? -24.246 -2.540 -17.178 1.00 87.00 666 GLN A CA 1
ATOM 5393 C C . GLN A 1 666 ? -23.809 -3.230 -18.480 1.00 87.00 666 GLN A C 1
ATOM 5395 O O . GLN A 1 666 ? -24.564 -3.265 -19.452 1.00 87.00 666 GLN A O 1
ATOM 5400 N N . LYS A 1 667 ? -22.581 -3.751 -18.539 1.00 81.44 667 LYS A N 1
ATOM 5401 C CA . LYS A 1 667 ? -22.003 -4.314 -19.759 1.00 81.44 667 LYS A CA 1
ATOM 5402 C C . LYS A 1 667 ? -22.370 -5.788 -19.935 1.00 81.44 667 LYS A C 1
ATOM 5404 O O . LYS A 1 667 ? -22.181 -6.598 -19.028 1.00 81.44 667 LYS A O 1
ATOM 5409 N N . GLY A 1 668 ? -22.782 -6.151 -21.150 1.00 82.44 668 GLY A N 1
ATOM 5410 C CA . GLY A 1 668 ? -23.206 -7.521 -21.455 1.00 82.44 668 GLY A CA 1
ATOM 5411 C C . GLY A 1 668 ? -24.447 -7.901 -20.647 1.00 82.44 668 GLY A C 1
ATOM 5412 O O . GLY A 1 668 ? -25.340 -7.079 -20.470 1.00 82.44 668 GLY A O 1
ATOM 5413 N N . GLU A 1 669 ? -24.473 -9.123 -20.126 1.00 80.25 669 GLU A N 1
ATOM 5414 C CA . GLU A 1 669 ? -25.492 -9.628 -19.193 1.00 80.25 669 GLU A CA 1
ATOM 5415 C C . GLU A 1 669 ? -24.998 -9.552 -17.725 1.00 80.25 669 GLU A C 1
ATOM 5417 O O . GLU A 1 669 ? -25.539 -10.211 -16.834 1.00 80.25 669 GLU A O 1
ATOM 5422 N N . GLY A 1 670 ? -23.945 -8.763 -17.462 1.00 72.44 670 GLY A N 1
ATOM 5423 C CA . GLY A 1 670 ? -23.324 -8.577 -16.144 1.00 72.44 670 GLY A CA 1
ATOM 5424 C C . GLY A 1 670 ? -22.073 -9.430 -15.889 1.00 72.44 670 GLY A C 1
ATOM 5425 O O . GLY A 1 670 ? -21.468 -9.340 -14.819 1.00 72.44 670 GLY A O 1
ATOM 5426 N N . GLU A 1 671 ? -21.622 -10.237 -16.852 1.00 78.00 671 GLU A N 1
ATOM 5427 C CA . GLU A 1 671 ? -20.452 -11.116 -16.714 1.00 78.00 671 GLU A CA 1
ATOM 5428 C C . GLU A 1 671 ? -19.122 -10.359 -16.558 1.00 78.00 671 GLU A C 1
ATOM 5430 O O . GLU A 1 671 ? -18.180 -10.876 -15.955 1.00 78.00 671 GLU A O 1
ATOM 5435 N N . TYR A 1 672 ? -19.041 -9.120 -17.050 1.00 77.94 672 TYR A N 1
ATOM 5436 C CA . TYR A 1 672 ? -17.836 -8.289 -16.961 1.00 77.94 672 TYR A CA 1
ATOM 5437 C C . TYR A 1 672 ? -17.586 -7.759 -15.544 1.00 77.94 672 TYR A C 1
ATOM 5439 O O . TYR A 1 672 ? -16.440 -7.517 -15.171 1.00 77.94 672 TYR A O 1
ATOM 5447 N N . PHE A 1 673 ? -18.637 -7.640 -14.733 1.00 86.19 673 PHE A N 1
ATOM 5448 C CA . PHE A 1 673 ? -18.594 -7.104 -13.374 1.00 86.19 673 PHE A CA 1
ATOM 5449 C C . PHE A 1 673 ? -18.239 -8.158 -12.315 1.00 86.19 673 PHE A C 1
ATOM 5451 O O . PHE A 1 673 ? -17.718 -7.840 -11.245 1.00 86.19 673 PHE A O 1
ATOM 5458 N N . VAL A 1 674 ? -18.432 -9.441 -12.618 1.00 90.00 674 VAL A N 1
ATOM 5459 C CA . VAL A 1 674 ? -18.216 -10.545 -11.673 1.00 90.00 674 VAL A CA 1
ATOM 5460 C C . VAL A 1 674 ? -16.745 -10.975 -11.678 1.00 90.00 674 VAL A C 1
ATOM 5462 O O . VAL A 1 674 ? -16.373 -12.016 -12.213 1.00 90.00 674 VAL A O 1
ATOM 5465 N N . THR A 1 675 ? -15.870 -10.160 -11.075 1.00 92.12 675 THR A N 1
ATOM 5466 C CA . THR A 1 675 ? -14.432 -10.467 -10.961 1.00 92.12 675 THR A CA 1
ATOM 5467 C C . THR A 1 675 ? -13.870 -10.177 -9.568 1.00 92.12 675 THR A C 1
ATOM 5469 O O . THR A 1 675 ? -14.412 -9.378 -8.795 1.00 92.12 675 THR A O 1
ATOM 5472 N N . LEU A 1 676 ? -12.730 -10.805 -9.248 1.00 94.38 676 LEU A N 1
ATOM 5473 C CA . LEU A 1 676 ? -11.991 -10.524 -8.014 1.00 94.38 676 LEU A CA 1
ATOM 5474 C C . LEU A 1 676 ? -11.608 -9.036 -7.922 1.00 94.38 676 LEU A C 1
ATOM 5476 O O . LEU A 1 676 ? -11.783 -8.422 -6.874 1.00 94.38 676 LEU A O 1
ATOM 5480 N N . ALA A 1 677 ? -11.177 -8.439 -9.036 1.00 95.31 677 ALA A N 1
ATOM 5481 C CA . ALA A 1 677 ? -10.775 -7.037 -9.102 1.00 95.31 677 ALA A CA 1
ATOM 5482 C C . ALA A 1 677 ? -11.935 -6.066 -8.818 1.00 95.31 677 ALA A C 1
ATOM 5484 O O . ALA A 1 677 ? -11.739 -5.072 -8.120 1.00 95.31 677 ALA A O 1
ATOM 5485 N N . HIS A 1 678 ? -13.153 -6.366 -9.284 1.00 96.00 678 HIS A N 1
ATOM 5486 C CA . HIS A 1 678 ? -14.347 -5.580 -8.948 1.00 96.00 678 HIS A CA 1
ATOM 5487 C C . HIS A 1 678 ? -14.700 -5.682 -7.462 1.00 96.00 678 HIS A C 1
ATOM 5489 O O . HIS A 1 678 ? -15.048 -4.682 -6.836 1.00 96.00 678 HIS A O 1
ATOM 5495 N N . THR A 1 679 ? -14.521 -6.861 -6.860 1.00 97.50 679 THR A N 1
ATOM 5496 C CA . THR A 1 679 ? -14.697 -7.043 -5.409 1.00 97.50 679 THR A CA 1
ATOM 5497 C C . THR A 1 679 ? -13.694 -6.192 -4.622 1.00 97.50 679 THR A C 1
ATOM 5499 O O . THR A 1 679 ? -14.087 -5.461 -3.713 1.00 97.50 679 THR A O 1
ATOM 5502 N N . GLN A 1 680 ? -12.414 -6.232 -5.007 1.00 97.94 680 GLN A N 1
ATOM 5503 C CA . GLN A 1 680 ? -11.344 -5.420 -4.412 1.00 97.94 680 GLN A CA 1
ATOM 5504 C C . GLN A 1 680 ? -11.596 -3.913 -4.596 1.00 97.94 680 GLN A C 1
ATOM 5506 O O . GLN A 1 680 ? -11.404 -3.138 -3.658 1.00 97.94 680 GLN A O 1
ATOM 5511 N N . CYS A 1 681 ? -12.086 -3.500 -5.771 1.00 97.94 681 CYS A N 1
ATOM 5512 C CA . CYS A 1 681 ? -12.481 -2.120 -6.051 1.00 97.94 681 CYS A CA 1
ATOM 5513 C C . CYS A 1 681 ? -13.583 -1.653 -5.088 1.00 97.94 681 CYS A C 1
ATOM 5515 O O . CYS A 1 681 ? -13.420 -0.621 -4.439 1.00 97.94 681 CYS A O 1
ATOM 5517 N N . CYS A 1 682 ? -14.650 -2.440 -4.914 1.00 98.12 682 CYS A N 1
ATOM 5518 C CA . CYS A 1 682 ? -15.746 -2.121 -3.995 1.00 98.12 682 CYS A CA 1
ATOM 5519 C C . CYS A 1 682 ? -15.290 -1.956 -2.536 1.00 98.12 682 CYS A C 1
ATOM 5521 O O . CYS A 1 682 ? -15.776 -1.050 -1.860 1.00 98.12 682 CYS A O 1
ATOM 5523 N N . ILE A 1 683 ? -14.338 -2.768 -2.056 1.00 97.50 683 ILE A N 1
ATOM 5524 C CA . ILE A 1 683 ? -13.757 -2.597 -0.709 1.00 97.50 683 ILE A CA 1
ATOM 5525 C C . ILE A 1 683 ? -13.021 -1.250 -0.608 1.00 97.50 683 ILE A C 1
ATOM 5527 O O . ILE A 1 683 ? -13.266 -0.467 0.309 1.00 97.50 683 ILE A O 1
ATOM 5531 N N . LEU A 1 684 ? -12.141 -0.945 -1.569 1.00 97.06 684 LEU A N 1
ATOM 5532 C CA . LEU A 1 684 ? -11.377 0.308 -1.570 1.00 97.06 684 LEU A CA 1
ATOM 5533 C C . LEU A 1 684 ? -12.275 1.545 -1.702 1.00 97.06 684 LEU A C 1
ATOM 5535 O O . LEU A 1 684 ? -11.997 2.570 -1.072 1.00 97.06 684 LEU A O 1
ATOM 5539 N N . MET A 1 685 ? -13.352 1.453 -2.485 1.00 96.44 685 MET A N 1
ATOM 5540 C CA . MET A 1 685 ? -14.364 2.504 -2.587 1.00 96.44 685 MET A CA 1
ATOM 5541 C C . MET A 1 685 ? -15.082 2.718 -1.260 1.00 96.44 685 MET A C 1
ATOM 5543 O O . MET A 1 685 ? -15.155 3.860 -0.813 1.00 96.44 685 MET A O 1
ATOM 5547 N N . ALA A 1 686 ? -15.532 1.644 -0.603 1.00 95.12 686 ALA A N 1
ATOM 5548 C CA . ALA A 1 686 ? -16.198 1.738 0.692 1.00 95.12 686 ALA A CA 1
ATOM 5549 C C . ALA A 1 686 ? -15.311 2.466 1.712 1.00 95.12 686 ALA A C 1
ATOM 5551 O O . ALA A 1 686 ? -15.774 3.390 2.381 1.00 95.12 686 ALA A O 1
ATOM 5552 N N . HIS A 1 687 ? -14.016 2.135 1.766 1.00 92.31 687 HIS A N 1
ATOM 5553 C CA . HIS A 1 687 ? -13.058 2.828 2.630 1.00 92.31 687 HIS A CA 1
ATOM 5554 C C . HIS A 1 687 ? -12.866 4.303 2.247 1.00 92.31 687 HIS A C 1
ATOM 5556 O O . HIS A 1 687 ? -12.761 5.155 3.126 1.00 92.31 687 HIS A O 1
ATOM 5562 N N . PHE A 1 688 ? -12.788 4.633 0.953 1.00 93.56 688 PHE A N 1
ATOM 5563 C CA . PHE A 1 688 ? -12.714 6.027 0.497 1.00 93.56 688 PHE A CA 1
ATOM 5564 C C . PHE A 1 688 ? -13.952 6.823 0.938 1.00 93.56 688 PHE A C 1
ATOM 5566 O O . PHE A 1 688 ? -13.828 7.948 1.419 1.00 93.56 688 PHE A O 1
ATOM 5573 N N . GLU A 1 689 ? -15.136 6.231 0.815 1.00 92.00 689 GLU A N 1
ATOM 5574 C CA . GLU A 1 689 ? -16.416 6.844 1.175 1.00 92.00 689 GLU A CA 1
ATOM 5575 C C . GLU A 1 689 ? -16.523 7.110 2.682 1.00 92.00 689 GLU A C 1
ATOM 5577 O O . GLU A 1 689 ? -16.962 8.196 3.063 1.00 92.00 689 GLU A O 1
ATOM 5582 N N . VAL A 1 690 ? -16.051 6.194 3.540 1.00 87.44 690 VAL A N 1
ATOM 5583 C CA . VAL A 1 690 ? -16.015 6.421 4.999 1.00 87.44 690 VAL A CA 1
ATOM 5584 C C . VAL A 1 690 ? -15.121 7.605 5.364 1.00 87.44 690 VAL A C 1
ATOM 5586 O O . VAL A 1 690 ? -15.526 8.445 6.166 1.00 87.44 690 VAL A O 1
ATOM 5589 N N . LEU A 1 691 ? -13.935 7.725 4.754 1.00 86.69 691 LEU A N 1
ATOM 5590 C CA . LEU A 1 691 ? -13.031 8.854 5.021 1.00 86.69 691 LEU A CA 1
ATOM 5591 C C . LEU A 1 691 ? -13.630 10.212 4.629 1.00 86.69 691 LEU A C 1
ATOM 5593 O O . LEU A 1 691 ? -13.177 11.241 5.119 1.00 86.69 691 LEU A O 1
ATOM 5597 N N . ASN A 1 692 ? -14.653 10.214 3.772 1.00 85.88 692 ASN A N 1
ATOM 5598 C CA . ASN A 1 692 ? -15.401 11.402 3.366 1.00 85.88 692 ASN A CA 1
ATOM 5599 C C . ASN A 1 692 ? -16.778 11.510 4.053 1.00 85.88 692 ASN A C 1
ATOM 5601 O O . ASN A 1 692 ? -17.590 12.343 3.658 1.00 85.88 692 ASN A O 1
ATOM 5605 N N . MET A 1 693 ? -17.051 10.686 5.074 1.00 85.00 693 MET A N 1
ATOM 5606 C CA . MET A 1 693 ? -18.320 10.626 5.818 1.00 85.00 693 MET A CA 1
ATOM 5607 C C . MET A 1 693 ? -19.553 10.265 4.968 1.00 85.00 693 MET A C 1
ATOM 5609 O O . MET A 1 693 ? -20.690 10.576 5.326 1.00 85.00 693 MET A O 1
ATOM 5613 N N . TRP A 1 694 ? -19.365 9.577 3.841 1.00 86.25 694 TRP A N 1
ATOM 5614 C CA . TRP A 1 694 ? -20.450 9.116 2.969 1.00 86.25 694 TRP A CA 1
ATOM 5615 C C . TRP A 1 694 ? -20.907 7.700 3.343 1.00 86.25 694 TRP A C 1
ATOM 5617 O O . TRP A 1 694 ? -20.860 6.784 2.523 1.00 86.25 694 TRP A O 1
ATOM 5627 N N . PHE A 1 695 ? -21.355 7.505 4.585 1.00 83.88 695 PHE A N 1
ATOM 5628 C CA . PHE A 1 695 ? -21.641 6.177 5.154 1.00 83.88 695 PHE A CA 1
ATOM 5629 C C . PHE A 1 695 ? -22.698 5.375 4.387 1.00 83.88 695 PHE A C 1
ATOM 5631 O O . PHE A 1 695 ? -22.532 4.175 4.193 1.00 83.88 695 PHE A O 1
ATOM 5638 N N . SER A 1 696 ? -23.746 6.027 3.876 1.00 82.88 696 SER A N 1
ATOM 5639 C CA . SER A 1 696 ? -24.760 5.357 3.051 1.00 82.88 696 SER A CA 1
ATOM 5640 C C . SER A 1 696 ? -24.174 4.820 1.743 1.00 82.88 696 SER A C 1
ATOM 5642 O O . SER A 1 696 ? -24.457 3.689 1.357 1.00 82.88 696 SER A O 1
ATOM 5644 N N . ARG A 1 697 ? -23.298 5.593 1.085 1.00 88.81 697 ARG A N 1
ATOM 5645 C CA . ARG A 1 697 ? -22.573 5.137 -0.112 1.00 88.81 697 ARG A CA 1
ATOM 5646 C C . ARG A 1 697 ? -21.617 4.000 0.227 1.00 88.81 697 ARG A C 1
ATOM 5648 O O . ARG A 1 697 ? -21.649 2.984 -0.460 1.00 88.81 697 ARG A O 1
ATOM 5655 N N . SER A 1 698 ? -20.873 4.147 1.324 1.00 91.06 698 SER A N 1
ATOM 5656 C CA . SER A 1 698 ? -19.970 3.115 1.834 1.00 91.06 698 SER A CA 1
ATOM 5657 C C . SER A 1 698 ? -20.689 1.793 2.063 1.00 91.06 698 SER A C 1
ATOM 5659 O O . SER A 1 698 ? -20.254 0.767 1.553 1.00 91.06 698 SER A O 1
ATOM 5661 N N . SER A 1 699 ? -21.849 1.812 2.719 1.00 90.38 699 SER A N 1
ATOM 5662 C CA . SER A 1 699 ? -22.637 0.602 2.947 1.00 90.38 699 SER A CA 1
ATOM 5663 C C . SER A 1 699 ? -23.139 -0.043 1.652 1.00 90.38 699 SER A C 1
ATOM 5665 O O . SER A 1 699 ? -23.108 -1.269 1.521 1.00 90.38 699 SER A O 1
ATOM 5667 N N . MET A 1 700 ? -23.526 0.750 0.646 1.00 93.00 700 MET A N 1
ATOM 5668 C CA . MET A 1 700 ? -23.870 0.211 -0.675 1.00 93.00 700 MET A CA 1
ATOM 5669 C C . MET A 1 700 ? -22.656 -0.446 -1.348 1.00 93.00 700 MET A C 1
ATOM 5671 O O . MET A 1 700 ? -22.776 -1.550 -1.883 1.00 93.00 700 MET A O 1
ATOM 5675 N N . SER A 1 701 ? -21.481 0.183 -1.283 1.00 95.69 701 SER A N 1
ATOM 5676 C CA . SER A 1 701 ? -20.222 -0.377 -1.796 1.00 95.69 701 SER A CA 1
ATOM 5677 C C . SER A 1 701 ? -19.818 -1.661 -1.052 1.00 95.69 701 SER A C 1
ATOM 5679 O O . SER A 1 701 ? -19.439 -2.650 -1.685 1.00 95.69 701 SER A O 1
ATOM 5681 N N . THR A 1 702 ? -19.985 -1.699 0.273 1.00 95.81 702 THR A N 1
ATOM 5682 C CA . THR A 1 702 ? -19.809 -2.893 1.116 1.00 95.81 702 THR A CA 1
ATOM 5683 C C . THR A 1 702 ? -20.785 -4.001 0.721 1.00 95.81 702 THR A C 1
ATOM 5685 O O . THR A 1 702 ? -20.383 -5.142 0.518 1.00 95.81 702 THR A O 1
ATOM 5688 N N . SER A 1 703 ? -22.058 -3.674 0.506 1.00 96.12 703 SER A N 1
ATOM 5689 C CA . SER A 1 703 ? -23.076 -4.641 0.077 1.00 96.12 703 SER A CA 1
ATOM 5690 C C . SER A 1 703 ? -22.748 -5.249 -1.291 1.00 96.12 703 SER A C 1
ATOM 5692 O O . SER A 1 703 ? -22.890 -6.462 -1.485 1.00 96.12 703 SER A O 1
ATOM 5694 N N . LYS A 1 704 ? -22.250 -4.431 -2.232 1.00 96.38 704 LYS A N 1
ATOM 5695 C CA . LYS A 1 704 ? -21.765 -4.902 -3.539 1.00 96.38 704 LYS A CA 1
ATOM 5696 C C . LYS A 1 704 ? -20.566 -5.843 -3.387 1.00 96.38 704 LYS A C 1
ATOM 5698 O O . LYS A 1 704 ? -20.564 -6.899 -4.018 1.00 96.38 704 LYS A O 1
ATOM 5703 N N . SER A 1 705 ? -19.580 -5.520 -2.542 1.00 97.75 705 SER A N 1
ATOM 5704 C CA . SER A 1 705 ? -18.416 -6.399 -2.332 1.00 97.75 705 SER A CA 1
ATOM 5705 C C . SER A 1 705 ? -18.801 -7.732 -1.681 1.00 97.75 705 SER A C 1
ATOM 5707 O O . SER A 1 705 ? -18.339 -8.782 -2.135 1.00 97.75 705 SER A O 1
ATOM 5709 N N . VAL A 1 706 ? -19.723 -7.726 -0.708 1.00 97.69 706 VAL A N 1
ATOM 5710 C CA . VAL A 1 706 ? -20.295 -8.951 -0.121 1.00 97.69 706 VAL A CA 1
ATOM 5711 C C . VAL A 1 706 ? -20.956 -9.799 -1.198 1.00 97.69 706 VAL A C 1
ATOM 5713 O O . VAL A 1 706 ? -20.607 -10.973 -1.355 1.00 97.69 706 VAL A O 1
ATOM 5716 N N . ARG A 1 707 ? -21.861 -9.213 -1.988 1.00 95.25 707 ARG A N 1
ATOM 5717 C CA . ARG A 1 707 ? -22.595 -9.959 -3.015 1.00 95.25 707 ARG A CA 1
ATOM 5718 C C . ARG A 1 707 ? -21.669 -10.530 -4.087 1.00 95.25 707 ARG A C 1
ATOM 5720 O O . ARG A 1 707 ? -21.806 -11.703 -4.428 1.00 95.25 707 ARG A O 1
ATOM 5727 N N . LEU A 1 708 ? -20.705 -9.748 -4.571 1.00 95.31 708 LEU A N 1
ATOM 5728 C CA . LEU A 1 708 ? -19.705 -10.216 -5.531 1.00 95.31 708 LEU A CA 1
ATOM 5729 C C . LEU A 1 708 ? -18.873 -11.370 -4.961 1.00 95.31 708 LEU A C 1
ATOM 5731 O O . LEU A 1 708 ? -18.734 -12.398 -5.618 1.00 95.31 708 LEU A O 1
ATOM 5735 N N . SER A 1 709 ? -18.396 -11.263 -3.717 1.00 95.69 709 SER A N 1
ATOM 5736 C CA . SER A 1 709 ? -17.619 -12.336 -3.077 1.00 95.69 709 SER A CA 1
ATOM 5737 C C . SER A 1 709 ? -18.408 -13.649 -2.947 1.00 95.69 709 SER A C 1
ATOM 5739 O O . SER A 1 709 ? -17.842 -14.737 -3.090 1.00 95.69 709 SER A O 1
ATOM 5741 N N . GLN A 1 710 ? -19.725 -13.560 -2.726 1.00 92.88 710 GLN A N 1
ATOM 5742 C CA . GLN A 1 710 ? -20.626 -14.710 -2.664 1.00 92.88 710 GLN A CA 1
ATOM 5743 C C . GLN A 1 710 ? -20.832 -15.342 -4.044 1.00 92.88 710 GLN A C 1
ATOM 5745 O O . GLN A 1 710 ? -20.702 -16.559 -4.160 1.00 92.88 710 GLN A O 1
ATOM 5750 N N . ILE A 1 711 ? -21.082 -14.532 -5.082 1.00 91.44 711 ILE A N 1
ATOM 5751 C CA . ILE A 1 711 ? -21.224 -14.997 -6.477 1.00 91.44 711 ILE A CA 1
ATOM 5752 C C . ILE A 1 711 ? -19.933 -15.676 -6.962 1.00 91.44 711 ILE A C 1
ATOM 5754 O O . ILE A 1 711 ? -19.986 -16.709 -7.628 1.00 91.44 711 ILE A O 1
ATOM 5758 N N . LEU A 1 712 ? -18.775 -15.128 -6.586 1.00 91.94 712 LEU A N 1
ATOM 5759 C CA . LEU A 1 712 ? -17.448 -15.679 -6.885 1.00 91.94 712 LEU A CA 1
ATOM 5760 C C . LEU A 1 712 ? -17.117 -16.951 -6.088 1.00 91.94 712 LEU A C 1
ATOM 5762 O O . LEU A 1 712 ? -16.107 -17.599 -6.358 1.00 91.94 712 LEU A O 1
ATOM 5766 N N . GLY A 1 713 ? -17.939 -17.311 -5.098 1.00 91.19 713 GLY A N 1
ATOM 5767 C CA . GLY A 1 713 ? -17.707 -18.470 -4.239 1.00 91.19 713 GLY A CA 1
ATOM 5768 C C . GLY A 1 713 ? -16.526 -18.306 -3.278 1.00 91.19 713 GLY A C 1
ATOM 5769 O O . GLY A 1 713 ? -16.017 -19.303 -2.772 1.00 91.19 713 GLY A O 1
ATOM 5770 N N . LEU A 1 714 ? -16.087 -17.073 -2.987 1.00 94.00 714 LEU A N 1
ATOM 5771 C CA . LEU A 1 714 ? -14.896 -16.837 -2.159 1.00 94.00 714 LEU A CA 1
ATOM 5772 C C . LEU A 1 714 ? -15.056 -17.338 -0.717 1.00 94.00 714 LEU A C 1
ATOM 5774 O O . LEU A 1 714 ? -14.061 -17.634 -0.070 1.00 94.00 714 LEU A O 1
ATOM 5778 N N . HIS A 1 715 ? -16.288 -17.457 -0.216 1.00 92.44 715 HIS A N 1
ATOM 5779 C CA . HIS A 1 715 ? -16.617 -17.925 1.138 1.00 92.44 715 HIS A CA 1
ATOM 5780 C C . HIS A 1 715 ? -16.432 -19.438 1.341 1.00 92.44 715 HIS A C 1
ATOM 5782 O O . HIS A 1 715 ? -16.469 -19.905 2.479 1.00 92.44 715 HIS A O 1
ATOM 5788 N N . GLN A 1 716 ? -16.226 -20.197 0.260 1.00 90.50 716 GLN A N 1
ATOM 5789 C CA . GLN A 1 716 ? -16.180 -21.659 0.281 1.00 90.50 716 GLN A CA 1
ATOM 5790 C C . GLN A 1 716 ? -14.937 -22.261 -0.402 1.00 90.50 716 GLN A C 1
ATOM 5792 O O . GLN A 1 716 ? -14.970 -23.418 -0.817 1.00 90.50 716 GLN A O 1
ATOM 5797 N N . LEU A 1 717 ? -13.838 -21.501 -0.506 1.00 90.12 717 LEU A N 1
ATOM 5798 C CA . LEU A 1 717 ? -12.619 -21.891 -1.240 1.00 90.12 717 LEU A CA 1
ATOM 5799 C C . LEU A 1 717 ? -11.995 -23.198 -0.724 1.00 90.12 717 LEU A C 1
ATOM 5801 O O . LEU A 1 717 ? -11.492 -23.991 -1.514 1.00 90.12 717 LEU A O 1
ATOM 5805 N N . ASP A 1 718 ? -12.064 -23.428 0.589 1.00 89.50 718 ASP A N 1
ATOM 5806 C CA . ASP A 1 718 ? -11.432 -24.569 1.271 1.00 89.50 718 ASP A CA 1
ATOM 5807 C C . ASP A 1 718 ? -12.450 -25.629 1.753 1.00 89.50 718 ASP A C 1
ATOM 5809 O O . ASP A 1 718 ? -12.138 -26.510 2.558 1.00 89.50 718 ASP A O 1
ATOM 5813 N N . GLY A 1 719 ? -13.703 -25.550 1.288 1.00 80.12 719 GLY A N 1
ATOM 5814 C CA . GLY A 1 719 ? -14.772 -26.469 1.686 1.00 80.12 719 GLY A CA 1
ATOM 5815 C C . GLY A 1 719 ? -14.609 -27.888 1.121 1.00 80.12 719 GLY A C 1
ATOM 5816 O O . GLY A 1 719 ? -14.182 -28.077 -0.014 1.00 80.12 719 GLY A O 1
ATOM 5817 N N . LYS A 1 720 ? -15.020 -28.908 1.895 1.00 67.12 720 LYS A N 1
ATOM 5818 C CA . LYS A 1 720 ? -14.991 -30.333 1.483 1.00 67.12 720 LYS A CA 1
ATOM 5819 C C . LYS A 1 720 ? -16.068 -30.720 0.462 1.00 67.12 720 LYS A C 1
ATOM 5821 O O . LYS A 1 720 ? -15.961 -31.769 -0.167 1.00 67.12 720 LYS A O 1
ATOM 5826 N N . ASN A 1 721 ? -17.125 -29.917 0.343 1.00 60.16 721 ASN A N 1
ATOM 5827 C CA . ASN A 1 721 ? -18.181 -30.148 -0.638 1.00 60.16 721 ASN A CA 1
ATOM 5828 C C . ASN A 1 721 ? -17.671 -29.790 -2.038 1.00 60.16 721 ASN A C 1
ATOM 5830 O O . ASN A 1 721 ? -16.770 -28.970 -2.167 1.00 60.16 721 ASN A O 1
ATOM 5834 N N . ASP A 1 722 ? -18.262 -30.384 -3.076 1.00 59.12 722 ASP A N 1
ATOM 5835 C CA . ASP A 1 722 ? -17.931 -30.175 -4.495 1.00 59.12 722 ASP A CA 1
ATOM 5836 C C . ASP A 1 722 ? -18.342 -28.753 -4.962 1.00 59.12 722 ASP A C 1
ATOM 5838 O O . ASP A 1 722 ? -19.160 -28.573 -5.864 1.00 59.12 722 ASP A O 1
ATOM 5842 N N . TRP A 1 723 ? -17.808 -27.717 -4.299 1.00 58.19 723 TRP A N 1
ATOM 5843 C CA . TRP A 1 723 ? -18.029 -26.284 -4.539 1.00 58.19 723 TRP A CA 1
ATOM 5844 C C . TRP A 1 723 ? -17.728 -25.901 -5.994 1.00 58.19 723 TRP A C 1
ATOM 5846 O O . TRP A 1 723 ? -18.309 -24.957 -6.532 1.00 58.19 723 TRP A O 1
ATOM 5856 N N . ARG A 1 724 ? -16.885 -26.714 -6.645 1.00 53.00 724 ARG A N 1
ATOM 5857 C CA . ARG A 1 724 ? -16.523 -26.692 -8.065 1.00 53.00 724 ARG A CA 1
ATOM 5858 C C . ARG A 1 724 ? -17.722 -26.717 -9.014 1.00 53.00 724 ARG A C 1
ATOM 5860 O O . ARG A 1 724 ? -17.590 -26.250 -10.138 1.00 53.00 724 ARG A O 1
ATOM 5867 N N . ARG A 1 725 ? -18.891 -27.218 -8.591 1.00 50.91 725 ARG A N 1
ATOM 5868 C CA . ARG A 1 725 ? -20.095 -27.239 -9.444 1.00 50.91 725 ARG A CA 1
ATOM 5869 C C . ARG A 1 725 ? -20.761 -25.871 -9.623 1.00 50.91 725 ARG A C 1
ATOM 5871 O O . ARG A 1 725 ? -21.471 -25.701 -10.606 1.00 50.91 725 ARG A O 1
ATOM 5878 N N . ASN A 1 726 ? -20.519 -24.917 -8.717 1.00 54.88 726 ASN A N 1
ATOM 5879 C CA . ASN A 1 726 ? -21.188 -23.607 -8.696 1.00 54.88 726 ASN A CA 1
ATOM 5880 C C . ASN A 1 726 ? -20.211 -22.411 -8.715 1.00 54.88 726 ASN A C 1
ATOM 5882 O O . ASN A 1 726 ? -20.639 -21.274 -8.530 1.00 54.88 726 ASN A O 1
ATOM 5886 N N . ALA A 1 727 ? -18.905 -22.640 -8.885 1.00 60.25 727 ALA A N 1
ATOM 5887 C CA . ALA A 1 727 ? -17.911 -21.570 -8.881 1.00 60.25 727 ALA A CA 1
ATOM 5888 C C . ALA A 1 727 ? -17.871 -20.834 -10.227 1.00 60.25 727 ALA A C 1
ATOM 5890 O O . ALA A 1 727 ? -17.688 -21.452 -11.272 1.00 60.25 727 ALA A O 1
ATOM 5891 N N . THR A 1 728 ? -17.998 -19.507 -10.194 1.00 73.62 728 THR A N 1
ATOM 5892 C CA . THR A 1 728 ? -17.828 -18.646 -11.379 1.00 73.62 728 THR A CA 1
ATOM 5893 C C . THR A 1 728 ? -16.356 -18.402 -11.721 1.00 73.62 728 THR A C 1
ATOM 5895 O O . THR A 1 728 ? -16.037 -18.114 -12.872 1.00 73.62 728 THR A O 1
ATOM 5898 N N . LEU A 1 729 ? -15.442 -18.545 -10.752 1.00 80.38 729 LEU A N 1
ATOM 5899 C CA . LEU A 1 729 ? -14.002 -18.405 -10.976 1.00 80.38 729 LEU A CA 1
ATOM 5900 C C . LEU A 1 729 ? -13.340 -19.727 -11.395 1.00 80.38 729 LEU A C 1
ATOM 5902 O O . LEU A 1 729 ? -13.654 -20.773 -10.822 1.00 80.38 729 LEU A O 1
ATOM 5906 N N . PRO A 1 730 ? -12.346 -19.685 -12.305 1.00 82.06 730 PRO A N 1
ATOM 5907 C CA . PRO A 1 730 ? -11.500 -20.839 -12.598 1.00 82.06 730 PRO A CA 1
ATOM 5908 C C . PRO A 1 730 ? -10.624 -21.209 -11.393 1.00 82.06 730 PRO A C 1
ATOM 5910 O O . PRO A 1 730 ? -10.454 -20.411 -10.460 1.00 82.06 730 PRO A O 1
ATOM 5913 N N . GLU A 1 731 ? -10.020 -22.400 -11.430 1.00 80.44 731 GLU A N 1
ATOM 5914 C CA . GLU A 1 731 ? -9.034 -22.803 -10.422 1.00 80.44 731 GLU A CA 1
ATOM 5915 C C . GLU A 1 731 ? -7.895 -21.768 -10.324 1.00 80.44 731 GLU A C 1
ATOM 5917 O O . GLU A 1 731 ? -7.496 -21.191 -11.342 1.00 80.44 731 GLU A O 1
ATOM 5922 N N . PRO A 1 732 ? -7.410 -21.470 -9.104 1.00 86.50 732 PRO A N 1
ATOM 5923 C CA . PRO A 1 732 ? -6.297 -20.546 -8.923 1.00 86.50 732 PRO A CA 1
ATOM 5924 C C . PRO A 1 732 ? -5.052 -21.086 -9.637 1.00 86.50 732 PRO A C 1
ATOM 5926 O O . PRO A 1 732 ? -4.770 -22.282 -9.584 1.00 86.50 732 PRO A O 1
ATOM 5929 N N . ARG A 1 733 ? -4.296 -20.206 -10.304 1.00 85.00 733 ARG A N 1
ATOM 5930 C CA . ARG A 1 733 ? -3.095 -20.610 -11.060 1.00 85.00 733 ARG A CA 1
ATOM 5931 C C . ARG A 1 733 ? -1.942 -21.035 -10.157 1.00 85.00 733 ARG A C 1
ATOM 5933 O O . ARG A 1 733 ? -1.110 -21.840 -10.557 1.00 85.00 733 ARG A O 1
ATOM 5940 N N . ASP A 1 734 ? -1.881 -20.444 -8.972 1.00 86.38 734 ASP A N 1
ATOM 5941 C CA . ASP A 1 734 ? -0.822 -20.618 -7.991 1.00 86.38 734 ASP A CA 1
ATOM 5942 C C . ASP A 1 734 ? -1.371 -20.364 -6.575 1.00 86.38 734 ASP A C 1
ATOM 5944 O O . ASP A 1 734 ? -2.501 -19.894 -6.393 1.00 86.38 734 ASP A O 1
ATOM 5948 N N . TRP A 1 735 ? -0.567 -20.691 -5.560 1.00 92.56 735 TRP A N 1
ATOM 5949 C CA . TRP A 1 735 ? -0.937 -20.476 -4.161 1.00 92.56 735 TRP A CA 1
ATOM 5950 C C . TRP A 1 735 ? -1.127 -18.987 -3.830 1.00 92.56 735 TRP A C 1
ATOM 5952 O O . TRP A 1 735 ? -2.048 -18.653 -3.090 1.00 92.56 735 TRP A O 1
ATOM 5962 N N . CYS A 1 736 ? -0.336 -18.081 -4.423 1.00 88.75 736 CYS A N 1
ATOM 5963 C CA . CYS A 1 736 ? -0.504 -16.636 -4.224 1.00 88.75 736 CYS A CA 1
ATOM 5964 C C . CYS A 1 736 ? -1.894 -16.162 -4.647 1.00 88.75 736 CYS A C 1
ATOM 5966 O O . CYS A 1 736 ? -2.499 -15.353 -3.957 1.00 88.75 736 CYS A O 1
ATOM 5968 N N . GLU A 1 737 ? -2.408 -16.645 -5.778 1.00 91.44 737 GLU A N 1
ATOM 5969 C CA . GLU A 1 737 ? -3.741 -16.303 -6.261 1.00 91.44 737 GLU A CA 1
ATOM 5970 C C . GLU A 1 737 ? -4.826 -16.857 -5.342 1.00 91.44 737 GLU A C 1
ATOM 5972 O O . GLU A 1 737 ? -5.809 -16.168 -5.071 1.00 91.44 737 GLU A O 1
ATOM 5977 N N . LEU A 1 738 ? -4.661 -18.088 -4.852 1.00 93.62 738 LEU A N 1
ATOM 5978 C CA . LEU A 1 738 ? -5.572 -18.656 -3.861 1.00 93.62 738 LEU A CA 1
ATOM 5979 C C . LEU A 1 738 ? -5.581 -17.804 -2.586 1.00 93.62 738 LEU A C 1
ATOM 5981 O O . LEU A 1 738 ? -6.647 -17.437 -2.097 1.00 93.62 738 LEU A O 1
ATOM 5985 N N . GLU A 1 739 ? -4.407 -17.438 -2.087 1.00 95.50 739 GLU A N 1
ATOM 5986 C CA . GLU A 1 739 ? -4.258 -16.622 -0.887 1.00 95.50 739 GLU A CA 1
ATOM 5987 C C . GLU A 1 739 ? -4.790 -15.191 -1.086 1.00 95.50 739 GLU A C 1
ATOM 5989 O O . GLU A 1 739 ? -5.455 -14.647 -0.207 1.00 95.50 739 GLU A O 1
ATOM 5994 N N . GLU A 1 740 ? -4.620 -14.603 -2.273 1.00 95.50 740 GLU A N 1
ATOM 5995 C CA . GLU A 1 740 ? -5.210 -13.313 -2.653 1.00 95.50 740 GLU A CA 1
ATOM 5996 C C . GLU A 1 740 ? -6.750 -13.372 -2.639 1.00 95.50 740 GLU A C 1
ATOM 5998 O O . GLU A 1 740 ? -7.415 -12.457 -2.137 1.00 95.50 740 GLU A O 1
ATOM 6003 N N . ARG A 1 741 ? -7.337 -14.488 -3.100 1.00 96.19 741 ARG A N 1
ATOM 6004 C CA . ARG A 1 741 ? -8.785 -14.753 -3.007 1.00 96.19 741 ARG A CA 1
ATOM 6005 C C . ARG A 1 741 ? -9.247 -14.903 -1.550 1.00 96.19 741 ARG A C 1
ATOM 6007 O O . ARG A 1 741 ? -10.266 -14.307 -1.193 1.00 96.19 741 ARG A O 1
ATOM 6014 N N . ARG A 1 742 ? -8.502 -15.629 -0.697 1.00 96.75 742 ARG A N 1
ATOM 6015 C CA . ARG A 1 742 ? -8.804 -15.760 0.748 1.00 96.75 742 ARG A CA 1
ATOM 6016 C C . ARG A 1 742 ? -8.766 -14.404 1.447 1.00 96.75 742 ARG A C 1
ATOM 6018 O O . ARG A 1 742 ? -9.720 -14.024 2.122 1.00 96.75 742 ARG A O 1
ATOM 6025 N N . ARG A 1 743 ? -7.693 -13.638 1.245 1.00 97.50 743 ARG A N 1
ATOM 6026 C CA . ARG A 1 743 ? -7.515 -12.297 1.822 1.00 97.50 743 ARG A CA 1
ATOM 6027 C C . ARG A 1 743 ? -8.603 -11.334 1.369 1.00 97.50 743 ARG A C 1
ATOM 6029 O O . ARG A 1 743 ? -9.101 -10.569 2.190 1.00 97.50 743 ARG A O 1
ATOM 6036 N N . THR A 1 744 ? -9.021 -11.407 0.103 1.00 98.00 744 THR A N 1
ATOM 6037 C CA . THR A 1 744 ? -10.130 -10.590 -0.410 1.00 98.00 744 THR A CA 1
ATOM 6038 C C . THR A 1 744 ? -11.442 -10.918 0.303 1.00 98.00 744 THR A C 1
ATOM 6040 O O . THR A 1 744 ? -12.111 -9.991 0.751 1.00 98.00 744 THR A O 1
ATOM 6043 N N . LEU A 1 745 ? -11.792 -12.200 0.496 1.00 97.56 745 LEU A N 1
ATOM 6044 C CA . LEU A 1 745 ? -12.970 -12.574 1.297 1.00 97.56 745 LEU A CA 1
ATOM 6045 C C . LEU A 1 745 ? -12.906 -11.968 2.700 1.00 97.56 745 LEU A C 1
ATOM 6047 O O . LEU A 1 745 ? -13.872 -11.367 3.165 1.00 97.56 745 LEU A O 1
ATOM 6051 N N . TRP A 1 746 ? -11.786 -12.154 3.392 1.00 97.69 746 TRP A N 1
ATOM 6052 C CA . TRP A 1 746 ? -11.670 -11.712 4.777 1.00 97.69 746 TRP A CA 1
ATOM 6053 C C . TRP A 1 746 ? -11.616 -10.188 4.913 1.00 97.69 746 TRP A C 1
ATOM 6055 O O . TRP A 1 746 ? -12.071 -9.649 5.919 1.00 97.69 746 TRP A O 1
ATOM 6065 N N . ALA A 1 747 ? -11.157 -9.476 3.884 1.00 97.19 747 ALA A N 1
ATOM 6066 C CA . ALA A 1 747 ? -11.294 -8.027 3.801 1.00 97.19 747 ALA A CA 1
ATOM 6067 C C . ALA A 1 747 ? -12.759 -7.594 3.634 1.00 97.19 747 ALA A C 1
ATOM 6069 O O . ALA A 1 747 ? -13.204 -6.687 4.336 1.00 97.19 747 ALA A O 1
ATOM 6070 N N . VAL A 1 748 ? -13.531 -8.279 2.775 1.00 97.88 748 VAL A N 1
ATOM 6071 C CA . VAL A 1 748 ? -14.990 -8.083 2.682 1.00 97.88 748 VAL A CA 1
ATOM 6072 C C . VAL A 1 748 ? -15.651 -8.348 4.039 1.00 97.88 748 VAL A C 1
ATOM 6074 O O . VAL A 1 748 ? -16.497 -7.566 4.465 1.00 97.88 748 VAL A O 1
ATOM 6077 N N . PHE A 1 749 ? -15.235 -9.406 4.745 1.00 97.50 749 PHE A N 1
ATOM 6078 C CA . PHE A 1 749 ? -15.747 -9.753 6.075 1.00 97.50 749 PHE A CA 1
ATOM 6079 C C . PHE A 1 749 ? -15.513 -8.641 7.088 1.00 97.50 749 PHE A C 1
ATOM 6081 O O . PHE A 1 749 ? -16.460 -8.208 7.737 1.00 97.50 749 PHE A O 1
ATOM 6088 N N . CYS A 1 750 ? -14.278 -8.154 7.210 1.00 95.56 750 CYS A N 1
ATOM 6089 C CA . CYS A 1 750 ? -13.974 -7.063 8.128 1.00 95.56 750 CYS A CA 1
ATOM 6090 C C . CYS A 1 750 ? -14.793 -5.810 7.798 1.00 95.56 750 CYS A C 1
ATOM 6092 O O . CYS A 1 750 ? -15.410 -5.244 8.693 1.00 95.56 750 CYS A O 1
ATOM 6094 N N . ASN A 1 751 ? -14.870 -5.430 6.520 1.00 94.06 751 ASN A N 1
ATOM 6095 C CA . ASN A 1 751 ? -15.593 -4.235 6.096 1.00 94.06 751 ASN A CA 1
ATOM 6096 C C . ASN A 1 751 ? -17.113 -4.327 6.365 1.00 94.06 751 ASN A C 1
ATOM 6098 O O . ASN A 1 751 ? -17.706 -3.359 6.841 1.00 94.06 751 ASN A O 1
ATOM 6102 N N . ASP A 1 752 ? -17.737 -5.492 6.135 1.00 96.00 752 ASP A N 1
ATOM 6103 C CA . ASP A 1 752 ? -19.139 -5.752 6.509 1.00 96.00 752 ASP A CA 1
ATOM 6104 C C . ASP A 1 752 ? -19.342 -5.605 8.021 1.00 96.00 752 ASP A C 1
ATOM 6106 O O . ASP A 1 752 ? -20.193 -4.831 8.446 1.00 96.00 752 ASP A O 1
ATOM 6110 N N . LYS A 1 753 ? -18.496 -6.253 8.835 1.00 94.94 753 LYS A N 1
ATOM 6111 C CA . LYS A 1 753 ? -18.588 -6.225 10.304 1.00 94.94 753 LYS A CA 1
ATOM 6112 C C . LYS A 1 753 ? -18.328 -4.840 10.904 1.00 94.94 753 LYS A C 1
ATOM 6114 O O . LYS A 1 753 ? -18.975 -4.467 11.880 1.00 94.94 753 LYS A O 1
ATOM 6119 N N . HIS A 1 754 ? -17.406 -4.060 10.342 1.00 91.38 754 HIS A N 1
ATOM 6120 C CA . HIS A 1 754 ? -17.190 -2.673 10.765 1.00 91.38 754 HIS A CA 1
ATOM 6121 C C . HIS A 1 754 ? -18.380 -1.790 10.398 1.00 91.38 754 HIS A C 1
ATOM 6123 O O . HIS A 1 754 ? -18.815 -0.990 11.226 1.00 91.38 754 HIS A O 1
ATOM 6129 N N . THR A 1 755 ? -18.933 -1.960 9.194 1.00 89.69 755 THR A N 1
ATOM 6130 C CA . THR A 1 755 ? -20.104 -1.199 8.738 1.00 89.69 755 THR A CA 1
ATOM 6131 C C . THR A 1 755 ? -21.318 -1.512 9.610 1.00 89.69 755 THR A C 1
ATOM 6133 O O . THR A 1 755 ? -21.886 -0.595 10.201 1.00 89.69 755 THR A O 1
ATOM 6136 N N . SER A 1 756 ? -21.692 -2.787 9.750 1.00 89.81 756 SER A N 1
ATOM 6137 C CA . SER A 1 756 ? -22.841 -3.212 10.561 1.00 89.81 756 SER A CA 1
ATOM 6138 C C . SER A 1 756 ? -22.671 -2.822 12.027 1.00 89.81 756 SER A C 1
ATOM 6140 O O . SER A 1 756 ? -23.565 -2.225 12.618 1.00 89.81 756 SER A O 1
ATOM 6142 N N . GLY A 1 757 ? -21.480 -3.052 12.588 1.00 88.31 757 GLY A N 1
ATOM 6143 C CA . GLY A 1 757 ? -21.184 -2.727 13.978 1.00 88.31 757 GLY A CA 1
ATOM 6144 C C . GLY A 1 757 ? -21.280 -1.232 14.281 1.00 88.31 757 GLY A C 1
ATOM 6145 O O . GLY A 1 757 ? -21.790 -0.865 15.321 1.00 88.31 757 GLY A O 1
ATOM 6146 N N . THR A 1 758 ? -20.832 -0.342 13.396 1.00 85.94 758 THR A N 1
ATOM 6147 C CA . THR A 1 758 ? -20.828 1.109 13.693 1.00 85.94 758 THR A CA 1
ATOM 6148 C C . THR A 1 758 ? -22.125 1.834 13.324 1.00 85.94 758 THR A C 1
ATOM 6150 O O . THR A 1 758 ? -22.357 2.941 13.814 1.00 85.94 758 THR A O 1
ATOM 6153 N N . THR A 1 759 ? -22.967 1.221 12.485 1.00 84.12 759 THR A N 1
ATOM 6154 C CA . THR A 1 759 ? -24.263 1.765 12.022 1.00 84.12 759 THR A CA 1
ATOM 6155 C C . THR A 1 759 ? -25.479 1.093 12.663 1.00 84.12 759 THR A C 1
ATOM 6157 O O . THR A 1 759 ? -26.600 1.559 12.471 1.00 84.12 759 THR A O 1
ATOM 6160 N N . GLY A 1 760 ? -25.288 -0.013 13.387 1.00 82.50 760 GLY A N 1
ATOM 6161 C CA . GLY A 1 760 ? -26.375 -0.837 13.918 1.00 82.50 760 GLY A CA 1
ATOM 6162 C C . GLY A 1 760 ? -27.159 -1.610 12.848 1.00 82.50 760 GLY A C 1
ATOM 6163 O O . GLY A 1 760 ? -28.174 -2.229 13.157 1.00 82.50 760 GLY A O 1
ATOM 6164 N N . TRP A 1 761 ? -26.737 -1.577 11.580 1.00 85.94 761 TRP A N 1
ATOM 6165 C CA . TRP A 1 761 ? -27.402 -2.325 10.512 1.00 85.94 761 TRP A CA 1
ATOM 6166 C C . TRP A 1 761 ? -27.033 -3.810 10.562 1.00 85.94 761 TRP A C 1
ATOM 6168 O O . TRP A 1 761 ? -25.933 -4.144 10.993 1.00 85.94 761 TRP A O 1
ATOM 6178 N N . PRO A 1 762 ? -27.894 -4.725 10.081 1.00 87.75 762 PRO A N 1
ATOM 6179 C CA . PRO A 1 762 ? -27.568 -6.146 10.062 1.00 87.75 762 PRO A CA 1
ATOM 6180 C C . PRO A 1 762 ? -26.342 -6.452 9.192 1.00 87.75 762 PRO A C 1
ATOM 6182 O O . PRO A 1 762 ? -26.222 -5.960 8.070 1.00 87.75 762 PRO A O 1
ATOM 6185 N N . SER A 1 763 ? -25.464 -7.327 9.684 1.00 92.06 763 SER A N 1
ATOM 6186 C CA . SER A 1 763 ? -24.355 -7.872 8.893 1.00 92.06 763 SER A CA 1
ATOM 6187 C C . SER A 1 763 ? -24.868 -8.783 7.775 1.00 92.06 763 SER A C 1
ATOM 6189 O O . SER A 1 763 ? -25.770 -9.600 7.977 1.00 92.06 763 SER A O 1
ATOM 6191 N N . LEU A 1 764 ? -24.265 -8.670 6.591 1.00 94.50 764 LEU A N 1
ATOM 6192 C CA . LEU A 1 764 ? -24.642 -9.455 5.413 1.00 94.50 764 LEU A CA 1
ATOM 6193 C C . LEU A 1 764 ? -23.917 -10.808 5.339 1.00 94.50 764 LEU A C 1
ATOM 6195 O O . LEU A 1 764 ? -24.314 -11.688 4.567 1.00 94.50 764 LEU A O 1
ATOM 6199 N N . MET A 1 765 ? -22.843 -10.979 6.115 1.00 94.06 765 MET A N 1
ATOM 6200 C CA . MET A 1 765 ? -22.016 -12.184 6.129 1.00 94.06 765 MET A CA 1
ATOM 6201 C C . MET A 1 765 ? -22.299 -13.073 7.345 1.00 94.06 765 MET A C 1
ATOM 6203 O O . MET A 1 765 ? -21.948 -12.759 8.489 1.00 94.06 765 MET A O 1
ATOM 6207 N N . ASP A 1 766 ? -22.875 -14.243 7.064 1.00 90.06 766 ASP A N 1
ATOM 6208 C CA . ASP A 1 766 ? -23.080 -15.317 8.035 1.00 90.06 766 ASP A CA 1
ATOM 6209 C C . ASP A 1 766 ? -21.785 -16.116 8.236 1.00 90.06 766 ASP A C 1
ATOM 6211 O O . ASP A 1 766 ? -21.325 -16.829 7.339 1.00 90.06 766 ASP A O 1
ATOM 6215 N N . VAL A 1 767 ? -21.218 -16.011 9.440 1.00 90.81 767 VAL A N 1
ATOM 6216 C CA . VAL A 1 767 ? -19.972 -16.680 9.849 1.00 90.81 767 VAL A CA 1
ATOM 6217 C C . VAL A 1 767 ? -20.058 -18.196 9.662 1.00 90.81 767 VAL A C 1
ATOM 6219 O O . VAL A 1 767 ? -19.077 -18.823 9.267 1.00 90.81 767 VAL A O 1
ATOM 6222 N N . ASN A 1 768 ? -21.232 -18.795 9.883 1.00 89.75 768 ASN A N 1
ATOM 6223 C CA . ASN A 1 768 ? -21.404 -20.249 9.832 1.00 89.75 768 ASN A CA 1
ATOM 6224 C C . ASN A 1 768 ? -21.360 -20.812 8.407 1.00 89.75 768 ASN A C 1
ATOM 6226 O O . ASN A 1 768 ? -21.235 -22.023 8.224 1.00 89.75 768 ASN A O 1
ATOM 6230 N N . LYS A 1 769 ? -21.469 -19.946 7.393 1.00 89.31 769 LYS A N 1
ATOM 6231 C CA . LYS A 1 769 ? -21.423 -20.327 5.976 1.00 89.31 769 LYS A CA 1
ATOM 6232 C C . LYS A 1 769 ? -20.036 -20.174 5.358 1.00 89.31 769 LYS A C 1
ATOM 6234 O O . LYS A 1 769 ? -19.869 -20.495 4.184 1.00 89.31 769 LYS A O 1
ATOM 6239 N N . ILE A 1 770 ? -19.052 -19.695 6.119 1.00 93.25 770 ILE A N 1
ATOM 6240 C CA . ILE A 1 770 ? -17.687 -19.504 5.633 1.00 93.25 770 ILE A CA 1
ATOM 6241 C C . ILE A 1 770 ? -16.870 -20.761 5.933 1.00 93.25 770 ILE A C 1
ATOM 6243 O O . ILE A 1 770 ? -16.636 -21.099 7.092 1.00 93.25 770 ILE A O 1
ATOM 6247 N N . SER A 1 771 ? -16.412 -21.444 4.884 1.00 92.25 771 SER A N 1
ATOM 6248 C CA . SER A 1 771 ? -15.482 -22.576 4.994 1.00 92.25 771 SER A CA 1
ATOM 6249 C C . SER A 1 771 ? -14.067 -22.251 4.515 1.00 92.25 771 SER A C 1
ATOM 6251 O O . SER A 1 771 ? -13.198 -23.111 4.596 1.00 92.25 771 SER A O 1
ATOM 6253 N N . THR A 1 772 ? -13.836 -21.043 4.000 1.00 94.56 772 THR A N 1
ATOM 6254 C CA . THR A 1 772 ? -12.508 -20.542 3.622 1.00 94.56 772 THR A CA 1
ATOM 6255 C C . THR A 1 772 ? -11.614 -20.369 4.852 1.00 94.56 772 THR A C 1
ATOM 6257 O O . THR A 1 772 ? -12.058 -19.855 5.880 1.00 94.56 772 THR A O 1
ATOM 6260 N N . LEU A 1 773 ? -10.353 -20.792 4.751 1.00 95.94 773 LEU A N 1
ATOM 6261 C CA . LEU A 1 773 ? -9.359 -20.663 5.818 1.00 95.94 773 LEU A CA 1
ATOM 6262 C C . LEU A 1 773 ? -8.962 -19.197 6.034 1.00 95.94 773 LEU A C 1
ATOM 6264 O O . LEU A 1 773 ? -9.037 -18.377 5.117 1.00 95.94 773 LEU A O 1
ATOM 6268 N N . LEU A 1 774 ? -8.541 -18.864 7.253 1.00 96.62 774 LEU A N 1
ATOM 6269 C CA . LEU A 1 774 ? -8.004 -17.548 7.602 1.00 96.62 774 LEU A CA 1
ATOM 6270 C C . LEU A 1 774 ? -6.716 -17.256 6.804 1.00 96.62 774 LEU A C 1
ATOM 6272 O O . LEU A 1 774 ? -6.056 -18.193 6.353 1.00 96.62 774 LEU A O 1
ATOM 6276 N N . PRO A 1 775 ? -6.331 -15.983 6.609 1.00 96.31 775 PRO A N 1
ATOM 6277 C CA . PRO A 1 775 ? -5.136 -15.650 5.839 1.00 96.31 775 PRO A CA 1
ATOM 6278 C C . PRO A 1 775 ? -3.843 -16.173 6.475 1.00 96.31 775 PRO A C 1
ATOM 6280 O O . PRO A 1 775 ? -3.684 -16.125 7.699 1.00 96.31 775 PRO A O 1
ATOM 6283 N N . ALA A 1 776 ? -2.906 -16.595 5.631 1.00 94.50 776 ALA A N 1
ATOM 6284 C CA . ALA A 1 776 ? -1.524 -16.904 5.996 1.00 94.50 776 ALA A CA 1
ATOM 6285 C C . ALA A 1 776 ? -0.747 -15.645 6.430 1.00 94.50 776 ALA A C 1
ATOM 6287 O O . ALA A 1 776 ? -1.268 -14.526 6.348 1.00 94.50 776 ALA A O 1
ATOM 6288 N N . SER A 1 777 ? 0.501 -15.800 6.885 1.00 91.25 777 SER A N 1
ATOM 6289 C CA . SER A 1 777 ? 1.369 -14.663 7.223 1.00 91.25 777 SER A CA 1
ATOM 6290 C C . SER A 1 777 ? 1.623 -13.749 6.020 1.00 91.25 777 SER A C 1
ATOM 6292 O O . SER A 1 777 ? 1.547 -14.161 4.857 1.00 91.25 777 SER A O 1
ATOM 6294 N N . ASP A 1 778 ? 1.897 -12.472 6.291 1.00 87.31 778 ASP A N 1
ATOM 6295 C CA . ASP A 1 778 ? 2.196 -11.505 5.232 1.00 87.31 778 ASP A CA 1
ATOM 6296 C C . ASP A 1 778 ? 3.523 -11.838 4.548 1.00 87.31 778 ASP A C 1
ATOM 6298 O O . ASP A 1 778 ? 3.642 -11.694 3.333 1.00 87.31 778 ASP A O 1
ATOM 6302 N N . GLU A 1 779 ? 4.490 -12.363 5.297 1.00 86.50 779 GLU A N 1
ATOM 6303 C CA . GLU A 1 779 ? 5.762 -12.848 4.776 1.00 86.50 779 GLU A CA 1
ATOM 6304 C C . GLU A 1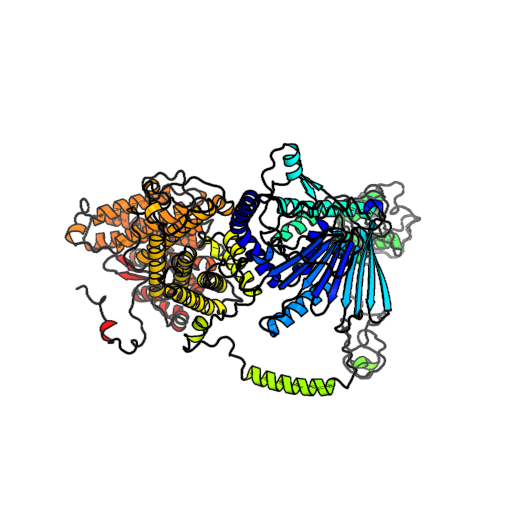 779 ? 5.555 -13.984 3.768 1.00 86.50 779 GLU A C 1
ATOM 6306 O O . GLU A 1 779 ? 6.107 -13.935 2.666 1.00 86.50 779 GLU A O 1
ATOM 6311 N N . ALA A 1 780 ? 4.726 -14.976 4.109 1.00 87.06 780 ALA A N 1
ATOM 6312 C CA . ALA A 1 780 ? 4.382 -16.077 3.214 1.00 87.06 780 ALA A CA 1
ATOM 6313 C C . ALA A 1 780 ? 3.664 -15.577 1.955 1.00 87.06 780 ALA A C 1
ATOM 6315 O O . ALA A 1 780 ? 4.052 -15.942 0.843 1.00 87.06 780 ALA A O 1
ATOM 6316 N N . PHE A 1 781 ? 2.679 -14.683 2.112 1.00 89.12 781 PHE A N 1
ATOM 6317 C CA . PHE A 1 781 ? 1.929 -14.116 0.989 1.00 89.12 781 PHE A CA 1
ATOM 6318 C C . PHE A 1 781 ? 2.825 -13.340 0.014 1.00 89.12 781 PHE A C 1
ATOM 6320 O O . PHE A 1 781 ? 2.729 -13.560 -1.192 1.00 89.12 781 PHE A O 1
ATOM 6327 N N . GLN A 1 782 ? 3.725 -12.488 0.517 1.00 80.19 782 GLN A N 1
ATOM 6328 C CA . GLN A 1 782 ? 4.638 -11.689 -0.315 1.00 80.19 782 GLN A CA 1
ATOM 6329 C C . GLN A 1 782 ? 5.716 -12.533 -1.008 1.00 80.19 782 GLN A C 1
ATOM 6331 O O . GLN A 1 782 ? 6.145 -12.198 -2.112 1.00 80.19 782 GLN A O 1
ATOM 6336 N N . LEU A 1 783 ? 6.181 -13.608 -0.363 1.00 78.56 783 LEU A N 1
ATOM 6337 C CA . LEU A 1 783 ? 7.189 -14.517 -0.921 1.00 78.56 783 LEU A CA 1
ATOM 6338 C C . LEU A 1 783 ? 6.582 -15.633 -1.782 1.00 78.56 783 LEU A C 1
ATOM 6340 O O . LEU A 1 783 ? 7.326 -16.378 -2.418 1.00 78.56 783 LEU A O 1
ATOM 6344 N N . GLY A 1 784 ? 5.255 -15.769 -1.784 1.00 79.81 784 GLY A N 1
ATOM 6345 C CA . GLY A 1 784 ? 4.545 -16.857 -2.448 1.00 79.81 784 GLY A CA 1
ATOM 6346 C C . GLY A 1 784 ? 4.857 -18.241 -1.893 1.00 79.81 784 GLY A C 1
ATOM 6347 O O . GLY A 1 784 ? 4.834 -19.221 -2.636 1.00 79.81 784 GLY A O 1
ATOM 6348 N N . MET A 1 785 ? 5.174 -18.321 -0.600 1.00 83.31 785 MET A N 1
ATOM 6349 C CA . MET A 1 785 ? 5.449 -19.586 0.075 1.00 83.31 785 MET A CA 1
ATOM 6350 C C . MET A 1 785 ? 4.178 -20.115 0.717 1.00 83.31 785 MET A C 1
ATOM 6352 O O . MET A 1 785 ? 3.579 -19.437 1.543 1.00 83.31 785 MET A O 1
ATOM 6356 N N . GLU A 1 786 ? 3.793 -21.339 0.368 1.00 91.31 786 GLU A N 1
ATOM 6357 C CA . GLU A 1 786 ? 2.617 -21.968 0.953 1.00 91.31 786 GLU A CA 1
ATOM 6358 C C . GLU A 1 786 ? 2.772 -22.165 2.465 1.00 91.31 786 GLU A C 1
ATOM 6360 O O . GLU A 1 786 ? 3.709 -22.807 2.941 1.00 91.31 786 GLU A O 1
ATOM 6365 N N . GLU A 1 787 ? 1.817 -21.619 3.212 1.00 91.25 787 GLU A N 1
ATOM 6366 C CA . GLU A 1 787 ? 1.720 -21.741 4.661 1.00 91.25 787 GLU A CA 1
ATOM 6367 C C . GLU A 1 787 ? 0.367 -22.353 5.036 1.00 91.25 787 GLU A C 1
ATOM 6369 O O . GLU A 1 787 ? -0.675 -22.032 4.456 1.00 91.25 787 GLU A O 1
ATOM 6374 N N . SER A 1 788 ? 0.387 -23.264 6.010 1.00 90.75 788 SER A N 1
ATOM 6375 C CA . SER A 1 788 ? -0.835 -23.852 6.559 1.00 90.75 788 SER A CA 1
ATOM 6376 C C . SER A 1 788 ? -1.584 -22.838 7.419 1.00 90.75 788 SER A C 1
ATOM 6378 O O . SER A 1 788 ? -0.972 -22.093 8.175 1.00 90.75 788 SER A O 1
ATOM 6380 N N . SER A 1 789 ? -2.913 -22.858 7.346 1.00 92.88 789 SER A N 1
ATOM 6381 C CA . SER A 1 789 ? -3.781 -21.954 8.104 1.00 92.88 789 SER A CA 1
ATOM 6382 C C . SER A 1 789 ? -4.954 -22.705 8.743 1.00 92.88 789 SER A C 1
ATOM 6384 O O . SER A 1 789 ? -5.151 -23.900 8.514 1.00 92.88 789 SER A O 1
ATOM 6386 N N . THR A 1 790 ? -5.730 -22.004 9.564 1.00 93.62 790 THR A N 1
ATOM 6387 C CA . THR A 1 790 ? -6.866 -22.516 10.342 1.00 93.62 790 THR A CA 1
ATOM 6388 C C . THR A 1 790 ? -8.174 -21.815 9.958 1.00 93.62 790 THR A C 1
ATOM 6390 O O . THR A 1 790 ? -8.179 -20.831 9.221 1.00 93.62 790 THR A O 1
ATOM 6393 N N . SER A 1 791 ? -9.316 -22.323 10.421 1.00 93.19 791 SER A N 1
ATOM 6394 C CA . SER A 1 791 ? -10.632 -21.710 10.188 1.00 93.19 791 SER A CA 1
ATOM 6395 C C . SER A 1 791 ? -11.072 -20.837 11.366 1.00 93.19 791 SER A C 1
ATOM 6397 O O . SER A 1 791 ? -10.756 -21.128 12.520 1.00 93.19 791 SER A O 1
ATOM 6399 N N . LEU A 1 792 ? -11.877 -19.803 11.104 1.00 92.50 792 LEU A N 1
ATOM 6400 C CA . LEU A 1 792 ? -12.417 -18.938 12.162 1.00 92.50 792 LEU A CA 1
ATOM 6401 C C . LEU A 1 792 ? -13.138 -19.726 13.283 1.00 92.50 792 LEU A C 1
ATOM 6403 O O . LEU A 1 792 ? -12.841 -19.479 14.450 1.00 92.50 792 LEU A O 1
ATOM 6407 N N . PRO A 1 793 ? -13.985 -20.741 13.005 1.00 90.62 793 PRO A N 1
ATOM 6408 C CA . PRO A 1 793 ? -14.607 -21.542 14.064 1.00 90.62 793 PRO A CA 1
ATOM 6409 C C . PRO A 1 793 ? -13.639 -22.383 14.914 1.00 90.62 793 PRO A C 1
ATOM 6411 O O . PRO A 1 793 ? -14.027 -22.850 15.986 1.00 90.62 793 PRO A O 1
ATOM 6414 N N . GLN A 1 794 ? -12.422 -22.670 14.439 1.00 89.25 794 GLN A N 1
ATOM 6415 C CA . GLN A 1 794 ? -11.391 -23.344 15.243 1.00 89.25 794 GLN A CA 1
ATOM 6416 C C . GLN A 1 794 ? -10.717 -22.354 16.197 1.00 89.25 794 GLN A C 1
ATOM 6418 O O . GLN A 1 794 ? -10.600 -22.645 17.386 1.00 89.25 794 GLN A O 1
ATOM 6423 N N . VAL A 1 795 ? -10.393 -21.158 15.702 1.00 90.00 795 VAL A N 1
ATOM 6424 C CA . VAL A 1 795 ? -9.825 -20.060 16.501 1.00 90.00 795 VAL A CA 1
ATOM 6425 C C . VAL A 1 795 ? -10.784 -19.635 17.612 1.00 90.00 795 VAL A C 1
ATOM 6427 O O . VAL A 1 795 ? -10.393 -19.545 18.771 1.00 90.00 795 VAL A O 1
ATOM 6430 N N . LEU A 1 796 ? -12.078 -19.485 17.304 1.00 86.06 796 LEU A N 1
ATOM 6431 C CA . LEU A 1 796 ? -13.104 -19.157 18.306 1.00 86.06 796 LEU A CA 1
ATOM 6432 C C . LEU A 1 796 ? -13.293 -20.248 19.375 1.00 86.06 796 LEU A C 1
ATOM 6434 O O . LEU A 1 796 ? -13.826 -19.971 20.444 1.00 86.06 796 LEU A O 1
ATOM 6438 N N . ARG A 1 797 ? -12.843 -21.483 19.114 1.00 84.69 797 ARG A N 1
ATOM 6439 C CA . ARG A 1 797 ? -12.809 -22.583 20.095 1.00 84.69 797 ARG A CA 1
ATOM 6440 C C . ARG A 1 797 ? -11.491 -22.667 20.875 1.00 84.69 797 ARG A C 1
ATOM 6442 O O . ARG A 1 797 ? -11.354 -23.555 21.713 1.00 84.69 797 ARG A O 1
ATOM 6449 N N . GLY A 1 798 ? -10.555 -21.751 20.628 1.00 81.50 798 GLY A N 1
ATOM 6450 C CA . GLY A 1 798 ? -9.293 -21.618 21.357 1.00 81.50 798 GLY A CA 1
ATOM 6451 C C . GLY A 1 798 ? -8.063 -22.212 20.664 1.00 81.50 798 GLY A C 1
ATOM 6452 O O . GLY A 1 798 ? -6.989 -22.203 21.264 1.00 81.50 798 GLY A O 1
ATOM 6453 N N . ASP A 1 799 ? -8.174 -22.719 19.430 1.00 84.44 799 ASP A N 1
ATOM 6454 C CA . ASP A 1 799 ? -7.012 -23.194 18.666 1.00 84.44 799 ASP A CA 1
ATOM 6455 C C . ASP A 1 799 ? -6.395 -22.064 17.832 1.00 84.44 799 ASP A C 1
ATOM 6457 O O . ASP A 1 799 ? -6.794 -21.805 16.695 1.00 84.44 799 ASP A O 1
ATOM 6461 N N . ASN A 1 800 ? -5.394 -21.406 18.418 1.00 84.06 800 ASN A N 1
ATOM 6462 C CA . ASN A 1 800 ? -4.691 -20.274 17.811 1.00 84.06 800 ASN A CA 1
ATOM 6463 C C . ASN A 1 800 ? -3.322 -20.658 17.217 1.00 84.06 800 ASN A C 1
ATOM 6465 O O . ASN A 1 800 ? -2.520 -19.781 16.901 1.00 84.06 800 ASN A O 1
ATOM 6469 N N . SER A 1 801 ? -3.021 -21.956 17.100 1.00 82.44 801 SER A N 1
ATOM 6470 C CA . SER A 1 801 ? -1.674 -22.458 16.778 1.00 82.44 801 SER A CA 1
ATOM 6471 C C . SER A 1 801 ? -1.151 -22.045 15.394 1.00 82.44 801 SER A C 1
ATOM 6473 O O . SER A 1 801 ? 0.059 -21.947 15.207 1.00 82.44 801 SER A O 1
ATOM 6475 N N . LEU A 1 802 ? -2.055 -21.769 14.450 1.00 85.62 802 LEU A N 1
ATOM 6476 C CA . LEU A 1 802 ? -1.757 -21.402 13.059 1.00 85.62 802 LEU A CA 1
ATOM 6477 C C . LEU A 1 802 ? -2.266 -19.991 12.695 1.00 85.62 802 LEU A C 1
ATOM 6479 O O . LEU A 1 802 ? -2.571 -19.716 11.537 1.00 85.62 802 LEU A O 1
ATOM 6483 N N . CYS A 1 803 ? -2.434 -19.100 13.679 1.00 89.62 803 CYS A N 1
ATOM 6484 C CA . CYS A 1 803 ? -2.959 -17.753 13.443 1.00 89.62 803 CYS A CA 1
ATOM 6485 C C . CYS A 1 803 ? -1.867 -16.759 13.025 1.00 89.62 803 CYS A C 1
ATOM 6487 O O . CYS A 1 803 ? -0.956 -16.455 13.794 1.00 89.62 803 CYS A O 1
ATOM 6489 N N . SER A 1 804 ? -2.026 -16.166 11.842 1.00 92.31 804 SER A N 1
ATOM 6490 C CA . SER A 1 804 ? -1.270 -14.986 11.411 1.00 92.31 804 SER A CA 1
ATOM 6491 C C . SER A 1 804 ? -1.755 -13.697 12.100 1.00 92.31 804 SER A C 1
ATOM 6493 O O . SER A 1 804 ? -2.831 -13.653 12.701 1.00 92.31 804 SER A O 1
ATOM 6495 N N . SER A 1 805 ? -1.004 -12.597 11.961 1.00 89.50 805 SER A N 1
ATOM 6496 C CA . SER A 1 805 ? -1.441 -11.267 12.427 1.00 89.50 805 SER A CA 1
ATOM 6497 C C . SER A 1 805 ? -2.799 -10.857 11.828 1.00 89.50 805 SER A C 1
ATOM 6499 O O . SER A 1 805 ? -3.697 -10.389 12.533 1.00 89.50 805 SER A O 1
ATOM 6501 N N . PHE A 1 806 ? -3.009 -11.129 10.535 1.00 90.69 806 PHE A N 1
ATOM 6502 C CA . PHE A 1 806 ? -4.284 -10.868 9.865 1.00 90.69 806 PHE A CA 1
ATOM 6503 C C . PHE A 1 806 ? -5.399 -11.779 10.424 1.00 90.69 806 PHE A C 1
ATOM 6505 O O . PHE A 1 806 ? -6.508 -11.309 10.683 1.00 90.69 806 PHE A O 1
ATOM 6512 N N . ALA A 1 807 ? -5.122 -13.052 10.719 1.00 93.25 807 ALA A N 1
ATOM 6513 C CA . ALA A 1 807 ? -6.092 -13.931 11.379 1.00 93.25 807 ALA A CA 1
ATOM 6514 C C . ALA A 1 807 ? -6.580 -13.360 12.731 1.00 93.25 807 ALA A C 1
ATOM 6516 O O . ALA A 1 807 ? -7.785 -13.367 13.013 1.00 93.25 807 ALA A O 1
ATOM 6517 N N . TYR A 1 808 ? -5.679 -12.779 13.533 1.00 92.69 808 TYR A N 1
ATOM 6518 C CA . TYR A 1 808 ? -6.044 -12.081 14.773 1.00 92.69 808 TYR A CA 1
ATOM 6519 C C . TYR A 1 808 ? -6.860 -10.808 14.525 1.00 92.69 808 TYR A C 1
ATOM 6521 O O . TYR A 1 808 ? -7.833 -10.571 15.247 1.00 92.69 808 TYR A O 1
ATOM 6529 N N . ARG A 1 809 ? -6.533 -10.022 13.487 1.00 91.75 809 ARG A N 1
ATOM 6530 C CA . ARG A 1 809 ? -7.340 -8.860 13.067 1.00 91.75 809 ARG A CA 1
ATOM 6531 C C . ARG A 1 809 ? -8.783 -9.271 12.764 1.00 91.75 809 ARG A C 1
ATOM 6533 O O . ARG A 1 809 ? -9.708 -8.652 13.278 1.00 91.75 809 ARG A O 1
ATOM 6540 N N . ILE A 1 810 ? -8.978 -10.342 11.996 1.00 95.00 810 ILE A N 1
ATOM 6541 C CA . ILE A 1 810 ? -10.309 -10.855 11.623 1.00 95.00 810 ILE A CA 1
ATOM 6542 C C . ILE A 1 810 ? -11.090 -11.315 12.852 1.00 95.00 810 ILE A C 1
ATOM 6544 O O . ILE A 1 810 ? -12.245 -10.930 13.035 1.00 95.00 810 ILE A O 1
ATOM 6548 N N . THR A 1 811 ? -10.452 -12.114 13.707 1.00 94.06 811 THR A N 1
ATOM 6549 C CA . THR A 1 811 ? -11.073 -12.651 14.925 1.00 94.06 811 THR A CA 1
ATOM 6550 C C . THR A 1 811 ? -11.479 -11.524 15.874 1.00 94.06 811 THR A C 1
ATOM 6552 O O . THR A 1 811 ? -12.588 -11.521 16.405 1.00 94.06 811 THR A O 1
ATOM 6555 N N . THR A 1 812 ? -10.619 -10.514 16.018 1.00 94.50 812 THR A N 1
ATOM 6556 C CA . THR A 1 812 ? -10.897 -9.318 16.822 1.00 94.50 812 THR A CA 1
ATOM 6557 C C . THR A 1 812 ? -12.041 -8.497 16.240 1.00 94.50 812 THR A C 1
ATOM 6559 O O . THR A 1 812 ? -12.932 -8.095 16.978 1.00 94.50 812 THR A O 1
ATOM 6562 N N . THR A 1 813 ? -12.068 -8.291 14.921 1.00 95.56 813 THR A N 1
ATOM 6563 C CA . THR A 1 813 ? -13.161 -7.573 14.249 1.00 95.56 813 THR A CA 1
ATOM 6564 C C . THR A 1 813 ? -14.497 -8.304 14.386 1.00 95.56 813 THR A C 1
ATOM 6566 O O . THR A 1 813 ? -15.523 -7.658 14.592 1.00 95.56 813 THR A O 1
ATOM 6569 N N . HIS A 1 814 ? -14.502 -9.639 14.338 1.00 95.75 814 HIS A N 1
ATOM 6570 C CA . HIS A 1 814 ? -15.705 -10.418 14.623 1.00 95.75 814 HIS A CA 1
ATOM 6571 C C . HIS A 1 814 ? -16.185 -10.215 16.066 1.00 95.75 814 HIS A C 1
ATOM 6573 O O . HIS A 1 814 ? -17.355 -9.905 16.273 1.00 95.75 814 HIS A O 1
ATOM 6579 N N . LEU A 1 815 ? -15.289 -10.337 17.049 1.00 95.19 815 LEU A N 1
ATOM 6580 C CA . LEU A 1 815 ? -15.638 -10.154 18.458 1.00 95.19 815 LEU A CA 1
ATOM 6581 C C . LEU A 1 815 ? -16.106 -8.723 18.758 1.00 95.19 815 LEU A C 1
ATOM 6583 O O . LEU A 1 815 ? -17.087 -8.536 19.473 1.00 95.19 815 LEU A O 1
ATOM 6587 N N . PHE A 1 816 ? -15.443 -7.723 18.172 1.00 95.94 816 PHE A N 1
ATOM 6588 C CA . PHE A 1 816 ? -15.850 -6.321 18.233 1.00 95.94 816 PHE A CA 1
ATOM 6589 C C . PHE A 1 816 ? -17.280 -6.145 17.718 1.00 95.94 816 PHE A C 1
ATOM 6591 O O . PHE A 1 816 ? -18.111 -5.564 18.408 1.00 95.94 816 PHE A O 1
ATOM 6598 N N . HIS A 1 817 ? -17.596 -6.712 16.552 1.00 95.44 817 HIS A N 1
ATOM 6599 C CA . HIS A 1 817 ? -18.952 -6.689 16.014 1.00 95.44 817 HIS A CA 1
ATOM 6600 C C . HIS A 1 817 ? -19.972 -7.349 16.945 1.00 95.44 817 HIS A C 1
ATOM 6602 O O . HIS A 1 817 ? -20.996 -6.738 17.214 1.00 95.44 817 HIS A O 1
ATOM 6608 N N . GLU A 1 818 ? -19.712 -8.557 17.457 1.00 94.81 818 GLU A N 1
ATOM 6609 C CA . GLU A 1 818 ? -20.655 -9.234 18.366 1.00 94.81 818 GLU A CA 1
ATOM 6610 C C . GLU A 1 818 ? -20.917 -8.424 19.643 1.00 94.81 818 GLU A C 1
ATOM 6612 O O . GLU A 1 818 ? -22.036 -8.412 20.158 1.00 94.81 818 GLU A O 1
ATOM 6617 N N . CYS A 1 819 ? -19.895 -7.716 20.131 1.00 95.00 819 CYS A N 1
ATOM 6618 C CA . CYS A 1 819 ? -20.012 -6.804 21.261 1.00 95.00 819 CYS A CA 1
ATOM 6619 C C . CYS A 1 819 ? -20.915 -5.607 20.947 1.00 95.00 819 CYS A C 1
ATOM 6621 O O . CYS A 1 819 ? -21.774 -5.278 21.759 1.00 95.00 819 CYS A O 1
ATOM 6623 N N . LEU A 1 820 ? -20.745 -4.967 19.787 1.00 92.69 820 LEU A N 1
ATOM 6624 C CA . LEU A 1 820 ? -21.578 -3.831 19.385 1.00 92.69 820 LEU A CA 1
ATOM 6625 C C . LEU A 1 820 ? -23.004 -4.267 19.039 1.00 92.69 820 LEU A C 1
ATOM 6627 O O . LEU A 1 820 ? -23.951 -3.634 19.488 1.00 92.69 820 LEU A O 1
ATOM 6631 N N . ASP A 1 821 ? -23.176 -5.380 18.331 1.00 91.50 821 ASP A N 1
ATOM 6632 C CA . ASP A 1 821 ? -24.488 -5.964 18.039 1.00 91.50 821 ASP A CA 1
ATOM 6633 C C . ASP A 1 821 ? -25.283 -6.212 19.330 1.00 91.50 821 ASP A C 1
ATOM 6635 O O . ASP A 1 821 ? -26.440 -5.817 19.435 1.00 91.50 821 ASP A O 1
ATOM 6639 N N . HIS A 1 822 ? -24.635 -6.740 20.374 1.00 91.50 822 HIS A N 1
ATOM 6640 C CA . HIS A 1 822 ? -25.255 -6.890 21.693 1.00 91.50 822 HIS A CA 1
ATOM 6641 C C . HIS A 1 822 ? -25.726 -5.559 22.308 1.00 91.50 822 HIS A C 1
ATOM 6643 O O . HIS A 1 822 ? -26.688 -5.563 23.071 1.00 91.50 822 HIS A O 1
ATOM 6649 N N . THR A 1 823 ? -25.096 -4.427 21.974 1.00 89.06 823 THR A N 1
ATOM 6650 C CA . THR A 1 823 ? -25.532 -3.103 22.454 1.00 89.06 823 THR A CA 1
ATOM 6651 C C . THR A 1 823 ? -26.758 -2.547 21.735 1.00 89.06 823 THR A C 1
ATOM 6653 O O . THR A 1 823 ? -27.388 -1.643 22.276 1.00 89.06 823 THR A O 1
ATOM 6656 N N . TYR A 1 824 ? -27.103 -3.068 20.554 1.00 83.38 824 TYR A N 1
ATOM 6657 C CA . TYR A 1 824 ? -28.239 -2.597 19.751 1.00 83.38 824 TYR A CA 1
ATOM 6658 C C . TYR A 1 824 ? -29.460 -3.522 19.809 1.00 83.38 824 TYR A C 1
ATOM 6660 O O . TYR A 1 824 ? -30.495 -3.203 19.231 1.00 83.38 824 TYR A O 1
ATOM 6668 N N . GLN A 1 825 ? -29.352 -4.683 20.461 1.00 80.62 825 GLN A N 1
ATOM 6669 C CA . GLN A 1 825 ? -30.464 -5.625 20.575 1.00 80.62 825 GLN A CA 1
ATOM 6670 C C . GLN A 1 825 ? -31.548 -5.102 21.528 1.00 80.62 825 GLN A C 1
ATOM 6672 O O . GLN A 1 825 ? -31.285 -4.804 22.695 1.00 80.62 825 GLN A O 1
ATOM 6677 N N . ASP A 1 826 ? -32.791 -5.077 21.043 1.00 70.69 826 ASP A N 1
ATOM 6678 C CA . ASP A 1 826 ? -33.967 -4.816 21.870 1.00 70.69 826 ASP A CA 1
ATOM 6679 C C . ASP A 1 826 ? -34.292 -6.038 22.738 1.00 70.69 826 ASP A C 1
ATOM 6681 O O . ASP A 1 826 ? -34.600 -7.125 22.240 1.00 70.69 826 ASP A O 1
ATOM 6685 N N . HIS A 1 827 ? -34.281 -5.851 24.058 1.00 71.00 827 HIS A N 1
ATOM 6686 C CA . HIS A 1 827 ? -34.642 -6.887 25.024 1.00 71.00 827 HIS A CA 1
ATOM 6687 C C . HIS A 1 827 ? -35.920 -6.520 25.778 1.00 71.00 827 HIS A C 1
ATOM 6689 O O . HIS A 1 827 ? -36.116 -5.384 26.212 1.00 71.00 827 HIS A O 1
ATOM 6695 N N . GLN A 1 828 ? -36.797 -7.507 25.988 1.00 67.88 828 GLN A N 1
ATOM 6696 C CA . GLN A 1 828 ? -37.986 -7.314 26.816 1.00 67.88 828 GLN A CA 1
ATOM 6697 C C . GLN A 1 828 ? -37.585 -7.058 28.275 1.00 67.88 828 GLN A C 1
ATOM 6699 O O . GLN A 1 828 ? -36.737 -7.757 28.827 1.00 67.88 828 GLN A O 1
ATOM 6704 N N . ALA A 1 829 ? -38.248 -6.103 28.933 1.00 65.44 829 ALA A N 1
ATOM 6705 C CA . ALA A 1 829 ? -37.963 -5.720 30.320 1.00 65.44 829 ALA A CA 1
ATOM 6706 C C . ALA A 1 829 ? -38.007 -6.901 31.314 1.00 65.44 829 ALA A C 1
ATOM 6708 O O . ALA A 1 829 ? -37.253 -6.926 32.285 1.00 65.44 829 ALA A O 1
ATOM 6709 N N . SER A 1 830 ? -38.857 -7.903 31.060 1.00 63.62 830 SER A N 1
ATOM 6710 C CA . SER A 1 830 ? -38.945 -9.121 31.874 1.00 63.62 830 SER A CA 1
ATOM 6711 C C . SER A 1 830 ? -37.714 -10.023 31.757 1.00 63.62 830 SER A C 1
ATOM 6713 O O . SER A 1 830 ? -37.376 -10.680 32.734 1.00 63.62 830 SER A O 1
ATOM 6715 N N . ASP A 1 831 ? -37.029 -10.037 30.608 1.00 70.50 831 ASP A N 1
ATOM 6716 C CA . ASP A 1 831 ? -35.776 -10.784 30.422 1.00 70.50 831 ASP A CA 1
ATOM 6717 C C . ASP A 1 831 ? -34.666 -10.136 31.268 1.00 70.50 831 ASP A C 1
ATOM 6719 O O . ASP A 1 831 ? -33.995 -10.800 32.039 1.00 70.50 831 ASP A O 1
ATOM 6723 N N . LEU A 1 832 ? -34.543 -8.807 31.260 1.00 73.81 832 LEU A N 1
ATOM 6724 C CA . LEU A 1 832 ? -33.409 -8.091 31.872 1.00 73.81 832 LEU A CA 1
ATOM 6725 C C . LEU A 1 832 ? -33.314 -8.169 33.408 1.00 73.81 832 LEU A C 1
ATOM 6727 O O . LEU A 1 832 ? -32.237 -7.928 33.961 1.00 73.81 832 LEU A O 1
ATOM 6731 N N . THR A 1 833 ? -34.411 -8.508 34.093 1.00 75.19 833 THR A N 1
ATOM 6732 C CA . THR A 1 833 ? -34.468 -8.622 35.564 1.00 75.19 833 THR A CA 1
ATOM 6733 C C . THR A 1 833 ? -33.988 -9.980 36.095 1.00 75.19 833 THR A C 1
ATOM 6735 O O . THR A 1 833 ? -33.518 -10.052 37.233 1.00 75.19 833 THR A O 1
ATOM 6738 N N . ASP A 1 834 ? -34.025 -11.045 35.282 1.00 78.25 834 ASP A N 1
ATOM 6739 C CA . ASP A 1 834 ? -33.495 -12.369 35.641 1.00 78.25 834 ASP A CA 1
ATOM 6740 C C . ASP A 1 834 ? -32.016 -12.496 35.236 1.00 78.25 834 ASP A C 1
ATOM 6742 O O . ASP A 1 834 ? -31.651 -13.001 34.173 1.00 78.25 834 ASP A O 1
ATOM 6746 N N . VAL A 1 835 ? -31.117 -12.054 36.113 1.00 75.44 835 VAL A N 1
ATOM 6747 C CA . VAL A 1 835 ? -29.663 -12.098 35.869 1.00 75.44 835 VAL A CA 1
ATOM 6748 C C . VAL A 1 835 ? -29.146 -13.513 35.578 1.00 75.44 835 VAL A C 1
ATOM 6750 O O . VAL A 1 835 ? -28.147 -13.675 34.869 1.00 75.44 835 VAL A O 1
ATOM 6753 N N . GLN A 1 836 ? -29.783 -14.551 36.125 1.00 73.75 836 GLN A N 1
ATOM 6754 C CA . GLN A 1 836 ? -29.292 -15.921 35.991 1.00 73.75 836 GLN A CA 1
ATOM 6755 C C . GLN A 1 836 ? -29.701 -16.536 34.654 1.00 73.75 836 GLN A C 1
ATOM 6757 O O . GLN A 1 836 ? -28.832 -17.084 33.969 1.00 73.75 836 GLN A O 1
ATOM 6762 N N . ASN A 1 837 ? -30.970 -16.402 34.259 1.00 78.31 837 ASN A N 1
ATOM 6763 C CA . ASN A 1 837 ? -31.510 -17.114 33.095 1.00 78.31 837 ASN A CA 1
ATOM 6764 C C . ASN A 1 837 ? -31.757 -16.242 31.863 1.00 78.31 837 ASN A C 1
ATOM 6766 O O . ASN A 1 837 ? -32.048 -16.793 30.800 1.00 78.31 837 ASN A O 1
ATOM 6770 N N . SER A 1 838 ? -31.637 -14.919 31.975 1.00 84.06 838 SER A N 1
ATOM 6771 C CA . SER A 1 838 ? -31.892 -14.036 30.839 1.00 84.06 838 SER A CA 1
ATOM 6772 C C . SER A 1 838 ? -30.933 -14.242 29.683 1.00 84.06 838 SER A C 1
ATOM 6774 O O . SER A 1 838 ? -29.741 -14.538 29.855 1.00 84.06 838 SER A O 1
ATOM 6776 N N . GLN A 1 839 ? -31.455 -14.036 28.479 1.00 85.81 839 GLN A N 1
ATOM 6777 C CA . GLN A 1 839 ? -30.648 -14.143 27.270 1.00 85.81 839 GLN A CA 1
ATOM 6778 C C . GLN A 1 839 ? -29.632 -13.006 27.192 1.00 85.81 839 GLN A C 1
ATOM 6780 O O . GLN A 1 839 ? -28.478 -13.252 26.833 1.00 85.81 839 GLN A O 1
ATOM 6785 N N . PHE A 1 840 ? -30.026 -11.798 27.609 1.00 89.19 840 PHE A N 1
ATOM 6786 C CA . PHE A 1 840 ? -29.136 -10.641 27.670 1.00 89.19 840 PHE A CA 1
ATOM 6787 C C . PHE A 1 840 ? -27.911 -10.890 28.561 1.00 89.19 840 PHE A C 1
ATOM 6789 O O . PHE A 1 840 ? -26.784 -10.848 28.070 1.00 89.19 840 PHE A O 1
ATOM 6796 N N . TRP A 1 841 ? -28.099 -11.197 29.855 1.00 88.44 841 TRP A N 1
ATOM 6797 C CA . TRP A 1 841 ? -26.969 -11.335 30.785 1.00 88.44 841 TRP A CA 1
ATOM 6798 C C . TRP A 1 841 ? -26.118 -12.569 30.489 1.00 88.44 841 TRP A C 1
ATOM 6800 O O . TRP A 1 841 ? -24.913 -12.562 30.749 1.00 88.44 841 TRP A O 1
ATOM 6810 N N . LYS A 1 842 ? -26.711 -13.622 29.914 1.00 90.38 842 LYS A N 1
ATOM 6811 C CA . LYS A 1 842 ? -25.952 -14.769 29.413 1.00 90.38 842 LYS A CA 1
ATOM 6812 C C . LYS A 1 842 ? -25.038 -14.365 28.253 1.00 90.38 842 LYS A C 1
ATOM 6814 O O . LYS A 1 842 ? -23.833 -14.570 28.363 1.00 90.38 842 LYS A O 1
ATOM 6819 N N . ARG A 1 843 ? -25.577 -13.719 27.209 1.00 92.00 843 ARG A N 1
ATOM 6820 C CA . ARG A 1 843 ? -24.784 -13.213 26.071 1.00 92.00 843 ARG A CA 1
ATOM 6821 C C . ARG A 1 843 ? -23.711 -12.227 26.540 1.00 92.00 843 ARG A C 1
ATOM 6823 O O . ARG A 1 843 ? -22.572 -12.335 26.105 1.00 92.00 843 ARG A O 1
ATOM 6830 N N . HIS A 1 844 ? -24.039 -11.339 27.477 1.00 92.38 844 HIS A N 1
ATOM 6831 C CA . HIS A 1 844 ? -23.095 -10.387 28.064 1.00 92.38 844 HIS A CA 1
ATOM 6832 C C . HIS A 1 844 ? -21.889 -11.083 28.716 1.00 92.38 844 HIS A C 1
ATOM 6834 O O . HIS A 1 844 ? -20.746 -10.741 28.425 1.00 92.38 844 HIS A O 1
ATOM 6840 N N . ARG A 1 845 ? -22.130 -12.092 29.567 1.00 91.81 845 ARG A N 1
ATOM 6841 C CA . ARG A 1 845 ? -21.058 -12.870 30.217 1.00 91.81 845 ARG A CA 1
ATOM 6842 C C . ARG A 1 845 ? -20.230 -13.670 29.215 1.00 91.81 845 ARG A C 1
ATOM 6844 O O . ARG A 1 845 ? -19.010 -13.743 29.363 1.00 91.81 845 ARG A O 1
ATOM 6851 N N . ASP A 1 846 ? -20.875 -14.258 28.211 1.00 93.06 846 ASP A N 1
ATOM 6852 C CA . ASP A 1 846 ? -20.194 -15.029 27.166 1.00 93.06 846 ASP A CA 1
ATOM 6853 C C . ASP A 1 846 ? -19.256 -14.121 26.344 1.00 93.06 846 ASP A C 1
ATOM 6855 O O . ASP A 1 846 ? -18.111 -14.491 26.057 1.00 93.06 846 ASP A O 1
ATOM 6859 N N . LEU A 1 847 ? -19.696 -12.897 26.030 1.00 94.75 847 LEU A N 1
ATOM 6860 C CA . LEU A 1 847 ? -18.893 -11.888 25.333 1.00 94.75 847 LEU A CA 1
ATOM 6861 C C . LEU A 1 847 ? -17.754 -11.338 26.200 1.00 94.75 847 LEU A C 1
ATOM 6863 O O . LEU A 1 847 ? -16.624 -11.268 25.719 1.00 94.75 847 LEU A O 1
ATOM 6867 N N . ASP A 1 848 ? -17.997 -11.015 27.474 1.00 94.31 848 ASP A N 1
ATOM 6868 C CA . ASP A 1 848 ? -16.942 -10.560 28.399 1.00 94.31 848 ASP A CA 1
ATOM 6869 C C . ASP A 1 848 ? -15.868 -11.641 28.622 1.00 94.31 848 ASP A C 1
ATOM 6871 O O . ASP A 1 848 ? -14.662 -11.372 28.598 1.00 94.31 848 ASP A O 1
ATOM 6875 N N . THR A 1 849 ? -16.290 -12.905 28.728 1.00 94.12 849 THR A N 1
ATOM 6876 C CA . THR A 1 849 ? -15.371 -14.053 28.792 1.00 94.12 849 THR A CA 1
ATOM 6877 C C . THR A 1 849 ? -14.549 -14.166 27.508 1.00 94.12 849 THR A C 1
ATOM 6879 O O . THR A 1 849 ? -13.337 -14.398 27.565 1.00 94.12 849 THR A O 1
ATOM 6882 N N . SER A 1 850 ? -15.179 -13.959 26.349 1.00 93.69 850 SER A N 1
ATOM 6883 C CA . SER A 1 850 ? -14.505 -13.989 25.047 1.00 93.69 850 SER A CA 1
ATOM 6884 C C . SER A 1 850 ? -13.498 -12.844 24.895 1.00 93.69 850 SER A C 1
ATOM 6886 O O . SER A 1 850 ? -12.378 -13.085 24.448 1.00 93.69 850 SER A O 1
ATOM 6888 N N . LEU A 1 851 ? -13.832 -11.624 25.335 1.00 93.75 851 LEU A N 1
ATOM 6889 C CA . LEU A 1 851 ? -12.913 -10.476 25.364 1.00 93.75 851 LEU A CA 1
ATOM 6890 C C . LEU A 1 851 ? -11.729 -10.721 26.296 1.00 93.75 851 LEU A C 1
ATOM 6892 O O . LEU A 1 851 ? -10.579 -10.528 25.901 1.00 93.75 851 LEU A O 1
ATOM 6896 N N . SER A 1 852 ? -11.992 -11.198 27.511 1.00 92.50 852 SER A N 1
ATOM 6897 C CA . SER A 1 852 ? -10.944 -11.552 28.472 1.00 92.50 852 SER A CA 1
ATOM 6898 C C . SER A 1 852 ? -10.007 -12.620 27.900 1.00 92.50 852 SER A C 1
ATOM 6900 O O . SER A 1 852 ? -8.784 -12.494 27.987 1.00 92.50 852 SER A O 1
ATOM 6902 N N . THR A 1 853 ? -10.567 -13.637 27.241 1.00 91.50 853 THR A N 1
ATOM 6903 C CA . THR A 1 853 ? -9.793 -14.678 26.551 1.00 91.50 853 THR A CA 1
ATOM 6904 C C . THR A 1 853 ? -8.973 -14.098 25.399 1.00 91.50 853 THR A C 1
ATOM 6906 O O . THR A 1 853 ? -7.802 -14.450 25.251 1.00 91.50 853 THR A O 1
ATOM 6909 N N . ALA A 1 854 ? -9.530 -13.175 24.611 1.00 91.56 854 ALA A N 1
ATOM 6910 C CA . ALA A 1 854 ? -8.806 -12.511 23.530 1.00 91.56 854 ALA A CA 1
ATOM 6911 C C . ALA A 1 854 ? -7.580 -11.751 24.063 1.00 91.56 854 ALA A C 1
ATOM 6913 O O . ALA A 1 854 ? -6.473 -11.986 23.583 1.00 91.56 854 ALA A O 1
ATOM 6914 N N . PHE A 1 855 ? -7.729 -10.941 25.119 1.00 91.31 855 PHE A N 1
ATOM 6915 C CA . PHE A 1 855 ? -6.596 -10.238 25.739 1.00 91.31 855 PHE A CA 1
ATOM 6916 C C . PHE A 1 855 ? -5.491 -11.189 26.227 1.00 91.31 855 PHE A C 1
ATOM 6918 O O . PHE A 1 855 ? -4.306 -10.903 26.058 1.00 91.31 855 PHE A O 1
ATOM 6925 N N . ILE A 1 856 ? -5.862 -12.334 26.807 1.00 89.12 856 ILE A N 1
ATOM 6926 C CA . ILE A 1 856 ? -4.905 -13.319 27.336 1.00 89.12 856 ILE A CA 1
ATOM 6927 C C . ILE A 1 856 ? -4.194 -14.081 26.208 1.00 89.12 856 ILE A C 1
ATOM 6929 O O . ILE A 1 856 ? -3.008 -14.394 26.319 1.00 89.12 856 ILE A O 1
ATOM 6933 N N . THR A 1 857 ? -4.900 -14.395 25.123 1.00 87.75 857 THR A N 1
ATOM 6934 C CA . THR A 1 857 ? -4.402 -15.267 24.044 1.00 87.75 857 THR A CA 1
ATOM 6935 C C . THR A 1 857 ? -3.696 -14.526 22.909 1.00 87.75 857 THR A C 1
ATOM 6937 O O . THR A 1 857 ? -3.139 -15.180 22.023 1.00 87.75 857 THR A O 1
ATOM 6940 N N . LEU A 1 858 ? -3.661 -13.188 22.938 1.00 89.50 858 LEU A N 1
ATOM 6941 C CA . LEU A 1 858 ? -2.867 -12.401 21.994 1.00 89.50 858 LEU A CA 1
ATOM 6942 C C . LEU A 1 858 ? -1.379 -12.792 22.073 1.00 89.50 858 LEU A C 1
ATOM 6944 O O . LEU A 1 858 ? -0.860 -12.930 23.181 1.00 89.50 858 LEU A O 1
ATOM 6948 N N . PRO A 1 859 ? -0.665 -12.950 20.948 1.00 88.88 859 PRO A N 1
ATOM 6949 C CA . PRO A 1 859 ? 0.784 -13.140 20.923 1.00 88.88 859 PRO A CA 1
ATOM 6950 C C . PRO A 1 859 ? 1.529 -11.907 21.439 1.00 88.88 859 PRO A C 1
ATOM 6952 O O . PRO A 1 859 ? 1.037 -10.789 21.313 1.00 88.88 859 PRO A O 1
ATOM 6955 N N . GLU A 1 860 ? 2.750 -12.084 21.947 1.00 85.50 860 GLU A N 1
ATOM 6956 C CA . GLU A 1 860 ? 3.576 -10.980 22.468 1.00 85.50 860 GLU A CA 1
ATOM 6957 C C . GLU A 1 860 ? 3.803 -9.863 21.437 1.00 85.50 860 GLU A C 1
ATOM 6959 O O . GLU A 1 860 ? 3.730 -8.688 21.776 1.00 85.50 860 GLU A O 1
ATOM 6964 N N . THR A 1 861 ? 3.952 -10.213 20.157 1.00 84.94 861 THR A N 1
ATOM 6965 C CA . THR A 1 861 ? 4.092 -9.254 19.048 1.00 84.94 861 THR A CA 1
ATOM 6966 C C . THR A 1 861 ? 2.863 -8.364 18.833 1.00 84.94 861 THR A C 1
ATOM 6968 O O . THR A 1 861 ? 2.986 -7.300 18.230 1.00 84.94 861 THR A O 1
ATOM 6971 N N . LEU A 1 862 ? 1.690 -8.779 19.326 1.00 87.88 862 LEU A N 1
ATOM 6972 C CA . LEU A 1 862 ? 0.421 -8.050 19.237 1.00 87.88 862 LEU A CA 1
ATOM 6973 C C . LEU A 1 862 ? -0.048 -7.495 20.595 1.00 87.88 862 LEU A C 1
ATOM 6975 O O . LEU A 1 862 ? -1.052 -6.785 20.651 1.00 87.88 862 LEU A O 1
ATOM 6979 N N . ARG A 1 863 ? 0.666 -7.782 21.694 1.00 82.75 863 ARG A N 1
ATOM 6980 C CA . ARG A 1 863 ? 0.407 -7.215 23.028 1.00 82.75 863 ARG A CA 1
ATOM 6981 C C . ARG A 1 863 ? 1.090 -5.850 23.134 1.00 82.75 863 ARG A C 1
ATOM 6983 O O . ARG A 1 863 ? 2.218 -5.750 23.603 1.00 82.75 863 ARG A O 1
ATOM 6990 N N . GLY A 1 864 ? 0.421 -4.794 22.676 1.00 78.50 864 GLY A N 1
ATOM 6991 C CA . GLY A 1 864 ? 0.922 -3.422 22.779 1.00 78.50 864 GLY A CA 1
ATOM 6992 C C . GLY A 1 864 ? 0.584 -2.566 21.564 1.00 78.50 864 GLY A C 1
ATOM 6993 O O . GLY A 1 864 ? -0.432 -2.771 20.905 1.00 78.50 864 GLY A O 1
ATOM 6994 N N . SER A 1 865 ? 1.449 -1.594 21.278 1.00 76.00 865 SER A N 1
ATOM 6995 C CA . SER A 1 865 ? 1.215 -0.545 20.275 1.00 76.00 865 SER A CA 1
ATOM 6996 C C . SER A 1 865 ? 2.417 -0.330 19.337 1.00 76.00 865 SER A C 1
ATOM 6998 O O . SER A 1 865 ? 2.630 0.757 18.803 1.00 76.00 865 SER A O 1
ATOM 7000 N N . HIS A 1 866 ? 3.243 -1.370 19.164 1.00 75.31 866 HIS A N 1
ATOM 7001 C CA . HIS A 1 866 ? 4.497 -1.313 18.400 1.00 75.31 866 HIS A CA 1
ATOM 7002 C C . HIS A 1 866 ? 4.308 -1.379 16.878 1.00 75.31 866 HIS A C 1
ATOM 7004 O O . HIS A 1 866 ? 5.170 -0.916 16.135 1.00 75.31 866 HIS A O 1
ATOM 7010 N N . THR A 1 867 ? 3.207 -1.974 16.418 1.00 82.00 867 THR A N 1
ATOM 7011 C CA . THR A 1 867 ? 2.838 -2.085 15.000 1.00 82.00 867 THR A CA 1
ATOM 7012 C C . THR A 1 867 ? 1.431 -1.534 14.791 1.00 82.00 867 THR A C 1
ATOM 7014 O O . THR A 1 867 ? 0.627 -1.515 15.727 1.00 82.00 867 THR A O 1
ATOM 7017 N N . GLN A 1 868 ? 1.111 -1.106 13.566 1.00 81.62 868 GLN A N 1
ATOM 7018 C CA . GLN A 1 868 ? -0.221 -0.590 13.234 1.00 81.62 868 GLN A CA 1
ATOM 7019 C C . GLN A 1 868 ? -1.312 -1.640 13.508 1.00 81.62 868 GLN A C 1
ATOM 7021 O O . GLN A 1 868 ? -2.363 -1.320 14.063 1.00 81.62 868 GLN A O 1
ATOM 7026 N N . GLU A 1 869 ? -1.046 -2.906 13.187 1.00 85.00 869 GLU A N 1
ATOM 7027 C CA . GLU A 1 869 ? -1.931 -4.039 13.456 1.00 85.00 869 GLU A CA 1
ATOM 7028 C C . GLU A 1 869 ? -2.167 -4.240 14.955 1.00 85.00 869 GLU A C 1
ATOM 7030 O O . GLU A 1 869 ? -3.318 -4.381 15.369 1.00 85.00 869 GLU A O 1
ATOM 7035 N N . ALA A 1 870 ? -1.109 -4.209 15.776 1.00 89.00 870 ALA A N 1
ATOM 7036 C CA . ALA A 1 870 ? -1.238 -4.332 17.227 1.00 89.00 870 ALA A CA 1
ATOM 7037 C C . ALA A 1 870 ? -2.066 -3.174 17.804 1.00 89.00 870 ALA A C 1
ATOM 7039 O O . ALA A 1 870 ? -2.997 -3.407 18.579 1.00 89.00 870 ALA A O 1
ATOM 7040 N N . THR A 1 871 ? -1.796 -1.942 17.364 1.00 89.38 871 THR A N 1
ATOM 7041 C CA . THR A 1 871 ? -2.564 -0.752 17.750 1.00 89.38 871 THR A CA 1
ATOM 7042 C C . THR A 1 871 ? -4.044 -0.912 17.397 1.00 89.38 871 THR A C 1
ATOM 7044 O O . THR A 1 871 ? -4.901 -0.778 18.269 1.00 89.38 871 THR A O 1
ATOM 7047 N N . ASN A 1 872 ? -4.362 -1.285 16.155 1.00 88.94 872 ASN A N 1
ATOM 7048 C CA . ASN A 1 872 ? -5.742 -1.468 15.702 1.00 88.94 872 ASN A CA 1
ATOM 7049 C C . ASN A 1 872 ? -6.477 -2.568 16.488 1.00 88.94 872 ASN A C 1
ATOM 7051 O O . ASN A 1 872 ? -7.624 -2.367 16.885 1.00 88.94 872 ASN A O 1
ATOM 7055 N N . ILE A 1 873 ? -5.832 -3.711 16.743 1.00 93.06 873 ILE A N 1
ATOM 7056 C CA . ILE A 1 873 ? -6.418 -4.827 17.505 1.00 93.06 873 ILE A CA 1
ATOM 7057 C C . ILE A 1 873 ? -6.733 -4.401 18.942 1.00 93.06 873 ILE A C 1
ATOM 7059 O O . ILE A 1 873 ? -7.861 -4.577 19.404 1.00 93.06 873 ILE A O 1
ATOM 7063 N N . ASN A 1 874 ? -5.768 -3.801 19.644 1.00 94.56 874 ASN A N 1
ATOM 7064 C CA . ASN A 1 874 ? -5.963 -3.410 21.041 1.00 94.56 874 ASN A CA 1
ATOM 7065 C C . ASN A 1 874 ? -7.006 -2.287 21.174 1.00 94.56 874 ASN A C 1
ATOM 7067 O O . ASN A 1 874 ? -7.840 -2.340 22.079 1.00 94.56 874 ASN A O 1
ATOM 7071 N N . LEU A 1 875 ? -7.032 -1.319 20.246 1.00 95.00 875 LEU A N 1
ATOM 7072 C CA . LEU A 1 875 ? -8.075 -0.290 20.217 1.00 95.00 875 LEU A CA 1
ATOM 7073 C C . LEU A 1 875 ? -9.472 -0.893 20.000 1.00 95.00 875 LEU A C 1
ATOM 7075 O O . LEU A 1 875 ? -10.401 -0.488 20.699 1.00 95.00 875 LEU A O 1
ATOM 7079 N N . GLN A 1 876 ? -9.639 -1.884 19.110 1.00 94.81 876 GLN A N 1
ATOM 7080 C CA . GLN A 1 876 ? -10.926 -2.587 18.950 1.00 94.81 876 GLN A CA 1
ATOM 7081 C C . GLN A 1 876 ? -11.343 -3.292 20.241 1.00 94.81 876 GLN A C 1
ATOM 7083 O O . GLN A 1 876 ? -12.465 -3.093 20.700 1.00 94.81 876 GLN A O 1
ATOM 7088 N N . LEU A 1 877 ? -10.454 -4.077 20.857 1.00 96.12 877 LEU A N 1
ATOM 7089 C CA . LEU A 1 877 ? -10.789 -4.845 22.060 1.00 96.12 877 LEU A CA 1
ATOM 7090 C C . LEU A 1 877 ? -11.176 -3.944 23.240 1.00 96.12 877 LEU A C 1
ATOM 7092 O O . LEU A 1 877 ? -12.187 -4.194 23.898 1.00 96.12 877 LEU A O 1
ATOM 7096 N N . HIS A 1 878 ? -10.421 -2.871 23.496 1.00 96.94 878 HIS A N 1
ATOM 7097 C CA . HIS A 1 878 ? -10.763 -1.934 24.569 1.00 96.94 878 HIS A CA 1
ATOM 7098 C C . HIS A 1 878 ? -12.037 -1.143 24.266 1.00 96.94 878 HIS A C 1
ATOM 7100 O O . HIS A 1 878 ? -12.841 -0.926 25.171 1.00 96.94 878 HIS A O 1
ATOM 7106 N N . THR A 1 879 ? -12.275 -0.768 23.006 1.00 96.56 879 THR A N 1
ATOM 7107 C CA . THR A 1 879 ? -13.520 -0.086 22.616 1.00 96.56 879 THR A CA 1
ATOM 7108 C C . THR A 1 879 ? -14.730 -1.011 22.774 1.00 96.56 879 THR A C 1
ATOM 7110 O O . THR A 1 879 ? -15.739 -0.592 23.336 1.00 96.56 879 THR A O 1
ATOM 7113 N N . ALA A 1 880 ? -14.623 -2.283 22.369 1.00 96.50 880 ALA A N 1
ATOM 7114 C CA . ALA A 1 880 ? -15.657 -3.297 22.599 1.00 96.50 880 ALA A CA 1
ATOM 7115 C C . ALA A 1 880 ? -15.931 -3.503 24.093 1.00 96.50 880 ALA A C 1
ATOM 7117 O O . ALA A 1 880 ? -17.091 -3.512 24.503 1.00 96.50 880 ALA A O 1
ATOM 7118 N N . SER A 1 881 ? -14.871 -3.592 24.906 1.00 96.62 881 SER A N 1
ATOM 7119 C CA . SER A 1 881 ? -14.974 -3.661 26.367 1.00 96.62 881 SER A CA 1
ATOM 7120 C C . SER A 1 881 ? -15.767 -2.476 26.922 1.00 96.62 881 SER A C 1
ATOM 7122 O O . SER A 1 881 ? -16.712 -2.684 27.678 1.00 96.62 881 SER A O 1
ATOM 7124 N N . ILE A 1 882 ? -15.462 -1.241 26.507 1.00 96.44 882 ILE A N 1
ATOM 7125 C CA . ILE A 1 882 ? -16.231 -0.064 26.938 1.00 96.44 882 ILE A CA 1
ATOM 7126 C C . ILE A 1 882 ? -17.702 -0.188 26.521 1.00 96.44 882 ILE A C 1
ATOM 7128 O O . ILE A 1 882 ? -18.580 0.039 27.351 1.00 96.44 882 ILE A O 1
ATOM 7132 N N . CYS A 1 883 ? -17.983 -0.562 25.269 1.00 94.00 883 CYS A N 1
ATOM 7133 C CA . CYS A 1 883 ? -19.349 -0.626 24.743 1.00 94.00 883 CYS A CA 1
ATOM 7134 C C . CYS A 1 883 ? -20.227 -1.615 25.524 1.00 94.00 883 CYS A C 1
ATOM 7136 O O . CYS A 1 883 ? -21.296 -1.227 26.000 1.00 94.00 883 CYS A O 1
ATOM 7138 N N . ILE A 1 884 ? -19.770 -2.861 25.716 1.00 94.38 884 ILE A N 1
ATOM 7139 C CA . ILE A 1 884 ? -20.580 -3.865 26.423 1.00 94.38 884 ILE A CA 1
ATOM 7140 C C . ILE A 1 884 ? -20.783 -3.471 27.882 1.00 94.38 884 ILE A C 1
ATOM 7142 O O . ILE A 1 884 ? -21.906 -3.524 28.383 1.00 94.38 884 ILE A O 1
ATOM 7146 N N . HIS A 1 885 ? -19.726 -3.008 28.558 1.00 94.06 885 HIS A N 1
ATOM 7147 C CA . HIS A 1 885 ? -19.803 -2.698 29.978 1.00 94.06 885 HIS A CA 1
ATOM 7148 C C . HIS A 1 885 ? -20.648 -1.444 30.219 1.00 94.06 885 HIS A C 1
ATOM 7150 O O . HIS A 1 885 ? -21.391 -1.370 31.192 1.00 94.06 885 HIS A O 1
ATOM 7156 N N . ARG A 1 886 ? -20.641 -0.469 29.309 1.00 92.44 886 ARG A N 1
ATOM 7157 C CA . ARG A 1 886 ? -21.507 0.702 29.450 1.00 92.44 886 ARG A CA 1
ATOM 7158 C C . ARG A 1 886 ? -22.987 0.321 29.380 1.00 92.44 886 ARG A C 1
ATOM 7160 O O . ARG A 1 886 ? -23.742 0.703 30.275 1.00 92.44 886 ARG A O 1
ATOM 7167 N N . VAL A 1 887 ? -23.383 -0.491 28.396 1.00 91.06 887 VAL A N 1
ATOM 7168 C CA . VAL A 1 887 ? -24.761 -1.007 28.304 1.00 91.06 887 VAL A CA 1
ATOM 7169 C C . VAL A 1 887 ? -25.115 -1.826 29.543 1.00 91.06 887 VAL A C 1
ATOM 7171 O O . VAL A 1 887 ? -26.141 -1.568 30.169 1.00 91.06 887 VAL A O 1
ATOM 7174 N N . GLY A 1 888 ? -24.243 -2.740 29.979 1.00 90.50 888 GLY A N 1
ATOM 7175 C CA . GLY A 1 888 ? -24.464 -3.513 31.205 1.00 90.50 888 GLY A CA 1
ATOM 7176 C C . GLY A 1 888 ? -24.697 -2.626 32.436 1.00 90.50 888 GLY A C 1
ATOM 7177 O O . GLY A 1 888 ? -25.631 -2.863 33.200 1.00 90.50 888 GLY A O 1
ATOM 7178 N N . ALA A 1 889 ? -23.911 -1.558 32.609 1.00 90.38 889 ALA A N 1
ATOM 7179 C CA . ALA A 1 889 ? -24.050 -0.643 33.741 1.00 90.38 889 ALA A CA 1
ATOM 7180 C C . ALA A 1 889 ? -25.367 0.147 33.689 1.00 90.38 889 ALA A C 1
ATOM 7182 O O . ALA A 1 889 ? -26.015 0.324 34.723 1.00 90.38 889 ALA A O 1
ATOM 7183 N N . VAL A 1 890 ? -25.779 0.610 32.503 1.00 88.81 890 VAL A N 1
ATOM 7184 C CA . VAL A 1 890 ? -27.048 1.333 32.323 1.00 88.81 890 VAL A CA 1
ATOM 7185 C C . VAL A 1 890 ? -28.239 0.415 32.587 1.00 88.81 890 VAL A C 1
ATOM 7187 O O . VAL A 1 890 ? -29.119 0.788 33.364 1.00 88.81 890 VAL A O 1
ATOM 7190 N N . GLN A 1 891 ? -28.244 -0.803 32.037 1.00 87.50 891 GLN A N 1
ATOM 7191 C CA . GLN A 1 891 ? -29.323 -1.768 32.273 1.00 87.50 891 GLN A CA 1
ATOM 7192 C C . GLN A 1 891 ? -29.386 -2.202 33.745 1.00 87.50 891 GLN A C 1
ATOM 7194 O O . GLN A 1 891 ? -30.471 -2.240 34.329 1.00 87.50 891 GLN A O 1
ATOM 7199 N N . ALA A 1 892 ? -28.237 -2.443 34.388 1.00 87.94 892 ALA A N 1
ATOM 7200 C CA . ALA A 1 892 ? -28.187 -2.785 35.809 1.00 87.94 892 ALA A CA 1
ATOM 7201 C C . ALA A 1 892 ? -28.773 -1.674 36.696 1.00 87.94 892 ALA A C 1
ATOM 7203 O O . ALA A 1 892 ? -29.552 -1.969 37.604 1.00 87.94 892 ALA A O 1
ATOM 7204 N N . LYS A 1 893 ? -28.457 -0.401 36.407 1.00 87.75 893 LYS A N 1
ATOM 7205 C CA . LYS A 1 893 ? -29.044 0.757 37.106 1.00 87.75 893 LYS A CA 1
ATOM 7206 C C . LYS A 1 893 ? -30.544 0.880 36.842 1.00 87.75 893 LYS A C 1
ATOM 7208 O O . LYS A 1 893 ? -31.311 1.059 37.782 1.00 87.75 893 LYS A O 1
ATOM 7213 N N . LYS A 1 894 ? -30.967 0.773 35.578 1.00 86.12 894 LYS A N 1
ATOM 7214 C CA . LYS A 1 894 ? -32.364 0.958 35.147 1.00 86.12 894 LYS A CA 1
ATOM 7215 C C . LYS A 1 894 ? -33.318 -0.039 35.807 1.00 86.12 894 LYS A C 1
ATOM 7217 O O . LYS A 1 894 ? -34.415 0.345 36.203 1.00 86.12 894 LYS A O 1
ATOM 7222 N N . TYR A 1 895 ? -32.892 -1.292 35.956 1.00 84.38 895 TYR A N 1
ATOM 7223 C CA . TYR A 1 895 ? -33.712 -2.369 36.519 1.00 84.38 895 TYR A CA 1
ATOM 7224 C C . TYR A 1 895 ? -33.372 -2.725 37.973 1.00 84.38 895 TYR A C 1
ATOM 7226 O O . TYR A 1 895 ? -33.865 -3.731 38.476 1.00 84.38 895 TYR A O 1
ATOM 7234 N N . ASN A 1 896 ? -32.569 -1.904 38.665 1.00 83.25 896 ASN A N 1
ATOM 7235 C CA . ASN A 1 896 ? -32.148 -2.127 40.056 1.00 83.25 896 ASN A CA 1
ATOM 7236 C C . ASN A 1 896 ? -31.579 -3.539 40.304 1.00 83.25 896 ASN A C 1
ATOM 7238 O O . ASN A 1 896 ? -31.912 -4.205 41.286 1.00 83.25 896 ASN A O 1
ATOM 7242 N N . ILE A 1 897 ? -30.725 -4.002 39.390 1.00 83.50 897 ILE A N 1
ATOM 7243 C CA . ILE A 1 897 ? -30.004 -5.273 39.511 1.00 83.50 897 ILE A CA 1
ATOM 7244 C C . ILE A 1 897 ? -28.954 -5.185 40.638 1.00 83.50 897 ILE A C 1
ATOM 7246 O O . ILE A 1 897 ? -28.537 -4.092 41.018 1.00 83.50 897 ILE A O 1
ATOM 7250 N N . SER A 1 898 ? -28.522 -6.336 41.178 1.00 80.88 898 SER A N 1
ATOM 7251 C CA . SER A 1 898 ? -27.515 -6.447 42.252 1.00 80.88 898 SER A CA 1
ATOM 7252 C C . SER A 1 898 ? -26.337 -5.470 42.101 1.00 80.88 898 SER A C 1
ATOM 7254 O O . SER A 1 898 ? -25.745 -5.338 41.025 1.00 80.88 898 SER A O 1
ATOM 7256 N N . THR A 1 899 ? -25.938 -4.859 43.222 1.00 83.69 899 THR A N 1
ATOM 7257 C CA . THR A 1 899 ? -24.776 -3.963 43.335 1.00 83.69 899 THR A CA 1
ATOM 7258 C C . THR A 1 899 ? -23.469 -4.615 42.885 1.00 83.69 899 THR A C 1
ATOM 7260 O O . THR A 1 899 ? -22.562 -3.922 42.426 1.00 83.69 899 THR A O 1
ATOM 7263 N N . ASP A 1 900 ? -23.374 -5.943 42.963 1.00 84.00 900 ASP A N 1
ATOM 7264 C CA . ASP A 1 900 ? -22.186 -6.694 42.546 1.00 84.00 900 ASP A CA 1
ATOM 7265 C C . ASP A 1 900 ? -22.017 -6.678 41.020 1.00 84.00 900 ASP A C 1
ATOM 7267 O O . ASP A 1 900 ? -20.917 -6.471 40.514 1.00 84.00 900 ASP A O 1
ATOM 7271 N N . VAL A 1 901 ? -23.118 -6.823 40.273 1.00 83.19 901 VAL A N 1
ATOM 7272 C CA . VAL A 1 901 ? -23.100 -6.759 38.801 1.00 83.19 901 VAL A CA 1
ATOM 7273 C C . VAL A 1 901 ? -22.765 -5.341 38.356 1.00 83.19 901 VAL A C 1
ATOM 7275 O O . VAL A 1 901 ? -21.883 -5.142 37.525 1.00 83.19 901 VAL A O 1
ATOM 7278 N N . LEU A 1 902 ? -23.413 -4.347 38.969 1.00 86.56 902 LEU A N 1
ATOM 7279 C CA . LEU A 1 902 ? -23.162 -2.942 38.668 1.00 86.56 902 LEU A CA 1
ATOM 7280 C C . LEU A 1 902 ? -21.694 -2.555 38.913 1.00 86.56 902 LEU A C 1
ATOM 7282 O O . LEU A 1 902 ? -21.061 -1.963 38.040 1.00 86.56 902 LEU A O 1
ATOM 7286 N N . SER A 1 903 ? -21.141 -2.918 40.073 1.00 86.94 903 SER A N 1
ATOM 7287 C CA . SER A 1 903 ? -19.748 -2.610 40.418 1.00 86.94 903 SER A CA 1
ATOM 7288 C C . SER A 1 903 ? -18.751 -3.344 39.519 1.00 86.94 903 SER A C 1
ATOM 7290 O O . SER A 1 903 ? -17.812 -2.716 39.028 1.00 86.94 903 SER A O 1
ATOM 7292 N N . SER A 1 904 ? -18.981 -4.630 39.231 1.00 86.19 904 SER A N 1
ATOM 7293 C CA . SER A 1 904 ? -18.148 -5.418 38.313 1.00 86.19 904 SER A CA 1
ATOM 7294 C C . SER A 1 904 ? -18.088 -4.787 36.925 1.00 86.19 904 SER A C 1
ATOM 7296 O O . SER A 1 904 ? -17.013 -4.640 36.344 1.00 86.19 904 SER A O 1
ATOM 7298 N N . THR A 1 905 ? -19.239 -4.372 36.400 1.00 85.75 905 THR A N 1
ATOM 7299 C CA . THR A 1 905 ? -19.330 -3.783 35.071 1.00 85.75 905 THR A CA 1
ATOM 7300 C C . THR A 1 905 ? -18.695 -2.387 35.014 1.00 85.75 905 THR A C 1
ATOM 7302 O O . THR A 1 905 ? -17.942 -2.087 34.088 1.00 85.75 905 THR A O 1
ATOM 7305 N N . GLN A 1 906 ? -18.913 -1.542 36.027 1.00 89.81 906 GLN A N 1
ATOM 7306 C CA . GLN A 1 906 ? -18.294 -0.212 36.089 1.00 89.81 906 GLN A CA 1
ATOM 7307 C C . GLN A 1 906 ? -16.768 -0.271 36.252 1.00 89.81 906 GLN A C 1
ATOM 7309 O O . GLN A 1 906 ? -16.061 0.556 35.674 1.00 89.81 906 GLN A O 1
ATOM 7314 N N . ALA A 1 907 ? -16.242 -1.269 36.970 1.00 91.38 907 ALA A N 1
ATOM 7315 C CA . ALA A 1 907 ? -14.807 -1.421 37.221 1.00 91.38 907 ALA A CA 1
ATOM 7316 C C . ALA A 1 907 ? -13.962 -1.617 35.946 1.00 91.38 907 ALA A C 1
ATOM 7318 O O . ALA A 1 907 ? -12.745 -1.440 35.985 1.00 91.38 907 ALA A O 1
ATOM 7319 N N . ARG A 1 908 ? -14.577 -1.973 34.809 1.00 93.38 908 ARG A N 1
ATOM 7320 C CA . ARG A 1 908 ? -13.886 -2.196 33.526 1.00 93.38 908 ARG A CA 1
ATOM 7321 C C . ARG A 1 908 ? -13.765 -0.949 32.650 1.00 93.38 908 ARG A C 1
ATOM 7323 O O . ARG A 1 908 ? -12.899 -0.925 31.771 1.00 93.38 908 ARG A O 1
ATOM 7330 N N . LEU A 1 909 ? -14.587 0.077 32.886 1.00 95.31 909 LEU A N 1
ATOM 7331 C CA . LEU A 1 909 ? -14.700 1.248 32.008 1.00 95.31 909 LEU A CA 1
ATOM 7332 C C . LEU A 1 909 ? -13.428 2.106 32.022 1.00 95.31 909 LEU A C 1
ATOM 7334 O O . LEU A 1 909 ? -12.760 2.221 30.994 1.00 95.31 909 LEU A O 1
ATOM 7338 N N . VAL A 1 910 ? -13.055 2.654 33.184 1.00 96.31 910 VAL A N 1
ATOM 7339 C CA . VAL A 1 910 ? -11.888 3.549 33.314 1.00 96.31 910 VAL A CA 1
ATOM 7340 C C . VAL A 1 910 ? -10.575 2.858 32.913 1.00 96.31 910 VAL A C 1
ATOM 7342 O O . VAL A 1 910 ? -9.842 3.445 32.121 1.00 96.31 910 VAL A O 1
ATOM 7345 N N . PRO A 1 911 ? -10.278 1.604 33.325 1.00 96.69 911 PRO A N 1
ATOM 7346 C CA . PRO A 1 911 ? -9.069 0.916 32.863 1.00 96.69 911 PRO A CA 1
ATOM 7347 C C . PRO A 1 911 ? -9.009 0.714 31.343 1.00 96.69 911 PRO A C 1
ATOM 7349 O O . PRO A 1 911 ? -7.934 0.814 30.754 1.00 96.69 911 PRO A O 1
ATOM 7352 N N . SER A 1 912 ? -10.149 0.450 30.692 1.00 97.62 912 SER A N 1
ATOM 7353 C CA . SER A 1 912 ? -10.201 0.308 29.230 1.00 97.62 912 SER A CA 1
ATOM 7354 C C . SER A 1 912 ? -9.980 1.654 28.528 1.00 97.62 912 SER A C 1
ATOM 7356 O O . SER A 1 912 ? -9.245 1.714 27.543 1.00 97.62 912 SER A O 1
ATOM 7358 N N . ALA A 1 913 ? -10.555 2.741 29.054 1.00 98.12 913 ALA A N 1
ATOM 7359 C CA . ALA A 1 913 ? -10.327 4.096 28.547 1.00 98.12 913 ALA A CA 1
ATOM 7360 C C . ALA A 1 913 ? -8.867 4.544 28.735 1.00 98.12 913 ALA A C 1
ATOM 7362 O O . ALA A 1 913 ? -8.274 5.124 27.825 1.00 98.12 913 ALA A O 1
ATOM 7363 N N . ASP A 1 914 ? -8.253 4.203 29.871 1.00 97.75 914 ASP A N 1
ATOM 7364 C CA . ASP A 1 914 ? -6.833 4.447 30.136 1.00 97.75 914 ASP A CA 1
ATOM 7365 C C . ASP A 1 914 ? -5.925 3.692 29.170 1.00 97.75 914 ASP A C 1
ATOM 7367 O O . ASP A 1 914 ? -4.942 4.251 28.681 1.00 97.75 914 ASP A O 1
ATOM 7371 N N . ALA A 1 915 ? -6.253 2.440 28.853 1.00 96.69 915 ALA A N 1
ATOM 7372 C CA . ALA A 1 915 ? -5.508 1.681 27.860 1.00 96.69 915 ALA A CA 1
ATOM 7373 C C . ALA A 1 915 ? -5.580 2.343 26.473 1.00 96.69 915 ALA A C 1
ATOM 7375 O O . ALA A 1 915 ? -4.540 2.520 25.840 1.00 96.69 915 ALA A O 1
ATOM 7376 N N . ILE A 1 916 ? -6.766 2.790 26.037 1.00 97.31 916 ILE A N 1
ATOM 7377 C CA . ILE A 1 916 ? -6.931 3.544 24.780 1.00 97.31 916 ILE A CA 1
ATOM 7378 C C . ILE A 1 916 ? -6.085 4.822 24.797 1.00 97.31 916 ILE A C 1
ATOM 7380 O O . ILE A 1 916 ? -5.330 5.065 23.855 1.00 97.31 916 ILE A O 1
ATOM 7384 N N . PHE A 1 917 ? -6.165 5.613 25.871 1.00 96.75 917 PHE A N 1
ATOM 7385 C CA . PHE A 1 917 ? -5.383 6.841 26.021 1.00 96.75 917 PHE A CA 1
ATOM 7386 C C . PHE A 1 917 ? -3.879 6.572 25.897 1.00 96.75 917 PHE A C 1
ATOM 7388 O O . PHE A 1 917 ? -3.189 7.241 25.130 1.00 96.75 917 PHE A O 1
ATOM 7395 N N . ASN A 1 918 ? -3.373 5.563 26.610 1.00 95.31 918 ASN A N 1
ATOM 7396 C CA . ASN A 1 918 ? -1.955 5.212 26.603 1.00 95.31 918 ASN A CA 1
ATOM 7397 C C . ASN A 1 918 ? -1.491 4.696 25.234 1.00 95.31 918 ASN A C 1
ATOM 7399 O O . ASN A 1 918 ? -0.396 5.043 24.795 1.00 95.31 918 ASN A O 1
ATOM 7403 N N . ILE A 1 919 ? -2.321 3.910 24.538 1.00 94.44 919 ILE A N 1
ATOM 7404 C CA . ILE A 1 919 ? -2.029 3.460 23.171 1.00 94.44 919 ILE A CA 1
ATOM 7405 C C . ILE A 1 919 ? -1.898 4.673 22.249 1.00 94.44 919 ILE A C 1
ATOM 7407 O O . ILE A 1 919 ? -0.866 4.806 21.591 1.00 94.44 919 ILE A O 1
ATOM 7411 N N . ILE A 1 920 ? -2.873 5.588 22.260 1.00 93.50 920 ILE A N 1
ATOM 7412 C CA . ILE A 1 920 ? -2.858 6.797 21.423 1.00 93.50 920 ILE A CA 1
ATOM 7413 C C . ILE A 1 920 ? -1.640 7.672 21.743 1.00 93.50 920 ILE A C 1
ATOM 7415 O O . ILE A 1 920 ? -0.914 8.074 20.836 1.00 93.50 920 ILE A O 1
ATOM 7419 N N . ALA A 1 921 ? -1.374 7.913 23.028 1.00 91.06 921 ALA A N 1
ATOM 7420 C CA . ALA A 1 921 ? -0.261 8.744 23.485 1.00 91.06 921 ALA A CA 1
ATOM 7421 C C . ALA A 1 921 ? 1.122 8.136 23.186 1.00 91.06 921 ALA A C 1
ATOM 7423 O O . ALA A 1 921 ? 2.112 8.863 23.131 1.00 91.06 921 ALA A O 1
ATOM 7424 N N . SER A 1 922 ? 1.207 6.816 22.997 1.00 89.75 922 SER A N 1
ATOM 7425 C CA . SER A 1 922 ? 2.464 6.119 22.695 1.00 89.75 922 SER A CA 1
ATOM 7426 C C . SER A 1 922 ? 2.882 6.173 21.221 1.00 89.75 922 SER A C 1
ATOM 7428 O O . SER A 1 922 ? 3.997 5.759 20.901 1.00 89.75 922 SER A O 1
ATOM 7430 N N . GLN A 1 923 ? 2.015 6.643 20.314 1.00 85.88 923 GLN A N 1
ATOM 7431 C CA . GLN A 1 923 ? 2.305 6.609 18.880 1.00 85.88 923 GLN A CA 1
ATOM 7432 C C . GLN A 1 923 ? 3.223 7.759 18.431 1.00 85.88 923 GLN A C 1
ATOM 7434 O O . GLN A 1 923 ? 2.991 8.909 18.801 1.00 85.88 923 GLN A O 1
ATOM 7439 N N . PRO A 1 924 ? 4.237 7.483 17.583 1.00 83.25 924 PRO A N 1
ATOM 7440 C CA . PRO A 1 924 ? 5.156 8.509 17.087 1.00 83.25 924 PRO A CA 1
ATOM 7441 C C . PRO A 1 924 ? 4.506 9.466 16.077 1.00 83.25 924 PRO A C 1
ATOM 7443 O O . PRO A 1 924 ? 4.883 10.633 16.021 1.00 83.25 924 PRO A O 1
ATOM 7446 N N . ASP A 1 925 ? 3.536 8.985 15.293 1.00 84.50 925 ASP A N 1
ATOM 7447 C CA . ASP A 1 925 ? 2.770 9.781 14.328 1.00 84.50 925 ASP A CA 1
ATOM 7448 C C . ASP A 1 925 ? 1.269 9.615 14.592 1.00 84.50 925 ASP A C 1
ATOM 7450 O O . ASP A 1 925 ? 0.572 8.795 13.989 1.00 84.50 925 ASP A O 1
ATOM 7454 N N . VAL A 1 926 ? 0.778 10.386 15.564 1.00 85.12 926 VAL A N 1
ATOM 7455 C CA . VAL A 1 926 ? -0.628 10.355 15.979 1.00 85.12 926 VAL A CA 1
ATOM 7456 C C . VAL A 1 926 ? -1.544 10.811 14.838 1.00 85.12 926 VAL A C 1
ATOM 7458 O O . VAL A 1 926 ? -2.611 10.237 14.650 1.00 85.12 926 VAL A O 1
ATOM 7461 N N . THR A 1 927 ? -1.128 11.784 14.023 1.00 83.25 927 THR A N 1
ATOM 7462 C CA . THR A 1 927 ? -1.943 12.295 12.911 1.00 83.25 927 THR A CA 1
ATOM 7463 C C . THR A 1 927 ? -2.206 11.214 11.865 1.00 83.25 927 THR A C 1
ATOM 7465 O O . THR A 1 927 ? -3.353 11.035 11.451 1.00 83.25 927 THR A O 1
ATOM 7468 N N . ALA A 1 928 ? -1.178 10.453 11.470 1.00 80.50 928 ALA A N 1
ATOM 7469 C CA . ALA A 1 928 ? -1.343 9.349 10.525 1.00 80.50 928 ALA A CA 1
ATOM 7470 C C . ALA A 1 928 ? -2.270 8.247 11.069 1.00 80.50 928 ALA A C 1
ATOM 7472 O O . ALA A 1 928 ? -3.093 7.716 10.322 1.00 80.50 928 ALA A O 1
ATOM 7473 N N . MET A 1 929 ? -2.199 7.949 12.372 1.00 83.19 929 MET A N 1
ATOM 7474 C CA . MET A 1 929 ? -3.040 6.931 13.014 1.00 83.19 929 MET A CA 1
ATOM 7475 C C . MET A 1 929 ? -4.542 7.251 12.897 1.00 83.19 929 MET A C 1
ATOM 7477 O O . MET A 1 929 ? -5.342 6.365 12.589 1.00 83.19 929 MET A O 1
ATOM 7481 N N . PHE A 1 930 ? -4.940 8.516 13.072 1.00 86.00 930 PHE A N 1
ATOM 7482 C CA . PHE A 1 930 ? -6.339 8.951 12.914 1.00 86.00 930 PHE A CA 1
ATOM 7483 C C . PHE A 1 930 ? -6.846 8.879 11.461 1.00 86.00 930 PHE A C 1
ATOM 7485 O O . PHE A 1 930 ? -8.019 9.145 11.202 1.00 86.00 930 PHE A O 1
ATOM 7492 N N . GLY A 1 931 ? -6.009 8.456 10.507 1.00 76.75 931 GLY A N 1
ATOM 7493 C CA . GLY A 1 931 ? -6.446 8.044 9.174 1.00 76.75 931 GLY A CA 1
ATOM 7494 C C . GLY A 1 931 ? -7.426 6.862 9.181 1.00 76.75 931 GLY A C 1
ATOM 7495 O O . GLY A 1 931 ? -8.118 6.659 8.187 1.00 76.75 931 GLY A O 1
ATOM 7496 N N . THR A 1 932 ? -7.540 6.118 10.289 1.00 82.69 932 THR A N 1
ATOM 7497 C CA . THR A 1 932 ? -8.545 5.057 10.462 1.00 82.69 932 THR A CA 1
ATOM 7498 C C . THR A 1 932 ? -9.710 5.536 11.348 1.00 82.69 932 THR A C 1
ATOM 7500 O O . THR A 1 932 ? -9.484 5.847 12.518 1.00 82.69 932 THR A O 1
ATOM 7503 N N . PRO A 1 933 ? -10.972 5.513 10.873 1.00 86.38 933 PRO A N 1
ATOM 7504 C CA . PRO A 1 933 ? -12.155 5.955 11.633 1.00 86.38 933 PRO A CA 1
ATOM 7505 C C . PRO A 1 933 ? -12.343 5.285 13.002 1.00 86.38 933 PRO A C 1
ATOM 7507 O O . PRO A 1 933 ? -12.871 5.889 13.932 1.00 86.38 933 PRO A O 1
ATOM 7510 N N . LEU A 1 934 ? -11.886 4.039 13.141 1.00 89.00 934 LEU A N 1
ATOM 7511 C CA . LEU A 1 934 ? -11.899 3.296 14.400 1.00 89.00 934 LEU A CA 1
ATOM 7512 C C . LEU A 1 934 ? -11.135 4.017 15.521 1.00 89.00 934 LEU A C 1
ATOM 7514 O O . LEU A 1 934 ? -11.552 3.965 16.673 1.00 89.00 934 LEU A O 1
ATOM 7518 N N . VAL A 1 935 ? -10.022 4.674 15.197 1.00 92.12 935 VAL A N 1
ATOM 7519 C CA . VAL A 1 935 ? -9.192 5.385 16.179 1.00 92.12 935 VAL A CA 1
ATOM 7520 C C . VAL A 1 935 ? -9.963 6.579 16.729 1.00 92.12 935 VAL A C 1
ATOM 7522 O O . VAL A 1 935 ? -9.997 6.787 17.940 1.00 92.12 935 VAL A O 1
ATOM 7525 N N . THR A 1 936 ? -10.658 7.305 15.851 1.00 93.44 936 THR A N 1
ATOM 7526 C CA . THR A 1 936 ? -11.582 8.373 16.240 1.00 93.44 936 THR A CA 1
ATOM 7527 C C . THR A 1 936 ? -12.694 7.841 17.139 1.00 93.44 936 THR A C 1
ATOM 7529 O O . THR A 1 936 ? -12.993 8.457 18.160 1.00 93.44 936 THR A O 1
ATOM 7532 N N . PHE A 1 937 ? -13.278 6.682 16.814 1.00 94.12 937 PHE A N 1
ATOM 7533 C CA . PHE A 1 937 ? -14.311 6.083 17.658 1.00 94.12 937 PHE A CA 1
ATOM 7534 C C . PHE A 1 937 ? -13.778 5.687 19.042 1.00 94.12 937 PHE A C 1
ATOM 7536 O O . PHE A 1 937 ? -14.388 6.021 20.056 1.00 94.12 937 PHE A O 1
ATOM 7543 N N . ALA A 1 938 ? -12.609 5.047 19.103 1.00 96.00 938 ALA A N 1
ATOM 7544 C CA . ALA A 1 938 ? -11.958 4.680 20.357 1.00 96.00 938 ALA A CA 1
ATOM 7545 C C . ALA A 1 938 ? -11.649 5.918 21.220 1.00 96.00 938 ALA A C 1
ATOM 7547 O O . ALA A 1 938 ? -11.954 5.933 22.413 1.00 96.00 938 ALA A O 1
ATOM 7548 N N . ALA A 1 939 ? -11.104 6.979 20.614 1.00 96.44 939 ALA A N 1
ATOM 7549 C CA . ALA A 1 939 ? -10.820 8.247 21.286 1.00 96.44 939 ALA A CA 1
ATOM 7550 C C . ALA A 1 939 ? -12.095 8.930 21.804 1.00 96.44 939 ALA A C 1
ATOM 7552 O O . ALA A 1 939 ? -12.109 9.417 22.937 1.00 96.44 939 ALA A O 1
ATOM 7553 N N . TYR A 1 940 ? -13.176 8.912 21.020 1.00 95.62 940 TYR A N 1
ATOM 7554 C CA . TYR A 1 940 ? -14.484 9.418 21.435 1.00 95.62 940 TYR A CA 1
ATOM 7555 C C . TYR A 1 940 ? -15.018 8.641 22.648 1.00 95.62 940 TYR A C 1
ATOM 7557 O O . TYR A 1 940 ? -15.371 9.247 23.660 1.00 95.62 940 TYR A O 1
ATOM 7565 N N . MET A 1 941 ? -15.002 7.304 22.594 1.00 95.88 941 MET A N 1
ATOM 7566 C CA . MET A 1 941 ? -15.478 6.451 23.689 1.00 95.88 941 MET A CA 1
ATOM 7567 C C . MET A 1 941 ? -14.642 6.612 24.964 1.00 95.88 941 MET A C 1
ATOM 7569 O O . MET A 1 941 ? -15.207 6.686 26.053 1.00 95.88 941 MET A O 1
ATOM 7573 N N . ALA A 1 942 ? -13.315 6.718 24.850 1.00 97.56 942 ALA A N 1
ATOM 7574 C CA . ALA A 1 942 ? -12.439 6.956 25.997 1.00 97.56 942 ALA A CA 1
ATOM 7575 C C . ALA A 1 942 ? -12.683 8.337 26.626 1.00 97.56 942 ALA A C 1
ATOM 7577 O O . ALA A 1 942 ? -12.875 8.428 27.838 1.00 97.56 942 ALA A O 1
ATOM 7578 N N . THR A 1 943 ? -12.752 9.396 25.807 1.00 96.38 943 THR A N 1
ATOM 7579 C CA . THR A 1 943 ? -13.094 10.758 26.264 1.00 96.38 943 THR A CA 1
ATOM 7580 C C . THR A 1 943 ? -14.425 10.762 27.009 1.00 96.38 943 THR A C 1
ATOM 7582 O O . THR A 1 943 ? -14.543 11.374 28.068 1.00 96.38 943 THR A O 1
ATOM 7585 N N . TYR A 1 944 ? -15.407 10.020 26.499 1.00 93.44 944 TYR A N 1
ATOM 7586 C CA . TYR A 1 944 ? -16.724 9.939 27.106 1.00 93.44 944 TYR A CA 1
ATOM 7587 C C . TYR A 1 944 ? -16.725 9.206 28.459 1.00 93.44 944 TYR A C 1
ATOM 7589 O O . TYR A 1 944 ? -17.353 9.660 29.412 1.00 93.44 944 TYR A O 1
ATOM 7597 N N . VAL A 1 945 ? -15.983 8.102 28.588 1.00 95.56 945 VAL A N 1
ATOM 7598 C CA . VAL A 1 945 ? -15.822 7.410 29.880 1.00 95.56 945 VAL A CA 1
ATOM 7599 C C . VAL A 1 945 ? -15.155 8.320 30.913 1.00 95.56 945 VAL A C 1
ATOM 7601 O O . VAL A 1 945 ? -15.587 8.363 32.065 1.00 95.56 945 VAL A O 1
ATOM 7604 N N . PHE A 1 946 ? -14.129 9.078 30.517 1.00 96.69 946 PHE A N 1
ATOM 7605 C CA . PHE A 1 946 ? -13.482 10.033 31.418 1.00 96.69 946 PHE A CA 1
ATOM 7606 C C . PHE A 1 946 ? -14.416 11.174 31.838 1.00 96.69 946 PHE A C 1
ATOM 7608 O O . PHE A 1 946 ? -14.358 11.613 32.987 1.00 96.69 946 PHE A O 1
ATOM 7615 N N . LEU A 1 947 ? -15.297 11.616 30.937 1.00 93.19 947 LEU A N 1
ATOM 7616 C CA . LEU A 1 947 ? -16.353 12.578 31.239 1.00 93.19 947 LEU A CA 1
ATOM 7617 C C . LEU A 1 947 ? -17.315 12.033 32.309 1.00 93.19 947 LEU A C 1
ATOM 7619 O O . LEU A 1 947 ? -17.538 12.699 33.320 1.00 93.19 947 LEU A O 1
ATOM 7623 N N . GLU A 1 948 ? -17.842 10.815 32.140 1.00 91.12 948 GLU A N 1
ATOM 7624 C CA . GLU A 1 948 ? -18.735 10.184 33.129 1.00 91.12 948 GLU A CA 1
ATOM 7625 C C . GLU A 1 948 ? -18.053 9.988 34.497 1.00 91.12 948 GLU A C 1
ATOM 7627 O O . GLU A 1 948 ? -18.661 10.243 35.544 1.00 91.12 948 GLU A O 1
ATOM 7632 N N . ASP A 1 949 ? -16.786 9.565 34.508 1.00 93.88 949 ASP A N 1
ATOM 7633 C CA . ASP A 1 949 ? -16.000 9.382 35.735 1.00 93.88 949 ASP A CA 1
ATOM 7634 C C . ASP A 1 949 ? -15.746 10.716 36.455 1.00 93.88 949 ASP A C 1
ATOM 7636 O O . ASP A 1 949 ? -15.878 10.807 37.675 1.00 93.88 949 ASP A O 1
ATOM 7640 N N . TYR A 1 950 ? -15.463 11.793 35.719 1.00 93.62 950 TYR A N 1
ATOM 7641 C CA . TYR A 1 950 ? -15.308 13.119 36.318 1.00 93.62 950 TYR A CA 1
ATOM 7642 C C . TYR A 1 950 ? -16.628 13.664 36.879 1.00 93.62 950 TYR A C 1
ATOM 7644 O O . TYR A 1 950 ? -16.658 14.125 38.021 1.00 93.62 950 TYR A O 1
ATOM 7652 N N . VAL A 1 951 ? -17.734 13.561 36.129 1.00 91.31 951 VAL A N 1
ATOM 7653 C CA . VAL A 1 951 ? -19.061 14.008 36.596 1.00 91.31 951 VAL A CA 1
ATOM 7654 C C . VAL A 1 951 ? -19.467 13.273 37.875 1.00 91.31 951 VAL A C 1
ATOM 7656 O O . VAL A 1 951 ? -19.982 13.893 38.805 1.00 91.31 951 VAL A O 1
ATOM 7659 N N . SER A 1 952 ? -19.232 11.961 37.934 1.00 88.31 952 SER A N 1
ATOM 7660 C CA . SER A 1 952 ? -19.678 11.121 39.050 1.00 88.31 952 SER A CA 1
ATOM 7661 C C . SER A 1 952 ? -18.733 11.125 40.256 1.00 88.31 952 SER A C 1
ATOM 7663 O O . SER A 1 952 ? -19.210 11.179 41.390 1.00 88.31 952 SER A O 1
ATOM 7665 N N . ALA A 1 953 ? -17.416 11.082 40.039 1.00 89.56 953 ALA A N 1
ATOM 7666 C CA . ALA A 1 953 ? -16.412 10.887 41.088 1.00 89.56 953 ALA A CA 1
ATOM 7667 C C . ALA A 1 953 ? -15.443 12.070 41.273 1.00 89.56 953 ALA A C 1
ATOM 7669 O O . ALA A 1 953 ? -14.595 12.020 42.164 1.00 89.56 953 ALA A O 1
ATOM 7670 N N . GLN A 1 954 ? -15.548 13.137 40.468 1.00 90.81 954 GLN A N 1
ATOM 7671 C CA . GLN A 1 954 ? -14.661 14.315 40.512 1.00 90.81 954 GLN A CA 1
ATOM 7672 C C . GLN A 1 954 ? -13.168 13.958 40.354 1.00 90.81 954 GLN A C 1
ATOM 7674 O O . GLN A 1 954 ? -12.277 14.586 40.935 1.00 90.81 954 GLN A O 1
ATOM 7679 N N . ASN A 1 955 ? -12.877 12.923 39.559 1.00 92.06 955 ASN A N 1
ATOM 7680 C CA . ASN A 1 955 ? -11.525 12.421 39.345 1.00 92.06 955 ASN A CA 1
ATOM 7681 C C . ASN A 1 955 ? -10.702 13.349 38.433 1.00 92.06 955 ASN A C 1
ATOM 7683 O O . ASN A 1 955 ? -10.900 13.408 37.218 1.00 92.06 955 ASN A O 1
ATOM 7687 N N . ARG A 1 956 ? -9.709 14.029 39.015 1.00 92.38 956 ARG A N 1
ATOM 7688 C CA . ARG A 1 956 ? -8.818 14.959 38.297 1.00 92.38 956 ARG A CA 1
ATOM 7689 C C . ARG A 1 956 ? -7.975 14.295 37.206 1.00 92.38 956 ARG A C 1
ATOM 7691 O O . ARG A 1 956 ? -7.631 14.953 36.229 1.00 92.38 956 ARG A O 1
ATOM 7698 N N . SER A 1 957 ? -7.639 13.008 37.337 1.00 94.69 957 SER A N 1
ATOM 7699 C CA . SER A 1 957 ? -6.888 12.308 36.285 1.00 94.69 957 SER A CA 1
ATOM 7700 C C . SER A 1 957 ? -7.725 12.154 35.014 1.00 94.69 957 SER A C 1
ATOM 7702 O O . SER A 1 957 ? -7.208 12.366 33.916 1.00 94.69 957 SER A O 1
ATOM 7704 N N . SER A 1 958 ? -9.013 11.838 35.170 1.00 95.19 958 SER A N 1
ATOM 7705 C CA . SER A 1 958 ? -9.969 11.698 34.070 1.00 95.19 958 SER A CA 1
ATOM 7706 C C . SER A 1 958 ? -10.217 13.039 33.377 1.00 95.19 958 SER A C 1
ATOM 7708 O O . SER A 1 958 ? -10.154 13.105 32.154 1.00 95.19 958 SER A O 1
ATOM 7710 N N . GLU A 1 959 ? -10.355 14.132 34.137 1.00 94.38 959 GLU A N 1
ATOM 7711 C CA . GLU A 1 959 ? -10.458 15.500 33.595 1.00 94.38 959 GLU A CA 1
ATOM 7712 C C . GLU A 1 959 ? -9.274 15.856 32.675 1.00 94.38 959 GLU A C 1
ATOM 7714 O O . GLU A 1 959 ? -9.467 16.340 31.557 1.00 94.38 959 GLU A O 1
ATOM 7719 N N . MET A 1 960 ? -8.040 15.570 33.113 1.00 94.94 960 MET A N 1
ATOM 7720 C CA . MET A 1 960 ? -6.833 15.843 32.324 1.00 94.94 960 MET A CA 1
ATOM 7721 C C . MET A 1 960 ? -6.786 15.026 31.026 1.00 94.94 960 MET A C 1
ATOM 7723 O O . MET A 1 960 ? -6.485 15.575 29.967 1.00 94.94 960 MET A O 1
ATOM 7727 N N . LYS A 1 961 ? -7.079 13.721 31.095 1.00 96.94 961 LYS A N 1
ATOM 7728 C CA . LYS A 1 961 ? -7.045 12.819 29.929 1.00 96.94 961 LYS A CA 1
ATOM 7729 C C . LYS A 1 961 ? -8.152 13.142 28.926 1.00 96.94 961 LYS A C 1
ATOM 7731 O O . LYS A 1 961 ? -7.888 13.173 27.727 1.00 96.94 961 LYS A O 1
ATOM 7736 N N . MET A 1 962 ? -9.356 13.436 29.418 1.00 95.19 962 MET A N 1
ATOM 7737 C CA . MET A 1 962 ? -10.487 13.911 28.618 1.00 95.19 962 MET A CA 1
ATOM 7738 C C . MET A 1 962 ? -10.118 15.182 27.850 1.00 95.19 962 MET A C 1
ATOM 7740 O O . MET A 1 962 ? -10.299 15.236 26.637 1.00 95.19 962 MET A O 1
ATOM 7744 N N . THR A 1 963 ? -9.549 16.177 28.539 1.00 93.31 963 THR A N 1
ATOM 7745 C CA . THR A 1 963 ? -9.128 17.444 27.918 1.00 93.31 963 THR A CA 1
ATOM 7746 C C . THR A 1 963 ? -8.054 17.207 26.856 1.00 93.31 963 THR A C 1
ATOM 7748 O O . THR A 1 963 ? -8.175 17.700 25.741 1.00 93.31 963 THR A O 1
ATOM 7751 N N . ALA A 1 964 ? -7.049 16.378 27.156 1.00 95.31 964 ALA A N 1
ATOM 7752 C CA . ALA A 1 964 ? -5.983 16.056 26.210 1.00 95.31 964 ALA A CA 1
ATOM 7753 C C . ALA A 1 964 ? -6.496 15.344 24.944 1.00 95.31 964 ALA A C 1
ATOM 7755 O O . ALA A 1 964 ? -6.068 15.680 23.840 1.00 95.31 964 ALA A O 1
ATOM 7756 N N . LEU A 1 965 ? -7.417 14.379 25.078 1.00 95.88 965 LEU A N 1
ATOM 7757 C CA . LEU A 1 965 ? -8.036 13.721 23.921 1.00 95.88 965 LEU A CA 1
ATOM 7758 C C . LEU A 1 965 ? -8.930 14.678 23.131 1.00 95.88 965 LEU A C 1
ATOM 7760 O O . LEU A 1 965 ? -8.921 14.630 21.903 1.00 95.88 965 LEU A O 1
ATOM 7764 N N . MET A 1 966 ? -9.664 15.560 23.811 1.00 94.44 966 MET A N 1
ATOM 7765 C CA . MET A 1 966 ? -10.487 16.576 23.162 1.00 94.44 966 MET A CA 1
ATOM 7766 C C . MET A 1 966 ? -9.629 17.530 22.323 1.00 94.44 966 MET A C 1
ATOM 7768 O O . MET A 1 966 ? -9.873 17.669 21.127 1.00 94.44 966 MET A O 1
ATOM 7772 N N . ASP A 1 967 ? -8.582 18.117 22.905 1.00 93.94 967 ASP A N 1
ATOM 7773 C CA . ASP A 1 967 ? -7.668 19.030 22.205 1.00 93.94 967 ASP A CA 1
ATOM 7774 C C . ASP A 1 967 ? -6.984 18.345 21.008 1.00 93.94 967 ASP A C 1
ATOM 7776 O O . ASP A 1 967 ? -6.828 18.937 19.932 1.00 93.94 967 ASP A O 1
ATOM 7780 N N . LEU A 1 968 ? -6.622 17.068 21.166 1.00 95.06 968 LEU A N 1
ATOM 7781 C CA . LEU A 1 968 ? -6.069 16.252 20.089 1.00 95.06 968 LEU A CA 1
ATOM 7782 C C . LEU A 1 968 ? -7.080 16.047 18.951 1.00 95.06 968 LEU A C 1
ATOM 7784 O O . LEU A 1 968 ? -6.734 16.251 17.785 1.00 95.06 968 LEU A O 1
ATOM 7788 N N . MET A 1 969 ? -8.325 15.674 19.269 1.00 94.44 969 MET A N 1
ATOM 7789 C CA . MET A 1 969 ? -9.383 15.499 18.270 1.00 94.44 969 MET A CA 1
ATOM 7790 C C . MET A 1 969 ? -9.705 16.814 17.548 1.00 94.44 969 MET A C 1
ATOM 7792 O O . MET A 1 969 ? -9.876 16.796 16.331 1.00 94.44 969 MET A O 1
ATOM 7796 N N . ILE A 1 970 ? -9.718 17.954 18.247 1.00 93.81 970 ILE A N 1
ATOM 7797 C CA . ILE A 1 970 ? -9.895 19.280 17.628 1.00 93.81 970 ILE A CA 1
ATOM 7798 C C . ILE A 1 970 ? -8.767 19.551 16.627 1.00 93.81 970 ILE A C 1
ATOM 7800 O O . ILE A 1 970 ? -9.024 19.883 15.470 1.00 93.81 970 ILE A O 1
ATOM 7804 N N . THR A 1 971 ? -7.518 19.342 17.052 1.00 93.62 971 THR A N 1
ATOM 7805 C CA . THR A 1 971 ? -6.329 19.589 16.223 1.00 93.62 971 THR A CA 1
ATOM 7806 C C . THR A 1 971 ? -6.359 18.757 14.940 1.00 93.62 971 THR A C 1
ATOM 7808 O O . THR A 1 971 ? -6.180 19.286 13.843 1.00 93.62 971 THR A O 1
ATOM 7811 N N . ILE A 1 972 ? -6.629 17.456 15.060 1.00 92.31 972 ILE A N 1
ATOM 7812 C CA . ILE A 1 972 ? -6.705 16.535 13.917 1.00 92.31 972 ILE A CA 1
ATOM 7813 C C . ILE A 1 972 ? -7.948 16.817 13.057 1.00 92.31 972 ILE A C 1
ATOM 7815 O O . ILE A 1 972 ? -7.910 16.656 11.834 1.00 92.31 972 ILE A O 1
ATOM 7819 N N . GLY A 1 973 ? -9.039 17.277 13.672 1.00 91.44 973 GLY A N 1
ATOM 7820 C CA . GLY A 1 973 ? -10.291 17.622 13.003 1.00 91.44 973 GLY A CA 1
ATOM 7821 C C . GLY A 1 973 ? -10.141 18.679 11.906 1.00 91.44 973 GLY A C 1
ATOM 7822 O O . GLY A 1 973 ? -10.903 18.667 10.943 1.00 91.44 973 GLY A O 1
ATOM 7823 N N . HIS A 1 974 ? -9.122 19.540 11.962 1.00 89.12 974 HIS A N 1
ATOM 7824 C CA . HIS A 1 974 ? -8.879 20.509 10.888 1.00 89.12 974 HIS A CA 1
ATOM 7825 C C . HIS A 1 974 ? -8.517 19.859 9.541 1.00 89.12 974 HIS A C 1
ATOM 7827 O O . HIS A 1 974 ? -8.731 20.474 8.494 1.00 89.12 974 HIS A O 1
ATOM 7833 N N . GLU A 1 975 ? -7.984 18.632 9.549 1.00 86.06 975 GLU A N 1
ATOM 7834 C CA . GLU A 1 975 ? -7.590 17.901 8.338 1.00 86.06 975 GLU A CA 1
ATOM 7835 C C . GLU A 1 975 ? -8.390 16.612 8.103 1.00 86.06 975 GLU A C 1
ATOM 7837 O O . GLU A 1 975 ? -8.394 16.101 6.976 1.00 86.06 975 GLU A O 1
ATOM 7842 N N . ASN A 1 976 ? -9.072 16.096 9.133 1.00 88.56 976 ASN A N 1
ATOM 7843 C CA . ASN A 1 976 ? -9.827 14.847 9.095 1.00 88.56 976 ASN A CA 1
ATOM 7844 C C . ASN A 1 976 ? -11.311 15.072 9.458 1.00 88.56 976 ASN A C 1
ATOM 7846 O O . ASN A 1 976 ? -11.620 15.344 10.621 1.00 88.56 976 ASN A O 1
ATOM 7850 N N . PRO A 1 977 ? -12.246 14.896 8.506 1.00 87.94 977 PRO A N 1
ATOM 7851 C CA . PRO A 1 977 ? -13.659 15.204 8.723 1.00 87.94 977 PRO A CA 1
ATOM 7852 C C . PRO A 1 977 ? -14.342 14.254 9.724 1.00 87.94 977 PRO A C 1
ATOM 7854 O O . PRO A 1 977 ? -15.206 14.684 10.486 1.00 87.94 977 PRO A O 1
ATOM 7857 N N . VAL A 1 978 ? -13.923 12.984 9.790 1.00 89.31 978 VAL A N 1
ATOM 7858 C CA . VAL A 1 978 ? -14.449 12.004 10.760 1.00 89.31 978 VAL A CA 1
ATOM 7859 C C . VAL A 1 978 ? -14.108 12.456 12.183 1.00 89.31 978 VAL A C 1
ATOM 7861 O O . VAL A 1 978 ? -14.977 12.494 13.054 1.00 89.31 978 VAL A O 1
ATOM 7864 N N . THR A 1 979 ? -12.858 12.864 12.411 1.00 92.44 979 THR A N 1
ATOM 7865 C CA . THR A 1 979 ? -12.410 13.372 13.716 1.00 92.44 979 THR A CA 1
ATOM 7866 C C . THR A 1 979 ? -13.035 14.717 14.060 1.00 92.44 979 THR A C 1
ATOM 7868 O O . THR A 1 979 ? -13.427 14.913 15.208 1.00 92.44 979 THR A O 1
ATOM 7871 N N . ALA A 1 980 ? -13.210 15.607 13.078 1.00 91.81 980 ALA A N 1
ATOM 7872 C CA . ALA A 1 980 ? -13.914 16.874 13.273 1.00 91.81 980 ALA A CA 1
ATOM 7873 C C . ALA A 1 980 ? -15.335 16.648 13.803 1.00 91.81 980 ALA A C 1
ATOM 7875 O O . ALA A 1 980 ? -15.738 17.260 14.788 1.00 91.81 980 ALA A O 1
ATOM 7876 N N . SER A 1 981 ? -16.068 15.719 13.185 1.00 90.31 981 SER A N 1
ATOM 7877 C CA . SER A 1 981 ? -17.436 15.386 13.576 1.00 90.31 981 SER A CA 1
ATOM 7878 C C . SER A 1 981 ? -17.525 14.833 15.004 1.00 90.31 981 SER A C 1
ATOM 7880 O O . SER A 1 981 ? -18.336 15.306 15.801 1.00 90.31 981 SER A O 1
ATOM 7882 N N . ALA A 1 982 ? -16.636 13.903 15.372 1.00 91.06 982 ALA A N 1
ATOM 7883 C CA . ALA A 1 982 ? -16.580 13.362 16.731 1.00 91.06 982 ALA A CA 1
ATOM 7884 C C . ALA A 1 982 ? -16.186 14.423 17.780 1.00 91.06 982 ALA A C 1
ATOM 7886 O O . ALA A 1 982 ? -16.737 14.429 18.883 1.00 91.06 982 ALA A O 1
ATOM 7887 N N . ALA A 1 983 ? -15.274 15.343 17.438 1.00 93.31 983 ALA A N 1
ATOM 7888 C CA . ALA A 1 983 ? -14.903 16.465 18.301 1.00 93.31 983 ALA A CA 1
ATOM 7889 C C . ALA A 1 983 ? -16.091 17.411 18.534 1.00 93.31 983 ALA A C 1
ATOM 7891 O O . ALA A 1 983 ? -16.363 17.784 19.672 1.00 93.31 983 ALA A O 1
ATOM 7892 N N . ILE A 1 984 ? -16.843 17.752 17.481 1.00 91.44 984 ILE A N 1
ATOM 7893 C CA . ILE A 1 984 ? -18.041 18.599 17.589 1.00 91.44 984 ILE A CA 1
ATOM 7894 C C . ILE A 1 984 ? -19.098 17.930 18.478 1.00 91.44 984 ILE A C 1
ATOM 7896 O O . ILE A 1 984 ? -19.634 18.573 19.382 1.00 91.44 984 ILE A O 1
ATOM 7900 N N . GLN A 1 985 ? -19.359 16.632 18.287 1.00 91.06 985 GLN A N 1
ATOM 7901 C CA . GLN A 1 985 ? -20.309 15.906 19.134 1.00 91.06 985 GLN A CA 1
ATOM 7902 C C . GLN A 1 985 ? -19.868 15.902 20.605 1.00 91.06 985 GLN A C 1
ATOM 7904 O O . GLN A 1 985 ? -20.683 16.138 21.496 1.00 91.06 985 GLN A O 1
ATOM 7909 N N . MET A 1 986 ? -18.582 15.669 20.878 1.00 92.50 986 MET A N 1
ATOM 7910 C CA . MET A 1 986 ? -18.054 15.691 22.244 1.00 92.50 986 MET A CA 1
ATOM 7911 C C . MET A 1 986 ? -18.139 17.089 22.879 1.00 92.50 986 MET A C 1
ATOM 7913 O O . MET A 1 986 ? -18.469 17.203 24.058 1.00 92.50 986 MET A O 1
ATOM 7917 N N . ALA A 1 987 ? -17.913 18.161 22.111 1.00 92.31 987 ALA A N 1
ATOM 7918 C CA . ALA A 1 987 ? -18.069 19.536 22.593 1.00 92.31 987 ALA A CA 1
ATOM 7919 C C . ALA A 1 987 ? -19.505 19.822 23.060 1.00 92.31 987 ALA A C 1
ATOM 7921 O O . ALA A 1 987 ? -19.704 20.436 24.111 1.00 92.31 987 ALA A O 1
ATOM 7922 N N . HIS A 1 988 ? -20.505 19.338 22.317 1.00 90.12 988 HIS A N 1
ATOM 7923 C CA . HIS A 1 988 ? -21.906 19.444 22.724 1.00 90.12 988 HIS A CA 1
ATOM 7924 C C . HIS A 1 988 ? -22.204 18.666 24.014 1.00 90.12 988 HIS A C 1
ATOM 7926 O O . HIS A 1 988 ? -22.916 19.182 24.876 1.00 90.12 988 HIS A O 1
ATOM 7932 N N . GLU A 1 989 ? -21.630 17.473 24.201 1.00 88.75 989 GLU A N 1
ATOM 7933 C CA . GLU A 1 989 ? -21.781 16.717 25.456 1.00 88.75 989 GLU A CA 1
ATOM 7934 C C . GLU A 1 989 ? -21.111 17.424 26.653 1.00 88.75 989 GLU A C 1
ATOM 7936 O O . GLU A 1 989 ? -21.684 17.487 27.746 1.00 88.75 989 GLU A O 1
ATOM 7941 N N . LEU A 1 990 ? -19.938 18.035 26.457 1.00 90.06 990 LEU A N 1
ATOM 7942 C CA . LEU A 1 990 ? -19.254 18.833 27.488 1.00 90.06 990 LEU A CA 1
ATOM 7943 C C . LEU A 1 990 ? -20.054 20.077 27.898 1.00 90.06 990 LEU A C 1
ATOM 7945 O O . LEU A 1 990 ? -20.135 20.407 29.084 1.00 90.06 990 LEU A O 1
ATOM 7949 N N . GLN A 1 991 ? -20.688 20.740 26.930 1.00 90.25 991 GLN A N 1
ATOM 7950 C CA . GLN A 1 991 ? -21.571 21.871 27.202 1.00 90.25 991 GLN A CA 1
ATOM 7951 C C . GLN A 1 991 ? -22.842 21.421 27.939 1.00 90.25 991 GLN A C 1
ATOM 7953 O O . GLN A 1 991 ? -23.233 22.039 28.930 1.00 90.25 991 GLN A O 1
ATOM 7958 N N . LYS A 1 992 ? -23.469 20.321 27.499 1.00 87.81 992 LYS A N 1
ATOM 7959 C CA . LYS A 1 992 ? -24.701 19.770 28.091 1.00 87.81 992 LYS A CA 1
ATOM 7960 C C . LYS A 1 992 ? -24.514 19.317 29.540 1.00 87.81 992 LYS A C 1
ATOM 7962 O O . LYS A 1 992 ? -25.425 19.476 30.348 1.00 87.81 992 LYS A O 1
ATOM 7967 N N . THR A 1 993 ? -23.348 18.768 29.875 1.00 86.50 993 THR A N 1
ATOM 7968 C CA . THR A 1 993 ? -22.995 18.365 31.249 1.00 86.50 993 THR A CA 1
ATOM 7969 C C . THR A 1 993 ? -22.615 19.544 32.150 1.00 86.50 993 THR A C 1
ATOM 7971 O O . THR A 1 993 ? -22.507 19.370 33.362 1.00 86.50 993 THR A O 1
ATOM 7974 N N . GLY A 1 994 ? -22.446 20.747 31.587 1.00 82.44 994 GLY A N 1
ATOM 7975 C CA . GLY A 1 994 ? -22.121 21.969 32.326 1.00 82.44 994 GLY A CA 1
ATOM 7976 C C . GLY A 1 994 ? -20.660 22.078 32.773 1.00 82.44 994 GLY A C 1
ATOM 7977 O O . GLY A 1 994 ? -20.345 22.954 33.575 1.00 82.44 994 GLY A O 1
ATOM 7978 N N . ILE A 1 995 ? -19.775 21.210 32.272 1.00 81.56 995 ILE A N 1
ATOM 7979 C CA . ILE A 1 995 ? -18.350 21.187 32.640 1.00 81.56 995 ILE A CA 1
ATOM 7980 C C . ILE A 1 995 ? -17.572 22.299 31.939 1.00 81.56 995 ILE A C 1
ATOM 7982 O O . ILE A 1 995 ? -16.754 22.967 32.566 1.00 81.56 995 ILE A O 1
ATOM 7986 N N . ASP A 1 996 ? -17.845 22.521 30.653 1.00 82.88 996 ASP A N 1
ATOM 7987 C CA . ASP A 1 996 ? -17.223 23.592 29.878 1.00 82.88 996 ASP A CA 1
ATOM 7988 C C . ASP A 1 996 ? -18.262 24.258 28.972 1.00 82.88 996 ASP A C 1
ATOM 7990 O O . ASP A 1 996 ? -18.581 23.784 27.880 1.00 82.88 996 ASP A O 1
ATOM 7994 N N . ALA A 1 997 ? -18.788 25.394 29.433 1.00 82.00 997 ALA A N 1
ATOM 7995 C CA . ALA A 1 997 ? -19.757 26.184 28.678 1.00 82.00 997 ALA A CA 1
ATOM 7996 C C . ALA A 1 997 ? -19.186 26.733 27.355 1.00 82.00 997 ALA A C 1
ATOM 7998 O O . ALA A 1 997 ? -19.959 26.991 26.433 1.00 82.00 997 ALA A O 1
ATOM 7999 N N . SER A 1 998 ? -17.855 26.867 27.259 1.00 87.56 998 SER A N 1
ATOM 8000 C CA . SER A 1 998 ? -17.126 27.355 26.080 1.00 87.56 998 SER A CA 1
ATOM 8001 C C . SER A 1 998 ? -16.673 26.240 25.131 1.00 87.56 998 SER A C 1
ATOM 8003 O O . SER A 1 998 ? -16.042 26.518 24.113 1.00 87.56 998 SER A O 1
ATOM 8005 N N . ALA A 1 999 ? -16.982 24.969 25.429 1.00 87.19 999 ALA A N 1
ATOM 8006 C CA . ALA A 1 999 ? -16.526 23.835 24.623 1.00 87.19 999 ALA A CA 1
ATOM 8007 C C . ALA A 1 999 ? -16.969 23.934 23.154 1.00 87.19 999 ALA A C 1
ATOM 8009 O O . ALA A 1 999 ? -16.189 23.623 22.256 1.00 87.19 999 ALA A O 1
ATOM 8010 N N . VAL A 1 1000 ? -18.194 24.409 22.906 1.00 89.44 1000 VAL A N 1
ATOM 8011 C CA . VAL A 1 1000 ? -18.722 24.616 21.548 1.00 89.44 1000 VAL A CA 1
ATOM 8012 C C . VAL A 1 1000 ? -18.001 25.765 20.835 1.00 89.44 1000 VAL A C 1
ATOM 8014 O O . VAL A 1 1000 ? -17.670 25.635 19.659 1.00 89.44 1000 VAL A O 1
ATOM 8017 N N . ASP A 1 1001 ? -17.643 26.835 21.551 1.00 89.69 1001 ASP A N 1
ATOM 8018 C CA . ASP A 1 1001 ? -16.885 27.955 20.976 1.00 89.69 1001 ASP A CA 1
ATOM 8019 C C . ASP A 1 1001 ? -15.504 27.501 20.470 1.00 89.69 1001 ASP A C 1
ATOM 8021 O O . ASP A 1 1001 ? -15.024 27.976 19.440 1.00 89.69 1001 ASP A O 1
ATOM 8025 N N . LYS A 1 1002 ? -14.876 26.528 21.150 1.00 89.19 1002 LYS A N 1
ATOM 8026 C CA . LYS A 1 1002 ? -13.577 25.954 20.747 1.00 89.19 1002 LYS A CA 1
ATOM 8027 C C . LYS A 1 1002 ? -13.637 25.189 19.423 1.00 89.19 1002 LYS A C 1
ATOM 8029 O O . LYS A 1 1002 ? -12.622 25.101 18.737 1.00 89.19 1002 LYS A O 1
ATOM 8034 N N . VAL A 1 1003 ? -14.798 24.638 19.057 1.00 91.06 1003 VAL A N 1
ATOM 8035 C CA . VAL A 1 1003 ? -14.991 23.866 17.814 1.00 91.06 1003 VAL A CA 1
ATOM 8036 C C . VAL A 1 1003 ? -15.702 24.656 16.717 1.00 91.06 1003 VAL A C 1
ATOM 8038 O O . VAL A 1 1003 ? -15.974 24.103 15.653 1.00 91.06 1003 VAL A O 1
ATOM 8041 N N . GLN A 1 1004 ? -15.957 25.948 16.925 1.00 88.56 1004 GLN A N 1
ATOM 8042 C CA . GLN A 1 1004 ? -16.697 26.791 15.986 1.00 88.56 1004 GLN A CA 1
ATOM 8043 C C . GLN A 1 1004 ? -16.086 26.793 14.569 1.00 88.56 1004 GLN A C 1
ATOM 8045 O O . GLN A 1 1004 ? -16.810 26.608 13.593 1.00 88.56 1004 GLN A O 1
ATOM 8050 N N . ASP A 1 1005 ? -14.755 26.897 14.435 1.00 88.44 1005 ASP A N 1
ATOM 8051 C CA . ASP A 1 1005 ? -14.071 26.816 13.125 1.00 88.44 1005 ASP A CA 1
ATOM 8052 C C . ASP A 1 1005 ? -14.274 25.447 12.448 1.00 88.44 1005 ASP A C 1
ATOM 8054 O O . ASP A 1 1005 ? -14.455 25.369 11.232 1.00 88.44 1005 ASP A O 1
ATOM 8058 N N . LEU A 1 1006 ? -14.309 24.356 13.225 1.00 88.38 1006 LEU A N 1
ATOM 8059 C CA . 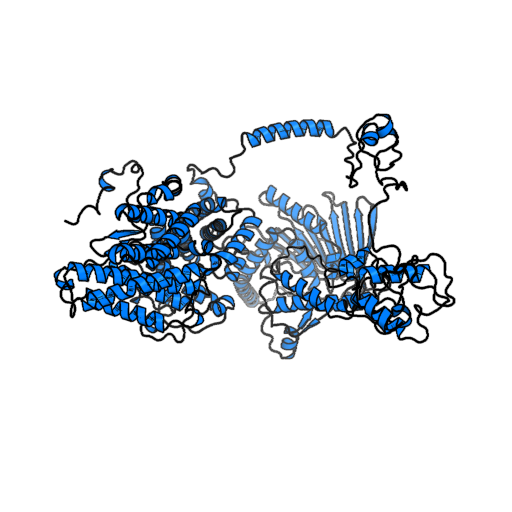LEU A 1 1006 ? -14.595 23.021 12.692 1.00 88.38 1006 LEU A CA 1
ATOM 8060 C C . LEU A 1 1006 ? -16.042 22.915 12.219 1.00 88.38 1006 LEU A C 1
ATOM 8062 O O . LEU A 1 1006 ? -16.281 22.336 11.160 1.00 88.38 1006 LEU A O 1
ATOM 8066 N N . MET A 1 1007 ? -16.992 23.4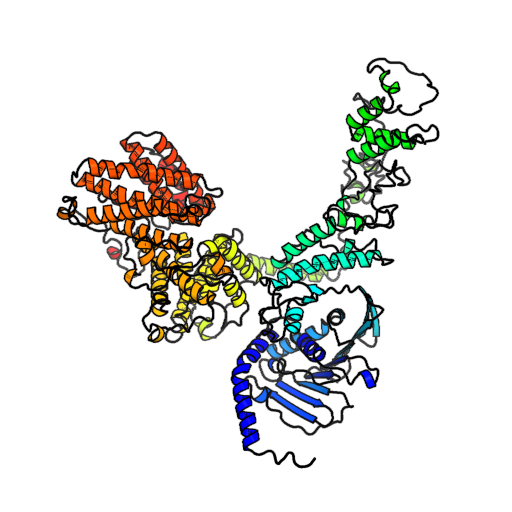88 12.962 1.00 82.94 1007 MET A N 1
ATOM 8067 C CA . MET A 1 1007 ? -18.408 23.517 12.588 1.00 82.94 1007 MET A CA 1
ATOM 8068 C C . MET A 1 1007 ? -18.621 24.303 11.292 1.00 82.94 1007 MET A C 1
ATOM 8070 O O . MET A 1 1007 ? -19.311 23.813 10.404 1.00 82.94 1007 MET A O 1
ATOM 8074 N N . GLU A 1 1008 ? -17.974 25.462 11.141 1.00 80.31 1008 GLU A N 1
ATOM 8075 C CA . GLU A 1 1008 ? -18.046 26.310 9.940 1.00 80.31 1008 GLU A CA 1
ATOM 8076 C C . GLU A 1 1008 ? -17.427 25.657 8.695 1.00 80.31 1008 GLU A C 1
ATOM 8078 O O . GLU A 1 1008 ? -17.877 25.898 7.571 1.00 80.31 1008 GLU A O 1
ATOM 8083 N N . ARG A 1 1009 ? -16.423 24.791 8.871 1.00 72.00 1009 ARG A N 1
ATOM 8084 C CA . ARG A 1 1009 ? -15.797 24.032 7.774 1.00 72.00 1009 ARG A CA 1
ATOM 8085 C C . ARG A 1 1009 ? -16.507 22.712 7.465 1.00 72.00 1009 ARG A C 1
ATOM 8087 O O . ARG A 1 1009 ? -16.519 22.289 6.309 1.00 72.00 1009 ARG A O 1
ATOM 8094 N N . SER A 1 1010 ? -17.116 22.075 8.467 1.00 64.38 1010 SER A N 1
ATOM 8095 C CA . SER A 1 1010 ? -17.686 20.715 8.390 1.00 64.38 1010 SER A CA 1
ATOM 8096 C C . SER A 1 1010 ? -19.191 20.672 8.090 1.00 64.38 1010 SER A C 1
ATOM 8098 O O . SER A 1 1010 ? -19.811 19.624 8.250 1.00 64.38 1010 SER A O 1
ATOM 8100 N N . VAL A 1 1011 ? -19.784 21.772 7.602 1.00 50.78 1011 VAL A N 1
ATOM 8101 C CA . VAL A 1 1011 ? -21.241 22.033 7.428 1.00 50.78 1011 VAL A CA 1
ATOM 8102 C C . VAL A 1 1011 ? -22.003 21.025 6.525 1.00 50.78 1011 VAL A C 1
ATOM 8104 O O . VAL A 1 1011 ? -23.163 21.238 6.192 1.00 50.78 1011 VAL A O 1
ATOM 8107 N N . LYS A 1 1012 ? -21.403 19.914 6.078 1.00 58.59 1012 LYS A N 1
ATOM 8108 C CA . LYS A 1 1012 ? -21.985 19.014 5.061 1.00 58.59 1012 LYS A CA 1
ATOM 8109 C C . LYS A 1 1012 ? -22.108 17.530 5.453 1.00 58.59 1012 LYS A C 1
ATOM 8111 O O . LYS A 1 1012 ? -22.446 16.738 4.575 1.00 58.59 1012 LYS A O 1
ATOM 8116 N N . GLY A 1 1013 ? -21.860 17.131 6.706 1.00 64.62 1013 GLY A N 1
ATOM 8117 C CA . GLY A 1 1013 ? -21.909 15.717 7.137 1.00 64.62 1013 GLY A CA 1
ATOM 8118 C C . GLY A 1 1013 ? -22.653 15.465 8.461 1.00 64.62 1013 GLY A C 1
ATOM 8119 O O . GLY A 1 1013 ? -22.923 16.421 9.186 1.00 64.62 1013 GLY A O 1
ATOM 8120 N N . PRO A 1 1014 ? -22.999 14.199 8.782 1.00 73.06 1014 PRO A N 1
ATOM 8121 C CA . PRO A 1 1014 ? -23.644 13.832 10.049 1.00 73.06 1014 PRO A CA 1
ATOM 8122 C C . PRO A 1 1014 ? -22.696 13.984 11.250 1.00 73.06 1014 PRO A C 1
ATOM 8124 O O . PRO A 1 1014 ? -21.482 13.797 11.122 1.00 73.06 1014 PRO A O 1
ATOM 8127 N N . LEU A 1 1015 ? -23.250 14.280 12.430 1.00 80.56 1015 LEU A N 1
ATOM 8128 C CA . LEU A 1 1015 ? -22.498 14.251 13.688 1.00 80.56 1015 LEU A CA 1
ATOM 8129 C C . LEU A 1 1015 ? -22.324 12.802 14.163 1.00 80.56 1015 LEU A C 1
ATOM 8131 O O . LEU A 1 1015 ? -23.303 12.073 14.303 1.00 80.56 1015 LEU A O 1
ATOM 8135 N N . LEU A 1 1016 ? -21.079 12.374 14.373 1.00 85.06 1016 LEU A N 1
ATOM 8136 C CA . LEU A 1 1016 ? -20.734 11.007 14.771 1.00 85.06 1016 LEU A CA 1
ATOM 8137 C C . LEU A 1 1016 ? -20.820 10.816 16.284 1.00 85.06 1016 LEU A C 1
ATOM 8139 O O . LEU A 1 1016 ? -20.520 11.729 17.046 1.00 85.06 1016 LEU A O 1
ATOM 8143 N N . GLY A 1 1017 ? -21.154 9.598 16.715 1.00 81.12 1017 GLY A N 1
ATOM 8144 C CA . GLY A 1 1017 ? -21.226 9.240 18.135 1.00 81.12 1017 GLY A CA 1
ATOM 8145 C C . GLY A 1 1017 ? -22.531 9.659 18.813 1.00 81.12 1017 GLY A C 1
ATOM 8146 O O . GLY A 1 1017 ? -22.506 10.145 19.941 1.00 81.12 1017 GLY A O 1
ATOM 8147 N N . GLN A 1 1018 ? -23.677 9.477 18.152 1.00 80.00 1018 GLN A N 1
ATOM 8148 C CA . GLN A 1 1018 ? -24.976 9.701 18.788 1.00 80.00 1018 GLN A CA 1
ATOM 8149 C C . GLN A 1 1018 ? -25.221 8.677 19.897 1.00 80.00 1018 GLN A C 1
ATOM 8151 O O . GLN A 1 1018 ? -24.966 7.483 19.743 1.00 80.00 1018 GLN A O 1
ATOM 8156 N N . GLN A 1 1019 ? -25.723 9.152 21.032 1.00 78.25 1019 GLN A N 1
ATOM 8157 C CA . GLN A 1 1019 ? -25.893 8.329 22.223 1.00 78.25 1019 GLN A CA 1
ATOM 8158 C C . GLN A 1 1019 ? -27.357 8.024 22.484 1.00 78.25 1019 GLN A C 1
ATOM 8160 O O . GLN A 1 1019 ? -28.188 8.933 22.497 1.00 78.25 1019 GLN A O 1
ATOM 8165 N N . ASN A 1 1020 ? -27.644 6.769 22.819 1.00 80.25 1020 ASN A N 1
ATOM 8166 C CA . ASN A 1 1020 ? -28.900 6.401 23.448 1.00 80.25 1020 ASN A CA 1
ATOM 8167 C C . ASN A 1 1020 ? -28.673 6.261 24.957 1.00 80.25 1020 ASN A C 1
ATOM 8169 O O . ASN A 1 1020 ? -28.299 5.202 25.462 1.00 80.25 1020 ASN A O 1
ATOM 8173 N N . THR A 1 1021 ? -28.889 7.345 25.703 1.00 74.56 1021 THR A N 1
ATOM 8174 C CA . THR A 1 1021 ? -28.676 7.359 27.160 1.00 74.56 1021 THR A CA 1
ATOM 8175 C C . THR A 1 1021 ? -29.610 6.408 27.916 1.00 74.56 1021 THR A C 1
ATOM 8177 O O . THR A 1 1021 ? -29.271 5.993 29.022 1.00 74.56 1021 THR A O 1
ATOM 8180 N N . ALA A 1 1022 ? -30.765 6.045 27.346 1.00 72.62 1022 ALA A N 1
ATOM 8181 C CA . ALA A 1 1022 ? -31.731 5.141 27.972 1.00 72.62 1022 ALA A CA 1
ATOM 8182 C C . ALA A 1 1022 ? -31.315 3.663 27.898 1.00 72.62 1022 ALA A C 1
ATOM 8184 O O . ALA A 1 1022 ? -31.771 2.859 28.719 1.00 72.62 1022 ALA A O 1
ATOM 8185 N N . GLU A 1 1023 ? -30.473 3.318 26.923 1.00 76.25 1023 GLU A N 1
ATOM 8186 C CA . GLU A 1 1023 ? -29.961 1.963 26.691 1.00 76.25 1023 GLU A CA 1
ATOM 8187 C C . GLU A 1 1023 ? -28.467 1.824 27.000 1.00 76.25 1023 GLU A C 1
ATOM 8189 O O . GLU A 1 1023 ? -27.996 0.718 27.261 1.00 76.25 1023 GLU A O 1
ATOM 8194 N N . GLY A 1 1024 ? -27.729 2.937 27.022 1.00 76.25 1024 GLY A N 1
ATOM 8195 C CA . GLY A 1 1024 ? -26.280 2.973 27.221 1.00 76.25 1024 GLY A CA 1
ATOM 8196 C C . GLY A 1 1024 ? -25.466 2.693 25.958 1.00 76.25 1024 GLY A C 1
ATOM 8197 O O . GLY A 1 1024 ? -24.244 2.573 26.050 1.00 76.25 1024 GLY A O 1
ATOM 8198 N N . SER A 1 1025 ? -26.120 2.583 24.799 1.00 83.94 1025 SER A N 1
ATOM 8199 C CA . SER A 1 1025 ? -25.484 2.319 23.510 1.00 83.94 1025 SER A CA 1
ATOM 8200 C C . SER A 1 1025 ? -25.005 3.613 22.837 1.00 83.94 1025 SER A C 1
ATOM 8202 O O . SER A 1 1025 ? -25.523 4.711 23.074 1.00 83.94 1025 SER A O 1
ATOM 8204 N N . VAL A 1 1026 ? -23.972 3.487 21.999 1.00 84.75 1026 VAL A N 1
ATOM 8205 C CA . VAL A 1 1026 ? -23.455 4.575 21.159 1.00 84.75 1026 VAL A CA 1
ATOM 8206 C C . VAL A 1 1026 ? -23.508 4.128 19.714 1.00 84.75 1026 VAL A C 1
ATOM 8208 O O . VAL A 1 1026 ? -22.894 3.131 19.332 1.00 84.75 1026 VAL A O 1
ATOM 8211 N N . LEU A 1 1027 ? -24.235 4.887 18.909 1.00 83.56 1027 LEU A N 1
ATOM 8212 C CA . LEU A 1 1027 ? -24.269 4.733 17.473 1.00 83.56 1027 LEU A CA 1
ATOM 8213 C C . LEU A 1 1027 ? -23.206 5.651 16.873 1.00 83.56 1027 LEU A C 1
ATOM 8215 O O . LEU A 1 1027 ? -23.366 6.873 16.835 1.00 83.56 1027 LEU A O 1
ATOM 8219 N N . PHE A 1 1028 ? -22.081 5.074 16.451 1.00 84.75 1028 PHE A N 1
ATOM 8220 C CA . PHE A 1 1028 ? -20.963 5.883 15.969 1.00 84.75 1028 PHE A CA 1
ATOM 8221 C C . PHE A 1 1028 ? -21.278 6.557 14.633 1.00 84.75 1028 PHE A C 1
ATOM 8223 O O . PHE A 1 1028 ? -20.984 7.738 14.471 1.00 84.75 1028 PHE A O 1
ATOM 8230 N N . CYS A 1 1029 ? -21.920 5.837 13.713 1.00 82.12 1029 CYS A N 1
ATOM 8231 C CA . CYS A 1 1029 ? -22.302 6.327 12.392 1.00 82.12 1029 CYS A CA 1
ATOM 8232 C C . CYS A 1 1029 ? -23.833 6.403 12.277 1.00 82.12 1029 CYS A C 1
ATOM 8234 O O . CYS A 1 1029 ? -24.433 5.549 11.618 1.00 82.12 1029 CYS A O 1
ATOM 8236 N N . PRO A 1 1030 ? -24.481 7.387 12.927 1.00 72.62 1030 PRO A N 1
ATOM 8237 C CA . PRO A 1 1030 ? -25.926 7.531 12.867 1.00 72.62 1030 PRO A CA 1
ATOM 8238 C C . PRO A 1 1030 ? -26.388 7.901 11.459 1.00 72.62 1030 PRO A C 1
ATOM 8240 O O . PRO A 1 1030 ? -25.715 8.630 10.723 1.00 72.62 1030 PRO A O 1
ATOM 8243 N N . PHE A 1 1031 ? -27.564 7.398 11.094 1.00 64.88 1031 PHE A N 1
ATOM 8244 C CA . PHE A 1 1031 ? -28.243 7.796 9.872 1.00 64.88 1031 PHE A CA 1
ATOM 8245 C C . PHE A 1 1031 ? -29.273 8.875 10.199 1.00 64.88 1031 PHE A C 1
ATOM 8247 O O . PHE A 1 1031 ? -30.393 8.567 10.593 1.00 64.88 1031 PHE A O 1
ATOM 8254 N N . ASP A 1 1032 ? -28.899 10.133 9.991 1.00 52.47 1032 ASP A N 1
ATOM 8255 C CA . ASP A 1 1032 ? -29.865 11.223 9.896 1.00 52.47 1032 ASP A CA 1
ATOM 8256 C C . ASP A 1 1032 ? -30.189 11.466 8.419 1.00 52.47 1032 ASP A C 1
ATOM 8258 O O . ASP A 1 1032 ? -29.296 11.479 7.563 1.00 52.47 1032 ASP A O 1
ATOM 8262 N N . GLY A 1 1033 ? -31.474 11.652 8.097 1.00 47.91 1033 GLY A N 1
ATOM 8263 C CA . GLY A 1 1033 ? -31.889 12.052 6.752 1.00 47.91 1033 GLY A CA 1
ATOM 8264 C C . GLY A 1 1033 ? -31.125 13.308 6.297 1.00 47.91 1033 GLY A C 1
ATOM 8265 O O . GLY A 1 1033 ? -30.769 14.139 7.134 1.00 47.91 1033 GLY A O 1
ATOM 8266 N N . PRO A 1 1034 ? -30.835 13.471 4.990 1.00 43.06 1034 PRO A N 1
ATOM 8267 C CA . PRO A 1 1034 ? -30.042 14.592 4.496 1.00 43.06 1034 PRO A CA 1
ATOM 8268 C C . PRO A 1 1034 ? -30.585 15.928 5.014 1.00 43.06 1034 PRO A C 1
ATOM 8270 O O . PRO A 1 1034 ? -31.747 16.261 4.802 1.00 43.06 1034 PRO A O 1
ATOM 8273 N N . SER A 1 1035 ? -29.715 16.726 5.633 1.00 41.28 1035 SER A N 1
ATOM 8274 C CA . SER A 1 1035 ? -30.000 18.079 6.132 1.00 41.28 1035 SER A CA 1
ATOM 8275 C C . SER A 1 1035 ? -30.185 19.129 5.018 1.00 41.28 1035 SER A C 1
ATOM 8277 O O . SER A 1 1035 ? -30.257 20.326 5.290 1.00 41.28 1035 SER A O 1
ATOM 8279 N N . GLY A 1 1036 ? -30.269 18.693 3.755 1.00 46.12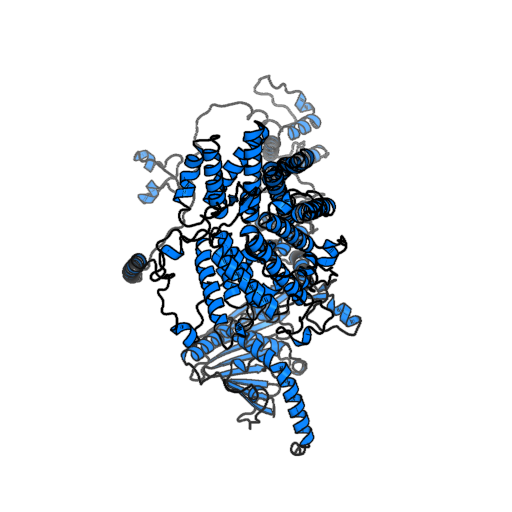 1036 GLY A N 1
ATOM 8280 C CA . GLY A 1 1036 ? -30.512 19.530 2.580 1.00 46.12 1036 GLY A CA 1
ATOM 8281 C C . GLY A 1 1036 ? -31.984 19.543 2.139 1.00 46.12 1036 GLY A C 1
ATOM 8282 O O . GLY A 1 1036 ? -32.784 18.740 2.621 1.00 46.12 1036 GLY A O 1
ATOM 8283 N N . PRO A 1 1037 ? -32.370 20.437 1.206 1.00 43.22 1037 PRO A N 1
ATOM 8284 C CA . PRO A 1 1037 ? -33.696 20.385 0.599 1.00 43.22 1037 PRO A CA 1
ATOM 8285 C C . PRO A 1 1037 ? -33.918 19.008 -0.036 1.00 43.22 1037 PRO A C 1
ATOM 8287 O O . PRO A 1 1037 ? -33.028 18.477 -0.705 1.00 43.22 1037 PRO A O 1
ATOM 8290 N N . ALA A 1 1038 ? -35.097 18.427 0.201 1.00 48.97 1038 ALA A N 1
ATOM 8291 C CA . ALA A 1 1038 ? -35.468 17.133 -0.357 1.00 48.97 1038 ALA A CA 1
ATOM 8292 C C . ALA A 1 1038 ? -35.265 17.134 -1.887 1.00 48.97 1038 ALA A C 1
ATOM 8294 O O . ALA A 1 1038 ? -35.553 18.150 -2.533 1.00 48.97 1038 ALA A O 1
ATOM 8295 N N . PRO A 1 1039 ? -34.785 16.027 -2.486 1.00 49.72 1039 PRO A N 1
ATOM 8296 C CA . PRO A 1 1039 ? -34.707 15.912 -3.936 1.00 49.72 1039 PRO A CA 1
ATOM 8297 C C . PRO A 1 1039 ? -36.077 16.208 -4.568 1.00 49.72 1039 PRO A C 1
ATOM 8299 O O . PRO A 1 1039 ? -37.101 15.813 -3.998 1.00 49.72 1039 PRO A O 1
ATOM 8302 N N . PRO A 1 1040 ? -36.136 16.884 -5.729 1.00 43.22 1040 PRO A N 1
ATOM 8303 C CA . PRO A 1 1040 ? -37.403 17.179 -6.389 1.00 43.22 1040 PRO A CA 1
ATOM 8304 C C . PRO A 1 1040 ? -38.196 15.884 -6.622 1.00 43.22 1040 PRO A C 1
ATOM 8306 O O . PRO A 1 1040 ? -37.705 14.953 -7.254 1.00 43.22 1040 PRO A O 1
ATOM 8309 N N . GLY A 1 1041 ? -39.415 15.825 -6.077 1.00 52.94 1041 GLY A N 1
ATOM 8310 C CA . GLY A 1 1041 ? -40.297 14.653 -6.149 1.00 52.94 1041 GLY A CA 1
ATOM 8311 C C . GLY A 1 1041 ? -40.302 13.746 -4.912 1.00 52.94 1041 GLY A C 1
ATOM 8312 O O . GLY A 1 1041 ? -41.131 12.842 -4.853 1.00 52.94 1041 GLY A O 1
ATOM 8313 N N . VAL A 1 1042 ? -39.450 13.989 -3.908 1.00 47.91 1042 VAL A N 1
ATOM 8314 C CA . VAL A 1 1042 ? -39.504 13.288 -2.613 1.00 47.91 1042 VAL A CA 1
ATOM 8315 C C . VAL A 1 1042 ? -40.308 14.140 -1.624 1.00 47.91 1042 VAL A C 1
ATOM 8317 O O . VAL A 1 1042 ? -39.875 15.250 -1.302 1.00 47.91 1042 VAL A O 1
ATOM 8320 N N . PRO A 1 1043 ? -41.474 13.675 -1.132 1.00 45.91 1043 PRO A N 1
ATOM 8321 C CA . PRO A 1 1043 ? -42.236 14.399 -0.121 1.00 45.91 1043 PRO A CA 1
ATOM 8322 C C . PRO A 1 1043 ? -41.363 14.675 1.107 1.00 45.91 1043 PRO A C 1
ATOM 8324 O O . PRO A 1 1043 ? -40.762 13.758 1.668 1.00 45.91 1043 PRO A O 1
ATOM 8327 N N . SER A 1 1044 ? -41.319 15.932 1.555 1.00 47.25 1044 SER A N 1
ATOM 8328 C CA . SER A 1 1044 ? -40.559 16.363 2.740 1.00 47.25 1044 SER A CA 1
ATOM 8329 C C . SER A 1 1044 ? -40.963 15.632 4.028 1.00 47.25 1044 SER A C 1
ATOM 8331 O O . SER A 1 1044 ? -40.220 15.647 5.005 1.00 47.25 1044 SER A O 1
ATOM 8333 N N . GLU A 1 1045 ? -42.127 14.981 4.024 1.00 46.47 1045 GLU A N 1
ATOM 8334 C CA . GLU A 1 1045 ? -42.649 14.163 5.121 1.00 46.47 1045 GLU A CA 1
ATOM 8335 C C . GLU A 1 1045 ? -41.933 12.806 5.259 1.00 46.47 1045 GLU A C 1
ATOM 8337 O O . GLU A 1 1045 ? -41.876 12.274 6.361 1.00 46.47 1045 GLU A O 1
ATOM 8342 N N . ILE A 1 1046 ? -41.304 12.273 4.201 1.00 43.28 1046 ILE A N 1
ATOM 8343 C CA . ILE A 1 1046 ? -40.611 10.966 4.248 1.00 43.28 1046 ILE A CA 1
ATOM 8344 C C . ILE A 1 1046 ? -39.231 11.069 4.927 1.00 43.28 1046 ILE A C 1
ATOM 8346 O O . ILE A 1 1046 ? -38.718 10.083 5.446 1.00 43.28 1046 ILE A O 1
ATOM 8350 N N . LEU A 1 1047 ? -38.638 12.267 4.982 1.00 39.53 1047 LEU A N 1
ATOM 8351 C CA . LEU A 1 1047 ? -37.334 12.505 5.623 1.00 39.53 1047 LEU A CA 1
ATOM 8352 C C . LEU A 1 1047 ? -37.432 12.826 7.124 1.00 39.53 1047 LEU A C 1
ATOM 8354 O O . LEU A 1 1047 ? -36.416 12.829 7.814 1.00 39.53 1047 LEU A O 1
ATOM 8358 N N . ARG A 1 1048 ? -38.642 13.076 7.641 1.00 36.47 1048 ARG A N 1
ATOM 8359 C CA . ARG A 1 1048 ? -38.921 13.235 9.076 1.00 36.47 1048 ARG A CA 1
ATOM 8360 C C . ARG A 1 1048 ? -39.739 12.046 9.573 1.00 36.47 1048 ARG A C 1
ATOM 8362 O O . ARG A 1 1048 ? -40.904 12.194 9.924 1.00 36.47 1048 ARG A O 1
ATOM 8369 N N . GLY A 1 1049 ? -39.140 10.862 9.584 1.00 31.36 1049 GLY A N 1
ATOM 8370 C CA . GLY A 1 1049 ? -39.815 9.663 10.066 1.00 31.36 1049 GLY A CA 1
ATOM 8371 C C . GLY A 1 1049 ? -38.839 8.649 10.639 1.00 31.36 1049 GLY A C 1
ATOM 8372 O O . GLY A 1 1049 ? -38.062 8.070 9.892 1.00 31.36 1049 GLY A O 1
ATOM 8373 N N . ASN A 1 1050 ? -38.977 8.412 11.947 1.00 30.52 1050 ASN A N 1
ATOM 8374 C CA . ASN A 1 1050 ? -38.476 7.273 12.728 1.00 30.52 1050 ASN A CA 1
ATOM 8375 C C . ASN A 1 1050 ? -37.092 7.388 13.384 1.00 30.52 1050 ASN A C 1
ATOM 8377 O O . ASN A 1 1050 ? -36.229 6.564 13.134 1.00 30.52 1050 ASN A O 1
ATOM 8381 N N . LEU A 1 1051 ? -36.955 8.332 14.323 1.00 31.55 1051 LEU A N 1
ATOM 8382 C CA . LEU A 1 1051 ? -36.361 8.066 15.655 1.00 31.55 1051 LEU A CA 1
ATOM 8383 C C . LEU A 1 1051 ? -37.016 8.899 16.783 1.00 31.55 1051 LEU A C 1
ATOM 8385 O O . LEU A 1 1051 ? -36.746 8.684 17.959 1.00 31.55 1051 LEU A O 1
ATOM 8389 N N . SER A 1 1052 ? -37.955 9.802 16.473 1.00 30.91 1052 SER A N 1
ATOM 8390 C CA . SER A 1 1052 ? -38.837 10.411 17.475 1.00 30.91 1052 SER A CA 1
ATOM 8391 C C . SER A 1 1052 ? -40.020 9.483 17.772 1.00 30.91 1052 SER A C 1
ATOM 8393 O O . SER A 1 1052 ? -41.121 9.687 17.255 1.00 30.91 1052 SER A O 1
ATOM 8395 N N . GLY A 1 1053 ? -39.791 8.424 18.546 1.00 26.02 1053 GLY A N 1
ATOM 8396 C CA . GLY A 1 1053 ? -40.868 7.511 18.916 1.00 26.02 1053 GLY A CA 1
ATOM 8397 C C . GLY A 1 1053 ? -40.425 6.268 19.672 1.00 26.02 1053 GLY A C 1
ATOM 8398 O O . GLY A 1 1053 ? -40.583 5.171 19.158 1.00 26.02 1053 GLY A O 1
ATOM 8399 N N . PHE A 1 1054 ? -39.973 6.435 20.911 1.00 22.56 1054 PHE A N 1
ATOM 8400 C CA . PHE A 1 1054 ? -40.329 5.493 21.972 1.00 22.56 1054 PHE A CA 1
ATOM 8401 C C . PHE A 1 1054 ? -40.937 6.310 23.124 1.00 22.56 1054 PHE A C 1
ATOM 8403 O O . PHE A 1 1054 ? -40.426 7.400 23.394 1.00 22.56 1054 PHE A O 1
ATOM 8410 N N . PRO A 1 1055 ? -42.072 5.871 23.704 1.00 31.98 1055 PRO A N 1
ATOM 8411 C CA . PRO A 1 1055 ? -42.739 6.579 24.796 1.00 31.98 1055 PRO A CA 1
ATOM 8412 C C . PRO A 1 1055 ? -41.870 6.719 26.049 1.00 31.98 1055 PRO A C 1
ATOM 8414 O O . PRO A 1 1055 ? -41.008 5.839 26.281 1.00 31.98 1055 PRO A O 1
#

Secondary structure (DSSP, 8-state):
---GGGS-HHHHHHHHHHHHHHHHHHHHHHHHHHHHHHSSTTHHHHHHHHHHHTS--TTTTTTTPPPEEEEEE-SSEEEEEESSPPP-TTTTTT-SEEEEEETTEEEEEE--TTS-SGGGTS-EE---SSPPPTT-EEEEEEPP-SS-HHHHHHHHHHHHHHHHS--GGGGGS-SS--EEEEEEE-TTS-EEEEEEEEEEE-SSSEEEEEEEEEETTEEEEEEEEEE----EEESPPPPTTS---SSHHHHHHHTEEETT---B-TTSSSB-TT-HHHHHHHHHHHHHHHHHHHHHTTSTTTTTTGGGGSPPTT----TTTHHHHHHHHHHHHHS--EEBSS-SSEE-GGG-EEPPTTSB-TTS-BS---TTT--BBPTTS-HHHHHHHGGGT-EEPPHHHHHHHHHHHHHSTT-TTT-TTS-HHHHHHHHHHHHHH-HHHHHHHHHH-GGGGGS-TT---S----SS----TTSSSSSS----------PPPSS--HHHHHTT------SSS-HHHHHTTPPP---SS-PPPP----TTHHHHHHHHHHHHHHHHHHHHHS-S-SS----S-TTHHHHTTPPPPPPPHHHHHHHHHHIIIIIGGG-TTS-HHHHHHHHTS-GGGSPPHHHHHHHHHHHHHT-GGGGGGHHHHHHHHHHHHHHHHTSTTTTTT-SHHHHHHHHHHHHHHHHTT-HHHHHHHHHHHHHHHHHTTGGGTT-SS-GGGS-SSPPPSSHHHHHHHHHHHHHHHHHHHHHHHHH-PPPS--GGG--SPPP--HHHHHHT-------HHHHTTT--TT--HHHHHHHHHHHHHHHHHHHH----HHHHH-TTT-HHHHHHHHHHHHHHHHHHHS-GGGSSSSSHHHHHHHHHHHHHHHHHHHHHHHHHHHTT--HHHHHHHHTTHHHHHHHHHHHHHT-S-HHHHTTSHHHHHHHHHHHHHHHHHHHHH--HHHHHHHHHHHHHHHHHHTT-HHHHHHHHHHHHHHHHTTS-TTHHHHTHHHHHH-TTSPPS-EEETTTTEEESS--PPPSSPPPTTS-TTTTS-SSS---

Radius of gyration: 40.85 Å; chains: 1; bounding box: 117×100×104 Å

Sequence (1055 aa):
MDDIGCFNSDYRRRIDGNWLKMENAASHSIKVLARNIYGSGARFVFELVQNAEDNSFRKADDRSDPPFISFQIHPKHIVVDCAKGIGFKSVFIAVSRVYIQSGNYSFEFRHNKNDPGLGMVRPIWVKPTETIPSPLTHTTLYLPDQGDEDEIEHLKKVFAMQFDDLKETCLLFLRKLSKISVTFYDEQGNTRRSKQFTKKKIDDYRVSFETTVTSDDKLSTTSQMYHITKQLATGLAQSESRDTATTEEARKSLTSAEVSDFDTSANRQDIMTTTRRNLNIRDSIAKTLVQAILEFNQHSVLRYTWPLFLPSQDNGQASFWCGLNAKIISLVQDSAILRSRNRSELRPIREVVIALNGMTDKGGILLRDDPIKDPFISAEYPSKVIKHLEPYGLRAASASLFVSLLKRDLSLHDSKMRSNTTADDWHSLVARMCLITGEICFGILEQQMPHLKKFDRRQFLPSIKLQGYRVLQLYFVLTFREVLYRTSEETPMPFSCYQCRNRKLKCDRSSPECSRCSATGTKCQYPSSRKKPVITATRPRVKELESRLVDLEYRLKATQDEGYQSFRPFEPSENQLTETGRYEQLPPQEIIEDLTNVFFTKVHCDAQYIHPSRYLASLYLPPHMQPPMCLQYIIMARAALVSPPHKHLADPFYRRARYYLEADEQKGEGEYFVTLAHTQCCILMAHFEVLNMWFSRSSMSTSKSVRLSQILGLHQLDGKNDWRRNATLPEPRDWCELEERRRTLWAVFCNDKHTSGTTGWPSLMDVNKISTLLPASDEAFQLGMEESSTSLPQVLRGDNSLCSSFAYRITTTHLFHECLDHTYQDHQASDLTDVQNSQFWKRHRDLDTSLSTAFITLPETLRGSHTQEATNINLQLHTASICIHRVGAVQAKKYNISTDVLSSTQARLVPSADAIFNIIASQPDVTAMFGTPLVTFAAYMATYVFLEDYVSAQNRSSEMKMTALMDLMITIGHENPVTASAAIQMAHELQKTGIDASAVDKVQDLMERSVKGPLLGQQNTAEGSVLFCPFDGPSGPAPPGVPSEILRGNLSGFP

Foldseek 3Di:
DPPPVPDDPVNVVVVVVVVVVVCVVCLVVLVQLLVLCPPDQADQVVLQVVQLLPDDPVVVVVPPDAFEWEWEQELFKIKIKGLDDGDCSSPCSFFQKKWKDAAQFTWMFGDDPPDSCPSVPDTHGDHDPDGDDPRMMMMMGGGDPDDDPVVSVVSSVSVVVNLVPDDLCVVVPRDRHFKYKYFYAYPVRDTAKIWMWGWDDPDPFKIKIWIWIAHPNDIDIDIDMGGDQWDKQAQADADPPDPDDPDPVVVRVRRIDILPPADADPNNPHGPLPGSRVLSSLLVVLVSLLVVLVVLCVDPPRVQPVLVVQDDPPDPDDPSNPVSNVSNLVCQQPDQRFDFAPDPTGHGLQQAEDEDVLQAAPVRHGLFADPVSSRYGHPSRDPVSLVSCVVSNHYHDDLVNLLVRQLVLLVDPNRLQQDPPRDPRSLVSNVVSDVVSPPSSVVSCCVSPVVVVPDDPDDDDPDDDDPRHPHDPPVPPPDDDDDDDDDDPWDFDPDAWPVCVVVVHDFPRGPPATPVCVVVVHDTHDDPDDDDDDDDDDPPCVVVVVVVVVVVVVVVVVCVVVVPPPDDPDDDPPPPCVVPVHDDDDDDPVLLVVLLVLLVPQPCVLVLLDQSVVLVSLCPGDPVSHQQLLLSLLSSLSSQCVPVVRVVCNVVSLVVSVVSLVVLCPPDVRLSNLDLSNLSSLLSSLLSCVLVQNLVSSVVSLVSSLVSLVQQVLQCLQPPPCSVVRHPDDDQPALLSNLSSVVSVLSSLLSQLVSCLQAVNDRPDDLVSGPRFFHAASVCNNVRNDADTHGLVVVLVPPCPRDYLRNLVSNLSVLLSLLSNLLSDDDDLVLLQPCPPHPSNVSLVVSVVSLVSSQVNDDPVLNAQPDLSSLLSLLSSLLSLQQSLLLQLLSCVVNVNDPVSNCVSLVSNQVSLVRLLVNLVPDPCNLSSVSDLSNLSSLLSSLVSLVVCCLVPVDPVSVVSNVVSLVVLLVSLVSGVSSLLSSQVVLVVCCVSVNDVCSNVSSVVSCVVNVFHDRAFDDDSNRSHTNGSYDQQGPDDDDPPDPPVVNPDDDPDDD